Protein AF-A0A397IZW2-F1 (afdb_monomer_lite)

Organism: NCBI:txid1348612

pLDDT: mean 73.93, std 20.34, range [23.64, 98.44]

Radius of gyration: 37.67 Å; chains: 1; bounding box: 98×91×88 Å

Secondary structure (DSSP, 8-state):
--SSSHHHHHHHHHHHHTTPPEEPGGGEEEEEEEEE-SSEEEEEEEETTTTEEEEEEEEPPPTTSHHHHHHHHHHHHHHHHHTT-TTBPPEEEEEE-TTT--EEEEEE--TT-BHHHHHHHHGGG--HHHHHHHHHHHHHHHHHHHHTTEE-S--SGGGEEEETTEEEE--TTS-EETT----------GGGS-HHHHHHHHHT------HHHHHHHHHHHHHHHHHSS-TTTTS-HHHHHHHHHHT--PPPPTT-BHHHHHHHHHHT-SSTTTSPPHHHHHHHHHT---S-B---TTGGGTTTSTTS--THHHHHHHHHHHHGGG---SS----SSPPPEEEGGGEEEEEEEEEETTEEEEEEEETTSS-EEEEEEE--SS-HHHHHHHHHHHHHHTTSTTBPPEEEEEEEETTTTEEEEEEE--SS-BHHHHHHHHGGG--HHHHHHHHHHHHHHHHHHHHTT---SS--TTSEEEETTEEEE--GGGTTT-S---GGGS-HHHHH-SS----HHHHHHHHHHHHHHHHH-SPTTTTT-SSHHHHHHHHHTT--PPPPTT--HHHHHHHHHHT-SSGGGSPPHHHHHHHHHHS-S--------S-------S-SS--HHHHHHHHHHHTT-SSPPPTTS--S-EEEEEEHHHH-S-HHHHHHHHBT--SEEEEEEETTS--EEEEEE-SPB-TTS-SEEEP-SS-EEEEE-BTTB-S-EEEEBS-GGGSEEE--TTGGGTEEEEETTTTEEEE-TTS-TTTSS-BB---SSBSS-S-S----B-EEEEEEEEE--TT---S-------TT-EEEEEETTEEEEEEEEEEETTEEEEEEEEEEETTEEPPPBSSHHHHHHHHHHHHHSS--SS-HHHHTTTT-HHHHHHHHTT--EEEEEEEETTEEEEEEEEPPPSSGGGTT-----------------GGGTT-HHHHHHHIIIIITTTS-TTS-HHHHHHHHHHTT--HHHHHHHHHTTS-TT----HHHHHHHHHTS--

Sequence (1014 aa):
MSLSYSKKDSFKSALKDKYIRNFDYNAFENITRIASGAFGTVHRANSTNLEKHVALKSLHENENGKLFYEKFVRELTNILSVNNHKNIINFYGITIDPKTGTHYLVLQYAKDGDLRTYLQNNFKILDWKIKINMAKDITSGLRCIHKENIVHKDLHSKNILVDEGRLLITDLGLSQPLDSNSNSMAGGMIAYTDPKYLRNQMKYESYKRNKASDIYSLGVLFWELSSGRPPFYKIQDLGILNLVISGEREKPINETPVDYINIYSSAWEDDPNERPTIENIFDSLENIKLENIYYDSNDNQYIQSEAYINQASINDFGRDFISNASSFTTSGEFTGNQIIKYNYNDFKNLKNIGNGALGMIYSATLMNGERKVALKPIVTMATTELFVNELKQYSHASSHENIIRFFGISQKNSKRNEYILVLEYANGGTLREHLKSNFKKLEWSDKLNIARQIVKAIEHLHSNDIVHGDLHSKNILLHDNTIKISDFGIAKLNTKNTIEYSEPILLEILDKFSTKTSDIFSIGILLWEISSGKVPYESKFQDELDLKIYVSQGTREDPIIGTPQDYIKIYQECWNQDPNQRPNIGKVMQDLEYVLPARIISNPELSSRVNEPFSTIINKEHVAEILTWINRKSATYSLENIPNEIRLILRGSKSGFHPKTFWNMCNGYAGTIVVAKIAGTDEIVGGYNPLAWDNSIGDSQMETNDSFIFSLKNGNIQNSILSRVKNQKGALLYCNSDDQNAYGPWFGDGEFVMESDIYDFAQDKHCWCYYANYEKPIRTTHENFSIIDYEESRQDNICDNETSGLYLICINIKTLVFLQNTEFIITTVQGCNDFLQQPGYICKVKNTISNIFDNPSAAITTLYQQLFGSKTRFSGSFIMGHDKTEINKQLLTSVTFCLFHCLNGNLWLFVFGIGISDKEQFYYAGVVQAIFQKLQEPKCKPEEWYITEKMQILWNYHLQKFTLASIQWNQFFISWYNEQKSIIELITSLKKLYPPNYIFKEREMRACISHWIY

InterPro domains:
  IPR000719 Protein kinase domain [PS50011] (28-295)
  IPR000719 Protein kinase domain [PS50011] (347-595)
  IPR001245 Serine-threonine/tyrosine-protein kinase, catalytic domain [PF07714] (31-284)
  IPR001245 Serine-threonine/tyrosine-protein kinase, catalytic domain [PF07714] (349-592)
  IPR001245 Serine-threonine/tyrosine-protein kinase, catalytic domain [PR00109] (107-120)
  IPR001245 Serine-threonine/tyrosine-protein kinase, catalytic domain [PR00109] (144-162)
  IPR001245 Serine-threonine/tyrosine-protein kinase, catalytic domain [PR00109] (213-235)
  IPR001245 Serine-threonine/tyrosine-protein kinase, catalytic domain [PR00109] (256-278)
  IPR006571 TLDc domain [PF07534] (615-791)
  IPR006571 TLDc domain [PS51886] (616-796)
  IPR011009 Protein kinase-like domain superfamily [SSF56112] (24-292)
  IPR011009 Protein kinase-like domain superfamily [SSF56112] (339-601)
  IPR051681 Serine/Threonine Kinases and Pseudokinases [PTHR44329] (341-595)

Foldseek 3Di:
DDDPPDVVVVLVVVQVVLPFDEDEPVQWAPWAWDDDDPFWTWTWTQGPVVRDIWIWTFGDADPVNPVRSVLVVQQVVLCVQLAPDPQAWHWRGWYADPVPRTITTTIHDAPCAFQLVNLLVCVVVQDPVLLLQQLLSVLSSLVSSVVSQKFQQAQARNQWGHHPSGTHGHDSSVIDHPPDQDLDPDDYQLLLFQLVNLVCVVVVDSDDRGQLRNLLSSLLRLQCSQVSHHWVNQDDSVLSNVCLNVQHGDDGDFLAAPLSVVLSVQSNGNDSVSRDGSVVSNVSSVPDDSPHTDDDPPCVVPPPPPPPDDPPVVVVVVVVVVVVVPPADDDDDDDDDDAHEDEPVQWPDWDFDDADPQGTKTWTAGNVRDAIWIKAKHQPPDDPVLVVQLVVLQVQQQVDPQAWHWRHKYAPDPVRRTIITTIHDAPAAWQLVCLLPCVVVDAPVLLLQQLLSLLVSLVSCVVVVQDQQQDARNQWGHHPSHIHGHRSSNQFDPLDRPLLQFALCSLNTGPPGQDLLRVLLSSLSRLQCSQVSDDWPPPVDPDPVVSSVCNNVVHGDDHDPPDQPLSNVLSPLSNGNDSVSHDGSVVSSVSSVVRDRDPPDDDDDDDDPDPDPQDPLDDLQVQQVVVCLLVVPPDTDDSVGRPPFKHWQDKCVVQNQFLLSQLVRQAQDAFKKKWFAFPPDRKIKIKTGRDGQHQADAFAQAFDQSIWIKICDDDPRNHIDIWTFQDRRRQFTRHHNVQSRFWHGGGGPQQWTQGDPVRGLQPDQATFGDDDGIDDRRDPDGGGTGTPMMTMIHGDDPPPPPPDDDFDDWAQDWQWDQDPNFIKIKGWHQDAPPGRQAIWIWIDTDPDIAHTDSAQQCRCQVVCCVVPVDGDPDGRCVSVVSVPPVVRVVVVPPWDWDWDWDDDPPDIDTDTDTDDDPDPVPPDTDHHDDDDDDDDDQADAPVCLLVQVSVVSLCVRQQVVQDDPPDPVSVLSVVCVVVVHDLVCSVVSVCVVDPVPDDHDPSSVCSVRVRHDD

Structure (mmCIF, N/CA/C/O backbone):
data_AF-A0A397IZW2-F1
#
_entry.id   AF-A0A397IZW2-F1
#
loop_
_atom_site.group_PDB
_atom_site.id
_atom_site.type_symbol
_atom_site.label_atom_id
_atom_site.label_alt_id
_atom_site.label_comp_id
_atom_site.label_asym_id
_atom_site.label_entity_id
_atom_site.label_seq_id
_atom_site.pdbx_PDB_ins_code
_atom_site.Cartn_x
_atom_site.Cartn_y
_atom_site.Cartn_z
_atom_site.occupancy
_atom_site.B_iso_or_equiv
_atom_site.auth_seq_id
_atom_site.auth_comp_id
_atom_site.auth_asym_id
_atom_site.auth_atom_id
_atom_site.pdbx_PDB_model_num
ATOM 1 N N . MET A 1 1 ? 5.759 15.889 48.277 1.00 34.62 1 MET A N 1
ATOM 2 C CA . MET A 1 1 ? 4.973 17.069 47.837 1.00 34.62 1 MET A CA 1
ATOM 3 C C . MET A 1 1 ? 5.753 17.710 46.702 1.00 34.62 1 MET A C 1
ATOM 5 O O . MET A 1 1 ? 6.954 17.820 46.858 1.00 34.62 1 MET A O 1
ATOM 9 N N . SER A 1 2 ? 5.241 18.099 45.542 1.00 37.03 2 SER A N 1
ATOM 10 C CA . SER A 1 2 ? 3.899 18.163 44.954 1.00 37.03 2 SER A CA 1
ATOM 11 C C . SER A 1 2 ? 4.129 18.577 43.495 1.00 37.03 2 SER A C 1
ATOM 13 O O . SER A 1 2 ? 4.752 19.614 43.310 1.00 37.03 2 SER A O 1
ATOM 15 N N . LEU A 1 3 ? 3.669 17.827 42.485 1.00 27.83 3 LEU A N 1
ATOM 16 C CA . LEU A 1 3 ? 3.585 18.330 41.092 1.00 27.83 3 LEU A CA 1
ATOM 17 C C . LEU A 1 3 ? 2.611 17.547 40.178 1.00 27.83 3 LEU A C 1
ATOM 19 O O . LEU A 1 3 ? 2.482 17.886 39.008 1.00 27.83 3 LEU A O 1
ATOM 23 N N . SER A 1 4 ? 1.842 16.571 40.687 1.00 33.53 4 SER A N 1
ATOM 24 C CA . SER A 1 4 ? 0.754 15.926 39.919 1.00 33.53 4 SER A CA 1
ATOM 25 C C . SER A 1 4 ? -0.586 16.684 39.971 1.00 33.53 4 SER A C 1
ATOM 27 O O . SER A 1 4 ? -1.540 16.295 39.300 1.00 33.53 4 SER A O 1
ATOM 29 N N . TYR A 1 5 ? -0.671 17.773 40.745 1.00 35.66 5 TYR A N 1
ATOM 30 C CA . TYR A 1 5 ? -1.933 18.441 41.090 1.00 35.66 5 TYR A CA 1
ATOM 31 C C . TYR A 1 5 ? -2.375 19.592 40.155 1.00 35.66 5 TYR A C 1
ATOM 33 O O . TYR A 1 5 ? -3.490 20.066 40.301 1.00 35.66 5 TYR A O 1
ATOM 41 N N . SER A 1 6 ? -1.604 20.047 39.155 1.00 49.50 6 SER A N 1
ATOM 42 C CA . SER A 1 6 ? -1.950 21.323 38.477 1.00 49.50 6 SER A CA 1
ATOM 43 C C . SER A 1 6 ? -2.937 21.251 37.294 1.00 49.50 6 SER A C 1
ATOM 45 O O . SER A 1 6 ? -3.584 22.251 36.991 1.00 49.50 6 SER A O 1
ATOM 47 N N . LYS A 1 7 ? -3.114 20.104 36.612 1.00 45.59 7 LYS A N 1
ATOM 48 C CA . LYS A 1 7 ? -3.955 20.030 35.386 1.00 45.59 7 LYS A CA 1
ATOM 49 C C . LYS A 1 7 ? -5.373 19.499 35.590 1.00 45.59 7 LYS A C 1
ATOM 51 O O . LYS A 1 7 ? -6.292 19.968 34.925 1.00 45.59 7 LYS A O 1
ATOM 56 N N . LYS A 1 8 ? -5.575 18.573 36.532 1.00 49.12 8 LYS A N 1
ATOM 57 C CA . LYS A 1 8 ? -6.915 18.080 36.902 1.00 49.12 8 LYS A CA 1
ATOM 58 C C . LYS A 1 8 ? -7.771 19.203 37.497 1.00 49.12 8 LYS A C 1
ATOM 60 O O . LYS A 1 8 ? -8.967 19.270 37.227 1.00 49.12 8 LYS A O 1
ATOM 65 N N . ASP A 1 9 ? -7.139 20.115 38.233 1.00 51.56 9 ASP A N 1
ATOM 66 C CA . ASP A 1 9 ? -7.793 21.294 38.801 1.00 51.56 9 ASP A CA 1
ATOM 67 C C . ASP A 1 9 ? -8.074 22.366 37.738 1.00 51.56 9 ASP A C 1
ATOM 69 O O . ASP A 1 9 ? -9.149 22.958 37.754 1.00 51.56 9 ASP A O 1
ATOM 73 N N . SER A 1 10 ? -7.202 22.526 36.734 1.00 50.62 10 SER A N 1
ATOM 74 C CA . SER A 1 10 ? -7.468 23.374 35.558 1.00 50.62 10 SER A CA 1
ATOM 75 C C . SER A 1 10 ? -8.640 22.851 34.709 1.00 50.62 10 SER A C 1
ATOM 77 O O . SER A 1 10 ? -9.506 23.633 34.323 1.00 50.62 10 SER A O 1
ATOM 79 N N . PHE A 1 11 ? -8.741 21.532 34.497 1.00 55.59 11 PHE A N 1
ATOM 80 C CA . PHE A 1 11 ? -9.892 20.898 33.840 1.00 55.59 11 PHE A CA 1
ATOM 81 C C . PHE A 1 11 ? -11.190 21.093 34.639 1.00 55.59 11 PHE A C 1
ATOM 83 O O . PHE A 1 11 ? -12.202 21.524 34.090 1.00 55.59 11 PHE A O 1
ATOM 90 N N . LYS A 1 12 ? -11.159 20.851 35.957 1.00 59.50 12 LYS A N 1
ATOM 91 C CA . LYS A 1 12 ? -12.310 21.094 36.841 1.00 59.50 12 LYS A CA 1
ATOM 92 C C . LYS A 1 12 ? -12.712 22.573 36.903 1.00 59.50 12 LYS A C 1
ATOM 94 O O . LYS A 1 12 ? -13.901 22.849 37.033 1.00 59.50 12 LYS A O 1
ATOM 99 N N . SER A 1 13 ? -11.761 23.503 36.806 1.00 55.56 13 SER A N 1
ATOM 100 C CA . SER A 1 13 ? -12.031 24.946 36.737 1.00 55.56 13 SER A CA 1
ATOM 101 C C . SER A 1 13 ? -12.693 25.325 35.410 1.00 55.56 13 SER A C 1
ATOM 103 O O . SER A 1 13 ? -13.757 25.930 35.420 1.00 55.56 13 SER A O 1
ATOM 105 N N . ALA A 1 14 ? -12.155 24.863 34.274 1.00 52.66 14 ALA A N 1
ATOM 106 C CA . ALA A 1 14 ? -12.716 25.137 32.947 1.00 52.66 14 ALA A CA 1
ATOM 107 C C . ALA A 1 14 ? -14.147 24.590 32.769 1.00 52.66 14 ALA A C 1
ATOM 109 O O . ALA A 1 14 ? -14.964 25.189 32.070 1.00 52.66 14 ALA A O 1
ATOM 110 N N . LEU A 1 15 ? -14.465 23.463 33.416 1.00 57.34 15 LEU A N 1
ATOM 111 C CA . LEU A 1 15 ? -15.822 22.912 33.459 1.00 57.34 15 LEU A CA 1
ATOM 112 C C . LEU A 1 15 ? -16.782 23.741 34.330 1.00 57.34 15 LEU A C 1
ATOM 114 O O . LEU A 1 15 ? -17.968 23.819 34.010 1.00 57.34 15 LEU A O 1
ATOM 118 N N . LYS A 1 16 ? -16.286 24.356 35.414 1.00 59.59 16 LYS A N 1
ATOM 119 C CA . LYS A 1 16 ? -17.081 25.232 36.291 1.00 59.59 16 LYS A CA 1
ATOM 120 C C . LYS A 1 16 ? -17.430 26.559 35.615 1.00 59.59 16 LYS A C 1
ATOM 122 O O . LYS A 1 16 ? -18.552 27.024 35.781 1.00 59.59 16 LYS A O 1
ATOM 127 N N . ASP A 1 17 ? -16.522 27.111 34.815 1.00 57.16 17 ASP A N 1
ATOM 128 C CA . ASP A 1 17 ? -16.703 28.423 34.177 1.00 57.16 17 ASP A CA 1
ATOM 129 C C . ASP A 1 17 ? -17.710 28.412 33.004 1.00 57.16 17 ASP A C 1
ATOM 131 O O . ASP A 1 17 ? -18.215 29.461 32.614 1.00 57.16 17 ASP A O 1
ATOM 135 N N . LYS A 1 18 ? -18.038 27.235 32.442 1.00 61.81 18 LYS A N 1
ATOM 136 C CA . LYS A 1 18 ? -18.912 27.080 31.257 1.00 61.81 18 LYS A CA 1
ATOM 137 C C . LYS A 1 18 ? -20.332 26.546 31.544 1.00 61.81 18 LYS A C 1
ATOM 139 O O . LYS A 1 18 ? -21.019 26.163 30.602 1.00 61.81 18 LYS A O 1
ATOM 144 N N . TYR A 1 19 ? -20.782 26.492 32.806 1.00 67.38 19 TYR A N 1
ATOM 145 C CA . TYR A 1 19 ? -22.104 25.955 33.213 1.00 67.38 19 TYR A CA 1
ATOM 146 C C . TYR A 1 19 ? -22.463 24.597 32.568 1.00 67.38 19 TYR A C 1
ATOM 148 O O . TYR A 1 19 ? -23.578 24.374 32.096 1.00 67.38 19 TYR A O 1
ATOM 156 N N . ILE A 1 20 ? -21.513 23.660 32.535 1.00 80.94 20 ILE A N 1
ATOM 157 C CA . ILE A 1 20 ? -21.715 22.354 31.896 1.00 80.94 20 ILE A CA 1
ATOM 158 C C . ILE A 1 20 ? -22.445 21.421 32.862 1.00 80.94 20 ILE A C 1
ATOM 160 O O . ILE A 1 20 ? -21.983 21.179 33.980 1.00 80.94 20 ILE A O 1
ATOM 164 N N . ARG A 1 21 ? -23.577 20.855 32.426 1.00 85.81 21 ARG A N 1
ATOM 165 C CA . ARG A 1 21 ? -24.332 19.882 33.226 1.00 85.81 21 ARG A CA 1
ATOM 166 C C . ARG A 1 21 ? -23.490 18.624 33.449 1.00 85.81 21 ARG A C 1
ATOM 168 O O . ARG A 1 21 ? -23.040 17.991 32.494 1.00 85.81 21 ARG A O 1
ATOM 175 N N . ASN A 1 22 ? -23.295 18.263 34.713 1.00 86.50 22 ASN A N 1
ATOM 176 C CA . ASN A 1 22 ? -22.627 17.030 35.112 1.00 86.50 22 ASN A CA 1
ATOM 177 C C . ASN A 1 22 ? -23.682 16.013 35.562 1.00 86.50 22 ASN A C 1
ATOM 179 O O . ASN A 1 22 ? -24.477 16.302 36.457 1.00 86.50 22 ASN A O 1
ATOM 183 N N . PHE A 1 23 ? -23.722 14.856 34.910 1.00 90.00 23 PHE A N 1
ATOM 184 C CA . PHE A 1 23 ? -24.640 13.771 35.235 1.00 90.00 23 PHE A CA 1
ATOM 185 C C . PHE A 1 23 ? -23.961 12.766 36.161 1.00 90.00 23 PHE A C 1
ATOM 187 O O . PHE A 1 23 ? -22.813 12.381 35.928 1.00 90.00 23 PHE A O 1
ATOM 194 N N . ASP A 1 24 ? -24.693 12.289 37.169 1.00 89.81 24 ASP A N 1
ATOM 195 C CA . ASP A 1 24 ? -24.273 11.109 37.924 1.00 89.81 24 ASP A CA 1
ATOM 196 C C . ASP A 1 24 ? -24.198 9.910 36.972 1.00 89.81 24 ASP A C 1
ATOM 198 O O . ASP A 1 24 ? -25.169 9.595 36.283 1.00 89.81 24 ASP A O 1
ATOM 202 N N . TYR A 1 25 ? -23.040 9.253 36.923 1.00 91.62 25 TYR A N 1
ATOM 203 C CA . TYR A 1 25 ? -22.827 8.099 36.057 1.00 91.62 25 TYR A CA 1
ATOM 204 C C . TYR A 1 25 ? -23.769 6.940 36.398 1.00 91.62 25 TYR A C 1
ATOM 206 O O . TYR A 1 25 ? -24.198 6.205 35.513 1.00 91.62 25 TYR A O 1
ATOM 214 N N . ASN A 1 26 ? -24.154 6.806 37.670 1.00 90.06 26 ASN A N 1
ATOM 215 C CA . ASN A 1 26 ? -25.070 5.751 38.105 1.00 90.06 26 ASN A CA 1
ATOM 216 C C . ASN A 1 26 ? -26.516 5.973 37.632 1.00 90.06 26 ASN A C 1
ATOM 218 O O . ASN A 1 26 ? -27.330 5.062 37.740 1.00 90.06 26 ASN A O 1
ATOM 222 N N . ALA A 1 27 ? -26.839 7.151 37.086 1.00 91.38 27 ALA A N 1
ATOM 223 C CA . ALA A 1 27 ? -28.130 7.428 36.456 1.00 91.38 27 ALA A CA 1
ATOM 224 C C . ALA A 1 27 ? -28.226 6.895 35.009 1.00 91.38 27 ALA A C 1
ATOM 226 O O . ALA A 1 27 ? -29.235 7.117 34.330 1.00 91.38 27 ALA A O 1
ATOM 227 N N . PHE A 1 28 ? -27.176 6.232 34.508 1.00 94.25 28 PHE A N 1
ATOM 228 C CA . PHE A 1 28 ? -27.164 5.581 33.202 1.00 94.25 28 PHE A CA 1
ATOM 229 C C . PHE A 1 28 ? -27.272 4.060 33.343 1.00 94.25 28 PHE A C 1
ATOM 231 O O . PHE A 1 28 ? -26.434 3.408 33.962 1.00 94.25 28 PHE A O 1
ATOM 238 N N . GLU A 1 29 ? -28.289 3.483 32.711 1.00 93.38 29 GLU A N 1
ATOM 239 C CA . GLU A 1 29 ? -28.584 2.049 32.745 1.00 93.38 29 GLU A CA 1
ATOM 240 C C . GLU A 1 29 ? -28.395 1.404 31.366 1.00 93.38 29 GLU A C 1
ATOM 242 O O . GLU A 1 29 ? -28.387 2.084 30.337 1.00 93.38 29 GLU A O 1
ATOM 247 N N . ASN A 1 30 ? -28.279 0.072 31.322 1.00 91.50 30 ASN A 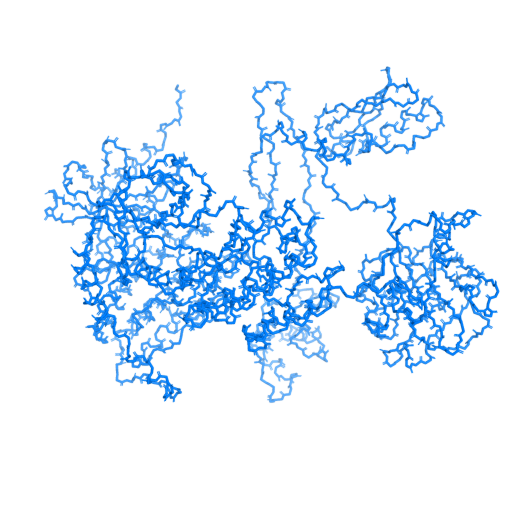N 1
ATOM 248 C CA . ASN A 1 30 ? -28.163 -0.707 30.078 1.00 91.50 30 ASN A CA 1
ATOM 249 C C . ASN A 1 30 ? -27.053 -0.206 29.134 1.00 91.50 30 ASN A C 1
ATOM 251 O O . ASN A 1 30 ? -27.237 -0.132 27.915 1.00 91.50 30 ASN A O 1
ATOM 255 N N . ILE A 1 31 ? -25.903 0.147 29.713 1.00 92.25 31 ILE A N 1
ATOM 256 C CA . ILE A 1 31 ? -24.746 0.658 28.980 1.00 92.25 31 ILE A CA 1
ATOM 257 C C . ILE A 1 31 ? -24.211 -0.447 28.061 1.00 92.25 31 ILE A C 1
ATOM 259 O O . ILE A 1 31 ? -23.723 -1.479 28.517 1.00 92.25 31 ILE A O 1
ATOM 263 N N . THR A 1 32 ? -24.305 -0.231 26.752 1.00 92.38 32 THR A N 1
ATOM 264 C CA . THR A 1 32 ? -23.903 -1.193 25.718 1.00 92.38 32 THR A CA 1
ATOM 265 C C . THR A 1 32 ? -22.979 -0.518 24.720 1.00 92.38 32 THR A C 1
ATOM 267 O O . THR A 1 32 ? -23.280 0.560 24.217 1.00 92.38 32 THR A O 1
ATOM 270 N N . ARG A 1 33 ? -21.823 -1.120 24.429 1.00 90.81 33 ARG A N 1
ATOM 271 C CA . ARG A 1 33 ? -20.885 -0.556 23.449 1.00 90.81 33 ARG A CA 1
ATOM 272 C C . ARG A 1 33 ? -21.474 -0.682 22.045 1.00 90.81 33 ARG A C 1
ATOM 274 O O . ARG A 1 33 ? -21.791 -1.791 21.628 1.00 90.81 33 ARG A O 1
ATOM 281 N N . ILE A 1 34 ? -21.575 0.435 21.328 1.00 86.19 34 ILE A N 1
ATOM 282 C CA . ILE A 1 34 ? -22.151 0.490 19.974 1.00 86.19 34 ILE A CA 1
ATOM 283 C C . ILE A 1 34 ? -21.121 0.837 18.898 1.00 86.19 34 ILE A C 1
ATOM 285 O O . ILE A 1 34 ? -21.282 0.420 17.758 1.00 86.19 34 ILE A O 1
ATOM 289 N N . ALA A 1 35 ? -20.043 1.545 19.248 1.00 79.75 35 ALA A N 1
ATOM 290 C CA . ALA A 1 35 ? -18.967 1.860 18.311 1.00 79.75 35 ALA A CA 1
ATOM 291 C C . ALA A 1 35 ? -17.612 1.992 19.021 1.00 79.75 35 ALA A C 1
ATOM 293 O O . ALA A 1 35 ? -17.531 2.308 20.210 1.00 79.75 35 ALA A O 1
ATOM 294 N N . SER A 1 36 ? -16.534 1.754 18.276 1.00 75.62 36 SER A N 1
ATOM 295 C CA . SER A 1 36 ? -15.152 1.976 18.707 1.00 75.62 36 SER A CA 1
ATOM 296 C C . SER A 1 36 ? -14.340 2.441 17.505 1.00 75.62 36 SER A C 1
ATOM 298 O O . SER A 1 36 ? -14.349 1.774 16.474 1.00 75.62 36 SER A O 1
ATOM 300 N N . GLY A 1 37 ? -13.646 3.568 17.636 1.00 62.59 37 GLY A N 1
ATOM 301 C CA . GLY A 1 37 ? -12.815 4.155 16.584 1.00 62.59 37 GLY A CA 1
ATOM 302 C C . GLY A 1 37 ? -11.417 4.519 17.083 1.00 62.59 37 GLY A C 1
ATOM 303 O O . GLY A 1 37 ? -11.067 4.256 18.235 1.00 62.59 37 GLY A O 1
ATOM 304 N N . ALA A 1 38 ? -10.630 5.159 16.214 1.00 56.69 38 ALA A N 1
ATOM 305 C CA . ALA A 1 38 ? -9.254 5.575 16.506 1.00 56.69 38 ALA A CA 1
ATOM 306 C C . ALA A 1 38 ? -9.149 6.584 17.667 1.00 56.69 38 ALA A C 1
ATOM 308 O O . ALA A 1 38 ? -8.114 6.667 18.324 1.00 56.69 38 ALA A O 1
ATOM 309 N N . PHE A 1 39 ? -10.218 7.341 17.936 1.00 59.56 39 PHE A N 1
ATOM 310 C CA . PHE A 1 39 ? -10.218 8.421 18.925 1.00 59.56 39 PHE A CA 1
ATOM 311 C C . PHE A 1 39 ? -10.999 8.107 20.199 1.00 59.56 39 PHE A C 1
ATOM 313 O O . PHE A 1 39 ? -10.808 8.801 21.193 1.00 59.56 39 PHE A O 1
ATOM 320 N N . GLY A 1 40 ? -11.825 7.058 20.213 1.00 73.62 40 GLY A N 1
ATOM 321 C CA . GLY A 1 40 ? -12.651 6.762 21.376 1.00 73.62 40 GLY A CA 1
ATOM 322 C C . GLY A 1 40 ? -13.638 5.612 21.211 1.00 73.62 40 GLY A C 1
ATOM 323 O O . GLY A 1 40 ? -13.707 4.961 20.166 1.00 73.62 40 GLY A O 1
ATOM 324 N N . THR A 1 41 ? -14.426 5.386 22.261 1.00 84.50 41 THR A N 1
ATOM 325 C CA . THR A 1 41 ? -15.509 4.392 22.299 1.00 84.50 41 THR A CA 1
ATOM 326 C C . THR A 1 41 ? -16.845 5.054 22.589 1.00 84.50 41 THR A C 1
ATOM 328 O O . THR A 1 41 ? -16.921 5.973 23.404 1.00 84.50 41 THR A O 1
ATOM 331 N N . VAL A 1 42 ? -17.907 4.572 21.944 1.00 90.19 42 VAL A N 1
ATOM 332 C CA . VAL A 1 42 ? -19.273 5.072 22.130 1.00 90.19 42 VAL A CA 1
ATOM 333 C C . VAL A 1 42 ? -20.154 3.958 22.675 1.00 90.19 42 VAL A C 1
ATOM 335 O O . VAL A 1 42 ? -20.179 2.843 22.142 1.00 90.19 42 VAL A O 1
ATOM 338 N N . HIS A 1 43 ? -20.906 4.276 23.723 1.00 93.19 43 HIS A N 1
ATOM 339 C CA . HIS A 1 43 ? -21.873 3.384 24.348 1.00 93.19 43 HIS A CA 1
ATOM 340 C C . HIS A 1 43 ? -23.280 3.966 24.239 1.00 93.19 43 HIS A C 1
ATOM 342 O O . HIS A 1 43 ? -23.463 5.163 24.425 1.00 93.19 43 HIS A O 1
ATOM 348 N N . ARG A 1 44 ? -24.287 3.132 23.984 1.00 95.44 44 ARG A N 1
ATOM 349 C CA . ARG A 1 44 ? -25.690 3.492 24.199 1.00 95.44 44 ARG A CA 1
ATOM 350 C C . ARG A 1 44 ? -26.021 3.282 25.669 1.00 95.44 44 ARG A C 1
ATOM 352 O O . ARG A 1 44 ? -25.681 2.234 26.213 1.00 95.44 44 ARG A O 1
ATOM 359 N N . ALA A 1 45 ? -26.725 4.224 26.281 1.00 96.06 45 ALA A N 1
ATOM 360 C CA . ALA A 1 45 ? -27.250 4.084 27.633 1.00 96.06 45 ALA A CA 1
ATOM 361 C C . ALA A 1 45 ? -28.674 4.641 27.742 1.00 96.06 45 ALA A C 1
ATOM 363 O O . ALA A 1 45 ? -29.080 5.504 26.963 1.00 96.06 45 ALA A O 1
ATOM 364 N N . ASN A 1 46 ? -29.428 4.159 28.723 1.00 95.00 46 ASN A N 1
ATOM 365 C CA . ASN A 1 46 ? -30.699 4.744 29.132 1.00 95.00 46 ASN A CA 1
ATOM 366 C C . ASN A 1 46 ? -30.404 5.774 30.220 1.00 95.00 46 ASN A C 1
ATOM 368 O O . ASN A 1 46 ? -29.838 5.412 31.245 1.00 95.00 46 ASN A O 1
ATOM 372 N N . SER A 1 47 ? -30.755 7.042 30.012 1.00 94.00 47 SER A N 1
ATOM 373 C CA . SER A 1 47 ? -30.604 8.065 31.047 1.00 94.00 47 SER A CA 1
ATOM 374 C C . SER A 1 47 ? -31.913 8.226 31.807 1.00 94.00 47 SER A C 1
ATOM 376 O O . SER A 1 47 ? -32.901 8.662 31.219 1.00 94.00 47 SER A O 1
ATOM 378 N N . THR A 1 48 ? -31.918 7.930 33.107 1.00 88.38 48 THR A N 1
ATOM 379 C CA . THR A 1 48 ? -33.092 8.168 33.966 1.00 88.38 48 THR A CA 1
ATOM 380 C C . THR A 1 48 ? -33.348 9.666 34.151 1.00 88.38 48 THR A C 1
ATOM 382 O O . THR A 1 48 ? -34.489 10.104 34.142 1.00 88.38 48 THR A O 1
ATOM 385 N N . ASN A 1 49 ? -32.288 10.481 34.192 1.00 88.12 49 ASN A N 1
ATOM 386 C CA . ASN A 1 49 ? -32.383 11.939 34.339 1.00 88.12 49 ASN A CA 1
ATOM 387 C C . ASN A 1 49 ? -32.945 12.673 33.111 1.00 88.12 49 ASN A C 1
ATOM 389 O O . ASN A 1 49 ? -33.407 13.807 33.242 1.00 88.12 49 ASN A O 1
ATOM 393 N N . LEU A 1 50 ? -32.795 12.102 31.913 1.00 89.50 50 LEU A N 1
ATOM 394 C CA . LEU A 1 50 ? -33.268 12.692 30.654 1.00 89.50 50 LEU A CA 1
ATOM 395 C C . LEU A 1 50 ? -34.454 11.930 30.049 1.00 89.50 50 LEU A C 1
ATOM 397 O O . LEU A 1 50 ? -34.946 12.348 29.003 1.00 89.50 50 LEU A O 1
ATOM 401 N N . GLU A 1 51 ? -34.850 10.814 30.667 1.00 91.75 51 GLU A N 1
ATOM 402 C CA . GLU A 1 51 ? -35.926 9.916 30.230 1.00 91.75 51 GLU A CA 1
ATOM 403 C C . GLU A 1 51 ? -35.808 9.484 28.756 1.00 91.75 51 GLU A C 1
ATOM 405 O O . GLU A 1 51 ? -36.795 9.348 28.036 1.00 91.75 51 GLU A O 1
ATOM 410 N N . LYS A 1 52 ? -34.574 9.272 28.276 1.00 92.69 52 LYS A N 1
ATOM 411 C CA . LYS A 1 52 ? -34.296 8.881 26.884 1.00 92.69 52 LYS A CA 1
ATOM 412 C C . LYS A 1 52 ? -32.996 8.102 26.722 1.00 92.69 52 LYS A C 1
ATOM 414 O O . LYS A 1 52 ? -32.140 8.080 27.611 1.00 92.69 52 LYS A O 1
ATOM 419 N N . HIS A 1 53 ? -32.832 7.491 25.549 1.00 94.75 53 HIS A N 1
ATOM 420 C CA . HIS A 1 53 ? -31.555 6.920 25.130 1.00 94.75 53 HIS A CA 1
ATOM 421 C C . HIS A 1 53 ? -30.534 8.024 24.831 1.00 94.75 53 HIS A C 1
ATOM 423 O O . HIS A 1 53 ? -30.846 9.034 24.196 1.00 94.75 53 HIS A O 1
ATOM 429 N N . VAL A 1 54 ? -29.300 7.814 25.280 1.00 96.00 54 VAL A N 1
ATOM 430 C CA . VAL A 1 54 ? -28.161 8.711 25.060 1.00 96.00 54 VAL A CA 1
ATOM 431 C C . VAL A 1 54 ? -26.949 7.929 24.567 1.00 96.00 54 VAL A C 1
ATOM 433 O O . VAL A 1 54 ? -26.835 6.722 24.799 1.00 96.00 54 VAL A O 1
ATOM 436 N N . ALA A 1 55 ? -26.037 8.627 23.900 1.00 95.62 55 ALA A N 1
ATOM 437 C CA . ALA A 1 55 ? -24.727 8.113 23.539 1.00 95.62 55 ALA A CA 1
ATOM 438 C C . ALA A 1 55 ? -23.672 8.656 24.518 1.00 95.62 55 ALA A C 1
ATOM 440 O O . ALA A 1 55 ? -23.551 9.864 24.705 1.00 95.62 55 ALA A O 1
ATOM 441 N N . LEU A 1 56 ? -22.907 7.765 25.144 1.00 93.69 56 LEU A N 1
ATOM 442 C CA . LEU A 1 56 ? -21.776 8.081 26.011 1.00 93.69 56 LEU A CA 1
ATOM 443 C C . LEU A 1 56 ? -20.482 7.872 25.223 1.00 93.69 56 LEU A C 1
ATOM 445 O O . LEU A 1 56 ? -20.086 6.729 24.975 1.00 93.69 56 LEU A O 1
ATOM 449 N N . LYS A 1 57 ? -19.826 8.964 24.822 1.00 90.25 57 LYS A N 1
ATOM 450 C CA . LYS A 1 57 ? -18.552 8.929 24.087 1.00 90.25 57 LYS A CA 1
ATOM 451 C C . LYS A 1 57 ? -17.389 9.195 25.038 1.00 90.25 57 LYS A C 1
ATOM 453 O O . LYS A 1 57 ? -17.329 10.264 25.639 1.00 90.25 57 LYS A O 1
ATOM 458 N N . SER A 1 58 ? -16.467 8.246 25.154 1.00 86.19 58 SER A N 1
ATOM 459 C CA . SER A 1 58 ? -15.170 8.432 25.815 1.00 86.19 58 SER A CA 1
ATOM 460 C C . SER A 1 58 ? -14.057 8.512 24.779 1.00 86.19 58 SER A C 1
ATOM 462 O O . SER A 1 58 ? -14.143 7.874 23.731 1.00 86.19 58 SER A O 1
ATOM 464 N N . LEU A 1 59 ? -13.001 9.269 25.076 1.00 72.06 59 LEU A N 1
ATOM 465 C CA . LEU A 1 59 ? -11.774 9.285 24.277 1.00 72.06 59 LEU A CA 1
ATOM 466 C C . LEU A 1 59 ? -10.760 8.279 24.846 1.00 72.06 59 LEU A C 1
ATOM 468 O O . LEU A 1 59 ? -10.767 8.014 26.047 1.00 72.06 59 LEU A O 1
ATOM 472 N N . HIS A 1 60 ? -9.894 7.709 24.004 1.00 68.00 60 HIS A N 1
ATOM 473 C CA . HIS A 1 60 ? -8.836 6.803 24.479 1.00 68.00 60 HIS A CA 1
ATOM 474 C C . HIS A 1 60 ? -7.773 7.578 25.273 1.00 68.00 60 HIS A C 1
ATOM 476 O O . HIS A 1 60 ? -7.288 8.618 24.819 1.00 68.00 60 HIS A O 1
ATOM 482 N N . GLU A 1 61 ? -7.399 7.080 26.453 1.00 60.88 61 GLU A N 1
ATOM 483 C CA . GLU A 1 61 ? -6.293 7.633 27.241 1.00 60.88 61 GLU A CA 1
ATOM 484 C C . GLU A 1 61 ? -4.950 7.117 26.701 1.00 60.88 61 GLU A C 1
ATOM 486 O O . GLU A 1 61 ? -4.716 5.914 26.624 1.00 60.88 61 GLU A O 1
ATOM 491 N N . ASN A 1 62 ? -4.048 8.029 26.330 1.00 55.44 62 ASN A N 1
ATOM 492 C CA . ASN A 1 62 ? -2.663 7.680 25.995 1.00 55.44 62 ASN A CA 1
ATOM 493 C C . ASN A 1 62 ? -1.830 7.562 27.285 1.00 55.44 62 ASN A C 1
ATOM 495 O O . ASN A 1 62 ? -2.104 8.288 28.240 1.00 55.44 62 ASN A O 1
ATOM 499 N N . GLU A 1 63 ? -0.744 6.775 27.270 1.00 46.94 63 GLU A N 1
ATOM 500 C CA . GLU A 1 63 ? 0.140 6.490 28.427 1.00 46.94 63 GLU A CA 1
ATOM 501 C C . GLU A 1 63 ? 0.639 7.736 29.200 1.00 46.94 63 GLU A C 1
ATOM 503 O O . GLU A 1 63 ? 0.956 7.644 30.381 1.00 46.94 63 GLU A O 1
ATOM 508 N N . ASN A 1 64 ? 0.633 8.925 28.577 1.00 50.25 64 ASN A N 1
ATOM 509 C CA . ASN A 1 64 ? 1.066 10.189 29.188 1.00 50.25 64 ASN A CA 1
ATOM 510 C C . ASN A 1 64 ? -0.064 11.147 29.630 1.00 50.25 64 ASN A C 1
ATOM 512 O O . ASN A 1 64 ? 0.243 12.234 30.122 1.00 50.25 64 ASN A O 1
ATOM 516 N N . GLY A 1 65 ? -1.351 10.828 29.418 1.00 55.28 65 GLY A N 1
ATOM 517 C CA . GLY A 1 65 ? -2.538 11.592 29.870 1.00 55.28 65 GLY A CA 1
ATOM 518 C C . GLY A 1 65 ? -2.714 13.039 29.349 1.00 55.28 65 GLY A C 1
ATOM 519 O O . GLY A 1 65 ? -3.828 13.551 29.293 1.00 55.28 65 GLY A O 1
ATOM 520 N N . LYS A 1 66 ? -1.648 13.724 28.916 1.00 57.06 66 LYS A N 1
ATOM 521 C CA . LYS A 1 66 ? -1.632 15.140 28.505 1.00 57.06 66 LYS A CA 1
ATOM 522 C C . LYS A 1 66 ? -2.424 15.393 27.219 1.00 57.06 66 LYS A C 1
ATOM 524 O O . LYS A 1 66 ? -3.215 16.328 27.163 1.00 57.06 66 LYS A O 1
ATOM 529 N N . LEU A 1 67 ? -2.232 14.539 26.214 1.00 60.00 67 LEU A N 1
ATOM 530 C CA . LEU A 1 67 ? -2.880 14.668 24.904 1.00 60.00 67 LEU A CA 1
ATOM 531 C C . LEU A 1 67 ? -4.392 14.374 24.969 1.00 60.00 67 LEU A C 1
ATOM 533 O O . LEU A 1 67 ? -5.151 14.860 24.135 1.00 60.00 67 LEU A O 1
ATOM 537 N N . PHE A 1 68 ? -4.825 13.602 25.972 1.00 67.12 68 PHE A N 1
ATOM 538 C CA . PHE A 1 68 ? -6.231 13.278 26.213 1.00 67.12 68 PHE A CA 1
ATOM 539 C C . PHE A 1 68 ? -7.028 14.520 26.632 1.00 67.12 68 PHE A C 1
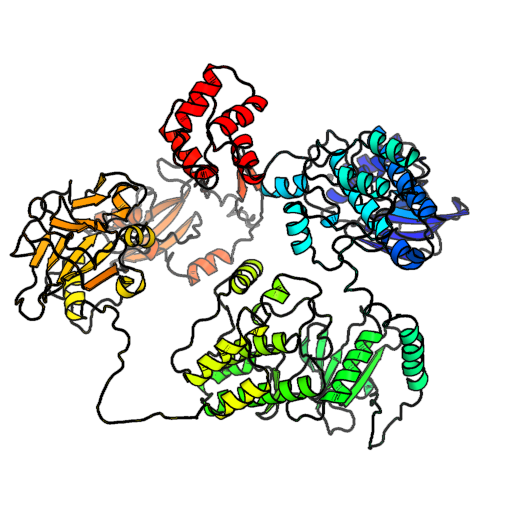ATOM 541 O O . PHE A 1 68 ? -8.008 14.862 25.974 1.00 67.12 68 PHE A O 1
ATOM 548 N N . TYR A 1 69 ? -6.578 15.249 27.663 1.00 68.00 69 TYR A N 1
ATOM 549 C CA . TYR A 1 69 ? -7.297 16.433 28.155 1.00 68.00 69 TYR A CA 1
ATOM 550 C C . TYR A 1 69 ? -7.378 17.546 27.105 1.00 68.00 69 TYR A C 1
ATOM 552 O O . TYR A 1 69 ? -8.420 18.179 26.974 1.00 68.00 69 TYR A O 1
ATOM 560 N N . GLU A 1 70 ? -6.318 17.764 26.321 1.00 70.06 70 GLU A N 1
ATOM 561 C CA . GLU A 1 70 ? -6.318 18.765 25.244 1.00 70.06 70 GLU A CA 1
ATOM 562 C C . GLU A 1 70 ? -7.350 18.429 24.152 1.00 70.06 70 GLU A C 1
ATOM 564 O O . GLU A 1 70 ? -8.105 19.307 23.731 1.00 70.06 70 GLU A O 1
ATOM 569 N N . LYS A 1 71 ? -7.442 17.158 23.731 1.00 72.25 71 LYS A N 1
ATOM 570 C CA . LYS A 1 71 ? -8.443 16.702 22.749 1.00 72.25 71 LYS A CA 1
ATOM 571 C C . LYS A 1 71 ? -9.867 16.752 23.305 1.00 72.25 71 LYS A C 1
ATOM 573 O O . LYS A 1 71 ? -10.755 17.251 22.622 1.00 72.25 71 LYS A O 1
ATOM 578 N N . PHE A 1 72 ? -10.069 16.301 24.543 1.00 75.88 72 PHE A N 1
ATOM 579 C CA . PHE A 1 72 ? -11.379 16.298 25.195 1.00 75.88 72 PHE A CA 1
ATOM 580 C C . PHE A 1 72 ? -11.916 17.719 25.404 1.00 75.88 72 PHE A C 1
ATOM 582 O O . PHE A 1 72 ? -13.057 18.012 25.062 1.00 75.88 72 PHE A O 1
ATOM 589 N N . VAL A 1 73 ? -11.085 18.635 25.918 1.00 75.69 73 VAL A N 1
ATOM 590 C CA . VAL A 1 73 ? -11.463 20.046 26.116 1.00 75.69 73 VAL A CA 1
ATOM 591 C C . VAL A 1 73 ? -11.739 20.737 24.782 1.00 75.69 73 VAL A C 1
ATOM 593 O O . VAL A 1 73 ? -12.636 21.581 24.708 1.00 75.69 73 VAL A O 1
ATOM 596 N N . ARG A 1 74 ? -11.000 20.381 23.726 1.00 77.69 74 ARG A N 1
ATOM 597 C CA . ARG A 1 74 ? -11.242 20.896 22.377 1.00 77.69 74 ARG A CA 1
ATOM 598 C C . ARG A 1 74 ? -12.578 20.423 21.818 1.00 77.69 74 ARG A C 1
ATOM 600 O O . ARG A 1 74 ? -13.365 21.265 21.404 1.00 77.69 74 ARG A O 1
ATOM 607 N N . GLU A 1 75 ? -12.854 19.121 21.858 1.00 84.62 75 GLU A N 1
ATOM 608 C CA . GLU A 1 75 ? -14.140 18.570 21.414 1.00 84.62 75 GLU A CA 1
ATOM 609 C C . GLU A 1 75 ? -15.303 19.204 22.183 1.00 84.62 75 GLU A C 1
ATOM 611 O O . GLU A 1 75 ? -16.259 19.683 21.578 1.00 84.62 75 GLU A O 1
ATOM 616 N N . LEU A 1 76 ? -15.168 19.304 23.508 1.00 83.56 76 LEU A N 1
ATOM 617 C CA . LEU A 1 76 ? -16.144 19.942 24.384 1.00 83.56 76 LEU A CA 1
ATOM 618 C C . LEU A 1 76 ? -16.348 21.428 24.057 1.00 83.56 76 LEU A C 1
ATOM 620 O O . LEU A 1 76 ? -17.467 21.924 24.086 1.00 83.56 76 LEU A O 1
ATOM 624 N N . THR A 1 77 ? -15.279 22.161 23.751 1.00 83.38 77 THR A N 1
ATOM 625 C CA . THR A 1 77 ? -15.386 23.580 23.392 1.00 83.38 77 THR A CA 1
ATOM 626 C C . THR A 1 77 ? -16.074 23.756 22.045 1.00 83.38 77 THR A C 1
ATOM 628 O O . THR A 1 77 ? -16.997 24.558 21.956 1.00 83.38 77 THR A O 1
ATOM 631 N N . ASN A 1 78 ? -15.680 22.976 21.037 1.00 86.31 78 ASN A N 1
ATOM 632 C CA . ASN A 1 78 ? -16.270 23.046 19.705 1.00 86.31 78 ASN A CA 1
ATOM 633 C C . ASN A 1 78 ? -17.754 22.670 19.733 1.00 86.31 78 ASN A C 1
ATOM 635 O O . ASN A 1 78 ? -18.567 23.405 19.184 1.00 86.31 78 ASN A O 1
ATOM 639 N N . ILE A 1 79 ? -18.120 21.565 20.400 1.00 87.81 79 ILE A N 1
ATOM 640 C CA . ILE A 1 79 ? -19.519 21.127 20.464 1.00 87.81 79 ILE A CA 1
ATOM 641 C C . ILE A 1 79 ? -20.389 22.142 21.202 1.00 87.81 79 ILE A C 1
ATOM 643 O O . ILE A 1 79 ? -21.512 22.365 20.779 1.00 87.81 79 ILE A O 1
ATOM 647 N N . LEU A 1 80 ? -19.877 22.813 22.243 1.00 86.62 80 LEU A N 1
ATOM 648 C CA . LEU A 1 80 ? -20.608 23.875 22.943 1.00 86.62 80 LEU A CA 1
ATOM 649 C C . LEU A 1 80 ? -20.867 25.100 22.057 1.00 86.62 80 LEU A C 1
ATOM 651 O O . LEU A 1 80 ? -21.938 25.688 22.175 1.00 86.62 80 LEU A O 1
ATOM 655 N N . SER A 1 81 ? -19.929 25.466 21.176 1.00 86.56 81 SER A N 1
ATOM 656 C CA . SER A 1 81 ? -20.088 26.600 20.250 1.00 86.56 81 SER A CA 1
ATOM 657 C C . SER A 1 81 ? -21.197 26.385 19.222 1.00 86.56 81 SER A C 1
ATOM 659 O O . SER A 1 81 ? -21.829 27.344 18.799 1.00 86.56 81 SER A O 1
ATOM 661 N N . VAL A 1 82 ? -21.447 25.134 18.827 1.00 89.62 82 VAL A N 1
ATOM 662 C CA . VAL A 1 82 ? -22.425 24.797 17.777 1.00 89.62 82 VAL A CA 1
ATOM 663 C C . VAL A 1 82 ? -23.626 23.999 18.296 1.00 89.62 82 VAL A C 1
ATOM 665 O O . VAL A 1 82 ? -24.479 23.572 17.513 1.00 89.62 82 VAL A O 1
ATOM 668 N N . ASN A 1 83 ? -23.700 23.775 19.613 1.00 83.69 83 ASN A N 1
ATOM 669 C CA . ASN A 1 83 ? -24.806 23.066 20.250 1.00 83.69 83 ASN A CA 1
ATOM 670 C C . ASN A 1 83 ? -26.114 23.816 19.952 1.00 83.69 83 ASN A C 1
ATOM 672 O O . ASN A 1 83 ? -26.127 25.046 19.966 1.00 83.69 83 ASN A O 1
ATOM 676 N N . ASN A 1 84 ? -27.219 23.091 19.752 1.00 81.56 84 ASN A N 1
ATOM 677 C CA . ASN A 1 84 ? -28.557 23.608 19.392 1.00 81.56 84 ASN A CA 1
ATOM 678 C C . ASN A 1 84 ? -28.842 23.830 17.894 1.00 81.56 84 ASN A C 1
ATOM 680 O O . ASN A 1 84 ? -29.857 24.440 17.550 1.00 81.56 84 ASN A O 1
ATOM 684 N N . HIS A 1 85 ? -28.021 23.302 16.985 1.00 94.38 85 HIS A N 1
ATOM 685 C CA . HIS A 1 85 ? -28.384 23.233 15.567 1.00 94.38 85 HIS A CA 1
ATOM 686 C C . HIS A 1 85 ? -29.033 21.883 15.218 1.00 94.38 85 HIS A C 1
ATOM 688 O O . HIS A 1 85 ? -28.501 20.826 15.542 1.00 94.38 85 HIS A O 1
ATOM 694 N N . LYS A 1 86 ? -30.155 21.895 14.483 1.00 95.00 86 LYS A N 1
ATOM 695 C CA . LYS A 1 86 ? -30.955 20.689 14.163 1.00 95.00 86 LYS A CA 1
ATOM 696 C C . LYS A 1 86 ? -30.219 19.595 13.367 1.00 95.00 86 LYS A C 1
ATOM 698 O O . LYS A 1 86 ? -30.710 18.472 13.331 1.00 95.00 86 LYS A O 1
ATOM 703 N N . ASN A 1 87 ? -29.105 19.944 12.713 1.00 97.38 87 ASN A N 1
ATOM 704 C CA . ASN A 1 87 ? -28.246 19.054 11.913 1.00 97.38 87 ASN A CA 1
ATOM 705 C C . ASN A 1 87 ? -26.853 18.835 12.534 1.00 97.38 87 ASN A C 1
ATOM 707 O O . ASN A 1 87 ? -25.905 18.480 11.837 1.00 97.38 87 ASN A O 1
ATOM 711 N N . ILE A 1 88 ? -26.700 19.096 13.831 1.00 96.12 88 ILE A N 1
ATOM 712 C CA . ILE A 1 88 ? -25.496 18.786 14.610 1.00 96.12 88 ILE A CA 1
ATOM 713 C C . ILE A 1 88 ? -25.936 17.924 15.791 1.00 96.12 88 ILE A C 1
ATOM 715 O O . ILE A 1 88 ? -27.031 18.109 16.321 1.00 96.12 88 ILE A O 1
ATOM 719 N N . ILE A 1 89 ? -25.116 16.951 16.185 1.00 94.88 89 ILE A N 1
ATOM 720 C CA . ILE A 1 89 ? -25.442 16.076 17.310 1.00 94.88 89 ILE A CA 1
ATOM 721 C C . ILE A 1 89 ? -25.635 16.892 18.598 1.00 94.88 89 ILE A C 1
ATOM 723 O O . ILE A 1 89 ? -24.781 17.697 18.971 1.00 94.88 89 ILE A O 1
ATOM 727 N N . ASN A 1 90 ? -26.756 16.696 19.296 1.00 92.88 90 ASN A N 1
ATOM 728 C CA . ASN A 1 90 ? -27.008 17.455 20.520 1.00 92.88 90 ASN A CA 1
ATOM 729 C C . ASN A 1 90 ? -26.099 16.989 21.662 1.00 92.88 90 ASN A C 1
ATOM 731 O O . ASN A 1 90 ? -25.979 15.790 21.933 1.00 92.88 90 ASN A O 1
ATOM 735 N N . PHE A 1 91 ? -25.522 17.951 22.378 1.00 93.06 91 PHE A N 1
ATOM 736 C CA . PHE A 1 91 ? -24.735 17.730 23.584 1.00 93.06 91 PHE A CA 1
ATOM 737 C C . PHE A 1 91 ? -25.552 18.070 24.833 1.00 93.06 91 PHE A C 1
ATOM 739 O O . PHE A 1 91 ? -26.077 19.178 24.966 1.00 93.06 91 PHE A O 1
ATOM 746 N N . TYR A 1 92 ? -25.643 17.120 25.766 1.00 91.69 92 TYR A N 1
ATOM 747 C CA . TYR A 1 92 ? -26.424 17.270 26.997 1.00 91.69 92 TYR A CA 1
ATOM 748 C C . TYR A 1 92 ? -25.571 17.593 28.224 1.00 91.69 92 TYR A C 1
ATOM 750 O O . TYR A 1 92 ? -26.077 18.199 29.169 1.00 91.69 92 TYR A O 1
ATOM 758 N N . GLY A 1 93 ? -24.304 17.174 28.243 1.00 90.38 93 GLY A N 1
ATOM 759 C CA . GLY A 1 93 ? -23.402 17.372 29.375 1.00 90.38 93 GLY A CA 1
ATOM 760 C C . GLY A 1 93 ? -22.294 16.327 29.437 1.00 90.38 93 GLY A C 1
ATOM 761 O O . GLY A 1 93 ? -22.001 15.650 28.454 1.00 90.38 93 GLY A O 1
ATOM 762 N N . ILE A 1 94 ? -21.678 16.184 30.606 1.00 90.75 94 ILE A N 1
ATOM 763 C CA . ILE A 1 94 ? -20.594 15.223 30.850 1.00 90.75 94 ILE A CA 1
ATOM 764 C C . ILE A 1 94 ? -20.936 14.274 31.996 1.00 90.75 94 ILE A C 1
ATOM 766 O O . ILE A 1 94 ? -21.786 14.581 32.830 1.00 90.75 94 ILE A O 1
ATOM 770 N N . THR A 1 95 ? -20.254 13.137 32.058 1.00 89.44 95 THR A N 1
ATOM 771 C CA . THR A 1 95 ? -20.282 12.240 33.220 1.00 89.44 95 THR A CA 1
ATOM 772 C C . THR A 1 95 ? -18.925 11.562 33.410 1.00 89.44 95 THR A C 1
ATOM 774 O O . THR A 1 95 ? -18.102 11.542 32.490 1.00 89.44 95 THR A O 1
ATOM 777 N N . ILE A 1 96 ? -18.662 11.047 34.610 1.00 87.81 96 ILE A N 1
ATOM 778 C CA . ILE A 1 96 ? -17.405 10.382 34.966 1.00 87.81 96 ILE A CA 1
ATOM 779 C C . ILE A 1 96 ? -17.744 9.054 35.631 1.00 87.81 96 ILE A C 1
ATOM 781 O O . ILE A 1 96 ? -18.417 9.051 36.660 1.00 87.81 96 ILE A O 1
ATOM 785 N N . ASP A 1 97 ? -17.249 7.947 35.078 1.00 87.56 97 ASP A N 1
ATOM 786 C CA . ASP A 1 97 ? -17.382 6.638 35.720 1.00 87.56 97 ASP A CA 1
ATOM 787 C C . ASP A 1 97 ? -16.539 6.627 37.010 1.00 87.56 97 ASP A C 1
ATOM 789 O O . ASP A 1 97 ? -15.313 6.763 36.942 1.00 87.56 97 ASP A O 1
ATOM 793 N N . PRO A 1 98 ? -17.151 6.483 38.199 1.00 83.56 98 PRO A N 1
ATOM 794 C CA . PRO A 1 98 ? -16.428 6.541 39.464 1.00 83.56 98 PRO A CA 1
ATOM 795 C C . PRO A 1 98 ? -15.516 5.327 39.689 1.00 83.56 98 PRO A C 1
ATOM 797 O O . PRO A 1 98 ? -14.608 5.410 40.514 1.00 83.56 98 PRO A O 1
ATOM 800 N N . LYS A 1 99 ? -15.741 4.206 38.987 1.00 84.06 99 LYS A N 1
ATOM 801 C CA . LYS A 1 99 ? -14.928 2.987 39.105 1.00 84.06 99 LYS A CA 1
ATOM 802 C C . LYS A 1 99 ? -13.670 3.070 38.254 1.00 84.06 99 LYS A C 1
ATOM 804 O O . LYS A 1 99 ? -12.602 2.684 38.719 1.00 84.06 99 LYS A O 1
ATOM 809 N N . THR A 1 100 ? -13.795 3.545 37.016 1.00 83.12 100 THR A N 1
ATOM 810 C CA . THR A 1 100 ? -12.675 3.585 36.061 1.00 83.12 100 THR A CA 1
ATOM 811 C C . THR A 1 100 ? -12.010 4.957 35.968 1.00 83.12 100 THR A C 1
ATOM 813 O O . THR A 1 100 ? -10.889 5.057 35.483 1.00 83.12 100 THR A O 1
ATOM 816 N N . GLY A 1 101 ? -12.681 6.023 36.412 1.00 80.12 101 GLY A N 1
ATOM 817 C CA . GLY A 1 101 ? -12.241 7.407 36.224 1.00 80.12 101 GLY A CA 1
ATOM 818 C C . GLY A 1 101 ? -12.449 7.943 34.801 1.00 80.12 101 GLY A C 1
ATOM 819 O O . GLY A 1 101 ? -12.016 9.058 34.505 1.00 80.12 101 GLY A O 1
ATOM 820 N N . THR A 1 102 ? -13.103 7.179 33.922 1.00 84.19 102 THR A N 1
ATOM 821 C CA . THR A 1 102 ? -13.291 7.534 32.509 1.00 84.19 102 THR A CA 1
ATOM 822 C C . THR A 1 102 ? -14.279 8.689 32.357 1.00 84.19 102 THR A C 1
ATOM 824 O O . THR A 1 102 ? -15.379 8.651 32.907 1.00 84.19 102 THR A O 1
ATOM 827 N N . HIS A 1 103 ? -13.901 9.699 31.571 1.00 84.44 103 HIS A N 1
ATOM 828 C CA . HIS A 1 103 ? -14.753 10.846 31.252 1.00 84.44 103 HIS A CA 1
ATOM 829 C C . HIS A 1 103 ? -15.558 10.576 29.978 1.00 84.44 103 HIS A C 1
ATOM 831 O O . HIS A 1 103 ? -15.002 10.130 28.971 1.00 84.44 103 HIS A O 1
ATOM 837 N N . TYR A 1 104 ? -16.850 10.898 30.011 1.00 88.88 104 TYR A N 1
ATOM 838 C CA . TYR A 1 104 ? -17.763 10.739 28.884 1.00 88.88 104 TYR A CA 1
ATOM 839 C C . TYR A 1 104 ? -18.436 12.062 28.514 1.00 88.88 104 TYR A C 1
ATOM 841 O O . TYR A 1 104 ? -18.878 12.814 29.387 1.00 88.88 104 TYR A O 1
ATOM 849 N N . LEU A 1 105 ? -18.574 12.303 27.210 1.00 90.69 105 LEU A N 1
ATOM 850 C CA . LEU A 1 105 ? -19.545 13.243 26.654 1.00 90.69 105 LEU A CA 1
ATOM 851 C C . LEU A 1 105 ? -20.908 12.542 26.571 1.00 90.69 105 LEU A C 1
ATOM 853 O O . LEU A 1 105 ? -20.995 11.428 26.050 1.00 90.69 105 LEU A O 1
ATOM 857 N N . VAL A 1 106 ? -21.958 13.194 27.071 1.00 93.56 106 VAL A N 1
ATOM 858 C CA . VAL A 1 106 ? -23.347 12.723 27.003 1.00 93.56 106 VAL A CA 1
ATOM 859 C C . VAL A 1 106 ? -24.017 13.388 25.802 1.00 93.56 106 VAL A C 1
ATOM 861 O O . VAL A 1 106 ? -24.301 14.587 25.820 1.00 93.56 106 VAL A O 1
ATOM 864 N N . LEU A 1 107 ? -24.250 12.607 24.751 1.00 94.56 107 LEU A N 1
ATOM 865 C CA . LEU A 1 107 ? -24.719 13.057 23.441 1.00 94.56 107 LEU A CA 1
ATOM 866 C C . LEU A 1 107 ? -26.096 12.466 23.103 1.00 94.56 107 LEU A C 1
ATOM 868 O O . LEU A 1 107 ? -26.531 11.466 23.684 1.00 94.56 107 LEU A O 1
ATOM 872 N N . GLN A 1 108 ? -26.784 13.064 22.132 1.00 94.88 108 GLN A N 1
ATOM 873 C CA . GLN A 1 108 ? -27.940 12.449 21.479 1.00 94.88 108 GLN A CA 1
ATOM 874 C C . GLN A 1 108 ? -27.569 11.083 20.903 1.00 94.88 108 GLN A C 1
ATOM 876 O O . GLN A 1 108 ? -26.514 10.905 20.299 1.00 94.88 108 GLN A O 1
ATOM 881 N N . TYR A 1 109 ? -28.450 10.109 21.113 1.00 95.44 109 TYR A N 1
ATOM 882 C CA . TYR A 1 109 ? -28.362 8.819 20.451 1.00 95.44 109 TYR A CA 1
ATOM 883 C C . TYR A 1 109 ? -29.115 8.898 19.124 1.00 95.44 109 TYR A C 1
ATOM 885 O O . TYR A 1 109 ? -30.327 9.082 19.135 1.00 95.44 109 TYR A O 1
ATOM 893 N N . ALA A 1 110 ? -28.391 8.784 18.012 1.00 95.06 110 ALA A N 1
ATOM 894 C CA . ALA A 1 110 ? -28.968 8.695 16.676 1.00 95.06 110 ALA A CA 1
ATOM 895 C C . ALA A 1 110 ? -29.303 7.230 16.374 1.00 95.06 110 ALA A C 1
ATOM 897 O O . ALA A 1 110 ? -28.404 6.382 16.328 1.00 95.06 110 ALA A O 1
ATOM 898 N N . LYS A 1 111 ? -30.593 6.910 16.249 1.00 92.62 111 LYS A N 1
ATOM 899 C CA . LYS A 1 111 ? -31.051 5.510 16.269 1.00 92.62 111 LYS A CA 1
ATOM 900 C C . LYS A 1 111 ? -30.747 4.737 14.983 1.00 92.62 111 LYS A C 1
ATOM 902 O O . LYS A 1 111 ? -30.628 3.515 15.040 1.00 92.62 111 LYS A O 1
ATOM 907 N N . ASP A 1 112 ? -30.594 5.437 13.858 1.00 94.31 112 ASP A N 1
ATOM 908 C CA . ASP A 1 112 ? -30.400 4.829 12.536 1.00 94.31 112 ASP A CA 1
ATOM 909 C C . ASP A 1 112 ? -28.909 4.688 12.157 1.00 94.31 112 ASP A C 1
ATOM 911 O O . ASP A 1 112 ? -28.580 4.237 11.060 1.00 94.31 112 ASP A O 1
ATOM 915 N N . GLY A 1 113 ? -27.999 5.004 13.087 1.00 93.31 113 GLY A N 1
ATOM 916 C CA . GLY A 1 113 ? -26.560 4.776 12.941 1.00 93.31 113 GLY A CA 1
ATOM 917 C C . GLY A 1 113 ? -25.849 5.826 12.087 1.00 93.31 113 GLY A C 1
ATOM 918 O O . GLY A 1 113 ? -26.264 6.982 12.027 1.00 93.31 113 GLY A O 1
ATOM 919 N N . ASP A 1 114 ? -24.727 5.443 11.476 1.00 94.44 114 ASP A N 1
ATOM 920 C CA . ASP A 1 114 ? -23.952 6.313 10.587 1.00 94.44 114 ASP A CA 1
ATOM 921 C C . ASP A 1 114 ? -24.463 6.277 9.137 1.00 94.44 114 ASP A C 1
ATOM 923 O O . ASP A 1 114 ? -25.024 5.278 8.680 1.00 94.44 114 ASP A O 1
ATOM 927 N N . LEU A 1 115 ? -24.240 7.364 8.394 1.00 96.50 115 LEU A N 1
ATOM 928 C CA . LEU A 1 115 ? -24.737 7.545 7.030 1.00 96.50 115 LEU A CA 1
ATOM 929 C C . LEU A 1 115 ? -24.235 6.454 6.081 1.00 96.50 115 LEU A C 1
ATOM 931 O O . LEU A 1 115 ? -24.992 6.020 5.217 1.00 96.50 115 LEU A O 1
ATOM 935 N N . ARG A 1 116 ? -22.993 5.980 6.232 1.00 94.00 116 ARG A N 1
ATOM 936 C CA . ARG A 1 116 ? -22.457 4.938 5.346 1.00 94.00 116 ARG A CA 1
ATOM 937 C C . ARG A 1 116 ? -23.232 3.635 5.503 1.00 94.00 116 ARG A C 1
ATOM 939 O O . ARG A 1 116 ? -23.687 3.076 4.507 1.00 94.00 116 ARG A O 1
ATOM 946 N N . THR A 1 117 ? -23.421 3.184 6.739 1.00 92.88 117 THR A N 1
ATOM 947 C CA . THR A 1 117 ? -24.235 1.996 7.035 1.00 92.88 117 THR A CA 1
ATOM 948 C C . THR A 1 117 ? -25.698 2.210 6.623 1.00 92.88 117 THR A C 1
ATOM 950 O O . THR A 1 117 ? -26.337 1.308 6.079 1.00 92.88 117 THR A O 1
ATOM 953 N N . TYR A 1 118 ? -26.236 3.416 6.828 1.00 95.25 118 TYR A N 1
ATOM 954 C CA . TYR A 1 118 ? -27.607 3.750 6.449 1.00 95.25 118 TYR A CA 1
ATOM 955 C C . TYR A 1 118 ? -27.839 3.665 4.935 1.00 95.25 118 TYR A C 1
ATOM 957 O O . TYR A 1 118 ? -28.830 3.067 4.513 1.00 95.25 118 TYR A O 1
ATOM 965 N N . LEU A 1 119 ? -26.928 4.211 4.120 1.00 94.44 119 LEU A N 1
ATOM 966 C CA . LEU A 1 119 ? -26.998 4.123 2.661 1.00 94.44 119 LEU A CA 1
ATOM 967 C C . LEU A 1 119 ? -26.946 2.664 2.207 1.00 94.44 119 LEU A C 1
ATOM 969 O O . LEU A 1 119 ? -27.828 2.240 1.472 1.00 94.44 119 LEU A O 1
ATOM 973 N N . GLN A 1 120 ? -26.005 1.867 2.718 1.00 91.00 120 GLN A N 1
ATOM 974 C CA . GLN A 1 120 ? -25.894 0.444 2.366 1.00 91.00 120 GLN A CA 1
ATOM 975 C C . GLN A 1 120 ? -27.208 -0.328 2.558 1.00 91.00 120 GLN A C 1
ATOM 977 O O . GLN A 1 120 ? -27.566 -1.159 1.725 1.00 91.00 120 GLN A O 1
ATOM 982 N N . ASN A 1 121 ? -27.945 -0.030 3.629 1.00 90.31 121 ASN A N 1
ATOM 983 C CA . ASN A 1 121 ? -29.170 -0.751 3.970 1.00 90.31 121 ASN A CA 1
ATOM 984 C C . ASN A 1 121 ? -30.427 -0.182 3.298 1.00 90.31 121 ASN A C 1
ATOM 986 O O . ASN A 1 121 ? -31.368 -0.930 3.038 1.00 90.31 121 ASN A O 1
ATOM 990 N N . ASN A 1 122 ? -30.464 1.126 3.021 1.00 92.44 122 ASN A N 1
ATOM 991 C CA . ASN A 1 122 ? -31.694 1.824 2.636 1.00 92.44 122 ASN A CA 1
ATOM 992 C C . ASN A 1 122 ? -31.637 2.474 1.247 1.00 92.44 122 ASN A C 1
ATOM 994 O O . ASN A 1 122 ? -32.634 3.042 0.821 1.00 92.44 122 ASN A O 1
ATOM 998 N N . PHE A 1 123 ? -30.530 2.391 0.501 1.00 93.12 123 PHE A N 1
ATOM 999 C CA . PHE A 1 123 ? -30.358 3.163 -0.740 1.00 93.12 123 PHE A CA 1
ATOM 1000 C C . PHE A 1 123 ? -31.506 3.018 -1.750 1.00 93.12 123 PHE A C 1
ATOM 1002 O O . PHE A 1 123 ? -31.928 4.005 -2.347 1.00 93.12 123 PHE A O 1
ATOM 1009 N N . LYS A 1 124 ? -32.056 1.804 -1.900 1.00 89.69 124 LYS A N 1
ATOM 1010 C CA . LYS A 1 124 ? -33.143 1.499 -2.851 1.00 89.69 124 LYS A CA 1
ATOM 1011 C C . LYS A 1 124 ? -34.439 2.273 -2.590 1.00 89.69 124 LYS A C 1
ATOM 1013 O O . LYS A 1 124 ? -35.233 2.421 -3.511 1.00 89.69 124 LYS A O 1
ATOM 1018 N N . ILE A 1 125 ? -34.671 2.727 -1.357 1.00 91.06 125 ILE A N 1
ATOM 1019 C CA . ILE A 1 125 ? -35.875 3.483 -0.980 1.00 91.06 125 ILE A CA 1
ATOM 1020 C C . ILE A 1 125 ? -35.641 5.002 -0.958 1.00 91.06 125 ILE A C 1
ATOM 1022 O O . ILE A 1 125 ? -36.567 5.754 -0.665 1.00 91.06 125 ILE A O 1
ATOM 1026 N N . LEU A 1 126 ? -34.418 5.466 -1.251 1.00 93.50 126 LEU A N 1
ATOM 1027 C CA . LEU A 1 126 ? -34.068 6.886 -1.261 1.00 93.50 126 LEU A CA 1
ATOM 1028 C C . LEU A 1 126 ? -34.266 7.465 -2.663 1.00 93.50 126 LEU A C 1
ATOM 1030 O O . LEU A 1 126 ? -33.410 7.319 -3.539 1.00 93.50 126 LEU A O 1
ATOM 1034 N N . ASP A 1 127 ? -35.384 8.156 -2.865 1.00 94.25 127 ASP A N 1
ATOM 1035 C CA . ASP A 1 127 ? -35.589 8.953 -4.071 1.00 94.25 127 ASP A CA 1
ATOM 1036 C C . ASP A 1 127 ? -34.720 10.228 -4.070 1.00 94.25 127 ASP A C 1
ATOM 1038 O O . ASP A 1 127 ? -34.093 10.605 -3.071 1.00 94.25 127 ASP A O 1
ATOM 1042 N N . TRP A 1 128 ? -34.675 10.918 -5.210 1.00 95.19 128 TRP A N 1
ATOM 1043 C CA . TRP A 1 128 ? -33.883 12.141 -5.345 1.00 95.19 128 TRP A CA 1
ATOM 1044 C C . TRP A 1 128 ? -34.335 13.260 -4.408 1.00 95.19 128 TRP A C 1
ATOM 1046 O O . TRP A 1 128 ? -33.495 14.001 -3.905 1.00 95.19 128 TRP A O 1
ATOM 1056 N N . LYS A 1 129 ? -35.626 13.363 -4.088 1.00 94.75 129 LYS A N 1
ATOM 1057 C CA . LYS A 1 129 ? -36.124 14.384 -3.159 1.00 94.75 129 LYS A CA 1
ATOM 1058 C C . LYS A 1 129 ? -35.586 14.148 -1.745 1.00 94.75 129 LYS A C 1
ATOM 1060 O O . LYS A 1 129 ? -35.179 15.100 -1.079 1.00 94.75 129 LYS A O 1
ATOM 1065 N N . ILE A 1 130 ? -35.536 12.892 -1.304 1.00 96.06 130 ILE A N 1
ATOM 1066 C CA . ILE A 1 130 ? -34.940 12.492 -0.027 1.00 96.06 130 ILE A CA 1
ATOM 1067 C C . ILE A 1 130 ? -33.431 12.759 -0.042 1.00 96.06 130 ILE A C 1
ATOM 1069 O O . ILE A 1 130 ? -32.931 13.413 0.873 1.00 96.06 130 ILE A O 1
ATOM 1073 N N . LYS A 1 131 ? -32.713 12.348 -1.097 1.00 96.75 131 LYS A N 1
ATOM 1074 C CA . LYS A 1 131 ? -31.260 12.580 -1.231 1.00 96.75 131 LYS A CA 1
ATOM 1075 C C . LYS A 1 131 ? -30.891 14.067 -1.197 1.00 96.75 131 LYS A C 1
ATOM 1077 O O . LYS A 1 131 ? -29.921 14.439 -0.539 1.00 96.75 131 LYS A O 1
ATOM 1082 N N . ILE A 1 132 ? -31.681 14.935 -1.834 1.00 96.75 132 ILE A N 1
ATOM 1083 C CA . ILE A 1 132 ? -31.479 16.391 -1.764 1.00 96.75 132 ILE A CA 1
ATOM 1084 C C . ILE A 1 132 ? -31.726 16.926 -0.354 1.00 96.75 132 ILE A C 1
ATOM 1086 O O . ILE A 1 132 ? -30.939 17.738 0.126 1.00 96.75 132 ILE A O 1
ATOM 1090 N N . ASN A 1 133 ? -32.760 16.460 0.349 1.00 97.12 133 ASN A N 1
ATOM 1091 C CA . ASN A 1 133 ? -32.980 16.863 1.742 1.00 97.12 133 ASN A CA 1
ATOM 1092 C C . ASN A 1 133 ? -31.830 16.414 2.657 1.00 97.12 133 ASN A C 1
ATOM 1094 O O . ASN A 1 133 ? -31.381 17.189 3.496 1.00 97.12 133 ASN A O 1
ATOM 1098 N N . MET A 1 134 ? -31.298 15.208 2.444 1.00 98.19 134 MET A N 1
ATOM 1099 C CA . MET A 1 134 ? -30.101 14.718 3.133 1.00 98.19 134 MET A CA 1
ATOM 1100 C C . MET A 1 134 ? -28.883 15.612 2.845 1.00 98.19 134 MET A C 1
ATOM 1102 O O . MET A 1 134 ? -28.175 16.007 3.770 1.00 98.19 134 MET A O 1
ATOM 1106 N N . ALA A 1 135 ? -28.664 16.002 1.586 1.00 98.25 135 ALA A N 1
ATOM 1107 C CA . ALA A 1 135 ? -27.601 16.938 1.219 1.00 98.25 135 ALA A CA 1
ATOM 1108 C C . ALA A 1 135 ? -27.774 18.303 1.914 1.00 98.25 135 ALA A C 1
ATOM 1110 O O . ALA A 1 135 ? -26.828 18.811 2.517 1.00 98.25 135 ALA A O 1
ATOM 1111 N N . LYS A 1 136 ? -28.998 18.853 1.914 1.00 98.19 136 LYS A N 1
ATOM 1112 C CA . LYS A 1 136 ? -29.351 20.107 2.604 1.00 98.19 136 LYS A CA 1
ATOM 1113 C C . LYS A 1 136 ? -29.105 20.037 4.111 1.00 98.19 136 LYS A C 1
ATOM 1115 O O . LYS A 1 136 ? -28.623 21.012 4.688 1.00 98.19 136 LYS A O 1
ATOM 1120 N N . ASP A 1 137 ? -29.396 18.905 4.748 1.00 98.38 137 ASP A N 1
ATOM 1121 C CA . ASP A 1 137 ? -29.138 18.693 6.173 1.00 98.38 137 ASP A CA 1
ATOM 1122 C C . ASP A 1 137 ? -27.638 18.789 6.497 1.00 98.38 137 ASP A C 1
ATOM 1124 O O . ASP A 1 137 ? -27.250 19.549 7.392 1.00 98.38 137 ASP A O 1
ATOM 1128 N N . ILE A 1 138 ? -26.784 18.087 5.736 1.00 98.25 138 ILE A N 1
ATOM 1129 C CA . ILE A 1 138 ? -25.322 18.142 5.917 1.00 98.25 138 ILE A CA 1
ATOM 1130 C C . ILE A 1 138 ? -24.817 19.570 5.669 1.00 98.25 138 ILE A C 1
ATOM 1132 O O . ILE A 1 138 ? -24.075 20.111 6.491 1.00 98.25 138 ILE A O 1
ATOM 1136 N N . THR A 1 139 ? -25.261 20.222 4.588 1.00 98.44 139 THR A N 1
ATOM 1137 C CA . THR A 1 139 ? -24.893 21.613 4.275 1.00 98.44 139 THR A CA 1
ATOM 1138 C C . THR A 1 139 ? -25.304 22.576 5.380 1.00 98.44 139 THR A C 1
ATOM 1140 O O . THR A 1 139 ? -24.506 23.424 5.774 1.00 98.44 139 THR A O 1
ATOM 1143 N N . SER A 1 140 ? -26.516 22.450 5.927 1.00 97.94 140 SER A N 1
ATOM 1144 C CA . SER A 1 140 ? -26.988 23.323 7.005 1.00 97.94 140 SER A CA 1
ATOM 1145 C C . SER A 1 140 ? -26.170 23.131 8.282 1.00 97.94 140 SER A C 1
ATOM 1147 O O . SER A 1 140 ? -25.836 24.116 8.943 1.00 97.94 140 SER A O 1
ATOM 1149 N N . GLY A 1 141 ? -25.823 21.885 8.626 1.00 97.56 141 GLY A N 1
ATOM 1150 C CA . GLY A 1 141 ? -24.937 21.581 9.751 1.00 97.56 141 GLY A CA 1
ATOM 1151 C C . GLY A 1 141 ? -23.547 22.189 9.564 1.00 97.56 141 GLY A C 1
ATOM 1152 O O . GLY A 1 141 ? -23.066 22.911 10.438 1.00 97.56 141 GLY A O 1
ATOM 1153 N N . LEU A 1 142 ? -22.931 21.974 8.399 1.00 97.94 142 LEU A N 1
ATOM 1154 C CA . LEU A 1 142 ? -21.593 22.487 8.107 1.00 97.94 142 LEU A CA 1
ATOM 1155 C C . LEU A 1 142 ? -21.571 24.020 8.053 1.00 97.94 142 LEU A C 1
ATOM 1157 O O . LEU A 1 142 ? -20.641 24.642 8.565 1.00 97.94 142 LEU A O 1
ATOM 1161 N N . ARG A 1 143 ? -22.634 24.645 7.532 1.00 97.31 143 ARG A N 1
ATOM 1162 C CA . ARG A 1 143 ? -22.817 26.101 7.553 1.00 97.31 143 ARG A CA 1
ATOM 1163 C C . ARG A 1 143 ? -22.809 26.658 8.974 1.00 97.31 143 ARG A C 1
ATOM 1165 O O . ARG A 1 143 ? -22.179 27.683 9.216 1.00 97.31 143 ARG A O 1
ATOM 1172 N N . CYS A 1 144 ? -23.482 25.997 9.917 1.00 95.88 144 CYS A N 1
ATOM 1173 C CA . CYS A 1 144 ? -23.462 26.396 11.326 1.00 95.88 144 CYS A CA 1
ATOM 1174 C C . CYS A 1 144 ? -22.044 26.317 11.916 1.00 95.88 144 CYS A C 1
ATOM 1176 O O . CYS A 1 144 ? -21.605 27.254 12.574 1.00 95.88 144 CYS A O 1
ATOM 1178 N N . ILE A 1 145 ? -21.302 25.246 11.620 1.00 95.25 145 ILE A N 1
ATOM 1179 C CA . ILE A 1 145 ? -19.910 25.068 12.068 1.00 95.25 145 ILE A CA 1
ATOM 1180 C C . ILE A 1 145 ? -19.001 26.166 11.491 1.00 95.25 145 ILE A C 1
ATOM 1182 O O . ILE A 1 145 ? -18.212 26.778 12.210 1.00 95.25 145 ILE A O 1
ATOM 1186 N N . HIS A 1 146 ? -19.141 26.467 10.198 1.00 95.31 146 HIS A N 1
ATOM 1187 C CA . HIS A 1 146 ? -18.340 27.490 9.526 1.00 95.31 146 HIS A CA 1
ATOM 1188 C C . HIS A 1 146 ? -18.653 28.912 10.010 1.00 95.31 146 HIS A C 1
ATOM 1190 O O . HIS A 1 146 ? -17.736 29.737 10.040 1.00 95.31 146 HIS A O 1
ATOM 1196 N N . LYS A 1 147 ? -19.898 29.213 10.407 1.00 94.69 147 LYS A N 1
ATOM 1197 C CA . LYS A 1 147 ? -20.278 30.515 10.994 1.00 94.69 147 LYS A CA 1
ATOM 1198 C C . LYS A 1 147 ? -19.550 30.798 12.308 1.00 94.69 147 LYS A C 1
ATOM 1200 O O . LYS A 1 147 ? -19.107 31.922 12.510 1.00 94.69 147 LYS A O 1
ATOM 1205 N N . GLU A 1 148 ? -19.299 29.764 13.107 1.00 91.88 148 GLU A N 1
ATOM 1206 C CA . GLU A 1 148 ? -18.488 29.842 14.332 1.00 91.88 148 GLU A CA 1
ATOM 1207 C C . GLU A 1 148 ? -16.968 29.826 14.065 1.00 91.88 148 GLU A C 1
ATOM 1209 O O . GLU A 1 148 ? -16.165 29.676 14.983 1.00 91.88 148 GLU A O 1
ATOM 1214 N N . ASN A 1 149 ? -16.537 29.971 12.802 1.00 88.94 149 ASN A N 1
ATOM 1215 C CA . ASN A 1 149 ? -15.130 29.917 12.380 1.00 88.94 149 ASN A CA 1
ATOM 1216 C C . ASN A 1 149 ? -14.400 28.618 12.765 1.00 88.94 149 ASN A C 1
ATOM 1218 O O . ASN A 1 149 ? -13.173 28.594 12.910 1.00 88.94 149 ASN A O 1
ATOM 1222 N N . ILE A 1 150 ? -15.152 27.521 12.865 1.00 89.38 150 ILE A N 1
ATOM 1223 C CA . ILE A 1 150 ? -14.630 26.174 13.082 1.00 89.38 150 ILE A CA 1
ATOM 1224 C C . ILE A 1 150 ? -14.480 25.483 11.721 1.00 89.38 150 ILE A C 1
ATOM 1226 O O . ILE A 1 150 ? -15.339 25.601 10.848 1.00 89.38 150 ILE A O 1
ATOM 1230 N N . VAL A 1 151 ? -13.377 24.754 11.542 1.00 89.94 151 VAL A N 1
ATOM 1231 C CA . VAL A 1 151 ? -13.166 23.836 10.411 1.00 89.94 151 VAL A CA 1
ATOM 1232 C C . VAL A 1 151 ? -13.309 22.412 10.934 1.00 89.94 151 VAL A C 1
ATOM 1234 O O . VAL A 1 151 ? -12.627 22.059 11.902 1.00 89.94 151 VAL A O 1
ATOM 1237 N N . HIS A 1 152 ? -14.177 21.604 10.319 1.00 90.94 152 HIS A N 1
ATOM 1238 C CA . HIS A 1 152 ? -14.479 20.245 10.770 1.00 90.94 152 HIS A CA 1
ATOM 1239 C C . HIS A 1 152 ? -13.248 19.338 10.661 1.00 90.94 152 HIS A C 1
ATOM 1241 O O . HIS A 1 152 ? -12.907 18.647 11.624 1.00 90.94 152 HIS A O 1
ATOM 1247 N N . LYS A 1 153 ? -12.548 19.402 9.519 1.00 86.62 153 LYS A N 1
ATOM 1248 C CA . LYS A 1 153 ? -11.321 18.670 9.148 1.00 86.62 153 LYS A CA 1
ATOM 1249 C C . LYS A 1 153 ? -11.485 17.163 8.932 1.00 86.62 153 LYS A C 1
ATOM 1251 O O . LYS A 1 153 ? -10.686 16.610 8.184 1.00 86.62 153 LYS A O 1
ATOM 1256 N N . ASP A 1 154 ? -12.481 16.517 9.534 1.00 86.88 154 ASP A N 1
ATOM 1257 C CA . ASP A 1 154 ? -12.718 15.067 9.408 1.00 86.88 154 ASP A CA 1
ATOM 1258 C C . ASP A 1 154 ? -14.152 14.726 8.962 1.00 86.88 154 ASP A C 1
ATOM 1260 O O . ASP A 1 154 ? -14.865 13.936 9.579 1.00 86.88 154 ASP A O 1
ATOM 1264 N N . LEU A 1 155 ? -14.649 15.446 7.954 1.00 93.00 155 LEU A N 1
ATOM 1265 C CA . LEU A 1 155 ? -16.022 15.290 7.481 1.00 93.00 155 LEU A CA 1
ATOM 1266 C C . LEU A 1 155 ? -16.103 14.096 6.513 1.00 93.00 155 LEU A C 1
ATOM 1268 O O . LEU A 1 155 ? -15.529 14.124 5.433 1.00 93.00 155 LEU A O 1
ATOM 1272 N N . HIS A 1 156 ? -16.809 13.034 6.895 1.00 93.94 156 HIS A N 1
ATOM 1273 C CA . HIS A 1 156 ? -17.012 11.841 6.066 1.00 93.94 156 HIS A CA 1
ATOM 1274 C C . HIS A 1 156 ? -18.260 11.079 6.524 1.00 93.94 156 HIS A C 1
ATOM 1276 O O . HIS A 1 156 ? -18.751 11.306 7.628 1.00 93.94 156 HIS A O 1
ATOM 1282 N N . SER A 1 157 ? -18.755 10.110 5.754 1.00 94.12 157 SER A N 1
ATOM 1283 C CA . SER A 1 157 ? -20.054 9.465 6.032 1.00 94.12 157 SER A CA 1
ATOM 1284 C C . SER A 1 157 ? -20.131 8.679 7.344 1.00 94.12 157 SER A C 1
ATOM 1286 O O . SER A 1 157 ? -21.216 8.560 7.898 1.00 94.12 157 SER A O 1
ATOM 1288 N N . LYS A 1 158 ? -19.008 8.232 7.927 1.00 91.44 158 LYS A N 1
ATOM 1289 C CA . LYS A 1 158 ? -19.004 7.672 9.300 1.00 91.44 158 LYS A CA 1
ATOM 1290 C C . LYS A 1 158 ? -19.131 8.712 10.431 1.00 91.44 158 LYS A C 1
ATOM 1292 O O . LYS A 1 158 ? -19.403 8.330 11.561 1.00 91.44 158 LYS A O 1
ATOM 1297 N N . ASN A 1 159 ? -18.952 10.001 10.125 1.00 93.50 159 ASN A N 1
ATOM 1298 C CA . ASN A 1 159 ? -19.111 11.137 11.048 1.00 93.50 159 ASN A CA 1
ATOM 1299 C C . ASN A 1 159 ? -20.404 11.926 10.754 1.00 93.50 159 ASN A C 1
ATOM 1301 O O . ASN A 1 159 ? -20.628 13.000 11.312 1.00 93.50 159 ASN A O 1
ATOM 1305 N N . ILE A 1 160 ? -21.273 11.381 9.897 1.00 97.38 160 ILE A N 1
ATOM 1306 C CA . ILE A 1 160 ? -22.648 11.836 9.706 1.00 97.38 160 ILE A CA 1
ATOM 1307 C C . ILE A 1 160 ? -23.557 10.757 10.283 1.00 97.38 160 ILE A C 1
ATOM 1309 O O . ILE A 1 160 ? -23.470 9.601 9.879 1.00 97.38 160 ILE A O 1
ATOM 1313 N N . LEU A 1 161 ? -24.407 11.115 11.236 1.00 96.81 161 LEU A N 1
ATOM 1314 C CA . LEU A 1 161 ? -25.371 10.210 11.852 1.00 96.81 161 LEU A CA 1
ATOM 1315 C C . LEU A 1 161 ? -26.764 10.433 11.271 1.00 96.81 161 LEU A C 1
ATOM 1317 O O . LEU A 1 161 ? -27.097 11.546 10.863 1.00 96.81 161 LEU A O 1
ATOM 1321 N N . VAL A 1 162 ? -27.573 9.379 11.267 1.00 97.31 162 VAL A N 1
ATOM 1322 C CA . VAL A 1 162 ? -28.965 9.409 10.821 1.00 97.31 162 VAL A CA 1
ATOM 1323 C C . VAL A 1 162 ? -29.877 9.206 12.025 1.00 97.31 162 VAL A C 1
ATOM 1325 O O . VAL A 1 162 ? -29.713 8.259 12.797 1.00 97.31 162 VAL A O 1
ATOM 1328 N N . ASP A 1 163 ? -30.830 10.116 12.199 1.00 95.19 163 ASP A N 1
ATOM 1329 C CA . ASP A 1 163 ? -31.839 10.028 13.251 1.00 95.19 163 ASP A CA 1
ATOM 1330 C C . ASP A 1 163 ? -33.211 10.386 12.682 1.00 95.19 163 ASP A C 1
ATOM 1332 O O . ASP A 1 163 ? -33.502 11.544 12.379 1.00 95.19 163 ASP A O 1
ATOM 1336 N N . GLU A 1 164 ? -34.040 9.363 12.480 1.00 90.44 164 GLU A N 1
ATOM 1337 C CA . GLU A 1 164 ? -35.384 9.473 11.907 1.00 90.44 164 GLU A CA 1
ATOM 1338 C C . GLU A 1 164 ? -35.383 10.119 10.511 1.00 90.44 164 GLU A C 1
ATOM 1340 O O . GLU A 1 164 ? -36.225 10.952 10.178 1.00 90.44 164 GLU A O 1
ATOM 1345 N N . GLY A 1 165 ? -34.392 9.752 9.692 1.00 86.94 165 GLY A N 1
ATOM 1346 C CA . GLY A 1 165 ? -34.202 10.283 8.338 1.00 86.94 165 GLY A CA 1
ATOM 1347 C C . GLY A 1 165 ? -33.543 11.666 8.266 1.00 86.94 165 GLY A C 1
ATOM 1348 O O . GLY A 1 165 ? -33.290 12.146 7.164 1.00 86.94 165 GLY A O 1
ATOM 1349 N N . ARG A 1 166 ? -33.228 12.298 9.405 1.00 95.12 166 ARG A N 1
ATOM 1350 C CA . ARG A 1 166 ? -32.471 13.559 9.461 1.00 95.12 166 ARG A CA 1
ATOM 1351 C C . ARG A 1 166 ? -30.979 13.292 9.613 1.00 95.12 166 ARG A C 1
ATOM 1353 O O . ARG A 1 166 ? -30.594 12.436 10.410 1.00 95.12 166 ARG A O 1
ATOM 1360 N N . LEU A 1 167 ? -30.143 14.061 8.913 1.00 97.69 167 LEU A N 1
ATOM 1361 C CA . LEU A 1 167 ? -28.686 13.949 9.040 1.00 97.69 167 LEU A CA 1
ATOM 1362 C C . LEU A 1 167 ? -28.103 14.919 10.073 1.00 97.69 167 LEU A C 1
ATOM 1364 O O . LEU A 1 167 ? -28.444 16.107 10.105 1.00 97.69 167 LEU A O 1
ATOM 1368 N N . LEU A 1 168 ? -27.209 14.391 10.915 1.00 97.56 168 LEU A N 1
ATOM 1369 C CA . LEU A 1 168 ? -26.555 15.078 12.028 1.00 97.56 168 LEU A CA 1
ATOM 1370 C C . LEU A 1 168 ? -25.027 14.956 11.908 1.00 97.56 168 LEU A C 1
ATOM 1372 O O . LEU A 1 168 ? -24.499 13.848 11.859 1.00 97.56 168 LEU A O 1
ATOM 1376 N N . ILE A 1 169 ? -24.297 16.073 11.920 1.00 97.12 169 ILE A N 1
ATOM 1377 C CA . ILE A 1 169 ? -22.824 16.067 11.978 1.00 97.12 169 ILE A CA 1
ATOM 1378 C C . ILE A 1 169 ? -22.355 15.762 13.411 1.00 97.12 169 ILE A C 1
ATOM 1380 O O . ILE A 1 169 ? -22.905 16.304 14.375 1.00 97.12 169 ILE A O 1
ATOM 1384 N N . THR A 1 170 ? -21.333 14.912 13.556 1.00 92.06 170 THR A N 1
ATOM 1385 C CA . THR A 1 170 ? -20.699 14.553 14.838 1.00 92.06 170 THR A CA 1
ATOM 1386 C C . THR A 1 170 ? -19.164 14.546 14.739 1.00 92.06 170 THR A C 1
ATOM 1388 O O . THR A 1 170 ? -18.606 14.736 13.669 1.00 92.06 170 THR A O 1
ATOM 1391 N N . ASP A 1 171 ? -18.493 14.285 15.863 1.00 83.75 171 ASP A N 1
ATOM 1392 C CA . ASP A 1 171 ? -17.034 14.135 16.007 1.00 83.75 171 ASP A CA 1
ATOM 1393 C C . ASP A 1 171 ? -16.190 15.393 15.723 1.00 83.75 171 ASP A C 1
ATOM 1395 O O . ASP A 1 171 ? -15.298 15.429 14.878 1.00 83.75 171 ASP A O 1
ATOM 1399 N N . LEU A 1 172 ? -16.410 16.434 16.532 1.00 79.25 172 LEU A N 1
ATOM 1400 C CA . LEU A 1 172 ? -15.656 17.693 16.464 1.00 79.25 172 LEU A CA 1
ATOM 1401 C C . LEU A 1 172 ? -14.286 17.642 17.176 1.00 79.25 172 LEU A C 1
ATOM 1403 O O . LEU A 1 172 ? -13.694 18.686 17.480 1.00 79.25 172 LEU A O 1
ATOM 1407 N N . GLY A 1 173 ? -13.771 16.445 17.484 1.00 66.62 173 GLY A N 1
ATOM 1408 C CA . GLY A 1 173 ? -12.534 16.254 18.254 1.00 66.62 173 GLY A CA 1
ATOM 1409 C C . GLY A 1 173 ? -11.255 16.618 17.492 1.00 66.62 173 GLY A C 1
ATOM 1410 O O . GLY A 1 173 ? -10.247 17.023 18.095 1.00 66.62 173 GLY A O 1
ATOM 1411 N N . LEU A 1 174 ? -11.296 16.538 16.160 1.00 61.56 174 LEU A N 1
ATOM 1412 C CA . LEU A 1 174 ? -10.237 17.003 15.255 1.00 61.56 174 LEU A CA 1
ATOM 1413 C C . LEU A 1 174 ? -10.471 18.430 14.737 1.00 61.56 174 LEU A C 1
ATOM 1415 O O . LEU A 1 174 ? -9.553 19.022 14.163 1.00 61.56 174 LEU A O 1
ATOM 1419 N N . SER A 1 175 ? -11.652 19.001 14.984 1.00 70.19 175 SER A N 1
ATOM 1420 C CA . SER A 1 175 ? -12.012 20.343 14.533 1.00 70.19 175 SER A CA 1
ATOM 1421 C C . SER A 1 175 ? -11.245 21.420 15.290 1.00 70.19 175 SER A C 1
ATOM 1423 O O . SER A 1 175 ? -10.890 21.262 16.465 1.00 70.19 175 SER A O 1
ATOM 1425 N N . GLN A 1 176 ? -10.947 22.527 14.611 1.00 64.06 176 GLN A N 1
ATOM 1426 C CA . GLN A 1 176 ? -10.167 23.619 15.195 1.00 64.06 176 GLN A CA 1
ATOM 1427 C C . GLN A 1 176 ? -10.639 24.987 14.692 1.00 64.06 176 GLN A C 1
ATOM 1429 O O . GLN A 1 176 ? -11.121 25.068 13.558 1.00 64.06 176 GLN A O 1
ATOM 1434 N N . PRO A 1 177 ? -10.444 26.060 15.486 1.00 57.31 177 PRO A N 1
ATOM 1435 C CA . PRO A 1 177 ? -10.600 27.428 15.005 1.00 57.31 177 PRO A CA 1
ATOM 1436 C C . PRO A 1 177 ? -9.679 27.698 13.812 1.00 57.31 177 PRO A C 1
ATOM 1438 O O . PRO A 1 177 ? -8.563 27.164 13.759 1.00 57.31 177 PRO A O 1
ATOM 1441 N N . LEU A 1 178 ? -10.119 28.550 12.886 1.00 49.78 178 LEU A N 1
ATOM 1442 C CA . LEU A 1 178 ? -9.342 28.943 11.702 1.00 49.78 178 LEU A CA 1
ATOM 1443 C C . LEU A 1 178 ? -7.913 29.428 12.031 1.00 49.78 178 LEU A C 1
ATOM 1445 O O . LEU A 1 178 ? -6.983 29.094 11.300 1.00 49.78 178 LEU A O 1
ATOM 1449 N N . ASP A 1 179 ? -7.716 30.100 13.169 1.00 41.81 179 ASP A N 1
ATOM 1450 C CA . ASP A 1 179 ? -6.428 30.701 13.569 1.00 41.81 179 ASP A CA 1
ATOM 1451 C C . ASP A 1 179 ? -5.456 29.720 14.262 1.00 41.81 179 ASP A C 1
ATOM 1453 O O . ASP A 1 179 ? -4.376 30.091 14.725 1.00 41.81 179 ASP A O 1
ATOM 1457 N N . SER A 1 180 ? -5.818 28.439 14.365 1.00 46.50 180 SER A N 1
ATOM 1458 C CA . SER A 1 180 ? -5.005 27.426 15.048 1.00 46.50 180 SER A CA 1
ATOM 1459 C C . SER A 1 180 ? -3.797 26.950 14.213 1.00 46.50 180 SER A C 1
ATOM 1461 O O . SER A 1 180 ? -3.886 26.651 13.022 1.00 46.50 180 SER A O 1
ATOM 1463 N N . ASN A 1 181 ? -2.623 26.840 14.851 1.00 42.59 181 ASN A N 1
ATOM 1464 C CA . ASN A 1 181 ? -1.335 26.547 14.194 1.00 42.59 181 ASN A CA 1
ATOM 1465 C C . ASN A 1 181 ? -0.934 25.055 14.143 1.00 42.59 181 ASN A C 1
ATOM 1467 O O . ASN A 1 181 ? 0.238 24.754 13.930 1.00 42.59 181 ASN A O 1
ATOM 1471 N N . SER A 1 182 ? -1.852 24.101 14.334 1.00 44.56 182 SER A N 1
ATOM 1472 C CA . SER A 1 182 ? -1.468 22.679 14.398 1.00 44.56 182 SER A CA 1
ATOM 1473 C C . SER A 1 182 ? -1.585 21.949 13.049 1.00 44.56 182 SER A C 1
ATOM 1475 O O . SER A 1 182 ? -2.654 21.929 12.439 1.00 44.56 182 SER A O 1
ATOM 1477 N N . ASN A 1 183 ? -0.490 21.306 12.625 1.00 47.62 183 ASN A N 1
ATOM 1478 C CA . ASN A 1 183 ? -0.356 20.564 11.361 1.00 47.62 183 ASN A CA 1
ATOM 1479 C C . ASN A 1 183 ? -0.389 19.031 11.554 1.00 47.62 183 ASN A C 1
ATOM 1481 O O . ASN A 1 183 ? 0.288 18.303 10.838 1.00 47.62 183 ASN A O 1
ATOM 1485 N N . SER A 1 184 ? -1.125 18.499 12.537 1.00 43.19 184 SER A N 1
ATOM 1486 C CA . SER A 1 184 ? -1.080 17.052 12.801 1.00 43.19 184 SER A CA 1
ATOM 1487 C C . SER A 1 184 ? -1.715 16.232 11.668 1.00 43.19 184 SER A C 1
ATOM 1489 O O . SER A 1 184 ? -2.891 16.423 11.357 1.00 43.19 184 SER A O 1
ATOM 1491 N N . MET A 1 185 ? -0.959 15.259 11.153 1.00 41.66 185 MET A N 1
ATOM 1492 C CA . MET A 1 185 ? -1.341 14.279 10.120 1.00 41.66 185 MET A CA 1
ATOM 1493 C C . MET A 1 185 ? -2.313 13.185 10.617 1.00 41.66 185 MET A C 1
ATOM 1495 O O . MET A 1 185 ? -2.615 12.235 9.904 1.00 41.66 185 MET A O 1
ATOM 1499 N N . ALA A 1 186 ? -2.768 13.269 11.869 1.00 38.59 186 ALA A N 1
ATOM 1500 C CA . ALA A 1 186 ? -3.543 12.214 12.509 1.00 38.59 186 ALA A CA 1
ATOM 1501 C C . ALA A 1 186 ? -5.050 12.385 12.258 1.00 38.59 186 ALA A C 1
ATOM 1503 O O . ALA A 1 186 ? -5.644 13.349 12.743 1.00 38.59 186 ALA A O 1
ATOM 1504 N N . GLY A 1 187 ? -5.656 11.400 11.589 1.00 49.69 187 GLY A N 1
ATOM 1505 C CA . GLY A 1 187 ? -7.108 11.217 11.521 1.00 49.69 187 GLY A CA 1
ATOM 1506 C C . GLY A 1 187 ? -7.776 11.788 10.277 1.00 49.69 187 GLY A C 1
ATOM 1507 O O . GLY A 1 187 ? -7.852 13.008 10.110 1.00 49.69 187 GLY A O 1
ATOM 1508 N N . GLY A 1 188 ? -8.273 10.874 9.446 1.00 58.72 188 GLY A N 1
ATOM 1509 C CA . GLY A 1 188 ? -9.297 11.115 8.437 1.00 58.72 188 GLY A CA 1
ATOM 1510 C C . GLY A 1 188 ? -9.312 10.063 7.334 1.00 58.72 188 GLY A C 1
ATOM 1511 O O . GLY A 1 188 ? -8.331 9.348 7.134 1.00 58.72 188 GLY A O 1
ATOM 1512 N N . MET A 1 189 ? -10.443 9.933 6.638 1.00 77.94 189 MET A N 1
ATOM 1513 C CA . MET A 1 189 ? -10.542 9.064 5.460 1.00 77.94 189 MET A CA 1
ATOM 1514 C C . MET A 1 189 ? -9.914 9.757 4.249 1.00 77.94 189 MET A C 1
ATOM 1516 O O . MET A 1 189 ? -10.341 10.846 3.865 1.00 77.94 189 MET A O 1
ATOM 1520 N N . ILE A 1 190 ? -8.931 9.109 3.621 1.00 81.75 190 ILE A N 1
ATOM 1521 C CA . ILE A 1 190 ? -8.121 9.690 2.536 1.00 81.75 190 ILE A CA 1
ATOM 1522 C C . ILE A 1 190 ? -8.994 10.208 1.386 1.00 81.75 190 ILE A C 1
ATOM 1524 O O . ILE A 1 190 ? -8.788 11.327 0.930 1.00 81.75 190 ILE A O 1
ATOM 1528 N N . ALA A 1 191 ? -10.031 9.457 1.001 1.00 86.81 191 ALA A N 1
ATOM 1529 C CA . ALA A 1 191 ? -10.971 9.836 -0.058 1.00 86.81 191 ALA A CA 1
ATOM 1530 C C . ALA A 1 191 ? -11.715 11.159 0.196 1.00 86.81 191 ALA A C 1
ATOM 1532 O O . ALA A 1 191 ? -12.153 11.804 -0.746 1.00 86.81 191 ALA A O 1
ATOM 1533 N N . TYR A 1 192 ? -11.875 11.553 1.461 1.00 91.81 192 TYR A N 1
ATOM 1534 C CA . TYR A 1 192 ? -12.568 12.777 1.874 1.00 91.81 192 TYR A CA 1
ATOM 1535 C C . TYR A 1 192 ? -11.602 13.921 2.154 1.00 91.81 192 TYR A C 1
ATOM 1537 O O . TYR A 1 192 ? -12.031 15.027 2.478 1.00 91.81 192 TYR A O 1
ATOM 1545 N N . THR A 1 193 ? -10.298 13.655 2.099 1.00 88.25 193 THR A N 1
ATOM 1546 C CA . THR A 1 193 ? -9.283 14.606 2.530 1.00 88.25 193 THR A CA 1
ATOM 1547 C C . THR A 1 193 ? -8.856 15.477 1.358 1.00 88.25 193 THR A C 1
ATOM 1549 O O . THR A 1 193 ? -8.537 14.976 0.286 1.00 88.25 193 THR A O 1
ATOM 1552 N N . ASP A 1 194 ? -8.820 16.789 1.591 1.00 90.38 194 ASP A N 1
ATOM 1553 C CA . ASP A 1 194 ? -8.447 17.787 0.591 1.00 90.38 194 ASP A CA 1
ATOM 1554 C C . ASP A 1 194 ? -7.122 17.435 -0.124 1.00 90.38 194 ASP A C 1
ATOM 1556 O O . ASP A 1 194 ? -6.079 17.337 0.538 1.00 90.38 194 ASP A O 1
ATOM 1560 N N . PRO A 1 195 ? -7.120 17.291 -1.462 1.00 88.19 195 PRO A N 1
ATOM 1561 C CA . PRO A 1 195 ? -5.942 16.898 -2.228 1.00 88.19 195 PRO A CA 1
ATOM 1562 C C . PRO A 1 195 ? -4.795 17.901 -2.099 1.00 88.19 195 PRO A C 1
ATOM 1564 O O . PRO A 1 195 ? -3.635 17.490 -2.058 1.00 88.19 195 PRO A O 1
ATOM 1567 N N . LYS A 1 196 ? -5.080 19.208 -1.965 1.00 87.31 196 LYS A N 1
ATOM 1568 C CA . LYS A 1 196 ? -4.035 20.222 -1.745 1.00 87.31 196 LYS A CA 1
ATOM 1569 C C . LYS A 1 196 ? -3.383 20.046 -0.384 1.00 87.31 196 LYS A C 1
ATOM 1571 O O . LYS A 1 196 ? -2.168 20.159 -0.278 1.00 87.31 196 LYS A O 1
ATOM 1576 N N . TYR A 1 197 ? -4.159 19.699 0.643 1.00 84.31 197 TYR A N 1
ATOM 1577 C CA . TYR A 1 197 ? -3.599 19.349 1.946 1.00 84.31 197 TYR A CA 1
ATOM 1578 C C . TYR A 1 197 ? -2.718 18.103 1.856 1.00 84.31 197 TYR A C 1
ATOM 1580 O O . TYR A 1 197 ? -1.580 18.153 2.313 1.00 84.31 197 TYR A O 1
ATOM 1588 N N . LEU A 1 198 ? -3.189 17.029 1.216 1.00 79.12 198 LEU A N 1
ATOM 1589 C CA . LEU A 1 198 ? -2.410 15.796 1.056 1.00 79.12 198 LEU A CA 1
ATOM 1590 C C . LEU A 1 198 ? -1.095 16.032 0.293 1.00 79.12 198 LEU A C 1
ATOM 1592 O O . LEU A 1 198 ? -0.039 15.608 0.759 1.00 79.12 198 LEU A O 1
ATOM 1596 N N . ARG A 1 199 ? -1.130 16.781 -0.818 1.00 77.44 199 ARG A N 1
ATOM 1597 C CA . ARG A 1 199 ? 0.071 17.190 -1.572 1.00 77.44 199 ARG A CA 1
ATOM 1598 C C . ARG A 1 199 ? 1.014 18.054 -0.744 1.00 77.44 199 ARG A C 1
ATOM 1600 O O . ARG A 1 199 ? 2.223 17.854 -0.784 1.00 77.44 199 ARG A O 1
ATOM 1607 N N . ASN A 1 200 ? 0.477 19.005 0.016 1.00 69.50 200 ASN A N 1
ATOM 1608 C CA . ASN A 1 200 ? 1.292 19.977 0.740 1.00 69.50 200 ASN A CA 1
ATOM 1609 C C . ASN A 1 200 ? 1.910 19.402 2.012 1.00 69.50 200 ASN A C 1
ATOM 1611 O O . ASN A 1 200 ? 3.003 19.823 2.386 1.00 69.50 200 ASN A O 1
ATOM 1615 N N . GLN A 1 201 ? 1.293 18.380 2.615 1.00 59.69 201 GLN A N 1
ATOM 1616 C CA . GLN A 1 201 ? 1.957 17.564 3.632 1.00 59.69 201 GLN A CA 1
ATOM 1617 C C . GLN A 1 201 ? 3.206 16.853 3.079 1.00 59.69 201 GLN A C 1
ATOM 1619 O O . GLN A 1 201 ? 4.153 16.646 3.830 1.00 59.69 201 GLN A O 1
ATOM 1624 N N . MET A 1 202 ? 3.243 16.533 1.778 1.00 52.78 202 MET A N 1
ATOM 1625 C CA . MET A 1 202 ? 4.417 15.941 1.116 1.00 52.78 202 MET A CA 1
ATOM 1626 C C . MET A 1 202 ? 5.437 16.984 0.624 1.00 52.78 202 MET A C 1
ATOM 1628 O O . MET A 1 202 ? 6.593 16.635 0.409 1.00 52.78 202 MET A O 1
ATOM 1632 N N . LYS A 1 203 ? 5.031 18.253 0.449 1.00 44.34 203 LYS A N 1
ATOM 1633 C CA . LYS A 1 203 ? 5.853 19.343 -0.124 1.00 44.34 203 LYS A CA 1
ATOM 1634 C C . LYS A 1 203 ? 6.297 20.429 0.875 1.00 44.34 203 LYS A C 1
ATOM 1636 O O . LYS A 1 203 ? 6.907 21.410 0.468 1.00 44.34 203 LYS A O 1
ATOM 1641 N N . TYR A 1 204 ? 6.004 20.275 2.171 1.00 47.78 204 TYR A N 1
ATOM 1642 C CA . TYR A 1 204 ? 6.309 21.251 3.239 1.00 47.78 204 TYR A CA 1
ATOM 1643 C C . TYR A 1 204 ? 5.794 22.684 2.981 1.00 47.78 204 TYR A C 1
ATOM 1645 O O . TYR A 1 204 ? 6.385 23.664 3.437 1.00 47.78 204 TYR A O 1
ATOM 1653 N N . GLU A 1 205 ? 4.656 22.824 2.299 1.00 47.91 205 GLU A N 1
ATOM 1654 C CA . GLU A 1 205 ? 3.954 24.106 2.176 1.00 47.91 205 GLU A CA 1
ATOM 1655 C C . GLU A 1 205 ? 3.013 24.345 3.366 1.00 47.91 205 GLU A C 1
ATOM 1657 O O . GLU A 1 205 ? 2.426 23.421 3.931 1.00 47.91 205 GLU A O 1
ATOM 1662 N N . SER A 1 206 ? 2.802 25.614 3.724 1.00 62.28 206 SER A N 1
ATOM 1663 C CA . SER A 1 206 ? 2.000 26.048 4.879 1.00 62.28 206 SER A CA 1
ATOM 1664 C C . SER A 1 206 ? 0.479 25.899 4.703 1.00 62.28 206 SER A C 1
ATOM 1666 O O . SER A 1 206 ? -0.287 26.496 5.467 1.00 62.28 206 SER A O 1
ATOM 1668 N N . TYR A 1 207 ? 0.013 25.105 3.731 1.00 73.31 207 TYR A N 1
ATOM 1669 C CA . TYR A 1 207 ? -1.418 24.925 3.500 1.00 73.31 207 TYR A CA 1
ATOM 1670 C C . TYR A 1 207 ? -2.053 24.123 4.634 1.00 73.31 207 TYR A C 1
ATOM 1672 O O . TYR A 1 207 ? -1.834 22.921 4.809 1.00 73.31 207 TYR A O 1
ATOM 1680 N N . LYS A 1 208 ? -2.875 24.821 5.409 1.00 79.00 208 LYS A N 1
ATOM 1681 C CA . LYS A 1 208 ? -3.683 24.248 6.476 1.00 79.00 208 LYS A CA 1
ATOM 1682 C C . LYS A 1 208 ? -5.070 23.946 5.942 1.00 79.00 208 LYS A C 1
ATOM 1684 O O . LYS A 1 208 ? -5.642 24.767 5.226 1.00 79.00 208 LYS A O 1
ATOM 1689 N N . ARG A 1 209 ? -5.634 22.813 6.376 1.00 83.62 209 ARG A N 1
ATOM 1690 C CA . ARG A 1 209 ? -7.056 22.520 6.159 1.00 83.62 209 ARG A CA 1
ATOM 1691 C C . ARG A 1 209 ? -7.895 23.704 6.634 1.00 83.62 209 ARG A C 1
ATOM 1693 O O . ARG A 1 209 ? -7.785 24.104 7.797 1.00 83.62 209 ARG A O 1
ATOM 1700 N N . ASN A 1 210 ? -8.705 24.240 5.733 1.00 88.75 210 ASN A N 1
ATOM 1701 C CA . ASN A 1 210 ? -9.538 25.420 5.943 1.00 88.75 210 ASN A CA 1
ATOM 1702 C C . ASN A 1 210 ? -11.001 25.106 5.573 1.00 88.75 210 ASN A C 1
ATOM 1704 O O . ASN A 1 210 ? -11.338 23.955 5.301 1.00 88.75 210 ASN A O 1
ATOM 1708 N N . LYS A 1 211 ? -11.883 26.112 5.557 1.00 94.56 211 LYS A N 1
ATOM 1709 C CA . LYS A 1 211 ? -13.299 25.917 5.193 1.00 94.56 211 LYS A CA 1
ATOM 1710 C C . LYS A 1 211 ? -13.466 25.248 3.821 1.00 94.56 211 LYS A C 1
ATOM 1712 O O . LYS A 1 211 ? -14.302 24.362 3.697 1.00 94.56 211 LYS A O 1
ATOM 1717 N N . ALA A 1 212 ? -12.637 25.591 2.831 1.00 95.56 212 ALA A N 1
ATOM 1718 C CA . ALA A 1 212 ? -12.669 24.972 1.504 1.00 95.56 212 ALA A CA 1
ATOM 1719 C C . ALA A 1 212 ? -12.231 23.494 1.514 1.00 95.56 212 ALA A C 1
ATOM 1721 O O . ALA A 1 212 ? -12.640 22.728 0.643 1.00 95.56 212 ALA A O 1
ATOM 1722 N N . SER A 1 213 ? -11.447 23.059 2.506 1.00 94.00 213 SER A N 1
ATOM 1723 C CA . SER A 1 213 ? -11.157 21.635 2.717 1.00 94.00 213 SER A CA 1
ATOM 1724 C C . SER A 1 213 ? -12.393 20.858 3.174 1.00 94.00 213 SER A C 1
ATOM 1726 O O . SER A 1 213 ? -12.604 19.747 2.703 1.00 94.00 213 SER A O 1
ATOM 1728 N N . ASP A 1 214 ? -13.243 21.442 4.027 1.00 96.38 214 ASP A N 1
ATOM 1729 C CA . ASP A 1 214 ? -14.523 20.810 4.379 1.00 96.38 214 ASP A CA 1
ATOM 1730 C C . ASP A 1 214 ? -15.498 20.797 3.185 1.00 96.38 214 ASP A C 1
ATOM 1732 O O . ASP A 1 214 ? -16.284 19.861 3.055 1.00 96.38 214 ASP A O 1
ATOM 1736 N N . ILE A 1 215 ? -15.441 21.801 2.293 1.00 98.31 215 ILE A N 1
ATOM 1737 C CA . ILE A 1 215 ? -16.237 21.818 1.049 1.00 98.31 215 ILE A CA 1
ATOM 1738 C C . ILE A 1 215 ? -15.847 20.658 0.127 1.00 98.31 215 ILE A C 1
ATOM 1740 O O . ILE A 1 215 ? -16.730 20.000 -0.417 1.00 98.31 215 ILE A O 1
ATOM 1744 N N . TYR A 1 216 ? -14.553 20.339 0.021 1.00 97.69 216 TYR A N 1
ATOM 1745 C CA . TYR A 1 216 ? -14.105 19.148 -0.706 1.00 97.69 216 TYR A CA 1
ATOM 1746 C C . TYR A 1 216 ? -14.733 17.875 -0.134 1.00 97.69 216 TYR A C 1
ATOM 1748 O O . TYR A 1 216 ? -15.346 17.094 -0.862 1.00 97.69 216 TYR A O 1
ATOM 1756 N N . SER A 1 217 ? -14.644 17.694 1.187 1.00 97.25 217 SER A N 1
ATOM 1757 C CA . SER A 1 217 ? -15.255 16.552 1.867 1.00 97.25 217 SER A CA 1
ATOM 1758 C C . SER A 1 217 ? -16.774 16.480 1.649 1.00 97.25 217 SER A C 1
ATOM 1760 O O . SER A 1 217 ? -17.325 15.389 1.497 1.00 97.25 217 SER A O 1
ATOM 1762 N N . LEU A 1 218 ? -17.451 17.634 1.600 1.00 98.31 218 LEU A N 1
ATOM 1763 C CA . LEU A 1 218 ? -18.880 17.739 1.302 1.00 98.31 218 LEU A CA 1
ATOM 1764 C C . LEU A 1 218 ? -19.200 17.293 -0.134 1.00 98.31 218 LEU A C 1
ATOM 1766 O O . LEU A 1 218 ? -20.165 16.558 -0.332 1.00 98.31 218 LEU A O 1
ATOM 1770 N N . GLY A 1 219 ? -18.376 17.665 -1.118 1.00 98.12 219 GLY A N 1
ATOM 1771 C CA . GLY A 1 219 ? -18.513 17.192 -2.500 1.00 98.12 219 GLY A CA 1
ATOM 1772 C C . GLY A 1 219 ? -18.419 15.667 -2.603 1.00 98.12 219 GLY A C 1
ATOM 1773 O O . GLY A 1 219 ? -19.274 15.023 -3.207 1.00 98.12 219 GLY A O 1
ATOM 1774 N N . VAL A 1 220 ? -17.449 15.062 -1.912 1.00 97.88 220 VAL A N 1
ATOM 1775 C CA . VAL A 1 220 ? -17.305 13.595 -1.853 1.00 97.88 220 VAL A CA 1
ATOM 1776 C C . VAL A 1 220 ? -18.511 12.931 -1.166 1.00 97.88 220 VAL A C 1
ATOM 1778 O O . VAL A 1 220 ? -18.981 11.886 -1.619 1.00 97.88 220 VAL A O 1
ATOM 1781 N N . LEU A 1 221 ? -19.058 13.540 -0.106 1.00 98.25 221 LEU A N 1
ATOM 1782 C CA . LEU A 1 221 ? -20.295 13.078 0.541 1.00 98.25 221 LEU A CA 1
ATOM 1783 C C . LEU A 1 221 ? -21.501 13.117 -0.405 1.00 98.25 221 LEU A C 1
ATOM 1785 O O . LEU A 1 221 ? -22.305 12.188 -0.402 1.00 98.25 221 LEU A O 1
ATOM 1789 N N . PHE A 1 222 ? -21.638 14.167 -1.214 1.00 98.38 222 PHE A N 1
ATOM 1790 C CA . PHE A 1 222 ? -22.729 14.282 -2.185 1.00 98.38 222 PHE A CA 1
ATOM 1791 C C . PHE A 1 222 ? -22.616 13.249 -3.296 1.00 98.38 222 PHE A C 1
ATOM 1793 O O . PHE A 1 222 ? -23.612 12.619 -3.655 1.00 98.38 222 PHE A O 1
ATOM 1800 N N . TRP A 1 223 ? -21.403 12.994 -3.785 1.00 98.00 223 TRP A N 1
ATOM 1801 C CA . TRP A 1 223 ? -21.200 11.892 -4.712 1.00 98.00 223 TRP A CA 1
ATOM 1802 C C . TRP A 1 223 ? -21.592 10.545 -4.080 1.00 98.00 223 TRP A C 1
ATOM 1804 O O . TRP A 1 223 ? -22.303 9.762 -4.707 1.00 98.00 223 TRP A O 1
ATOM 1814 N N . GLU A 1 224 ? -21.239 10.284 -2.818 1.00 97.38 224 GLU A N 1
ATOM 1815 C CA . GLU A 1 224 ? -21.680 9.066 -2.122 1.00 97.38 224 GLU A CA 1
ATOM 1816 C C . GLU A 1 224 ? -23.211 8.994 -1.948 1.00 97.38 224 GLU A C 1
ATOM 1818 O O . GLU A 1 224 ? -23.791 7.921 -2.108 1.00 97.38 224 GLU A O 1
ATOM 1823 N N . LEU A 1 225 ? -23.896 10.113 -1.679 1.00 97.19 225 LEU A N 1
ATOM 1824 C CA . LEU A 1 225 ? -25.366 10.163 -1.668 1.00 97.19 225 LEU A CA 1
ATOM 1825 C C . LEU A 1 225 ? -25.966 9.819 -3.041 1.00 97.19 225 LEU A C 1
ATOM 1827 O O . LEU A 1 225 ? -27.038 9.212 -3.107 1.00 97.19 225 LEU A O 1
ATOM 1831 N N . SER A 1 226 ? -25.289 10.190 -4.134 1.00 96.00 226 SER A N 1
ATOM 1832 C CA . SER A 1 226 ? -25.721 9.854 -5.495 1.00 96.00 226 SER A CA 1
ATOM 1833 C C . SER A 1 226 ? -25.524 8.374 -5.825 1.00 96.00 226 SER A C 1
ATOM 1835 O O . SER A 1 226 ? -26.386 7.783 -6.470 1.00 96.00 226 SER A O 1
ATOM 1837 N N . SER A 1 227 ? -24.433 7.770 -5.343 1.00 93.62 227 SER A N 1
ATOM 1838 C CA . SER A 1 227 ? -23.985 6.430 -5.732 1.00 93.62 227 SER A CA 1
ATOM 1839 C C . SER A 1 227 ? -24.411 5.322 -4.769 1.00 93.62 227 SER A C 1
ATOM 1841 O O . SER A 1 227 ? -24.454 4.155 -5.154 1.00 93.62 227 SER A O 1
ATOM 1843 N N . GLY A 1 228 ? -24.699 5.667 -3.511 1.00 91.06 228 GLY A N 1
ATOM 1844 C CA . GLY A 1 228 ? -25.041 4.721 -2.447 1.00 91.06 228 GLY A CA 1
ATOM 1845 C C . GLY A 1 228 ? -23.870 3.876 -1.959 1.00 91.06 228 GLY A C 1
ATOM 1846 O O . GLY A 1 228 ? -24.066 2.973 -1.144 1.00 91.06 228 GLY A O 1
ATOM 1847 N N . ARG A 1 229 ? -22.658 4.149 -2.452 1.00 89.38 229 ARG A N 1
ATOM 1848 C CA . ARG A 1 229 ? -21.452 3.366 -2.178 1.00 89.38 229 ARG A CA 1
ATOM 1849 C C . ARG A 1 229 ? -20.290 4.268 -1.752 1.00 89.38 229 ARG A C 1
ATOM 1851 O O . ARG A 1 229 ? -20.243 5.432 -2.147 1.00 89.38 229 ARG A O 1
ATOM 1858 N N . PRO A 1 230 ? -19.319 3.735 -0.990 1.00 88.94 230 PRO A N 1
ATOM 1859 C CA . PRO A 1 230 ? -18.126 4.490 -0.627 1.00 88.94 230 PRO A CA 1
ATOM 1860 C C . PRO A 1 230 ? -17.356 5.025 -1.854 1.00 88.94 230 PRO A C 1
ATOM 1862 O O . PRO A 1 230 ? -17.309 4.343 -2.881 1.00 88.94 230 PRO A O 1
ATOM 1865 N N . PRO A 1 231 ? -16.720 6.209 -1.770 1.00 87.00 231 PRO A N 1
ATOM 1866 C CA . PRO A 1 231 ? -15.839 6.705 -2.816 1.00 87.00 231 PRO A CA 1
ATOM 1867 C C . PRO A 1 231 ? -14.626 5.796 -2.914 1.00 87.00 231 PRO A C 1
ATOM 1869 O O . PRO A 1 231 ? -14.063 5.379 -1.898 1.00 87.00 231 PRO A O 1
ATOM 1872 N N . PHE A 1 232 ? -14.252 5.481 -4.146 1.00 82.88 232 PHE A N 1
ATOM 1873 C CA . PHE A 1 232 ? -13.174 4.571 -4.481 1.00 82.88 232 PHE A CA 1
ATOM 1874 C C . PHE A 1 232 ? -13.315 3.212 -3.779 1.00 82.88 232 PHE A C 1
ATOM 1876 O O . PHE A 1 232 ? -12.311 2.610 -3.415 1.00 82.88 232 PHE A O 1
ATOM 1883 N N . TYR A 1 233 ? -14.546 2.712 -3.569 1.00 67.62 233 TYR A N 1
ATOM 1884 C CA . TYR A 1 233 ? -14.804 1.494 -2.774 1.00 67.62 233 TYR A CA 1
ATOM 1885 C C . TYR A 1 233 ? -14.045 0.240 -3.239 1.00 67.62 233 TYR A C 1
ATOM 1887 O O . TYR A 1 233 ? -13.939 -0.709 -2.468 1.00 67.62 233 TYR A O 1
ATOM 1895 N N . LYS A 1 234 ? -13.524 0.247 -4.473 1.00 61.53 234 LYS A N 1
ATOM 1896 C CA . LYS A 1 234 ? -12.710 -0.820 -5.069 1.00 61.53 234 LYS A CA 1
ATOM 1897 C C . LYS A 1 234 ? -11.199 -0.647 -4.858 1.00 61.53 234 LYS A C 1
ATOM 1899 O O . LYS A 1 234 ? -10.426 -1.394 -5.434 1.00 61.53 234 LYS A O 1
ATOM 1904 N N . ILE A 1 235 ? -10.748 0.374 -4.125 1.00 57.78 235 ILE A N 1
ATOM 1905 C CA . ILE A 1 235 ? -9.347 0.830 -4.079 1.00 57.78 235 ILE A CA 1
ATOM 1906 C C . ILE A 1 235 ? -8.867 0.908 -2.619 1.00 57.78 235 ILE A C 1
ATOM 1908 O O . ILE A 1 235 ? -9.610 1.322 -1.740 1.00 57.78 235 ILE A O 1
ATOM 1912 N N . GLN A 1 236 ? -7.629 0.492 -2.328 1.00 49.47 236 GLN A N 1
ATOM 1913 C CA . GLN A 1 236 ? -7.023 0.546 -0.980 1.00 49.47 236 GLN A CA 1
ATOM 1914 C C . GLN A 1 236 ? -6.593 1.976 -0.698 1.00 49.47 236 GLN A C 1
ATOM 1916 O O . GLN A 1 236 ? -6.247 2.720 -1.611 1.00 49.47 236 GLN A O 1
ATOM 1921 N N . ASP A 1 237 ? -6.486 2.301 0.584 1.00 49.56 237 ASP A N 1
ATOM 1922 C CA . ASP A 1 237 ? -6.094 3.609 1.108 1.00 49.56 237 ASP A CA 1
ATOM 1923 C C . ASP A 1 237 ? -4.884 4.253 0.393 1.00 49.56 237 ASP A C 1
ATOM 1925 O O . ASP A 1 237 ? -4.934 5.438 0.066 1.00 49.56 237 ASP A O 1
ATOM 1929 N N . LEU A 1 238 ? -3.830 3.493 0.059 1.00 51.38 238 LEU A N 1
ATOM 1930 C CA . LEU A 1 238 ? -2.673 4.013 -0.696 1.00 51.38 238 LEU A CA 1
ATOM 1931 C C . LEU A 1 238 ? -2.985 4.314 -2.175 1.00 51.38 238 LEU A C 1
ATOM 1933 O O . LEU A 1 238 ? -2.487 5.295 -2.723 1.00 51.38 238 LEU A O 1
ATOM 1937 N N . GLY A 1 239 ? -3.830 3.512 -2.823 1.00 55.84 239 GLY A N 1
ATOM 1938 C CA . GLY A 1 239 ? -4.302 3.786 -4.185 1.00 55.84 239 GLY A CA 1
ATOM 1939 C C . GLY A 1 239 ? -5.258 4.980 -4.226 1.00 55.84 239 GLY A C 1
ATOM 1940 O O . GLY A 1 239 ? -5.150 5.829 -5.108 1.00 55.84 239 GLY A O 1
ATOM 1941 N N . ILE A 1 240 ? -6.130 5.103 -3.220 1.00 66.00 240 ILE A N 1
ATOM 1942 C CA . ILE A 1 240 ? -7.004 6.267 -3.034 1.00 66.00 240 ILE A CA 1
ATOM 1943 C C . ILE A 1 240 ? -6.156 7.532 -2.876 1.00 66.00 240 ILE A C 1
ATOM 1945 O O . ILE A 1 240 ? -6.448 8.540 -3.514 1.00 66.00 240 ILE A O 1
ATOM 1949 N N . LEU A 1 241 ? -5.082 7.477 -2.079 1.00 65.75 241 LEU A N 1
ATOM 1950 C CA . LEU A 1 241 ? -4.154 8.595 -1.901 1.00 65.75 241 LEU A CA 1
ATOM 1951 C C . LEU A 1 241 ? -3.585 9.067 -3.241 1.00 65.75 241 LEU A C 1
ATOM 1953 O O . LEU A 1 241 ? -3.639 10.260 -3.533 1.00 65.75 241 LEU A O 1
ATOM 1957 N N . ASN A 1 242 ? -3.099 8.137 -4.067 1.00 66.25 242 ASN A N 1
ATOM 1958 C CA . ASN A 1 242 ? -2.534 8.454 -5.378 1.00 66.25 242 ASN A CA 1
ATOM 1959 C C . ASN A 1 242 ? -3.570 9.057 -6.332 1.00 66.25 242 ASN A C 1
ATOM 1961 O O . ASN A 1 242 ? -3.257 10.029 -7.019 1.00 66.25 242 ASN A O 1
ATOM 1965 N N . LEU A 1 243 ? -4.798 8.535 -6.355 1.00 72.88 243 LEU A N 1
ATOM 1966 C CA . LEU A 1 243 ? -5.870 9.067 -7.200 1.00 72.88 243 LEU A CA 1
ATOM 1967 C C . LEU A 1 243 ? -6.283 10.473 -6.767 1.00 72.88 243 LEU A C 1
ATOM 1969 O O . LEU A 1 243 ? -6.260 11.403 -7.573 1.00 72.88 243 LEU A O 1
ATOM 1973 N N . VAL A 1 244 ? -6.560 10.654 -5.474 1.00 78.25 244 VAL A N 1
ATOM 1974 C CA . VAL A 1 244 ? -6.946 11.951 -4.907 1.00 78.25 244 VAL A CA 1
ATOM 1975 C C . VAL A 1 244 ? -5.853 12.993 -5.169 1.00 78.25 244 VAL A C 1
ATOM 1977 O O . VAL A 1 244 ? -6.148 14.080 -5.671 1.00 78.25 244 VAL A O 1
ATOM 1980 N N . ILE A 1 245 ? -4.581 12.650 -4.924 1.00 78.31 245 ILE A N 1
ATOM 1981 C CA . ILE A 1 245 ? -3.424 13.521 -5.189 1.00 78.31 245 ILE A CA 1
ATOM 1982 C C . ILE A 1 245 ? -3.183 13.750 -6.679 1.00 78.31 245 ILE A C 1
ATOM 1984 O O . ILE A 1 245 ? -2.658 14.799 -7.046 1.00 78.31 245 ILE A O 1
ATOM 1988 N N . SER A 1 246 ? -3.571 12.839 -7.562 1.00 75.81 246 SER A N 1
ATOM 1989 C CA . SER A 1 246 ? -3.443 13.062 -9.008 1.00 75.81 246 SER A CA 1
ATOM 1990 C C . SER A 1 246 ? -4.553 13.954 -9.563 1.00 75.81 246 SER A C 1
ATOM 1992 O O . SER A 1 246 ? -4.470 14.374 -10.709 1.00 75.81 246 SER A O 1
ATOM 1994 N N . GLY A 1 247 ? -5.550 14.308 -8.743 1.00 80.81 247 GLY A N 1
ATOM 1995 C CA . GLY A 1 247 ? -6.715 15.071 -9.194 1.00 80.81 247 GLY A CA 1
ATOM 1996 C C . GLY A 1 247 ? -7.833 14.189 -9.757 1.00 80.81 247 GLY A C 1
ATOM 1997 O O . GLY A 1 247 ? -8.875 14.712 -10.133 1.00 80.81 247 GLY A O 1
ATOM 1998 N N . GLU A 1 248 ? -7.661 12.864 -9.749 1.00 85.44 248 GLU A N 1
ATOM 1999 C CA . GLU A 1 248 ? -8.674 11.913 -10.207 1.00 85.44 248 GLU A CA 1
ATOM 2000 C C . GLU A 1 248 ? -9.892 11.924 -9.272 1.00 85.44 248 GLU A C 1
ATOM 2002 O O . GLU A 1 248 ? -9.776 12.101 -8.050 1.00 85.44 248 GLU A O 1
ATOM 2007 N N . ARG A 1 249 ? -11.083 11.757 -9.853 1.00 89.88 249 ARG A N 1
ATOM 2008 C CA . ARG A 1 249 ? -12.377 11.767 -9.154 1.00 89.88 249 ARG A CA 1
ATOM 2009 C C . ARG A 1 249 ? -13.257 10.632 -9.660 1.00 89.88 249 ARG A C 1
ATOM 2011 O O . ARG A 1 249 ? -13.019 10.054 -10.717 1.00 89.88 249 ARG A O 1
ATOM 2018 N N . GLU A 1 250 ? -14.289 10.319 -8.891 1.00 89.94 250 GLU A N 1
ATOM 2019 C CA . GLU A 1 250 ? -15.292 9.344 -9.300 1.00 89.94 250 GLU A CA 1
ATOM 2020 C C . GLU A 1 250 ? -16.127 9.848 -10.484 1.00 89.94 250 GLU A C 1
ATOM 2022 O O . GLU A 1 250 ? -16.434 11.038 -10.600 1.00 89.94 250 GLU A O 1
ATOM 2027 N N . LYS A 1 251 ? -16.541 8.918 -11.349 1.00 90.62 251 LYS A N 1
ATOM 2028 C CA . LYS A 1 251 ? -17.425 9.235 -12.474 1.00 90.62 251 LYS A CA 1
ATOM 2029 C C . LYS A 1 251 ? -18.852 9.521 -11.981 1.00 90.62 251 LYS A C 1
ATOM 2031 O O . LYS A 1 251 ? -19.275 8.939 -10.974 1.00 90.62 251 LYS A O 1
ATOM 2036 N N . PRO A 1 252 ? -19.616 10.385 -12.673 1.00 91.81 252 PRO A N 1
ATOM 2037 C CA . PRO A 1 252 ? -21.038 10.544 -12.397 1.00 91.81 252 PRO A CA 1
ATOM 2038 C C . PRO A 1 252 ? -21.805 9.228 -12.553 1.00 91.81 252 PRO A C 1
ATOM 2040 O O . PRO A 1 252 ? -21.457 8.388 -13.380 1.00 91.81 252 PRO A O 1
ATOM 2043 N N . ILE A 1 253 ? -22.849 9.055 -11.746 1.00 91.50 253 ILE A N 1
ATOM 2044 C CA . ILE A 1 253 ? -23.714 7.873 -11.784 1.00 91.50 253 ILE A CA 1
ATOM 2045 C C . ILE A 1 253 ? -24.910 8.159 -12.692 1.00 91.50 253 ILE A C 1
ATOM 2047 O O . ILE A 1 253 ? -25.490 9.246 -12.620 1.00 91.50 253 ILE A O 1
ATOM 2051 N N . ASN A 1 254 ? -25.293 7.189 -13.526 1.00 87.38 254 ASN A N 1
ATOM 2052 C CA . ASN A 1 254 ? -26.498 7.286 -14.354 1.00 87.38 254 ASN A CA 1
ATOM 2053 C C . ASN A 1 254 ? -27.725 7.644 -13.500 1.00 87.38 254 ASN A C 1
ATOM 2055 O O . ASN A 1 254 ? -27.808 7.282 -12.328 1.00 87.38 254 ASN A O 1
ATOM 2059 N N . GLU A 1 255 ? -28.668 8.372 -14.093 1.00 88.56 255 GLU A N 1
ATOM 2060 C CA . GLU A 1 255 ? -29.890 8.870 -13.442 1.00 88.56 255 GLU A CA 1
ATOM 2061 C C . GLU A 1 255 ? -29.654 9.934 -12.355 1.00 88.56 255 GLU A C 1
ATOM 2063 O O . GLU A 1 255 ? -30.581 10.318 -11.636 1.00 88.56 255 GLU A O 1
ATOM 2068 N N . THR A 1 256 ? -28.431 10.459 -12.238 1.00 94.50 256 THR A N 1
ATOM 2069 C CA . THR A 1 256 ? -28.132 11.593 -11.355 1.00 94.50 256 THR A CA 1
ATOM 2070 C C . THR A 1 256 ? -28.531 12.917 -12.019 1.00 94.50 256 THR A C 1
ATOM 2072 O O . THR A 1 256 ? -28.128 13.153 -13.161 1.00 94.50 256 THR A O 1
ATOM 2075 N N . PRO A 1 257 ? -29.286 13.810 -11.343 1.00 95.75 257 PRO A N 1
ATOM 2076 C CA . PRO A 1 257 ? -29.587 15.143 -11.841 1.00 95.75 257 PRO A CA 1
ATOM 2077 C C . PRO A 1 257 ? -28.316 15.929 -12.151 1.00 95.75 257 PRO A C 1
ATOM 2079 O O . PRO A 1 257 ? -27.425 16.040 -11.308 1.00 95.75 257 PRO A O 1
ATOM 2082 N N . VAL A 1 258 ? -28.250 16.514 -13.342 1.00 94.12 258 VAL A N 1
ATOM 2083 C CA . VAL A 1 258 ? -27.082 17.255 -13.836 1.00 94.12 258 VAL A CA 1
ATOM 2084 C C . VAL A 1 258 ? -26.743 18.433 -12.924 1.00 94.12 258 VAL A C 1
ATOM 2086 O O . VAL A 1 258 ? -25.574 18.646 -12.612 1.00 94.12 258 VAL A O 1
ATOM 2089 N N . ASP A 1 259 ? -27.747 19.144 -12.410 1.00 95.12 259 ASP A N 1
ATOM 2090 C CA . ASP A 1 259 ? -27.526 20.230 -11.451 1.00 95.12 259 ASP A CA 1
ATOM 2091 C C . ASP A 1 259 ? -26.853 19.718 -10.166 1.00 95.12 259 ASP A C 1
ATOM 2093 O O . ASP A 1 259 ? -25.964 20.376 -9.632 1.00 95.12 259 ASP A O 1
ATOM 2097 N N . TYR A 1 260 ? -27.209 18.516 -9.695 1.00 97.56 260 TYR A N 1
ATOM 2098 C CA . TYR A 1 260 ? -26.572 17.903 -8.525 1.00 97.56 260 TYR A CA 1
ATOM 2099 C C . TYR A 1 260 ? -25.119 17.510 -8.807 1.00 97.56 260 TYR A C 1
ATOM 2101 O O . TYR A 1 260 ? -24.257 17.720 -7.952 1.00 97.56 260 TYR A O 1
ATOM 2109 N N . ILE A 1 261 ? -24.843 17.001 -10.018 1.00 96.69 261 ILE A N 1
ATOM 2110 C CA . ILE A 1 261 ? -23.481 16.718 -10.493 1.00 96.69 261 ILE A CA 1
ATOM 2111 C C . ILE A 1 261 ? -22.636 17.981 -10.436 1.00 96.69 261 ILE A C 1
ATOM 2113 O O . ILE A 1 261 ? -21.578 17.964 -9.817 1.00 96.69 261 ILE A O 1
ATOM 2117 N N . ASN A 1 262 ? -23.137 19.081 -10.996 1.00 96.31 262 ASN A N 1
ATOM 2118 C CA . ASN A 1 262 ? -22.433 20.362 -11.017 1.00 96.31 262 ASN A CA 1
ATOM 2119 C C . ASN A 1 262 ? -22.132 20.887 -9.601 1.00 96.31 262 ASN A C 1
ATOM 2121 O O . ASN A 1 262 ? -21.068 21.461 -9.354 1.00 96.31 262 ASN A O 1
ATOM 2125 N N . ILE A 1 263 ? -23.048 20.673 -8.648 1.00 97.62 263 ILE A N 1
ATOM 2126 C CA . ILE A 1 263 ? -22.855 21.069 -7.246 1.00 97.62 263 ILE A CA 1
ATOM 2127 C C . ILE A 1 263 ? -21.714 20.272 -6.609 1.00 97.62 263 ILE A C 1
ATOM 2129 O O . ILE A 1 263 ? -20.798 20.872 -6.047 1.00 97.62 263 ILE A O 1
ATOM 2133 N N . TYR A 1 264 ? -21.738 18.936 -6.673 1.00 97.69 264 TYR A N 1
ATOM 2134 C CA . TYR A 1 264 ? -20.672 18.160 -6.034 1.00 97.69 264 TYR A CA 1
ATOM 2135 C C . TYR A 1 264 ? -19.349 18.256 -6.798 1.00 97.69 264 TYR A C 1
ATOM 2137 O O . TYR A 1 264 ? -18.289 18.190 -6.173 1.00 97.69 264 TYR A O 1
ATOM 2145 N N . SER A 1 265 ? -19.395 18.456 -8.121 1.00 96.81 265 SER A N 1
ATOM 2146 C CA . SER A 1 265 ? -18.194 18.564 -8.939 1.00 96.81 265 SER A CA 1
ATOM 2147 C C . SER A 1 265 ? -17.455 19.876 -8.712 1.00 96.81 265 SER A C 1
ATOM 2149 O O . SER A 1 265 ? -16.241 19.862 -8.555 1.00 96.81 265 SER A O 1
ATOM 2151 N N . SER A 1 266 ? -18.180 20.989 -8.582 1.00 97.06 266 SER A N 1
ATOM 2152 C CA . SER A 1 266 ? -17.580 22.267 -8.174 1.00 97.06 266 SER A CA 1
ATOM 2153 C C . SER A 1 266 ? -17.046 22.224 -6.734 1.00 97.06 266 SER A C 1
ATOM 2155 O O . SER A 1 266 ? -16.022 22.829 -6.421 1.00 97.06 266 SER A O 1
ATOM 2157 N N . ALA A 1 267 ? -17.694 21.470 -5.839 1.00 97.19 267 ALA A N 1
ATOM 2158 C CA . ALA A 1 267 ? -17.264 21.339 -4.448 1.00 97.19 267 ALA A CA 1
ATOM 2159 C C . ALA A 1 267 ? -15.934 20.579 -4.279 1.00 97.19 267 ALA A C 1
ATOM 2161 O O . ALA A 1 267 ? -15.155 20.914 -3.386 1.00 97.19 267 ALA A O 1
ATOM 2162 N N . TRP A 1 268 ? -15.648 19.574 -5.116 1.00 95.94 268 TRP A N 1
ATOM 2163 C CA . TRP A 1 268 ? -14.431 18.753 -5.015 1.00 95.94 268 TRP A CA 1
ATOM 2164 C C . TRP A 1 268 ? -13.315 19.139 -6.004 1.00 95.94 268 TRP A C 1
ATOM 2166 O O . TRP A 1 268 ? -12.423 18.324 -6.292 1.00 95.94 268 TRP A O 1
ATOM 2176 N N . GLU A 1 269 ? -13.373 20.370 -6.524 1.00 95.81 269 GLU A N 1
ATOM 2177 C CA . GLU A 1 269 ? -12.349 20.939 -7.401 1.00 95.81 269 GLU A CA 1
ATOM 2178 C C . GLU A 1 269 ? -10.955 20.857 -6.778 1.00 95.81 269 GLU A C 1
ATOM 2180 O O . GLU A 1 269 ? -10.766 20.873 -5.551 1.00 95.81 269 GLU A O 1
ATOM 2185 N N . ASP A 1 270 ? -9.955 20.709 -7.639 1.00 88.88 270 ASP A N 1
ATOM 2186 C CA . ASP A 1 270 ? -8.600 20.405 -7.199 1.00 88.88 270 ASP A CA 1
ATOM 2187 C C . ASP A 1 270 ? -7.940 21.584 -6.465 1.00 88.88 270 ASP A C 1
ATOM 2189 O O . ASP A 1 270 ? -7.325 21.379 -5.413 1.00 88.88 270 ASP A O 1
ATOM 2193 N N . ASP A 1 271 ? -8.130 22.816 -6.953 1.00 90.00 271 ASP A N 1
ATOM 2194 C CA . ASP A 1 271 ? -7.716 24.031 -6.244 1.00 90.00 271 ASP A CA 1
ATOM 2195 C C . ASP A 1 271 ? -8.805 24.483 -5.250 1.00 90.00 271 ASP A C 1
ATOM 2197 O O . ASP A 1 271 ? -9.924 24.789 -5.660 1.00 90.00 271 ASP A O 1
ATOM 2201 N N . PRO A 1 272 ? -8.511 24.595 -3.939 1.00 92.81 272 PRO A N 1
ATOM 2202 C CA . PRO A 1 272 ? -9.469 25.062 -2.941 1.00 92.81 272 PRO A CA 1
ATOM 2203 C C . PRO A 1 272 ? -10.040 26.459 -3.181 1.00 92.81 272 PRO A C 1
ATOM 2205 O O . PRO A 1 272 ? -11.070 26.773 -2.593 1.00 92.81 272 PRO A O 1
ATOM 2208 N N . ASN A 1 273 ? -9.380 27.295 -3.986 1.00 91.56 273 ASN A N 1
ATOM 2209 C CA . ASN A 1 273 ? -9.866 28.638 -4.312 1.00 91.56 273 ASN A CA 1
ATOM 2210 C C . ASN A 1 273 ? -10.997 28.632 -5.352 1.00 91.56 273 ASN A C 1
ATOM 2212 O O . ASN A 1 273 ? -11.798 29.559 -5.364 1.00 91.56 273 ASN A O 1
ATOM 2216 N N . GLU A 1 274 ? -11.075 27.589 -6.182 1.00 94.94 274 GLU A N 1
ATOM 2217 C CA . GLU A 1 274 ? -12.133 27.411 -7.188 1.00 94.94 274 GLU A CA 1
ATOM 2218 C C . GLU A 1 274 ? -13.397 26.781 -6.585 1.00 94.94 274 GLU A C 1
ATOM 2220 O O . GLU A 1 274 ? -14.462 26.759 -7.201 1.00 94.94 274 GLU A O 1
ATOM 2225 N N . ARG A 1 275 ? -13.300 26.269 -5.351 1.00 97.44 275 ARG A N 1
ATOM 2226 C CA . ARG A 1 275 ? -14.431 25.651 -4.664 1.00 97.44 275 ARG A CA 1
ATOM 2227 C C . ARG A 1 275 ? -15.428 26.725 -4.210 1.00 97.44 275 ARG A C 1
ATOM 2229 O O . ARG A 1 275 ? -15.023 27.737 -3.631 1.00 97.44 275 ARG A O 1
ATOM 2236 N N . PRO A 1 276 ? -16.739 26.493 -4.376 1.00 97.38 276 PRO A N 1
ATOM 2237 C CA . PRO A 1 276 ? -17.771 27.396 -3.887 1.00 97.38 276 PRO A CA 1
ATOM 2238 C C . PRO A 1 276 ? -17.743 27.505 -2.358 1.00 97.38 276 PRO A C 1
ATOM 2240 O O . PRO A 1 276 ? -17.337 26.588 -1.641 1.00 97.38 276 PRO A O 1
ATOM 2243 N N . THR A 1 277 ? -18.237 28.623 -1.827 1.00 97.06 277 THR A N 1
ATOM 2244 C CA . THR A 1 277 ? -18.438 28.742 -0.378 1.00 97.06 277 THR A CA 1
ATOM 2245 C C . THR A 1 277 ? -19.622 27.889 0.084 1.00 97.06 277 THR A C 1
ATOM 2247 O O . THR A 1 277 ? -20.489 27.512 -0.708 1.00 97.06 277 THR A O 1
ATOM 2250 N N . ILE A 1 278 ? -19.713 27.627 1.392 1.00 97.75 278 ILE A N 1
ATOM 2251 C CA . ILE A 1 278 ? -20.849 26.883 1.955 1.00 97.75 278 ILE A CA 1
ATOM 2252 C C . ILE A 1 278 ? -22.201 27.565 1.683 1.00 97.75 278 ILE A C 1
ATOM 2254 O O . ILE A 1 278 ? -23.202 26.874 1.507 1.00 97.75 278 ILE A O 1
ATOM 2258 N N . GLU A 1 279 ? -22.234 28.901 1.601 1.00 97.38 279 GLU A N 1
ATOM 2259 C CA . GLU A 1 279 ? -23.450 29.651 1.260 1.00 97.38 279 GLU A CA 1
ATOM 2260 C C . GLU A 1 279 ? -23.819 29.452 -0.219 1.00 97.38 279 GLU A C 1
ATOM 2262 O O . GLU A 1 279 ? -24.978 29.197 -0.525 1.00 97.38 279 GLU A O 1
ATOM 2267 N N . ASN A 1 280 ? -22.838 29.427 -1.132 1.00 97.25 280 ASN A N 1
ATOM 2268 C CA . ASN A 1 280 ? -23.107 29.136 -2.546 1.00 97.25 280 ASN A CA 1
ATOM 2269 C C . ASN A 1 280 ? -23.648 27.712 -2.755 1.00 97.25 280 ASN A C 1
ATOM 2271 O O . ASN A 1 280 ? -24.561 27.516 -3.558 1.00 97.25 280 ASN A O 1
ATOM 2275 N N . ILE A 1 281 ? -23.118 26.720 -2.028 1.00 98.06 281 ILE A N 1
ATOM 2276 C CA . ILE A 1 281 ? -23.643 25.344 -2.055 1.00 98.06 281 ILE A CA 1
ATOM 2277 C C . ILE A 1 281 ? -25.076 25.299 -1.511 1.00 98.06 281 ILE A C 1
ATOM 2279 O O . ILE A 1 281 ? -25.931 24.641 -2.102 1.00 98.06 281 ILE A O 1
ATOM 2283 N N . PHE A 1 282 ? -25.351 26.004 -0.409 1.00 96.94 282 PHE A N 1
ATOM 2284 C CA . PHE A 1 282 ? -26.694 26.100 0.166 1.00 96.94 282 PHE A CA 1
ATOM 2285 C C . PHE A 1 282 ? -27.695 26.685 -0.839 1.00 96.94 282 PHE A C 1
ATOM 2287 O O . PHE A 1 282 ? -28.723 26.064 -1.103 1.00 96.94 282 PHE A O 1
ATOM 2294 N N . ASP A 1 283 ? -27.361 27.816 -1.463 1.00 96.19 283 ASP A N 1
ATOM 2295 C CA . ASP A 1 283 ? -28.215 28.467 -2.462 1.00 96.19 283 ASP A CA 1
ATOM 2296 C C . ASP A 1 283 ? -28.424 27.589 -3.705 1.00 96.19 283 ASP A C 1
ATOM 2298 O O . ASP A 1 283 ? -29.527 27.533 -4.255 1.00 96.19 283 ASP A O 1
ATOM 2302 N N . SER A 1 284 ? -27.391 26.856 -4.130 1.00 97.00 284 SER A N 1
ATOM 2303 C CA . SER A 1 284 ? -27.484 25.935 -5.270 1.00 97.00 284 SER A CA 1
ATOM 2304 C C . SER A 1 284 ? -28.416 24.756 -4.978 1.00 97.00 284 SER A C 1
ATOM 2306 O O . SER A 1 284 ? -29.212 24.377 -5.833 1.00 97.00 284 SER A O 1
ATOM 2308 N N . LEU A 1 285 ? -28.377 24.203 -3.759 1.00 96.69 285 LEU A N 1
ATOM 2309 C CA . LEU A 1 285 ? -29.294 23.139 -3.334 1.00 96.69 285 LEU A CA 1
ATOM 2310 C C . LEU A 1 285 ? -30.735 23.632 -3.150 1.00 96.69 285 LEU A C 1
ATOM 2312 O O . LEU A 1 285 ? -31.670 22.856 -3.348 1.00 96.69 285 LEU A O 1
ATOM 2316 N N . GLU A 1 286 ? -30.944 24.891 -2.754 1.00 94.38 286 GLU A N 1
ATOM 2317 C CA . GLU A 1 286 ? -32.290 25.475 -2.664 1.00 94.38 286 GLU A CA 1
ATOM 2318 C C . GLU A 1 286 ? -32.939 25.668 -4.038 1.00 94.38 286 GLU A C 1
ATOM 2320 O O . GLU A 1 286 ? -34.146 25.474 -4.171 1.00 94.38 286 GLU A O 1
ATOM 2325 N N . ASN A 1 287 ? -32.140 25.962 -5.065 1.00 93.25 287 ASN A N 1
ATOM 2326 C CA . ASN A 1 287 ? -32.617 26.245 -6.421 1.00 93.25 287 ASN A CA 1
ATOM 2327 C C . ASN A 1 287 ? -32.428 25.079 -7.411 1.00 93.25 287 ASN A C 1
ATOM 2329 O O . ASN A 1 287 ? -32.528 25.279 -8.623 1.00 93.25 287 ASN A O 1
ATOM 2333 N N . ILE A 1 288 ? -32.141 23.873 -6.914 1.00 93.88 288 ILE A N 1
ATOM 2334 C CA . ILE A 1 288 ? -31.785 22.723 -7.749 1.00 93.88 288 ILE A CA 1
ATOM 2335 C C . ILE A 1 288 ? -32.952 22.242 -8.624 1.00 93.88 288 ILE A C 1
ATOM 2337 O O . ILE A 1 288 ? -34.078 22.084 -8.142 1.00 93.88 288 ILE A O 1
ATOM 2341 N N . LYS A 1 289 ? -32.684 21.938 -9.901 1.00 90.50 289 LYS A N 1
ATOM 2342 C CA . LYS A 1 289 ? -33.655 21.301 -10.800 1.00 90.50 289 LYS A CA 1
ATOM 2343 C C . LYS A 1 289 ? -33.349 19.814 -10.956 1.00 90.50 289 LYS A C 1
ATOM 2345 O O . LYS A 1 289 ? -32.210 19.415 -11.173 1.00 90.50 289 LYS A O 1
ATOM 2350 N N . LEU A 1 290 ? -34.388 18.984 -10.865 1.00 88.56 290 LEU A N 1
ATOM 2351 C CA . LEU A 1 290 ? -34.270 17.517 -10.931 1.00 88.56 290 LEU A CA 1
ATOM 2352 C C . LEU A 1 290 ? -34.633 16.930 -12.305 1.00 88.56 290 LEU A C 1
ATOM 2354 O O . LEU A 1 290 ? -34.559 15.723 -12.492 1.00 88.56 290 LEU A O 1
ATOM 2358 N N . GLU A 1 291 ? -35.050 17.772 -13.249 1.00 85.12 291 GLU A N 1
ATOM 2359 C CA . GLU A 1 291 ? -35.632 17.357 -14.533 1.00 85.12 291 GLU A CA 1
ATOM 2360 C C . GLU A 1 291 ? -34.583 16.811 -15.514 1.00 85.12 291 GLU A C 1
ATOM 2362 O O . GLU A 1 291 ? -34.865 15.888 -16.275 1.00 85.12 291 GLU A O 1
ATOM 2367 N N . ASN A 1 292 ? -33.362 17.355 -15.478 1.00 86.94 292 ASN A N 1
ATOM 2368 C CA . ASN A 1 292 ? -32.274 16.958 -16.368 1.00 86.94 292 ASN A CA 1
ATOM 2369 C C . ASN A 1 292 ? -31.410 15.893 -15.695 1.00 86.94 292 ASN A C 1
ATOM 2371 O O . ASN A 1 292 ? -30.641 16.211 -14.789 1.00 86.94 292 ASN A O 1
ATOM 2375 N N . ILE A 1 293 ? -31.514 14.648 -16.154 1.00 89.50 293 ILE A N 1
ATOM 2376 C CA . ILE A 1 293 ? -30.766 13.505 -15.619 1.00 89.50 293 ILE A CA 1
ATOM 2377 C C . ILE A 1 293 ? -29.641 13.071 -16.562 1.00 89.50 293 ILE A C 1
ATOM 2379 O O . ILE A 1 293 ? -29.765 13.136 -17.784 1.00 89.50 293 ILE A O 1
ATOM 2383 N N . TYR A 1 294 ? -28.525 12.652 -15.974 1.00 88.50 294 TYR A N 1
ATOM 2384 C CA . TYR A 1 294 ? -27.341 12.189 -16.687 1.00 88.50 294 TYR A CA 1
ATOM 2385 C C . TYR A 1 294 ? -27.473 10.722 -17.119 1.00 88.50 294 TYR A C 1
ATOM 2387 O O . TYR A 1 294 ? -27.877 9.874 -16.324 1.00 88.50 294 TYR A O 1
ATOM 2395 N N . TYR A 1 295 ? -27.062 10.424 -18.352 1.00 84.44 295 TYR A N 1
ATOM 2396 C CA . TYR A 1 295 ? -26.879 9.067 -18.868 1.00 84.44 295 TYR A CA 1
ATOM 2397 C C . TYR A 1 295 ? -25.586 9.003 -19.685 1.00 84.44 295 TYR A C 1
ATOM 2399 O O . TYR A 1 295 ? -25.404 9.805 -20.605 1.00 84.44 295 TYR A O 1
ATOM 2407 N N . ASP A 1 296 ? -24.702 8.052 -19.380 1.00 76.44 296 ASP A N 1
ATOM 2408 C CA . ASP A 1 296 ? -23.521 7.794 -20.205 1.00 76.44 296 ASP A CA 1
ATOM 2409 C C . ASP A 1 296 ? -23.905 6.982 -21.457 1.00 76.44 296 ASP A C 1
ATOM 2411 O O . ASP A 1 296 ? -24.352 5.837 -21.386 1.00 76.44 296 ASP A O 1
ATOM 2415 N N . SER A 1 297 ? -23.715 7.574 -22.638 1.00 54.38 297 SER A N 1
ATOM 2416 C CA . SER A 1 297 ? -24.010 6.950 -23.936 1.00 54.38 297 SER A CA 1
ATOM 2417 C C . SER A 1 297 ? -23.172 5.698 -24.253 1.00 54.38 297 SER A C 1
ATOM 2419 O O . SER A 1 297 ? -23.551 4.935 -25.142 1.00 54.38 297 SER A O 1
ATOM 2421 N N . ASN A 1 298 ? -22.060 5.463 -23.544 1.00 51.06 298 ASN A N 1
ATOM 2422 C CA . ASN A 1 298 ? -21.173 4.309 -23.755 1.00 51.06 298 ASN A CA 1
ATOM 2423 C C . ASN A 1 298 ? -21.502 3.090 -22.873 1.00 51.06 298 ASN A C 1
ATOM 2425 O O . ASN A 1 298 ? -20.867 2.046 -23.015 1.00 51.06 298 ASN A O 1
ATOM 2429 N N . ASP A 1 299 ? -22.503 3.185 -21.995 1.00 45.84 299 ASP A N 1
ATOM 2430 C CA . ASP A 1 299 ? -22.815 2.142 -21.003 1.00 45.84 299 ASP A CA 1
ATOM 2431 C C . ASP A 1 299 ? -23.691 0.992 -21.557 1.00 45.84 299 ASP A C 1
ATOM 2433 O O . ASP A 1 299 ? -23.967 -0.003 -20.884 1.00 45.84 299 ASP A O 1
ATOM 2437 N N . ASN A 1 300 ? -24.084 1.063 -22.836 1.00 35.16 300 ASN A N 1
ATOM 2438 C CA . ASN A 1 300 ? -24.929 0.060 -23.505 1.00 35.16 300 ASN A CA 1
ATOM 2439 C C . ASN A 1 300 ? -24.244 -1.301 -23.778 1.00 35.16 300 ASN A C 1
ATOM 2441 O O . ASN A 1 300 ? -24.843 -2.163 -24.422 1.00 35.16 300 ASN A O 1
ATOM 2445 N N . GLN A 1 301 ? -23.026 -1.539 -23.278 1.00 36.53 301 GLN A N 1
ATOM 2446 C CA . GLN A 1 301 ? -22.366 -2.855 -23.315 1.00 36.53 301 GLN A CA 1
ATOM 2447 C C . GLN A 1 301 ? -22.168 -3.517 -21.940 1.00 36.53 301 GLN A C 1
ATOM 2449 O O . GLN A 1 301 ? -21.701 -4.652 -21.898 1.00 36.53 301 GLN A O 1
ATOM 2454 N N . TYR A 1 302 ? -22.581 -2.889 -20.830 1.00 34.97 302 TYR A N 1
ATOM 2455 C CA . TYR A 1 302 ? -22.398 -3.451 -19.478 1.00 34.97 302 TYR A CA 1
ATOM 2456 C C . TYR A 1 302 ? -23.695 -3.865 -18.756 1.00 34.97 302 TYR A C 1
ATOM 2458 O O . TYR A 1 302 ? -23.645 -4.479 -17.692 1.00 34.97 302 TYR A O 1
ATOM 2466 N N . ILE A 1 303 ? -24.869 -3.636 -19.357 1.00 33.56 303 ILE A N 1
ATOM 2467 C CA . ILE A 1 303 ? -26.173 -3.840 -18.691 1.00 33.56 303 ILE A CA 1
ATOM 2468 C C . ILE A 1 303 ? -26.696 -5.300 -18.746 1.00 33.56 303 ILE A C 1
ATOM 2470 O O . ILE A 1 303 ? -27.706 -5.616 -18.124 1.00 33.56 303 ILE A O 1
ATOM 2474 N N . GLN A 1 304 ? -26.009 -6.255 -19.388 1.00 27.80 304 GLN A N 1
ATOM 2475 C CA . GLN A 1 304 ? -26.475 -7.660 -19.422 1.00 27.80 304 GLN A CA 1
ATOM 2476 C C . GLN A 1 304 ? -25.838 -8.621 -18.399 1.00 27.80 304 GLN A C 1
ATOM 2478 O O . GLN A 1 304 ? -26.315 -9.748 -18.282 1.00 27.80 304 GLN A O 1
ATOM 2483 N N . SER A 1 305 ? -24.839 -8.211 -17.605 1.00 29.09 305 SER A N 1
ATOM 2484 C CA . SER A 1 305 ? -24.178 -9.115 -16.637 1.00 29.09 305 SER A CA 1
ATOM 2485 C C . SER A 1 305 ? -24.471 -8.852 -15.154 1.00 29.09 305 SER A C 1
ATOM 2487 O O . SER A 1 305 ? -24.224 -9.736 -14.338 1.00 29.09 305 SER A O 1
ATOM 2489 N N . GLU A 1 306 ? -25.029 -7.699 -14.768 1.00 31.97 306 GLU A N 1
ATOM 2490 C CA . GLU A 1 306 ? -25.245 -7.366 -13.341 1.00 31.97 306 GLU A CA 1
ATOM 2491 C C . GLU A 1 306 ? -26.637 -7.732 -12.787 1.00 31.97 306 GLU A C 1
ATOM 2493 O O . GLU A 1 306 ? -26.917 -7.519 -11.609 1.00 31.97 306 GLU A O 1
ATOM 2498 N N . ALA A 1 307 ? -27.498 -8.382 -13.577 1.00 29.75 307 ALA A N 1
ATOM 2499 C CA . ALA A 1 307 ? -28.841 -8.779 -13.136 1.00 29.75 307 ALA A CA 1
ATOM 2500 C C . ALA A 1 307 ? -28.952 -10.186 -12.497 1.00 29.75 307 ALA A C 1
ATOM 2502 O O . ALA A 1 307 ? -30.051 -10.572 -12.102 1.00 29.75 307 ALA A O 1
ATOM 2503 N N . TYR A 1 308 ? -27.866 -10.963 -12.352 1.00 30.88 308 TYR A N 1
ATOM 2504 C CA . TYR A 1 308 ? -27.955 -12.378 -11.924 1.00 30.88 308 TYR A CA 1
ATOM 2505 C C . TYR A 1 308 ? -27.307 -12.772 -10.590 1.00 30.88 308 TYR A C 1
ATOM 2507 O O . TYR A 1 308 ? -27.320 -13.952 -10.247 1.00 30.88 308 TYR A O 1
ATOM 2515 N N . ILE A 1 309 ? -26.837 -11.833 -9.764 1.00 32.69 309 ILE A N 1
ATOM 2516 C CA . ILE A 1 309 ? -26.447 -12.162 -8.379 1.00 32.69 309 ILE A CA 1
ATOM 2517 C C . ILE A 1 309 ? -27.163 -11.229 -7.403 1.00 32.69 309 ILE A C 1
ATOM 2519 O O . ILE A 1 309 ? -26.579 -10.376 -6.741 1.00 32.69 309 ILE A O 1
ATOM 2523 N N . ASN A 1 310 ? -28.480 -11.411 -7.297 1.00 30.94 310 ASN A N 1
ATOM 2524 C CA . ASN A 1 310 ? -29.220 -10.947 -6.131 1.00 30.94 310 ASN A CA 1
ATOM 2525 C C . ASN A 1 310 ? -28.753 -11.745 -4.899 1.00 30.94 310 ASN A C 1
ATOM 2527 O O . ASN A 1 310 ? -29.045 -12.933 -4.766 1.00 30.94 310 ASN A O 1
ATOM 2531 N N . GLN A 1 311 ? -28.106 -11.060 -3.950 1.00 36.66 311 GLN A N 1
ATOM 2532 C CA . GLN A 1 311 ? -27.780 -11.542 -2.595 1.00 36.66 311 GLN A CA 1
ATOM 2533 C C . GLN A 1 311 ? -29.012 -11.959 -1.757 1.00 36.66 311 GLN A C 1
ATOM 2535 O O . GLN A 1 311 ? -28.869 -12.435 -0.634 1.00 36.66 311 GLN A O 1
ATOM 2540 N N . ALA A 1 312 ? -30.230 -11.827 -2.289 1.00 29.08 312 ALA A N 1
ATOM 2541 C CA . ALA A 1 312 ? -31.446 -12.308 -1.641 1.00 29.08 312 ALA A CA 1
ATOM 2542 C C . ALA A 1 312 ? -31.614 -13.838 -1.747 1.00 29.08 312 ALA A C 1
ATOM 2544 O O . ALA A 1 312 ? -32.080 -14.453 -0.795 1.00 29.08 312 ALA A O 1
ATOM 2545 N N . SER A 1 313 ? -31.165 -14.476 -2.835 1.00 31.12 313 SER A N 1
ATOM 2546 C CA . SER A 1 313 ? -31.397 -15.916 -3.072 1.00 31.12 313 SER A CA 1
ATOM 2547 C C . SER A 1 313 ? -30.369 -16.837 -2.396 1.00 31.12 313 SER A C 1
ATOM 2549 O O . SER A 1 313 ? -30.590 -18.038 -2.271 1.00 31.12 313 SER A O 1
ATOM 2551 N N . ILE A 1 314 ? -29.233 -16.287 -1.951 1.00 32.72 314 ILE A N 1
ATOM 2552 C CA . ILE A 1 314 ? -28.154 -17.038 -1.280 1.00 32.72 314 ILE A CA 1
ATOM 2553 C C . ILE A 1 314 ? -28.385 -17.099 0.239 1.00 32.72 314 ILE A C 1
ATOM 2555 O O . ILE A 1 314 ? -27.985 -18.066 0.888 1.00 32.72 314 ILE A O 1
ATOM 2559 N N . ASN A 1 315 ? -29.099 -16.120 0.803 1.00 33.41 315 ASN A N 1
ATOM 2560 C CA . ASN A 1 315 ? -29.433 -16.095 2.228 1.00 33.41 315 ASN A CA 1
ATOM 2561 C C . ASN A 1 315 ? -30.452 -17.174 2.632 1.00 33.41 315 ASN A C 1
ATOM 2563 O O . ASN A 1 315 ? -30.373 -17.668 3.759 1.00 33.41 315 ASN A O 1
ATOM 2567 N N . ASP A 1 316 ? -31.336 -17.592 1.720 1.00 32.03 316 ASP A N 1
ATOM 2568 C CA . ASP A 1 316 ? -32.241 -18.725 1.959 1.00 32.03 316 ASP A CA 1
ATOM 2569 C C . ASP A 1 316 ? -31.503 -20.070 1.838 1.00 32.03 316 ASP A C 1
ATOM 2571 O O . ASP A 1 316 ? -31.607 -20.911 2.727 1.00 32.03 316 ASP A O 1
ATOM 2575 N N . PHE A 1 317 ? -30.612 -20.232 0.852 1.00 32.84 317 PHE A N 1
ATOM 2576 C CA . PHE A 1 317 ? -29.816 -21.461 0.700 1.00 32.84 317 PHE A CA 1
ATOM 2577 C C . PHE A 1 317 ? -28.758 -21.655 1.803 1.00 32.84 317 PHE A C 1
ATOM 2579 O O . PHE A 1 317 ? -28.471 -22.783 2.202 1.00 32.84 317 PHE A O 1
ATOM 2586 N N . GLY A 1 318 ? -28.162 -20.570 2.311 1.00 34.34 318 GLY A N 1
ATOM 2587 C CA . GLY A 1 318 ? -27.196 -20.605 3.414 1.00 34.34 318 GLY A CA 1
ATOM 2588 C C . GLY A 1 318 ? -27.838 -20.943 4.762 1.00 34.34 318 GLY A C 1
ATOM 2589 O O . GLY A 1 318 ? -27.235 -21.661 5.564 1.00 34.34 318 GLY A O 1
ATOM 2590 N N . ARG A 1 319 ? -29.083 -20.499 4.996 1.00 34.09 319 ARG A N 1
ATOM 2591 C CA . ARG A 1 319 ? -29.883 -20.962 6.140 1.00 34.09 319 ARG A CA 1
ATOM 2592 C C . ARG A 1 319 ? -30.290 -22.416 5.983 1.00 34.09 319 ARG A C 1
ATOM 2594 O O . ARG A 1 319 ? -30.200 -23.135 6.971 1.00 34.09 319 ARG A O 1
ATOM 2601 N N . ASP A 1 320 ? -30.635 -22.853 4.775 1.00 33.84 320 ASP A N 1
ATOM 2602 C CA . ASP A 1 320 ? -30.983 -24.249 4.504 1.00 33.84 320 ASP A CA 1
ATOM 2603 C C . ASP A 1 320 ? -29.783 -25.199 4.612 1.00 33.84 320 ASP A C 1
ATOM 2605 O O . ASP A 1 320 ? -29.930 -26.329 5.063 1.00 33.84 320 ASP A O 1
ATOM 2609 N N . PHE A 1 321 ? -28.559 -24.761 4.298 1.00 36.25 321 PHE A N 1
ATOM 2610 C CA . PHE A 1 321 ? -27.353 -25.582 4.488 1.00 36.25 321 PHE A CA 1
ATOM 2611 C C . PHE A 1 321 ? -26.956 -25.712 5.969 1.00 36.25 321 PHE A C 1
ATOM 2613 O O . PHE A 1 321 ? -26.452 -26.752 6.386 1.00 36.25 321 PHE A O 1
ATOM 2620 N N . ILE A 1 322 ? -27.202 -24.672 6.776 1.00 38.41 322 ILE A N 1
ATOM 2621 C CA . ILE A 1 322 ? -26.953 -24.672 8.228 1.00 38.41 322 ILE A CA 1
ATOM 2622 C C . ILE A 1 322 ? -28.100 -25.364 8.991 1.00 38.41 322 ILE A C 1
ATOM 2624 O O . ILE A 1 322 ? -27.852 -25.988 10.019 1.00 38.41 322 ILE A O 1
ATOM 2628 N N . SER A 1 323 ? -29.340 -25.316 8.494 1.00 35.59 323 SER A N 1
ATOM 2629 C CA . SER A 1 323 ? -30.484 -26.035 9.075 1.00 35.59 323 SER A CA 1
ATOM 2630 C C . SER A 1 323 ? -30.482 -27.525 8.699 1.00 35.59 323 SER A C 1
ATOM 2632 O O . SER A 1 323 ? -30.768 -28.367 9.555 1.00 35.59 323 SER A O 1
ATOM 2634 N N . ASN A 1 324 ? -30.032 -27.876 7.486 1.00 33.50 324 ASN A N 1
ATOM 2635 C CA . ASN A 1 324 ? -29.739 -29.259 7.079 1.00 33.50 324 ASN A CA 1
ATOM 2636 C C . ASN A 1 324 ? -28.442 -29.807 7.701 1.00 33.50 324 ASN A C 1
ATOM 2638 O O . ASN A 1 324 ? -28.208 -31.012 7.679 1.00 33.50 324 ASN A O 1
ATOM 2642 N N . ALA A 1 325 ? -27.645 -28.967 8.372 1.00 36.16 325 ALA A N 1
ATOM 2643 C CA . ALA A 1 325 ? -26.542 -29.384 9.245 1.00 36.16 325 ALA A CA 1
ATOM 2644 C C . ALA A 1 325 ? -27.028 -30.044 10.561 1.00 36.16 325 ALA A C 1
ATOM 2646 O O . ALA A 1 325 ? -26.300 -30.132 11.547 1.00 36.16 325 ALA A O 1
ATOM 2647 N N . SER A 1 326 ? -28.280 -30.497 10.603 1.00 32.03 326 SER A N 1
ATOM 2648 C CA . SER A 1 326 ? -28.852 -31.319 11.668 1.00 32.03 326 SER A CA 1
ATOM 2649 C C . SER A 1 326 ? -28.635 -32.824 11.441 1.00 32.03 326 SER A C 1
ATOM 2651 O O . SER A 1 326 ? -28.872 -33.608 12.356 1.00 32.03 326 SER A O 1
ATOM 2653 N N . SER A 1 327 ? -28.101 -33.244 10.285 1.00 34.41 327 SER A N 1
ATOM 2654 C CA . SER A 1 327 ? -27.736 -34.641 10.005 1.00 34.41 327 SER A CA 1
ATOM 2655 C C . SER A 1 327 ? -26.222 -34.901 10.124 1.00 34.41 327 SER A C 1
ATOM 2657 O O . SER A 1 327 ? -25.594 -35.370 9.177 1.00 34.41 327 SER A O 1
ATOM 2659 N N . PHE A 1 328 ? -25.607 -34.583 11.269 1.00 37.94 328 PHE A N 1
ATOM 2660 C CA . PHE A 1 328 ? -24.235 -35.020 11.577 1.00 37.94 328 PHE A CA 1
ATOM 2661 C C . PHE A 1 328 ? -24.275 -36.340 12.353 1.00 37.94 328 PHE A C 1
ATOM 2663 O O . PHE A 1 328 ? -24.768 -36.380 13.480 1.00 37.94 328 PHE A O 1
ATOM 2670 N N . THR A 1 329 ? -23.747 -37.419 11.777 1.00 35.38 329 THR A N 1
ATOM 2671 C CA . THR A 1 329 ? -23.603 -38.704 12.470 1.00 35.38 329 THR A CA 1
ATOM 2672 C C . THR A 1 329 ? -22.332 -38.731 13.316 1.00 35.38 329 THR A C 1
ATOM 2674 O O . THR A 1 329 ? -21.237 -38.372 12.881 1.00 35.38 329 THR A O 1
ATOM 2677 N N . THR A 1 330 ? -22.477 -39.172 14.563 1.00 37.31 330 THR A N 1
ATOM 2678 C CA . THR A 1 330 ? -21.362 -39.561 15.427 1.00 37.31 330 THR A CA 1
ATOM 2679 C C . THR A 1 330 ? -20.944 -40.984 15.073 1.00 37.31 330 THR A C 1
ATOM 2681 O O . THR A 1 330 ? -21.744 -41.903 15.228 1.00 37.31 330 THR A O 1
ATOM 2684 N N . SER A 1 331 ? -19.690 -41.139 14.640 1.00 41.62 331 SER A N 1
ATOM 2685 C CA . SER A 1 331 ? -18.954 -42.399 14.429 1.00 41.62 331 SER A CA 1
ATOM 2686 C C . SER A 1 331 ? -19.536 -43.398 13.414 1.00 41.62 331 SER A C 1
ATOM 2688 O O . SER A 1 331 ? -20.519 -44.079 13.683 1.00 41.62 331 SER A O 1
ATOM 2690 N N . GLY A 1 332 ? -18.836 -43.562 12.288 1.00 33.12 332 GLY A N 1
ATOM 2691 C CA . GLY A 1 332 ? -19.025 -44.653 11.326 1.00 33.12 332 GLY A CA 1
ATOM 2692 C C . GLY A 1 332 ? -18.461 -44.292 9.950 1.00 33.12 332 GLY A C 1
ATOM 2693 O O . GLY A 1 332 ? -18.657 -43.174 9.487 1.00 33.12 332 GLY A O 1
ATOM 2694 N N . GLU A 1 333 ? -17.714 -45.203 9.323 1.00 38.62 333 GLU A N 1
ATOM 2695 C CA . GLU A 1 333 ? -17.183 -45.041 7.962 1.00 38.62 333 GLU A CA 1
ATOM 2696 C C . GLU A 1 333 ? -18.293 -44.961 6.886 1.00 38.62 333 GLU A C 1
ATOM 2698 O O . GLU A 1 333 ? -19.354 -45.554 7.062 1.00 38.62 333 GLU A O 1
ATOM 2703 N N . PHE A 1 334 ? -17.946 -44.328 5.747 1.00 36.56 334 PHE A N 1
ATOM 2704 C CA . PHE A 1 334 ? -18.483 -44.428 4.365 1.00 36.56 334 PHE A CA 1
ATOM 2705 C C . PHE A 1 334 ? -19.173 -43.207 3.693 1.00 36.56 334 PHE A C 1
ATOM 2707 O O . PHE A 1 334 ? -20.060 -42.558 4.229 1.00 36.56 334 PHE A O 1
ATOM 2714 N N . THR A 1 335 ? -18.716 -42.987 2.444 1.00 36.41 335 THR A N 1
ATOM 2715 C CA . THR A 1 335 ? -19.325 -42.443 1.198 1.00 36.41 335 THR A CA 1
ATOM 2716 C C . THR A 1 335 ? -20.220 -41.193 1.196 1.00 36.41 335 THR A C 1
ATOM 2718 O O . THR A 1 335 ? -21.389 -41.254 1.550 1.00 36.41 335 THR A O 1
ATOM 2721 N N . GLY A 1 336 ? -19.715 -40.133 0.543 1.00 36.06 336 GLY A N 1
ATOM 2722 C CA . GLY A 1 336 ? -20.512 -39.132 -0.186 1.00 36.06 336 GLY A CA 1
ATOM 2723 C C . GLY A 1 336 ? -20.899 -37.870 0.596 1.00 36.06 336 GLY A C 1
ATOM 2724 O O . GLY A 1 336 ? -21.850 -37.879 1.364 1.00 36.06 336 GLY A O 1
ATOM 2725 N N . ASN A 1 337 ? -20.195 -36.760 0.339 1.00 46.62 337 ASN A N 1
ATOM 2726 C CA . ASN A 1 337 ? -20.535 -35.362 0.679 1.00 46.62 337 ASN A CA 1
ATOM 2727 C C . ASN A 1 337 ? -20.909 -34.982 2.132 1.00 46.62 337 ASN A C 1
ATOM 2729 O O . ASN A 1 337 ? -21.260 -33.826 2.367 1.00 46.62 337 ASN A O 1
ATOM 2733 N N . GLN A 1 338 ? -20.780 -35.863 3.126 1.00 57.09 338 GLN A N 1
ATOM 2734 C CA . GLN A 1 338 ? -20.994 -35.506 4.536 1.00 57.09 338 GLN A CA 1
ATOM 2735 C C . GLN A 1 338 ? -19.678 -35.115 5.232 1.00 57.09 338 GLN A C 1
ATOM 2737 O O . GLN A 1 338 ? -18.717 -35.883 5.268 1.00 57.09 338 GLN A O 1
ATOM 2742 N N . ILE A 1 339 ? -19.625 -33.898 5.789 1.00 69.50 339 ILE A N 1
ATOM 2743 C CA . ILE A 1 339 ? -18.472 -33.380 6.544 1.00 69.50 339 ILE A CA 1
ATOM 2744 C C . ILE A 1 339 ? -18.481 -33.975 7.957 1.00 69.50 339 ILE A C 1
ATOM 2746 O O . ILE A 1 339 ? -19.445 -33.802 8.702 1.00 69.50 339 ILE A O 1
ATOM 2750 N N . ILE A 1 340 ? -17.384 -34.621 8.357 1.00 79.19 340 ILE A N 1
ATOM 2751 C CA . ILE A 1 340 ? -17.235 -35.194 9.702 1.00 79.19 340 ILE A CA 1
ATOM 2752 C C . ILE A 1 340 ? -17.055 -34.068 10.729 1.00 79.19 340 ILE A C 1
ATOM 2754 O O . ILE A 1 340 ? -16.182 -33.212 10.570 1.00 79.19 340 ILE A O 1
ATOM 2758 N N . LYS A 1 341 ? -17.845 -34.087 11.809 1.00 82.50 341 LYS A N 1
ATOM 2759 C CA . LYS A 1 341 ? -17.672 -33.199 12.968 1.00 82.50 341 LYS A CA 1
ATOM 2760 C C . LYS A 1 341 ? -17.027 -33.963 14.126 1.00 82.50 341 LYS A C 1
ATOM 2762 O O . LYS A 1 341 ? -17.664 -34.809 14.744 1.00 82.50 341 LYS A O 1
ATOM 2767 N N . TYR A 1 342 ? -15.782 -33.631 14.447 1.00 84.06 342 TYR A N 1
ATOM 2768 C CA . TYR A 1 342 ? -15.051 -34.177 15.591 1.00 84.06 342 TYR A CA 1
ATOM 2769 C C . TYR A 1 342 ? -15.354 -33.388 16.865 1.00 84.06 342 TYR A C 1
ATOM 2771 O O . TYR A 1 342 ? -15.435 -32.151 16.836 1.00 84.06 342 TYR A O 1
ATOM 2779 N N . ASN A 1 343 ? -15.453 -34.070 18.008 1.00 84.25 343 ASN A N 1
ATOM 2780 C CA . ASN A 1 343 ? -15.503 -33.373 19.287 1.00 84.25 343 ASN A CA 1
ATOM 2781 C C . ASN A 1 343 ? -14.116 -32.788 19.578 1.00 84.25 343 ASN A C 1
ATOM 2783 O O . ASN A 1 343 ? -13.103 -33.463 19.420 1.00 84.25 343 ASN A O 1
ATOM 2787 N N . TYR A 1 344 ? -14.048 -31.523 20.001 1.00 85.00 344 TYR A N 1
ATOM 2788 C CA . TYR A 1 344 ? -12.770 -30.887 20.337 1.00 85.00 344 TYR A CA 1
ATOM 2789 C C . TYR A 1 344 ? -12.008 -31.649 21.431 1.00 85.00 344 TYR A C 1
ATOM 2791 O O . TYR A 1 344 ? -10.779 -31.675 21.441 1.00 85.00 344 TYR A O 1
ATOM 2799 N N . ASN A 1 345 ? -12.734 -32.312 22.331 1.00 85.19 345 ASN A N 1
ATOM 2800 C CA . ASN A 1 345 ? -12.122 -33.103 23.387 1.00 85.19 345 ASN A CA 1
ATOM 2801 C C . ASN A 1 345 ? -11.476 -34.394 22.870 1.00 85.19 345 ASN A C 1
ATOM 2803 O O . ASN A 1 345 ? -10.646 -34.941 23.582 1.00 85.19 345 ASN A O 1
ATOM 2807 N N . ASP A 1 346 ? -11.767 -34.846 21.646 1.00 84.50 346 ASP A N 1
ATOM 2808 C CA . ASP A 1 346 ? -11.181 -36.065 21.068 1.00 84.50 346 ASP A CA 1
ATOM 2809 C C . ASP A 1 346 ? -9.722 -35.872 20.618 1.00 84.50 346 ASP A C 1
ATOM 2811 O O . ASP A 1 346 ? -9.075 -36.817 20.163 1.00 84.50 346 ASP A O 1
ATOM 2815 N N . PHE A 1 347 ? -9.179 -34.660 20.740 1.00 89.19 347 PHE A N 1
ATOM 2816 C CA . PHE A 1 347 ? -7.807 -34.333 20.371 1.00 89.19 347 PHE A CA 1
ATOM 2817 C C . PHE A 1 347 ? -6.896 -34.312 21.601 1.00 89.19 347 PHE A C 1
ATOM 2819 O O . PHE A 1 347 ? -7.090 -33.538 22.537 1.00 89.19 347 PHE A O 1
ATOM 2826 N N . LYS A 1 348 ? -5.853 -35.146 21.585 1.00 87.38 348 LYS A N 1
ATOM 2827 C CA . LYS A 1 348 ? -4.807 -35.211 22.619 1.00 87.38 348 LYS A CA 1
ATOM 2828 C C . LYS A 1 348 ? -3.471 -34.694 22.086 1.00 87.38 348 LYS A C 1
ATOM 2830 O O . LYS A 1 348 ? -3.274 -34.582 20.878 1.00 87.38 348 LYS A O 1
ATOM 2835 N N . ASN A 1 349 ? -2.535 -34.419 22.997 1.00 85.88 349 ASN A N 1
ATOM 2836 C CA . ASN A 1 349 ? -1.153 -34.030 22.682 1.00 85.88 349 ASN A CA 1
ATOM 2837 C C . ASN A 1 349 ? -1.043 -32.781 21.790 1.00 85.88 349 ASN A C 1
ATOM 2839 O O . ASN A 1 349 ? -0.238 -32.754 20.859 1.00 85.88 349 ASN A O 1
ATOM 2843 N N . LEU A 1 350 ? -1.855 -31.752 22.065 1.00 88.06 350 LEU A N 1
ATOM 2844 C CA . LEU A 1 350 ? -1.825 -30.516 21.289 1.00 88.06 350 LEU A CA 1
ATOM 2845 C C . LEU A 1 350 ? -0.443 -29.859 21.381 1.00 88.06 350 LEU A C 1
ATOM 2847 O O . LEU A 1 350 ? 0.000 -29.463 22.459 1.00 88.06 350 LEU A O 1
ATOM 2851 N N . LYS A 1 351 ? 0.213 -29.696 20.234 1.00 88.00 351 LYS A N 1
ATOM 2852 C CA . LYS A 1 351 ? 1.487 -28.980 20.109 1.00 88.00 351 LYS A CA 1
ATOM 2853 C C . LYS A 1 351 ? 1.359 -27.932 19.018 1.00 88.00 351 LYS A C 1
ATOM 2855 O O . LYS A 1 351 ? 0.964 -28.279 17.910 1.00 88.00 351 LYS A O 1
ATOM 2860 N N . ASN A 1 352 ? 1.694 -26.678 19.314 1.00 84.81 352 ASN A N 1
ATOM 2861 C CA . ASN A 1 352 ? 1.766 -25.641 18.286 1.00 84.81 352 ASN A CA 1
ATOM 2862 C C . ASN A 1 352 ? 2.844 -26.022 17.254 1.00 84.81 352 ASN A C 1
ATOM 2864 O O . ASN A 1 352 ? 3.959 -26.390 17.632 1.00 84.81 352 ASN A O 1
ATOM 2868 N N . ILE A 1 353 ? 2.480 -25.969 15.973 1.00 80.00 353 ILE A N 1
ATOM 2869 C CA . ILE A 1 353 ? 3.354 -26.288 14.838 1.00 80.00 353 ILE A CA 1
ATOM 2870 C C . ILE A 1 353 ? 3.547 -25.114 13.871 1.00 80.00 353 ILE A C 1
ATOM 2872 O O . ILE A 1 353 ? 4.258 -25.266 12.886 1.00 80.00 353 ILE A O 1
ATOM 2876 N N . GLY A 1 354 ? 2.935 -23.959 14.132 1.00 69.00 354 GLY A N 1
ATOM 2877 C CA . GLY A 1 354 ? 3.067 -22.777 13.289 1.00 69.00 354 GLY A CA 1
ATOM 2878 C C . GLY A 1 354 ? 2.044 -21.689 13.603 1.00 69.00 354 GLY A C 1
ATOM 2879 O O . GLY A 1 354 ? 1.054 -21.911 14.304 1.00 69.00 354 GLY A O 1
ATOM 2880 N N . ASN A 1 355 ? 2.282 -20.507 13.040 1.00 65.00 355 ASN A N 1
ATOM 2881 C CA . ASN A 1 355 ? 1.345 -19.388 13.038 1.00 65.00 355 ASN A CA 1
ATOM 2882 C C . ASN A 1 355 ? 0.846 -19.201 11.602 1.00 65.00 355 ASN A C 1
ATOM 2884 O O . ASN A 1 355 ? 1.610 -18.767 10.745 1.00 65.00 355 ASN A O 1
ATOM 2888 N N . GLY A 1 356 ? -0.407 -19.564 11.332 1.00 57.88 356 GLY A N 1
ATOM 2889 C CA . GLY A 1 356 ? -1.060 -19.257 10.060 1.00 57.88 356 GLY A CA 1
ATOM 2890 C C . GLY A 1 356 ? -1.605 -17.827 10.045 1.00 57.88 356 GLY A C 1
ATOM 2891 O O . GLY A 1 356 ? -1.719 -17.188 11.093 1.00 57.88 356 GLY A O 1
ATOM 2892 N N . ALA A 1 357 ? -2.018 -17.346 8.869 1.00 50.97 357 ALA A N 1
ATOM 2893 C CA . ALA A 1 357 ? -2.587 -16.003 8.686 1.00 50.97 357 ALA A CA 1
ATOM 2894 C C . ALA A 1 357 ? -3.805 -15.707 9.592 1.00 50.97 357 ALA A C 1
ATOM 2896 O O . ALA A 1 357 ? -4.081 -14.552 9.907 1.00 50.97 357 ALA A O 1
ATOM 2897 N N . LEU A 1 358 ? -4.511 -16.754 10.037 1.00 52.47 358 LEU A N 1
ATOM 2898 C CA . LEU A 1 358 ? -5.732 -16.675 10.846 1.00 52.47 358 LEU A CA 1
ATOM 2899 C C . LEU A 1 358 ? -5.574 -17.227 12.271 1.00 52.47 358 LEU A C 1
ATOM 2901 O O . LEU A 1 358 ? -6.567 -17.354 12.980 1.00 52.47 358 LEU A O 1
ATOM 2905 N N . GLY A 1 359 ? -4.356 -17.561 12.712 1.00 62.62 359 GLY A N 1
ATOM 2906 C CA . GLY A 1 359 ? -4.100 -18.019 14.082 1.00 62.62 359 GLY A CA 1
ATOM 2907 C C . GLY A 1 359 ? -3.093 -19.164 14.203 1.00 62.62 359 GLY A C 1
ATOM 2908 O O . GLY A 1 359 ? -2.534 -19.654 13.225 1.00 62.62 359 GLY A O 1
ATOM 2909 N N . MET A 1 360 ? -2.854 -19.592 15.445 1.00 72.56 360 MET A N 1
ATOM 2910 C CA . MET A 1 360 ? -1.925 -20.678 15.784 1.00 72.56 360 MET A CA 1
ATOM 2911 C C . MET A 1 360 ? -2.454 -22.036 15.296 1.00 72.56 360 MET A C 1
ATOM 2913 O O . MET A 1 360 ? -3.584 -22.406 15.609 1.00 72.56 360 MET A O 1
ATOM 2917 N N . ILE A 1 361 ? -1.624 -22.795 14.580 1.00 83.25 361 ILE A N 1
ATOM 2918 C CA . ILE A 1 361 ? -1.925 -24.146 14.090 1.00 83.25 361 ILE A CA 1
ATOM 2919 C C . ILE A 1 361 ? -1.369 -25.167 15.087 1.00 83.25 361 ILE A C 1
ATOM 2921 O O . ILE A 1 361 ? -0.236 -25.039 15.561 1.00 83.25 361 ILE A O 1
ATOM 2925 N N . TYR A 1 362 ? -2.147 -26.204 15.399 1.00 87.19 362 TYR A N 1
ATOM 2926 C CA . TYR A 1 362 ? -1.764 -27.239 16.363 1.00 87.19 362 TYR A CA 1
ATOM 2927 C C . TYR A 1 362 ? -1.709 -28.618 15.710 1.00 87.19 362 TYR A C 1
ATOM 2929 O O . TYR A 1 362 ? -2.630 -29.002 15.008 1.00 87.19 362 TYR A O 1
ATOM 2937 N N . SER A 1 363 ? -0.680 -29.415 15.987 1.00 89.94 363 SER A N 1
ATOM 2938 C CA . SER A 1 363 ? -0.758 -30.867 15.781 1.00 89.94 363 SER A CA 1
ATOM 2939 C C . SER A 1 363 ? -1.475 -31.528 16.954 1.00 89.94 363 SER A C 1
ATOM 2941 O O . SER A 1 363 ? -1.286 -31.095 18.091 1.00 89.94 363 SER A O 1
ATOM 2943 N N . ALA A 1 364 ? -2.254 -32.573 16.689 1.00 91.31 364 ALA A N 1
ATOM 2944 C CA . ALA A 1 364 ? -2.924 -33.377 17.705 1.00 91.31 364 ALA A CA 1
ATOM 2945 C C . ALA A 1 364 ? -3.021 -34.853 17.288 1.00 91.31 364 ALA A C 1
ATOM 2947 O O . ALA A 1 364 ? -2.867 -35.195 16.116 1.00 91.31 364 ALA A O 1
ATOM 2948 N N . THR A 1 365 ? -3.300 -35.728 18.249 1.00 89.62 365 THR A N 1
ATOM 2949 C CA . THR A 1 365 ? -3.606 -37.147 18.028 1.00 89.62 365 THR A CA 1
ATOM 2950 C C . THR A 1 365 ? -5.079 -37.392 18.340 1.00 89.62 365 THR A C 1
ATOM 2952 O O . THR A 1 365 ? -5.539 -37.014 19.419 1.00 89.62 365 THR A O 1
ATOM 2955 N N . LEU A 1 366 ? -5.816 -38.016 17.416 1.00 84.19 366 LEU A N 1
ATOM 2956 C CA . LEU A 1 366 ? -7.205 -38.430 17.646 1.00 84.19 366 LEU A CA 1
ATOM 2957 C C . LEU A 1 366 ? -7.280 -39.513 18.740 1.00 84.19 366 LEU A C 1
ATOM 2959 O O . LEU A 1 366 ? -6.420 -40.390 18.817 1.00 84.19 366 LEU A O 1
ATOM 2963 N N . MET A 1 367 ? -8.301 -39.452 19.603 1.00 64.12 367 MET A N 1
ATOM 2964 C CA . MET A 1 367 ? -8.441 -40.300 20.798 1.00 64.12 367 MET A CA 1
ATOM 2965 C C . MET A 1 367 ? -8.497 -41.810 20.527 1.00 64.12 367 MET A C 1
ATOM 2967 O O . MET A 1 367 ? -8.179 -42.575 21.436 1.00 64.12 367 MET A O 1
ATOM 2971 N N . ASN A 1 368 ? -8.841 -42.238 19.309 1.00 63.47 368 ASN A N 1
ATOM 2972 C CA . ASN A 1 368 ? -8.784 -43.642 18.888 1.00 63.47 368 ASN A CA 1
ATOM 2973 C C . ASN A 1 368 ? -7.349 -44.158 18.643 1.00 63.47 368 ASN A C 1
ATOM 2975 O O . ASN A 1 368 ? -7.171 -45.339 18.381 1.00 63.47 368 ASN A O 1
ATOM 2979 N N . GLY A 1 369 ? -6.326 -43.302 18.764 1.00 59.31 369 GLY A N 1
ATOM 2980 C CA . GLY A 1 369 ? -4.911 -43.686 18.786 1.00 59.31 369 GLY A CA 1
ATOM 2981 C C . GLY A 1 369 ? -4.228 -43.797 17.421 1.00 59.31 369 GLY A C 1
ATOM 2982 O O . GLY A 1 369 ? -3.008 -43.917 17.380 1.00 59.31 369 GLY A O 1
ATOM 2983 N N . GLU A 1 370 ? -4.959 -43.707 16.310 1.00 66.06 370 GLU A N 1
ATOM 2984 C CA . GLU A 1 370 ? -4.428 -44.133 15.004 1.00 66.06 370 GLU A CA 1
ATOM 2985 C C . GLU A 1 370 ? -3.963 -42.998 14.083 1.00 66.06 370 GLU A C 1
ATOM 2987 O O . GLU A 1 370 ? -3.260 -43.256 13.107 1.00 66.06 370 GLU A O 1
ATOM 2992 N N . ARG A 1 371 ? -4.321 -41.730 14.346 1.00 80.38 371 ARG A N 1
ATOM 2993 C CA . ARG A 1 371 ? -4.054 -40.649 13.380 1.00 80.38 371 ARG A CA 1
ATOM 2994 C C . ARG A 1 371 ? -3.613 -39.336 14.015 1.00 80.38 371 ARG A C 1
ATOM 2996 O O . ARG A 1 371 ? -4.291 -38.770 14.876 1.00 80.38 371 ARG A O 1
ATOM 3003 N N . LYS A 1 372 ? -2.474 -38.830 13.533 1.00 89.81 372 LYS A N 1
ATOM 3004 C CA . LYS A 1 372 ? -1.980 -37.477 13.802 1.00 89.81 372 LYS A CA 1
ATOM 3005 C C . LYS A 1 372 ? -2.602 -36.505 12.797 1.00 89.81 372 LYS A C 1
ATOM 3007 O O . LYS A 1 372 ? -2.629 -36.789 11.603 1.00 89.81 372 LYS A O 1
ATOM 3012 N N . VAL A 1 373 ? -3.113 -35.381 13.285 1.00 92.00 373 VAL A N 1
ATOM 3013 C CA . VAL A 1 373 ? -3.838 -34.373 12.497 1.00 92.00 373 VAL A CA 1
ATOM 3014 C C . VAL A 1 373 ? -3.308 -32.973 12.786 1.00 92.00 373 VAL A C 1
ATOM 3016 O O . VAL A 1 373 ? -2.723 -32.731 13.845 1.00 92.00 373 VAL A O 1
ATOM 3019 N N . ALA A 1 374 ? -3.519 -32.054 11.849 1.00 91.50 374 ALA A N 1
ATOM 3020 C CA . ALA A 1 374 ? -3.325 -30.625 12.045 1.00 91.50 374 ALA A CA 1
ATOM 3021 C C . ALA A 1 374 ? -4.683 -29.948 12.292 1.00 91.50 374 ALA A C 1
ATOM 3023 O O . ALA A 1 374 ? -5.658 -30.190 11.587 1.00 91.50 374 ALA A O 1
ATOM 3024 N N . LEU A 1 375 ? -4.747 -29.107 13.316 1.00 89.06 375 LEU A N 1
ATOM 3025 C CA . LEU A 1 375 ? -5.906 -28.333 13.730 1.00 89.06 375 LEU A CA 1
ATOM 3026 C C . LEU A 1 375 ? -5.641 -26.871 13.387 1.00 89.06 375 LEU A C 1
ATOM 3028 O O . LEU A 1 375 ? -4.782 -26.233 14.006 1.00 89.06 375 LEU A O 1
ATOM 3032 N N . LYS A 1 376 ? -6.378 -26.349 12.407 1.00 84.94 376 LYS A N 1
ATOM 3033 C CA . LYS A 1 376 ? -6.282 -24.957 11.956 1.00 84.94 376 LYS A CA 1
ATOM 3034 C C . LYS A 1 376 ? -7.523 -24.185 12.421 1.00 84.94 376 LYS A C 1
ATOM 3036 O O . LYS A 1 376 ? -8.615 -24.452 11.914 1.00 84.94 376 LYS A O 1
ATOM 3041 N N . PRO A 1 377 ? -7.401 -23.262 13.392 1.00 77.75 377 PRO A N 1
ATOM 3042 C CA . PRO A 1 377 ? -8.503 -22.394 13.784 1.00 77.75 377 PRO A CA 1
ATOM 3043 C C . PRO A 1 377 ? -8.909 -21.467 12.641 1.00 77.75 377 PRO A C 1
ATOM 3045 O O . PRO A 1 377 ? -8.056 -20.959 11.914 1.00 77.75 377 PRO A O 1
ATOM 3048 N N . ILE A 1 378 ? -10.206 -21.200 12.534 1.00 69.25 378 ILE A N 1
ATOM 3049 C CA . ILE A 1 378 ? -10.744 -20.160 11.663 1.00 69.25 378 ILE A CA 1
ATOM 3050 C C . ILE A 1 378 ? -11.275 -19.052 12.566 1.00 69.25 378 ILE A C 1
ATOM 3052 O O . ILE A 1 378 ? -12.239 -19.242 13.308 1.00 69.25 378 ILE A O 1
ATOM 3056 N N . VAL A 1 379 ? -10.619 -17.890 12.541 1.00 52.72 379 VAL A N 1
ATOM 3057 C CA . VAL A 1 379 ? -11.086 -16.714 13.282 1.00 52.72 379 VAL A CA 1
ATOM 3058 C C . VAL A 1 379 ? -12.263 -16.105 12.527 1.00 52.72 379 VAL A C 1
ATOM 3060 O O . VAL A 1 379 ? -12.103 -15.457 11.494 1.00 52.72 379 VAL A O 1
ATOM 3063 N N . THR A 1 380 ? -13.467 -16.294 13.061 1.00 48.84 380 THR A N 1
ATOM 3064 C CA . THR A 1 380 ? -14.697 -15.675 12.560 1.00 48.84 380 THR A CA 1
ATOM 3065 C C . THR A 1 380 ? -14.748 -14.192 12.943 1.00 48.84 380 THR A C 1
ATOM 3067 O O . THR A 1 380 ? -15.478 -13.797 13.849 1.00 48.84 380 THR A O 1
ATOM 3070 N N . MET A 1 381 ? -13.952 -13.358 12.269 1.00 41.28 381 MET A N 1
ATOM 3071 C CA . MET A 1 381 ? -14.272 -11.930 12.094 1.00 41.28 381 MET A CA 1
ATOM 3072 C C . MET A 1 381 ? -15.001 -11.665 10.770 1.00 41.28 381 MET A C 1
ATOM 3074 O O . MET A 1 381 ? -15.508 -10.569 10.556 1.00 41.28 381 MET A O 1
ATOM 3078 N N . ALA A 1 382 ? -15.086 -12.679 9.910 1.00 42.00 382 ALA A N 1
ATOM 3079 C CA . ALA A 1 382 ? -15.754 -12.631 8.625 1.00 42.00 382 ALA A CA 1
ATOM 3080 C C . ALA A 1 382 ? -16.864 -13.697 8.556 1.00 42.00 382 ALA A C 1
ATOM 3082 O O . ALA A 1 382 ? -16.858 -14.675 9.306 1.00 42.00 382 ALA A O 1
ATOM 3083 N N . THR A 1 383 ? -17.866 -13.431 7.724 1.00 49.38 383 THR A N 1
ATOM 3084 C CA . THR A 1 383 ? -19.178 -14.093 7.668 1.00 49.38 383 THR A CA 1
ATOM 3085 C C . THR A 1 383 ? -19.103 -15.627 7.589 1.00 49.38 383 THR A C 1
ATOM 3087 O O . THR A 1 383 ? -18.179 -16.201 7.016 1.00 49.38 383 THR A O 1
ATOM 3090 N N . THR A 1 384 ? -20.121 -16.318 8.121 1.00 54.91 384 THR A N 1
ATOM 3091 C CA . THR A 1 384 ? -20.305 -17.787 8.034 1.00 54.91 384 THR A CA 1
ATOM 3092 C C . THR A 1 384 ? -20.197 -18.324 6.595 1.00 54.91 384 THR A C 1
ATOM 3094 O O . THR A 1 384 ? -19.828 -19.475 6.383 1.00 54.91 384 THR A O 1
ATOM 3097 N N . GLU A 1 385 ? -20.459 -17.472 5.606 1.00 56.88 385 GLU A N 1
ATOM 3098 C CA . GLU A 1 385 ? -20.319 -17.724 4.172 1.00 56.88 385 GLU A CA 1
ATOM 3099 C C . GLU A 1 385 ? -18.885 -18.074 3.740 1.00 56.88 385 GLU A C 1
ATOM 3101 O O . GLU A 1 385 ? -18.693 -18.972 2.921 1.00 56.88 385 GLU A O 1
ATOM 3106 N N . LEU A 1 386 ? -17.864 -17.432 4.318 1.00 55.28 386 LEU A N 1
ATOM 3107 C CA . LEU A 1 386 ? -16.465 -17.684 3.946 1.00 55.28 386 LEU A CA 1
ATOM 3108 C C . LEU A 1 386 ? -15.982 -19.047 4.410 1.00 55.28 386 LEU A C 1
ATOM 3110 O O . LEU A 1 386 ? -15.317 -19.761 3.666 1.00 55.28 386 LEU A O 1
ATOM 3114 N N . PHE A 1 387 ? -16.384 -19.422 5.621 1.00 64.81 387 PHE A N 1
ATOM 3115 C CA . PHE A 1 387 ? -16.133 -20.745 6.168 1.00 64.81 387 PHE A CA 1
ATOM 3116 C C . PHE A 1 387 ? -16.772 -21.831 5.294 1.00 64.81 387 PHE A C 1
ATOM 3118 O O . PHE A 1 387 ? -16.129 -22.820 4.957 1.00 64.81 387 PHE A O 1
ATOM 3125 N N . VAL A 1 388 ? -18.019 -21.624 4.860 1.00 66.00 388 VAL A N 1
ATOM 3126 C CA . VAL A 1 388 ? -18.713 -22.556 3.960 1.00 66.00 388 VAL A CA 1
ATOM 3127 C C . VAL A 1 388 ? -18.029 -22.626 2.589 1.00 66.00 388 VAL A C 1
ATOM 3129 O O . VAL A 1 388 ? -17.894 -23.717 2.036 1.00 66.00 388 VAL A O 1
ATOM 3132 N N . ASN A 1 389 ? -17.561 -21.501 2.043 1.00 64.94 389 ASN A N 1
ATOM 3133 C CA . ASN A 1 389 ? -16.832 -21.481 0.772 1.00 64.94 389 ASN A CA 1
ATOM 3134 C C . ASN A 1 389 ? -15.467 -22.179 0.857 1.00 64.94 389 ASN A C 1
ATOM 3136 O O . ASN A 1 389 ? -15.093 -22.880 -0.084 1.00 64.94 389 ASN A O 1
ATOM 3140 N N . GLU A 1 390 ? -14.738 -22.038 1.964 1.00 71.31 390 GLU A N 1
ATOM 3141 C CA . GLU A 1 390 ? -13.489 -22.771 2.207 1.00 71.31 390 GLU A CA 1
ATOM 3142 C C . GLU A 1 390 ? -13.750 -24.284 2.305 1.00 71.31 390 GLU A C 1
ATOM 3144 O O . GLU A 1 390 ? -13.077 -25.075 1.642 1.00 71.31 390 GLU A O 1
ATOM 3149 N N . LEU A 1 391 ? -14.790 -24.701 3.038 1.00 73.69 391 LEU A N 1
ATOM 3150 C CA . LEU A 1 391 ? -15.185 -26.112 3.136 1.00 73.69 391 LEU A CA 1
ATOM 3151 C C . LEU A 1 391 ? -15.564 -26.721 1.781 1.00 73.69 391 LEU A C 1
ATOM 3153 O O . LEU A 1 391 ? -15.158 -27.846 1.485 1.00 73.69 391 LEU A O 1
ATOM 3157 N N . LYS A 1 392 ? -16.304 -25.978 0.946 1.00 72.75 392 LYS A N 1
ATOM 3158 C CA . LYS A 1 392 ? -16.642 -26.406 -0.419 1.00 72.75 392 LYS A CA 1
ATOM 3159 C C . LYS A 1 392 ? -15.384 -26.641 -1.252 1.00 72.75 392 LYS A C 1
ATOM 3161 O O . LYS A 1 392 ? -15.305 -27.635 -1.957 1.00 72.75 392 LYS A O 1
ATOM 3166 N N . GLN A 1 393 ? -14.379 -25.776 -1.174 1.00 77.50 393 GLN A N 1
ATOM 3167 C CA . GLN A 1 393 ? -13.157 -25.959 -1.966 1.00 77.50 393 GLN A CA 1
ATOM 3168 C C . GLN A 1 393 ? -12.388 -27.215 -1.538 1.00 77.50 393 GLN A C 1
ATOM 3170 O O . GLN A 1 393 ? -12.015 -28.027 -2.385 1.00 77.50 393 GLN A O 1
ATOM 3175 N N . TYR A 1 394 ? -12.238 -27.445 -0.229 1.00 80.31 394 TYR A N 1
ATOM 3176 C CA . TYR A 1 394 ? -11.628 -28.678 0.275 1.00 80.31 394 TYR A CA 1
ATOM 3177 C C . TYR A 1 394 ? -12.420 -29.933 -0.114 1.00 80.31 394 TYR A C 1
ATOM 3179 O O . TYR A 1 394 ? -11.807 -30.953 -0.431 1.00 80.31 394 TYR A O 1
ATOM 3187 N N . SER A 1 395 ? -13.757 -29.888 -0.141 1.00 71.50 395 SER A N 1
ATOM 3188 C CA . SER A 1 395 ? -14.558 -31.056 -0.534 1.00 71.50 395 SER A CA 1
ATOM 3189 C C . SER A 1 395 ? -14.365 -31.449 -2.001 1.00 71.50 395 SER A C 1
ATOM 3191 O O . SER A 1 395 ? -14.448 -32.633 -2.312 1.00 71.50 395 SER A O 1
ATOM 3193 N N . HIS A 1 396 ? -14.088 -30.487 -2.888 1.00 73.50 396 HIS A N 1
ATOM 3194 C CA . HIS A 1 396 ? -13.880 -30.749 -4.317 1.00 73.50 396 HIS A CA 1
ATOM 3195 C C . HIS A 1 396 ? -12.421 -31.120 -4.645 1.00 73.50 396 HIS A C 1
ATOM 3197 O O . HIS A 1 396 ? -12.193 -31.949 -5.517 1.00 73.50 396 HIS A O 1
ATOM 3203 N N . ALA A 1 397 ? -11.435 -30.572 -3.919 1.00 80.69 397 ALA A N 1
ATOM 3204 C CA . ALA A 1 397 ? -10.012 -30.731 -4.250 1.00 80.69 397 ALA A CA 1
ATOM 3205 C C . ALA A 1 397 ? -9.237 -31.777 -3.419 1.00 80.69 397 ALA A C 1
ATOM 3207 O O . ALA A 1 397 ? -8.198 -32.268 -3.854 1.00 80.69 397 ALA A O 1
ATOM 3208 N N . SER A 1 398 ? -9.697 -32.137 -2.214 1.00 73.81 398 SER A N 1
ATOM 3209 C CA . SER A 1 398 ? -8.897 -32.931 -1.249 1.00 73.81 398 SER A CA 1
ATOM 3210 C C . SER A 1 398 ? -8.635 -34.397 -1.633 1.00 73.81 398 SER A C 1
ATOM 3212 O O . SER A 1 398 ? -8.015 -35.131 -0.861 1.00 73.81 398 SER A O 1
ATOM 3214 N N . SER A 1 399 ? -9.100 -34.838 -2.805 1.00 78.69 399 SER A N 1
ATOM 3215 C CA . SER A 1 399 ? -8.847 -36.185 -3.329 1.00 78.69 399 SER A CA 1
ATOM 3216 C C . SER A 1 399 ? -7.473 -36.334 -3.996 1.00 78.69 399 SER A C 1
ATOM 3218 O O . SER A 1 399 ? -7.003 -37.459 -4.162 1.00 78.69 399 SER A O 1
ATOM 3220 N N . HIS A 1 400 ? -6.813 -35.226 -4.352 1.00 89.50 400 HIS A N 1
ATOM 3221 C CA . HIS A 1 400 ? -5.523 -35.246 -5.038 1.00 89.50 400 HIS A CA 1
ATOM 3222 C C . HIS A 1 400 ? -4.350 -35.527 -4.084 1.00 89.50 400 HIS A C 1
ATOM 3224 O O . HIS A 1 400 ? -4.270 -34.958 -2.996 1.00 89.50 400 HIS A O 1
ATOM 3230 N N . GLU A 1 401 ? -3.389 -36.354 -4.513 1.00 91.19 401 GLU A N 1
ATOM 3231 C CA . GLU A 1 401 ? -2.257 -36.799 -3.681 1.00 91.19 401 GLU A CA 1
ATOM 3232 C C . GLU A 1 401 ? -1.396 -35.640 -3.153 1.00 91.19 401 GLU A C 1
ATOM 3234 O O . GLU A 1 401 ? -0.934 -35.681 -2.011 1.00 91.19 401 GLU A O 1
ATOM 3239 N N . ASN A 1 402 ? -1.246 -34.584 -3.960 1.00 94.94 402 ASN A N 1
ATOM 3240 C CA . ASN A 1 402 ? -0.438 -33.403 -3.658 1.00 94.94 402 ASN A CA 1
ATOM 3241 C C . ASN A 1 402 ? -1.212 -32.236 -3.023 1.00 94.94 402 ASN A C 1
ATOM 3243 O O . ASN A 1 402 ? -0.692 -31.126 -2.937 1.00 94.94 402 ASN A O 1
ATOM 3247 N N . ILE A 1 403 ? -2.452 -32.457 -2.588 1.00 92.56 403 ILE A N 1
ATOM 3248 C CA . ILE A 1 403 ? -3.261 -31.466 -1.869 1.00 92.56 403 ILE A CA 1
ATOM 3249 C C . ILE A 1 403 ? -3.431 -31.943 -0.428 1.00 92.56 403 ILE A C 1
ATOM 3251 O O . ILE A 1 403 ? -3.595 -33.137 -0.179 1.00 92.56 403 ILE A O 1
ATOM 3255 N N . ILE A 1 404 ? -3.354 -31.024 0.539 1.00 90.81 404 ILE A N 1
ATOM 3256 C CA . ILE A 1 404 ? -3.512 -31.372 1.952 1.00 90.81 404 ILE A CA 1
ATOM 3257 C C . ILE A 1 404 ? -4.906 -31.968 2.187 1.00 90.81 404 ILE A C 1
ATOM 3259 O O . ILE A 1 404 ? -5.932 -31.367 1.846 1.00 90.81 404 ILE A O 1
ATOM 3263 N N . ARG A 1 405 ? -4.965 -33.176 2.753 1.00 88.12 405 ARG A N 1
ATOM 3264 C CA . ARG A 1 405 ? -6.250 -33.857 2.918 1.00 88.12 405 ARG A CA 1
ATOM 3265 C C . ARG A 1 405 ? -7.078 -33.210 4.026 1.00 88.12 405 ARG A C 1
ATOM 3267 O O . ARG A 1 405 ? -6.600 -32.975 5.135 1.00 88.12 405 ARG A O 1
ATOM 3274 N N . PHE A 1 406 ? -8.350 -32.969 3.732 1.00 87.88 406 PHE A N 1
ATOM 3275 C CA . PHE A 1 406 ? -9.336 -32.482 4.690 1.00 87.88 406 PHE A CA 1
ATOM 3276 C C . PHE A 1 406 ? -10.069 -33.663 5.333 1.00 87.88 406 PHE A C 1
ATOM 3278 O O . PHE A 1 406 ? -10.625 -34.512 4.636 1.00 87.88 406 PHE A O 1
ATOM 3285 N N . PHE A 1 407 ? -10.057 -33.740 6.665 1.00 85.44 407 PHE A N 1
ATOM 3286 C CA . PHE A 1 407 ? -10.704 -34.823 7.413 1.00 85.44 407 PHE A CA 1
ATOM 3287 C C . PHE A 1 407 ? -12.048 -34.433 8.022 1.00 85.44 407 PHE A C 1
ATOM 3289 O O . PHE A 1 407 ? -12.831 -35.327 8.342 1.00 85.44 407 PHE A O 1
ATOM 3296 N N . GLY A 1 408 ? -12.311 -33.142 8.224 1.00 85.06 408 GLY A N 1
ATOM 3297 C CA . GLY A 1 408 ? -13.551 -32.654 8.821 1.00 85.06 408 GLY A CA 1
ATOM 3298 C C . GLY A 1 408 ? -13.359 -31.378 9.634 1.00 85.06 408 GLY A C 1
ATOM 3299 O O . GLY A 1 408 ? -12.347 -30.689 9.521 1.00 85.06 408 GLY A O 1
ATOM 3300 N N . ILE A 1 409 ? -14.335 -31.067 10.480 1.00 86.75 409 ILE A N 1
ATOM 3301 C CA . ILE A 1 409 ? -14.345 -29.869 11.325 1.00 86.75 409 ILE A CA 1
ATOM 3302 C C . ILE A 1 409 ? -14.429 -30.228 12.805 1.00 86.75 409 ILE A C 1
ATOM 3304 O O . ILE A 1 409 ? -14.915 -31.288 13.185 1.00 86.75 409 ILE A O 1
ATOM 3308 N N . SER A 1 410 ? -14.000 -29.312 13.658 1.00 85.94 410 SER A N 1
ATOM 3309 C CA . SER A 1 410 ? -14.231 -29.340 15.098 1.00 85.94 410 SER A CA 1
ATOM 3310 C C . SER A 1 410 ? -14.691 -27.960 15.565 1.00 85.94 410 SER A C 1
ATOM 3312 O O . SER A 1 410 ? -14.567 -26.968 14.844 1.00 85.94 410 SER A O 1
ATOM 3314 N N . GLN A 1 411 ? -15.260 -27.885 16.763 1.00 81.31 411 GLN A N 1
ATOM 3315 C CA . GLN A 1 411 ? -15.735 -26.637 17.345 1.00 81.31 411 GLN A CA 1
ATOM 3316 C C . GLN A 1 411 ? -15.308 -26.570 18.806 1.00 81.31 411 GLN A C 1
ATOM 3318 O O . GLN A 1 411 ? -15.721 -27.403 19.613 1.00 81.31 411 GLN A O 1
ATOM 3323 N N . LYS A 1 412 ? -14.487 -25.571 19.144 1.00 74.31 412 LYS A N 1
ATOM 3324 C CA . LYS A 1 412 ? -13.962 -25.395 20.506 1.00 74.31 412 LYS A CA 1
ATOM 3325 C C . LYS A 1 412 ? -14.977 -24.728 21.431 1.00 74.31 412 LYS A C 1
ATOM 3327 O O . LYS A 1 412 ? -15.095 -25.104 22.594 1.00 74.31 412 LYS A O 1
ATOM 3332 N N . ASN A 1 413 ? -15.725 -23.749 20.919 1.00 67.12 413 ASN A N 1
ATOM 3333 C CA . ASN A 1 413 ? -16.755 -23.040 21.676 1.00 67.12 413 ASN A CA 1
ATOM 3334 C C . ASN A 1 413 ? -17.958 -22.696 20.789 1.00 67.12 413 ASN A C 1
ATOM 3336 O O . ASN A 1 413 ? -17.862 -21.868 19.881 1.00 67.12 413 ASN A O 1
ATOM 3340 N N . SER A 1 414 ? -19.111 -23.297 21.092 1.00 60.31 414 SER A N 1
ATOM 3341 C CA . SER A 1 414 ? -20.366 -23.076 20.367 1.00 60.31 414 SER A CA 1
ATOM 3342 C C . SER A 1 414 ? -20.946 -21.670 20.540 1.00 60.31 414 SER A C 1
ATOM 3344 O O . SER A 1 414 ? -21.629 -21.191 19.645 1.00 60.31 414 SER A O 1
ATOM 3346 N N . LYS A 1 415 ? -20.641 -20.968 21.641 1.00 54.56 415 LYS A N 1
ATOM 3347 C CA . LYS A 1 415 ? -21.123 -19.596 21.896 1.00 54.56 415 LYS A CA 1
ATOM 3348 C C . LYS A 1 415 ? -20.285 -18.515 21.208 1.00 54.56 415 LYS A C 1
ATOM 3350 O O . LYS A 1 415 ? -20.732 -17.378 21.118 1.00 54.56 415 LYS A O 1
ATOM 3355 N N . ARG A 1 416 ? -19.064 -18.848 20.773 1.00 56.00 416 ARG A N 1
ATOM 3356 C CA . ARG A 1 416 ? -18.113 -17.911 20.145 1.00 56.00 416 ARG A CA 1
ATOM 3357 C C . ARG A 1 416 ? -17.838 -18.205 18.667 1.00 56.00 416 ARG A C 1
ATOM 3359 O O . ARG A 1 416 ? -17.006 -17.527 18.083 1.00 56.00 416 ARG A O 1
ATOM 3366 N N . ASN A 1 417 ? -18.527 -19.185 18.071 1.00 60.84 417 ASN A N 1
ATOM 3367 C CA . ASN A 1 417 ? -18.321 -19.620 16.681 1.00 60.84 417 ASN A CA 1
ATOM 3368 C C . ASN A 1 417 ? -16.858 -19.982 16.348 1.00 60.84 417 ASN A C 1
ATOM 3370 O O . ASN A 1 417 ? -16.401 -19.797 15.227 1.00 60.84 417 ASN A O 1
ATOM 3374 N N . GLU A 1 418 ? -16.126 -20.545 17.314 1.00 71.81 418 GLU A N 1
ATOM 3375 C CA . GLU A 1 418 ? -14.725 -20.949 17.135 1.00 71.81 418 GLU A CA 1
ATOM 3376 C C . GLU A 1 418 ? -14.641 -22.302 16.401 1.00 71.81 418 GLU A C 1
ATOM 3378 O O . GLU A 1 418 ? -14.555 -23.363 17.034 1.00 71.81 418 GLU A O 1
ATOM 3383 N N . TYR A 1 419 ? -14.716 -22.262 15.067 1.00 78.06 419 TYR A N 1
ATOM 3384 C CA . TYR A 1 419 ? -14.573 -23.426 14.186 1.00 78.06 419 TYR A CA 1
ATOM 3385 C C . TYR A 1 419 ? -13.102 -23.741 13.887 1.00 78.06 419 TYR A C 1
ATOM 3387 O O . TYR A 1 419 ? -12.246 -22.858 13.822 1.00 78.06 419 TYR A O 1
ATOM 3395 N N . ILE A 1 420 ? -12.806 -25.028 13.714 1.00 83.06 420 ILE A N 1
ATOM 3396 C CA . ILE A 1 420 ? -11.462 -25.561 13.483 1.00 83.06 420 ILE A CA 1
ATOM 3397 C C . ILE A 1 420 ? -11.527 -26.546 12.315 1.00 83.06 420 ILE A C 1
ATOM 3399 O O . ILE A 1 420 ? -12.358 -27.454 12.333 1.00 83.06 420 ILE A O 1
ATOM 3403 N N . LEU A 1 421 ? -10.640 -26.404 11.328 1.00 86.00 421 LEU A N 1
ATOM 3404 C CA . LEU A 1 421 ? -10.429 -27.421 10.295 1.00 86.00 421 LEU A CA 1
ATOM 3405 C C . LEU A 1 421 ? -9.511 -28.521 10.828 1.00 86.00 421 LEU A C 1
ATOM 3407 O O . LEU A 1 421 ? -8.478 -28.235 11.439 1.00 86.00 421 LEU A O 1
ATOM 3411 N N . VAL A 1 422 ? -9.884 -29.770 10.564 1.00 89.25 422 VAL A N 1
ATOM 3412 C CA . VAL A 1 422 ? -9.090 -30.964 10.860 1.00 89.25 422 VAL A CA 1
ATOM 3413 C C . VAL A 1 422 ? -8.462 -31.436 9.552 1.00 89.25 422 VAL A C 1
ATOM 3415 O O . VAL A 1 422 ? -9.155 -31.918 8.655 1.00 89.25 422 VAL A O 1
ATOM 3418 N N . LEU A 1 423 ? -7.149 -31.264 9.439 1.00 89.88 423 LEU A N 1
ATOM 3419 C CA . LEU A 1 423 ? -6.360 -31.490 8.230 1.00 89.88 423 LEU A CA 1
ATOM 3420 C C . LEU A 1 423 ? -5.332 -32.609 8.438 1.00 89.88 423 LEU A C 1
ATOM 3422 O O . LEU A 1 423 ? -4.987 -32.976 9.567 1.00 89.88 423 LEU A O 1
ATOM 3426 N N . GLU A 1 424 ? -4.822 -33.139 7.332 1.00 90.56 424 GLU A N 1
ATOM 3427 C CA . GLU A 1 424 ? -3.637 -33.993 7.291 1.00 90.56 424 GLU A CA 1
ATOM 3428 C C . GLU A 1 424 ? -2.445 -33.315 7.973 1.00 90.56 424 GLU A C 1
ATOM 3430 O O . GLU A 1 424 ? -2.202 -32.119 7.814 1.00 90.56 424 GLU A O 1
ATOM 3435 N N . TYR A 1 425 ? -1.707 -34.079 8.778 1.00 91.25 425 TYR A N 1
ATOM 3436 C CA . TYR A 1 425 ? -0.483 -33.593 9.399 1.00 91.25 425 TYR A CA 1
ATOM 3437 C C . TYR A 1 425 ? 0.715 -33.891 8.493 1.00 91.25 425 TYR A C 1
ATOM 3439 O O . TYR A 1 425 ? 1.189 -35.024 8.446 1.00 91.25 425 TYR A O 1
ATOM 3447 N N . ALA A 1 426 ? 1.233 -32.861 7.825 1.00 90.94 426 ALA A N 1
ATOM 3448 C CA . ALA A 1 426 ? 2.477 -32.939 7.069 1.00 90.94 426 ALA A CA 1
ATOM 3449 C C . ALA A 1 426 ? 3.691 -32.890 8.021 1.00 90.94 426 ALA A C 1
ATOM 3451 O O . ALA A 1 426 ? 3.857 -31.952 8.803 1.00 90.94 426 ALA A O 1
ATOM 3452 N N . ASN A 1 427 ? 4.534 -33.922 7.991 1.00 88.44 427 ASN A N 1
ATOM 3453 C CA . ASN A 1 427 ? 5.643 -34.128 8.935 1.00 88.44 427 ASN A CA 1
ATOM 3454 C C . ASN A 1 427 ? 6.984 -33.503 8.503 1.00 88.44 427 ASN A C 1
ATOM 3456 O O . ASN A 1 427 ? 7.911 -33.475 9.311 1.00 88.44 427 ASN A O 1
ATOM 3460 N N . GLY A 1 428 ? 7.097 -33.008 7.269 1.00 86.62 428 GLY A N 1
ATOM 3461 C CA . GLY A 1 428 ? 8.333 -32.491 6.672 1.00 86.62 428 GLY A CA 1
ATOM 3462 C C . GLY A 1 428 ? 8.519 -30.970 6.734 1.00 86.62 428 GLY A C 1
ATOM 3463 O O . GLY A 1 428 ? 9.519 -30.476 6.220 1.00 86.62 428 GLY A O 1
ATOM 3464 N N . GLY A 1 429 ? 7.592 -30.232 7.355 1.00 89.44 429 GLY A N 1
ATOM 3465 C CA . GLY A 1 429 ? 7.625 -28.764 7.403 1.00 89.44 429 GLY A CA 1
ATOM 3466 C C . GLY A 1 429 ? 7.240 -28.112 6.071 1.00 89.44 429 GLY A C 1
ATOM 3467 O O . GLY A 1 429 ? 6.592 -28.741 5.231 1.00 89.44 429 GLY A O 1
ATOM 3468 N N . THR A 1 430 ? 7.609 -26.843 5.890 1.00 92.75 430 THR A N 1
ATOM 3469 C CA . THR A 1 430 ? 7.328 -26.090 4.653 1.00 92.75 430 THR A CA 1
ATOM 3470 C C . THR A 1 430 ? 8.413 -26.296 3.591 1.00 92.75 430 THR A C 1
ATOM 3472 O O . THR A 1 430 ? 9.578 -26.551 3.910 1.00 92.75 430 THR A O 1
ATOM 3475 N N . LEU A 1 431 ? 8.071 -26.112 2.312 1.00 94.88 431 LEU A N 1
ATOM 3476 C CA . LEU A 1 431 ? 9.037 -26.126 1.211 1.00 94.88 431 LEU A CA 1
ATOM 3477 C C . LEU A 1 431 ? 10.120 -25.056 1.414 1.00 94.88 431 LEU A C 1
ATOM 3479 O O . LEU A 1 431 ? 11.295 -25.329 1.176 1.00 94.88 431 LEU A O 1
ATOM 3483 N N . ARG A 1 432 ? 9.751 -23.871 1.921 1.00 93.38 432 ARG A N 1
ATOM 3484 C CA . ARG A 1 432 ? 10.696 -22.789 2.251 1.00 93.38 432 ARG A CA 1
ATOM 3485 C C . ARG A 1 432 ? 11.805 -23.260 3.196 1.00 93.38 432 ARG A C 1
ATOM 3487 O O . ARG A 1 432 ? 12.984 -23.006 2.954 1.00 93.38 432 ARG A O 1
ATOM 3494 N N . GLU A 1 433 ? 11.436 -23.935 4.281 1.00 91.62 433 GLU A N 1
ATOM 3495 C CA . GLU A 1 433 ? 12.393 -24.468 5.256 1.00 91.62 433 GLU A CA 1
ATOM 3496 C C . GLU A 1 433 ? 13.211 -25.615 4.663 1.00 91.62 433 GLU A C 1
ATOM 3498 O O . GLU A 1 433 ? 14.422 -25.690 4.872 1.00 91.62 433 GLU A O 1
ATOM 3503 N N . HIS A 1 434 ? 12.571 -26.480 3.875 1.00 93.38 434 HIS A N 1
ATOM 3504 C CA . HIS A 1 434 ? 13.244 -27.603 3.242 1.00 93.38 434 HIS A CA 1
ATOM 3505 C C . HIS A 1 434 ? 14.322 -27.161 2.253 1.00 93.38 434 HIS A C 1
ATOM 3507 O O . HIS A 1 434 ? 15.438 -27.678 2.323 1.00 93.38 434 HIS A O 1
ATOM 3513 N N . LEU A 1 435 ? 14.029 -26.179 1.394 1.00 93.44 435 LEU A N 1
ATOM 3514 C CA . LEU A 1 435 ? 15.022 -25.573 0.510 1.00 93.44 435 LEU A CA 1
ATOM 3515 C C . LEU A 1 435 ? 16.145 -24.959 1.353 1.00 93.44 435 LEU A C 1
ATOM 3517 O O . LEU A 1 435 ? 17.298 -25.350 1.211 1.00 93.44 435 LEU A O 1
ATOM 3521 N N . LYS A 1 436 ? 15.827 -24.115 2.340 1.00 91.62 436 LYS A N 1
ATOM 3522 C CA . LYS A 1 436 ? 16.846 -23.483 3.194 1.00 91.62 436 LYS A CA 1
ATOM 3523 C C . LYS A 1 436 ? 17.802 -24.487 3.860 1.00 91.62 436 LYS A C 1
ATOM 3525 O O . LYS A 1 436 ? 19.003 -24.232 3.936 1.00 91.62 436 LYS A O 1
ATOM 3530 N N . SER A 1 437 ? 17.292 -25.614 4.354 1.00 90.75 437 SER A N 1
ATOM 3531 C CA . SER A 1 437 ? 18.088 -26.589 5.111 1.00 90.75 437 SER A CA 1
ATOM 3532 C C . SER A 1 437 ? 18.728 -27.689 4.260 1.00 90.75 437 SER A C 1
ATOM 3534 O O . SER A 1 437 ? 19.775 -28.210 4.645 1.00 90.75 437 SER A O 1
ATOM 3536 N N . ASN A 1 438 ? 18.128 -28.062 3.127 1.00 90.62 438 ASN A N 1
ATOM 3537 C CA . ASN A 1 438 ? 18.533 -29.239 2.352 1.00 90.62 438 ASN A CA 1
ATOM 3538 C C . ASN A 1 438 ? 18.950 -28.932 0.912 1.00 90.62 438 ASN A C 1
ATOM 3540 O O . ASN A 1 438 ? 19.366 -29.858 0.228 1.00 90.62 438 ASN A O 1
ATOM 3544 N N . PHE A 1 439 ? 18.928 -27.674 0.455 1.00 92.12 439 PHE A N 1
ATOM 3545 C CA . PHE A 1 439 ? 19.206 -27.332 -0.948 1.00 92.12 439 PHE A CA 1
ATOM 3546 C C . PHE A 1 439 ? 20.506 -27.929 -1.504 1.00 92.12 439 PHE A C 1
ATOM 3548 O O . PHE A 1 439 ? 20.522 -28.420 -2.626 1.00 92.12 439 PHE A O 1
ATOM 3555 N N . LYS A 1 440 ? 21.584 -27.961 -0.706 1.00 89.69 440 LYS A N 1
ATOM 3556 C CA . LYS A 1 440 ? 22.879 -28.548 -1.110 1.00 89.69 440 LYS A CA 1
ATOM 3557 C C . LYS A 1 440 ? 22.836 -30.061 -1.370 1.00 89.69 440 LYS A C 1
ATOM 3559 O O . LYS A 1 440 ? 23.785 -30.586 -1.935 1.00 89.69 440 LYS A O 1
ATOM 3564 N N . LYS A 1 441 ? 21.796 -30.752 -0.899 1.00 90.31 441 LYS A N 1
ATOM 3565 C CA . LYS A 1 441 ? 21.579 -32.195 -1.070 1.00 90.31 441 LYS A CA 1
ATOM 3566 C C . LYS A 1 441 ? 20.572 -32.513 -2.179 1.00 90.31 441 LYS A C 1
ATOM 3568 O O . LYS A 1 441 ? 20.372 -33.686 -2.455 1.00 90.31 441 LYS A O 1
ATOM 3573 N N . LEU A 1 442 ? 19.897 -31.500 -2.733 1.00 90.50 442 LEU A N 1
ATOM 3574 C CA . LEU A 1 442 ? 18.874 -31.691 -3.756 1.00 90.50 442 LEU A CA 1
ATOM 3575 C C . LEU A 1 442 ? 19.521 -31.753 -5.134 1.00 90.50 442 LEU A C 1
ATOM 3577 O O . LEU A 1 442 ? 20.080 -30.759 -5.612 1.00 90.50 442 LEU A O 1
ATOM 3581 N N . GLU A 1 443 ? 19.369 -32.897 -5.788 1.00 91.19 443 GLU A N 1
ATOM 3582 C CA . GLU A 1 443 ? 19.744 -33.066 -7.184 1.00 91.19 443 GLU A CA 1
ATOM 3583 C C . GLU A 1 443 ? 18.683 -32.447 -8.104 1.00 91.19 443 GLU A C 1
ATOM 3585 O O . GLU A 1 443 ? 17.547 -32.157 -7.711 1.00 91.19 443 GLU A O 1
ATOM 3590 N N . TRP A 1 444 ? 19.029 -32.245 -9.377 1.00 90.00 444 TRP A N 1
ATOM 3591 C CA . TRP A 1 444 ? 18.082 -31.692 -10.353 1.00 90.00 444 TRP A CA 1
ATOM 3592 C C . TRP A 1 444 ? 16.841 -32.564 -10.552 1.00 90.00 444 TRP A C 1
ATOM 3594 O O . TRP A 1 444 ? 15.758 -32.030 -10.786 1.00 90.00 444 TRP A O 1
ATOM 3604 N N . SER A 1 445 ? 16.965 -33.884 -10.404 1.00 89.06 445 SER A N 1
ATOM 3605 C CA . SER A 1 445 ? 15.818 -34.795 -10.398 1.00 89.06 445 SER A CA 1
ATOM 3606 C C . SER A 1 445 ? 14.845 -34.490 -9.261 1.00 89.06 445 SER A C 1
ATOM 3608 O O . SER A 1 445 ? 13.637 -34.500 -9.484 1.00 89.06 445 SER A O 1
ATOM 3610 N N . ASP A 1 446 ? 15.354 -34.164 -8.070 1.00 92.12 446 ASP A N 1
ATOM 3611 C CA . ASP A 1 446 ? 14.529 -33.853 -6.901 1.00 92.12 446 ASP A CA 1
ATOM 3612 C C . ASP A 1 446 ? 13.819 -32.512 -7.092 1.00 92.12 446 ASP A C 1
ATOM 3614 O O . ASP A 1 446 ? 12.611 -32.405 -6.886 1.00 92.12 446 ASP A O 1
ATOM 3618 N N . LYS A 1 447 ? 14.554 -31.502 -7.576 1.00 93.81 447 LYS A N 1
ATOM 3619 C CA . LYS A 1 447 ? 14.014 -30.173 -7.904 1.00 93.81 447 LYS A CA 1
ATOM 3620 C C . LYS A 1 447 ? 12.904 -30.257 -8.952 1.00 93.81 447 LYS A C 1
ATOM 3622 O O . LYS A 1 447 ? 11.833 -29.682 -8.762 1.00 93.81 447 LYS A O 1
ATOM 3627 N N . LEU A 1 448 ? 13.130 -31.019 -10.025 1.00 92.69 448 LEU A N 1
ATOM 3628 C CA . LEU A 1 448 ? 12.129 -31.258 -11.067 1.00 92.69 448 LEU A CA 1
ATOM 3629 C C . LEU A 1 448 ? 10.921 -32.027 -10.533 1.00 92.69 448 LEU A C 1
ATOM 3631 O O . LEU A 1 448 ? 9.793 -31.719 -10.905 1.00 92.69 448 LEU A O 1
ATOM 3635 N N . ASN A 1 449 ? 11.132 -33.003 -9.650 1.00 92.56 449 ASN A N 1
ATOM 3636 C CA . ASN A 1 449 ? 10.041 -33.749 -9.036 1.00 92.56 449 ASN A CA 1
ATOM 3637 C C . ASN A 1 449 ? 9.157 -32.848 -8.155 1.00 92.56 449 ASN A C 1
ATOM 3639 O O . ASN A 1 449 ? 7.933 -32.923 -8.239 1.00 92.56 449 ASN A O 1
ATOM 3643 N N . ILE A 1 450 ? 9.761 -31.955 -7.363 1.00 95.38 450 ILE A N 1
ATOM 3644 C CA . ILE A 1 450 ? 9.033 -30.950 -6.574 1.00 95.38 450 ILE A CA 1
ATOM 3645 C C . ILE A 1 450 ? 8.231 -30.028 -7.504 1.00 95.38 450 ILE A C 1
ATOM 3647 O O . ILE A 1 450 ? 7.027 -29.863 -7.310 1.00 95.38 450 ILE A O 1
ATOM 3651 N N . ALA A 1 451 ? 8.869 -29.476 -8.542 1.00 96.50 451 ALA A N 1
ATOM 3652 C CA . ALA A 1 451 ? 8.223 -28.594 -9.514 1.00 96.50 451 ALA A CA 1
ATOM 3653 C C . ALA A 1 451 ? 7.019 -29.262 -10.204 1.00 96.50 451 ALA A C 1
ATOM 3655 O O . ALA A 1 451 ? 5.935 -28.680 -10.260 1.00 96.50 451 ALA A O 1
ATOM 3656 N N . ARG A 1 452 ? 7.178 -30.509 -10.667 1.00 94.44 452 ARG A N 1
ATOM 3657 C CA . ARG A 1 452 ? 6.109 -31.282 -11.322 1.00 94.44 452 ARG A CA 1
ATOM 3658 C C . ARG A 1 452 ? 4.932 -31.542 -10.392 1.00 94.44 452 ARG A C 1
ATOM 3660 O O . ARG A 1 452 ? 3.792 -31.376 -10.807 1.00 94.44 452 ARG A O 1
ATOM 3667 N N . GLN A 1 453 ? 5.186 -31.910 -9.137 1.00 96.12 453 GLN A N 1
ATOM 3668 C CA . GLN A 1 453 ? 4.108 -32.134 -8.172 1.00 96.12 453 GLN A CA 1
ATOM 3669 C C . GLN A 1 453 ? 3.322 -30.847 -7.872 1.00 96.12 453 GLN A C 1
ATOM 3671 O O . GLN A 1 453 ? 2.098 -30.901 -7.756 1.00 96.12 453 GLN A O 1
ATOM 3676 N N . ILE A 1 454 ? 3.994 -29.690 -7.790 1.00 97.06 454 ILE A N 1
ATOM 3677 C CA . ILE A 1 454 ? 3.327 -28.387 -7.619 1.00 97.06 454 ILE A CA 1
ATOM 3678 C C . ILE A 1 454 ? 2.428 -28.096 -8.822 1.00 97.06 454 ILE A C 1
ATOM 3680 O O . ILE A 1 454 ? 1.243 -27.825 -8.646 1.00 97.06 454 ILE A O 1
ATOM 3684 N N . VAL A 1 455 ? 2.963 -28.196 -10.041 1.00 96.62 455 VAL A N 1
ATOM 3685 C CA . VAL A 1 455 ? 2.206 -27.909 -11.269 1.00 96.62 455 VAL A CA 1
ATOM 3686 C C . VAL A 1 455 ? 1.017 -28.859 -11.429 1.00 96.62 455 VAL A C 1
ATOM 3688 O O . VAL A 1 455 ? -0.086 -28.393 -11.698 1.00 96.62 455 VAL A O 1
ATOM 3691 N N . LYS A 1 456 ? 1.196 -30.156 -11.149 1.00 95.12 456 LYS A N 1
ATOM 3692 C CA . LYS A 1 456 ? 0.121 -31.163 -11.161 1.00 95.12 456 LYS A CA 1
ATOM 3693 C C . LYS A 1 456 ? -0.991 -30.846 -10.152 1.00 95.12 456 LYS A C 1
ATOM 3695 O O . LYS A 1 456 ? -2.174 -30.967 -10.460 1.00 95.12 456 LYS A O 1
ATOM 3700 N N . ALA A 1 457 ? -0.630 -30.405 -8.946 1.00 95.31 457 ALA A N 1
ATOM 3701 C CA . ALA A 1 457 ? -1.607 -30.004 -7.936 1.00 95.31 457 ALA A CA 1
ATOM 3702 C C . ALA A 1 457 ? -2.393 -28.748 -8.352 1.00 95.31 457 ALA A C 1
ATOM 3704 O O . ALA A 1 457 ? -3.610 -28.704 -8.174 1.00 95.31 457 ALA A O 1
ATOM 3705 N N . ILE A 1 458 ? -1.725 -27.745 -8.935 1.00 95.50 458 ILE A N 1
ATOM 3706 C CA . ILE A 1 458 ? -2.389 -26.529 -9.425 1.00 95.50 458 ILE A CA 1
ATOM 3707 C C . ILE A 1 458 ? -3.262 -26.818 -10.651 1.00 95.50 458 ILE A C 1
ATOM 3709 O O . ILE A 1 458 ? -4.366 -26.289 -10.738 1.00 95.50 458 ILE A O 1
ATOM 3713 N N . GLU A 1 459 ? -2.845 -27.710 -11.549 1.00 95.06 459 GLU A N 1
ATOM 3714 C CA . GLU A 1 459 ? -3.680 -28.185 -12.659 1.00 95.06 459 GLU A CA 1
ATOM 3715 C C . GLU A 1 459 ? -4.969 -28.847 -12.144 1.00 95.06 459 GLU A C 1
ATOM 3717 O O . GLU A 1 459 ? -6.069 -28.554 -12.627 1.00 95.06 459 GLU A O 1
ATOM 3722 N N . HIS A 1 460 ? -4.866 -29.674 -11.098 1.00 93.38 460 HIS A N 1
ATOM 3723 C CA . HIS A 1 460 ? -6.037 -30.260 -10.450 1.00 93.38 460 HIS A CA 1
ATOM 3724 C C . HIS A 1 460 ? -6.962 -29.196 -9.836 1.00 93.38 460 HIS A C 1
ATOM 3726 O O . HIS A 1 460 ? -8.179 -29.273 -10.009 1.00 93.38 460 HIS A O 1
ATOM 3732 N N . LEU A 1 461 ? -6.421 -28.172 -9.167 1.00 91.38 461 LEU A N 1
ATOM 3733 C CA . LEU A 1 461 ? -7.231 -27.058 -8.659 1.00 91.38 461 LEU A CA 1
ATOM 3734 C C . LEU A 1 461 ? -7.925 -26.303 -9.803 1.00 91.38 461 LEU A C 1
ATOM 3736 O O . LEU A 1 461 ? -9.140 -26.108 -9.771 1.00 91.38 461 LEU A O 1
ATOM 3740 N N . HIS A 1 462 ? -7.182 -25.950 -10.853 1.00 91.88 462 HIS A N 1
ATOM 3741 C CA . HIS A 1 462 ? -7.693 -25.189 -11.996 1.00 91.88 462 HIS A CA 1
ATOM 3742 C C . HIS A 1 462 ? -8.751 -25.951 -12.797 1.00 91.88 462 HIS A C 1
ATOM 3744 O O . HIS A 1 462 ? -9.667 -25.313 -13.316 1.00 91.88 462 HIS A O 1
ATOM 3750 N N . SER A 1 463 ? -8.655 -27.280 -12.897 1.00 90.62 463 SER A N 1
ATOM 3751 C CA . SER A 1 463 ? -9.674 -28.128 -13.543 1.00 90.62 463 SER A CA 1
ATOM 3752 C C . SER A 1 463 ? -10.971 -28.246 -12.733 1.00 90.62 463 SER A C 1
ATOM 3754 O O . SER A 1 463 ? -12.021 -28.506 -13.312 1.00 90.62 463 SER A O 1
ATOM 3756 N N . ASN A 1 464 ? -10.920 -27.977 -11.424 1.00 85.81 464 ASN A N 1
ATOM 3757 C CA . ASN A 1 464 ? -12.088 -27.839 -10.549 1.00 85.81 464 ASN A CA 1
ATOM 3758 C C . ASN A 1 464 ? -12.539 -26.371 -10.383 1.00 85.81 464 ASN A C 1
ATOM 3760 O O . ASN A 1 464 ? -13.296 -26.062 -9.465 1.00 85.81 464 ASN A O 1
ATOM 3764 N N . ASP A 1 465 ? -12.050 -25.456 -11.233 1.00 84.75 465 ASP A N 1
ATOM 3765 C CA . ASP A 1 465 ? -12.298 -24.006 -11.165 1.00 84.75 465 ASP A CA 1
ATOM 3766 C C . ASP A 1 465 ? -11.934 -23.352 -9.819 1.00 84.75 465 ASP A C 1
ATOM 3768 O O . ASP A 1 465 ? -12.487 -22.322 -9.422 1.00 84.75 465 ASP A O 1
ATOM 3772 N N . ILE A 1 466 ? -10.939 -23.919 -9.137 1.00 84.94 466 ILE A N 1
ATOM 3773 C CA . ILE A 1 466 ? -10.348 -23.369 -7.919 1.00 84.94 466 ILE A CA 1
ATOM 3774 C C . ILE A 1 466 ? -9.060 -22.632 -8.298 1.00 84.94 466 ILE A C 1
ATOM 3776 O O . ILE A 1 466 ? -8.170 -23.198 -8.927 1.00 84.94 466 ILE A O 1
ATOM 3780 N N . VAL A 1 467 ? -8.961 -21.363 -7.904 1.00 86.69 467 VAL A N 1
ATOM 3781 C CA . VAL A 1 467 ? -7.728 -20.562 -7.979 1.00 86.69 467 VAL A CA 1
ATOM 3782 C C . VAL A 1 467 ? -7.103 -20.551 -6.592 1.00 86.69 467 VAL A C 1
ATOM 3784 O O . VAL A 1 467 ? -7.814 -20.297 -5.622 1.00 86.69 467 VAL A O 1
ATOM 3787 N N . HIS A 1 468 ? -5.801 -20.814 -6.484 1.00 87.50 468 HIS A N 1
ATOM 3788 C CA . HIS A 1 468 ? -5.118 -20.833 -5.190 1.00 87.50 468 HIS A CA 1
ATOM 3789 C C . HIS A 1 468 ? -4.983 -19.422 -4.605 1.00 87.50 468 HIS A C 1
ATOM 3791 O O . HIS A 1 468 ? -5.256 -19.197 -3.428 1.00 87.50 468 HIS A O 1
ATOM 3797 N N . GLY A 1 469 ? -4.537 -18.464 -5.415 1.00 79.88 469 GLY A N 1
ATOM 3798 C CA . GLY A 1 469 ? -4.544 -17.030 -5.127 1.00 79.88 469 GLY A CA 1
ATOM 3799 C C . GLY A 1 469 ? -3.511 -16.504 -4.128 1.00 79.88 469 GLY A C 1
ATOM 3800 O O . GLY A 1 469 ? -3.228 -15.313 -4.181 1.00 79.88 469 GLY A O 1
ATOM 3801 N N . ASP A 1 470 ? -2.932 -17.366 -3.289 1.00 81.88 470 ASP A N 1
ATOM 3802 C CA . ASP A 1 470 ? -1.816 -17.059 -2.371 1.00 81.88 470 ASP A CA 1
ATOM 3803 C C . ASP A 1 470 ? -0.740 -18.167 -2.402 1.00 81.88 470 ASP A C 1
ATOM 3805 O O . ASP A 1 470 ? -0.397 -18.797 -1.398 1.00 81.88 470 ASP A O 1
ATOM 3809 N N . LEU A 1 471 ? -0.297 -18.533 -3.608 1.00 89.50 471 LEU A N 1
ATOM 3810 C CA . LEU A 1 471 ? 0.623 -19.653 -3.811 1.00 89.50 471 LEU A CA 1
ATOM 3811 C C . LEU A 1 471 ? 2.073 -19.222 -3.535 1.00 89.50 471 LEU A C 1
ATOM 3813 O O . LEU A 1 471 ? 2.647 -18.428 -4.271 1.00 89.50 471 LEU A O 1
ATOM 3817 N N . HIS A 1 472 ? 2.693 -19.774 -2.492 1.00 91.69 472 HIS A N 1
ATOM 3818 C CA . HIS A 1 472 ? 4.095 -19.508 -2.150 1.00 91.69 472 HIS A CA 1
ATOM 3819 C C . HIS A 1 472 ? 4.708 -20.649 -1.326 1.00 91.69 472 HIS A C 1
ATOM 3821 O O . HIS A 1 472 ? 3.998 -21.480 -0.759 1.00 91.69 472 HIS A O 1
ATOM 3827 N N . SER A 1 473 ? 6.034 -20.676 -1.163 1.00 93.19 473 SER A N 1
ATOM 3828 C CA . SER A 1 473 ? 6.747 -21.825 -0.575 1.00 93.19 473 SER A CA 1
ATOM 3829 C C . SER A 1 473 ? 6.462 -22.093 0.909 1.00 93.19 473 SER A C 1
ATOM 3831 O O . SER A 1 473 ? 6.746 -23.188 1.392 1.00 93.19 473 SER A O 1
ATOM 3833 N N . LYS A 1 474 ? 5.863 -21.143 1.643 1.00 90.06 474 LYS A N 1
ATOM 3834 C CA . LYS A 1 474 ? 5.336 -21.392 3.004 1.00 90.06 474 LYS A CA 1
ATOM 3835 C C . LYS A 1 474 ? 3.974 -22.119 3.032 1.00 90.06 474 LYS A C 1
ATOM 3837 O O . LYS A 1 474 ? 3.670 -22.729 4.048 1.00 90.06 474 LYS A O 1
ATOM 3842 N N . ASN A 1 475 ? 3.202 -22.099 1.936 1.00 90.56 475 ASN A N 1
ATOM 3843 C CA . ASN A 1 475 ? 1.894 -22.771 1.799 1.00 90.56 475 ASN A CA 1
ATOM 3844 C C . ASN A 1 475 ? 2.015 -24.144 1.102 1.00 90.56 475 ASN A C 1
ATOM 3846 O O . ASN A 1 475 ? 1.020 -24.811 0.826 1.00 90.56 475 ASN A O 1
ATOM 3850 N N . ILE A 1 476 ? 3.245 -24.575 0.809 1.00 94.38 476 ILE A N 1
ATOM 3851 C CA . ILE A 1 476 ? 3.557 -25.894 0.259 1.00 94.38 476 ILE A CA 1
ATOM 3852 C C . ILE A 1 476 ? 4.259 -26.678 1.362 1.00 94.38 476 ILE A C 1
ATOM 3854 O O . ILE A 1 476 ? 5.346 -26.304 1.801 1.00 94.38 476 ILE A O 1
ATOM 3858 N N . LEU A 1 477 ? 3.628 -27.748 1.830 1.00 94.00 477 LEU A N 1
ATOM 3859 C CA . LEU A 1 477 ? 4.122 -28.595 2.911 1.00 94.00 477 LEU A CA 1
ATOM 3860 C C . LEU A 1 477 ? 4.770 -29.859 2.348 1.00 94.00 477 LEU A C 1
ATOM 3862 O O . LEU A 1 477 ? 4.454 -30.282 1.240 1.00 94.00 477 LEU A O 1
ATOM 3866 N N . LEU A 1 478 ? 5.652 -30.487 3.119 1.00 92.94 478 LEU A N 1
ATOM 3867 C CA . LEU A 1 478 ? 6.244 -31.781 2.782 1.00 92.94 478 LEU A CA 1
ATOM 3868 C C . LEU A 1 478 ? 5.675 -32.880 3.674 1.00 92.94 478 LEU A C 1
ATOM 3870 O O . LEU A 1 478 ? 5.630 -32.745 4.898 1.00 92.94 478 LEU A O 1
ATOM 3874 N N . HIS A 1 479 ? 5.276 -33.989 3.064 1.00 90.88 479 HIS A N 1
ATOM 3875 C CA . HIS A 1 479 ? 4.839 -35.189 3.760 1.00 90.88 479 HIS A CA 1
ATOM 3876 C C . HIS A 1 479 ? 5.441 -36.422 3.089 1.00 90.88 479 HIS A C 1
ATOM 3878 O O . HIS A 1 479 ? 5.165 -36.678 1.920 1.00 90.88 479 HIS A O 1
ATOM 3884 N N . ASP A 1 480 ? 6.302 -37.148 3.808 1.00 85.38 480 ASP A N 1
ATOM 3885 C CA . ASP A 1 480 ? 6.939 -38.387 3.333 1.00 85.38 480 ASP A CA 1
ATOM 3886 C C . ASP A 1 480 ? 7.515 -38.275 1.899 1.00 85.38 480 ASP A C 1
ATOM 3888 O O . ASP A 1 480 ? 7.244 -39.093 1.025 1.00 85.38 480 ASP A O 1
ATOM 3892 N N . ASN A 1 481 ? 8.311 -37.222 1.656 1.00 77.44 481 ASN A N 1
ATOM 3893 C CA . ASN A 1 481 ? 8.940 -36.855 0.370 1.00 77.44 481 ASN A CA 1
ATOM 3894 C C . ASN A 1 481 ? 7.988 -36.428 -0.768 1.00 77.44 481 ASN A C 1
ATOM 3896 O O . ASN A 1 481 ? 8.432 -36.233 -1.900 1.00 77.44 481 ASN A O 1
ATOM 3900 N N . THR A 1 482 ? 6.706 -36.222 -0.478 1.00 91.00 482 THR A N 1
ATOM 3901 C CA . THR A 1 482 ? 5.737 -35.616 -1.404 1.00 91.00 482 THR A CA 1
ATOM 3902 C C . THR A 1 482 ? 5.374 -34.207 -0.959 1.00 91.00 482 THR A C 1
ATOM 3904 O O . THR A 1 482 ? 5.451 -33.887 0.230 1.00 91.00 482 THR A O 1
ATOM 3907 N N . ILE A 1 483 ? 4.985 -33.348 -1.900 1.00 95.12 483 ILE A N 1
ATOM 3908 C CA . ILE A 1 483 ? 4.457 -32.022 -1.556 1.00 95.12 483 ILE A CA 1
ATOM 3909 C C . ILE A 1 483 ? 2.951 -32.090 -1.302 1.00 95.12 483 ILE A C 1
ATOM 3911 O O . ILE A 1 483 ? 2.242 -32.885 -1.921 1.00 95.12 483 ILE A O 1
ATOM 3915 N N . LYS A 1 484 ? 2.467 -31.221 -0.415 1.00 94.50 484 LYS A N 1
ATOM 3916 C CA . LYS A 1 484 ? 1.061 -31.024 -0.060 1.00 94.50 484 LYS A CA 1
ATOM 3917 C C . LYS A 1 484 ? 0.745 -29.531 -0.099 1.00 94.50 484 LYS A C 1
ATOM 3919 O O . LYS A 1 484 ? 1.227 -28.780 0.746 1.00 94.50 484 LYS A O 1
ATOM 3924 N N . ILE A 1 485 ? -0.056 -29.096 -1.066 1.00 92.94 485 ILE A N 1
ATOM 3925 C CA . ILE A 1 485 ? -0.533 -27.711 -1.154 1.00 92.94 485 ILE A CA 1
ATOM 3926 C C . ILE A 1 485 ? -1.654 -27.491 -0.132 1.00 92.94 485 ILE A C 1
ATOM 3928 O O . ILE A 1 485 ? -2.595 -28.287 -0.055 1.00 92.94 485 ILE A O 1
ATOM 3932 N N . SER A 1 486 ? -1.554 -26.415 0.647 1.00 87.81 486 SER A N 1
ATOM 3933 C CA . SER A 1 486 ? -2.549 -25.993 1.637 1.00 87.81 486 SER A CA 1
ATOM 3934 C C . SER A 1 486 ? -3.000 -24.549 1.409 1.00 87.81 486 SER A C 1
ATOM 3936 O O . SER A 1 486 ? -2.415 -23.832 0.615 1.00 87.81 486 SER A O 1
ATOM 3938 N N . ASP A 1 487 ? -4.027 -24.110 2.141 1.00 80.00 487 ASP A N 1
ATOM 3939 C CA . ASP A 1 487 ? -4.443 -22.697 2.229 1.00 80.00 487 ASP A CA 1
ATOM 3940 C C . ASP A 1 487 ? -5.057 -22.066 0.961 1.00 80.00 487 ASP A C 1
ATOM 3942 O O . ASP A 1 487 ? -5.228 -20.854 0.887 1.00 80.00 487 ASP A O 1
ATOM 3946 N N . PHE A 1 488 ? -5.551 -22.884 0.028 1.00 76.50 488 PHE A N 1
ATOM 3947 C CA . PHE A 1 488 ? -6.286 -22.435 -1.168 1.00 76.50 488 PHE A CA 1
ATOM 3948 C C . PHE A 1 488 ? -7.743 -21.994 -0.906 1.00 76.50 488 PHE A C 1
ATOM 3950 O O . PHE A 1 488 ? -8.407 -21.497 -1.804 1.00 76.50 488 PHE A O 1
ATOM 3957 N N . GLY A 1 489 ? -8.266 -22.153 0.315 1.00 59.47 489 GLY A N 1
ATOM 3958 C CA . GLY A 1 489 ? -9.692 -21.980 0.629 1.00 59.47 489 GLY A CA 1
ATOM 3959 C C . GLY A 1 489 ? -10.213 -20.539 0.760 1.00 59.47 489 GLY A C 1
ATOM 3960 O O . GLY A 1 489 ? -11.427 -20.334 0.791 1.00 59.47 489 GLY A O 1
ATOM 3961 N N . ILE A 1 490 ? -9.327 -19.537 0.832 1.00 55.41 490 ILE A N 1
ATOM 3962 C CA . ILE A 1 490 ? -9.662 -18.118 1.112 1.00 55.41 490 ILE A CA 1
ATOM 3963 C C . ILE A 1 490 ? -9.182 -17.193 -0.027 1.00 55.41 490 ILE A C 1
ATOM 3965 O O . ILE A 1 490 ? -9.210 -15.968 0.087 1.00 55.41 490 ILE A O 1
ATOM 3969 N N . ALA A 1 491 ? -8.803 -17.772 -1.171 1.00 50.41 491 ALA A N 1
ATOM 3970 C CA . ALA A 1 491 ? -8.167 -17.108 -2.314 1.00 50.41 491 ALA A CA 1
ATOM 3971 C C . ALA A 1 491 ? -8.837 -15.803 -2.791 1.00 50.41 491 ALA A C 1
ATOM 3973 O O . ALA A 1 491 ? -8.180 -14.933 -3.352 1.00 50.41 491 ALA A O 1
ATOM 3974 N N . LYS A 1 492 ? -10.148 -15.643 -2.566 1.00 47.84 492 LYS A N 1
ATOM 3975 C CA . LYS A 1 492 ? -10.912 -14.462 -2.997 1.00 47.84 492 LYS A CA 1
ATOM 3976 C C . LYS A 1 492 ? -10.830 -13.255 -2.053 1.00 47.84 492 LYS A C 1
ATOM 3978 O O . LYS A 1 492 ? -11.323 -12.199 -2.425 1.00 47.84 492 LYS A O 1
ATOM 3983 N N . LEU A 1 493 ? -10.282 -13.384 -0.840 1.00 42.44 493 LEU A N 1
ATOM 3984 C CA . LEU A 1 493 ? -10.409 -12.348 0.204 1.00 42.44 493 LEU A CA 1
ATOM 3985 C C . LEU A 1 493 ? -9.113 -11.959 0.905 1.00 42.44 493 LEU A C 1
ATOM 39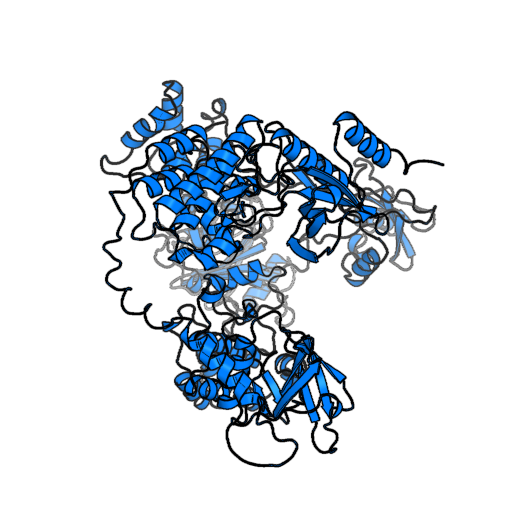87 O O . LEU A 1 493 ? -9.125 -11.031 1.716 1.00 42.44 493 LEU A O 1
ATOM 3991 N N . ASN A 1 494 ? -8.003 -12.643 0.627 1.00 40.16 494 ASN A N 1
ATOM 3992 C CA . ASN A 1 494 ? -6.746 -12.300 1.269 1.00 40.16 494 ASN A CA 1
ATOM 3993 C C . ASN A 1 494 ? -6.133 -11.073 0.573 1.00 40.16 494 ASN A C 1
ATOM 3995 O O . ASN A 1 494 ? -5.560 -11.163 -0.503 1.00 40.16 494 ASN A O 1
ATOM 3999 N N . THR A 1 495 ? -6.270 -9.899 1.191 1.00 40.94 495 THR A N 1
ATOM 4000 C CA . THR A 1 495 ? -5.655 -8.636 0.738 1.00 40.94 495 THR A CA 1
ATOM 4001 C C . THR A 1 495 ? -4.181 -8.510 1.140 1.00 40.94 495 THR A C 1
ATOM 4003 O O . THR A 1 495 ? -3.565 -7.464 0.932 1.00 40.94 495 THR A O 1
ATOM 4006 N N . LYS A 1 496 ? -3.604 -9.569 1.722 1.00 47.69 496 LYS A N 1
ATOM 4007 C CA . LYS A 1 496 ? -2.193 -9.677 2.107 1.00 47.69 496 LYS A CA 1
ATOM 4008 C C . LYS A 1 496 ? -1.548 -10.884 1.431 1.00 47.69 496 LYS A C 1
ATOM 4010 O O . LYS A 1 496 ? -1.139 -11.823 2.107 1.00 47.69 496 LYS A O 1
ATOM 4015 N N . ASN A 1 497 ? -1.474 -10.860 0.105 1.00 53.56 497 ASN A N 1
ATOM 4016 C CA . ASN A 1 497 ? -0.617 -11.802 -0.605 1.00 53.56 497 ASN A CA 1
ATOM 4017 C C . ASN A 1 497 ? 0.850 -11.511 -0.262 1.00 53.56 497 ASN A C 1
ATOM 4019 O 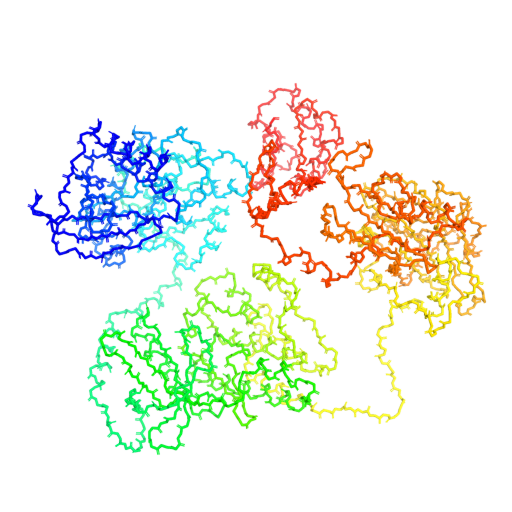O . ASN A 1 497 ? 1.233 -10.359 -0.034 1.00 53.56 497 ASN A O 1
ATOM 4023 N N . THR A 1 498 ? 1.672 -12.558 -0.231 1.00 70.31 498 THR A N 1
ATOM 4024 C CA . THR A 1 498 ? 3.127 -12.410 -0.090 1.00 70.31 498 THR A CA 1
ATOM 4025 C C . THR A 1 498 ? 3.658 -11.670 -1.330 1.00 70.31 498 THR A C 1
ATOM 4027 O O . THR A 1 498 ? 3.547 -12.185 -2.448 1.00 70.31 498 THR A O 1
ATOM 4030 N N . ILE A 1 499 ? 4.162 -10.440 -1.151 1.00 74.06 499 ILE A N 1
ATOM 4031 C CA . ILE A 1 499 ? 4.492 -9.481 -2.230 1.00 74.06 499 ILE A CA 1
ATOM 4032 C C . ILE A 1 499 ? 5.417 -10.121 -3.269 1.00 74.06 499 ILE A C 1
ATOM 4034 O O . ILE A 1 499 ? 5.214 -9.963 -4.468 1.00 74.06 499 ILE A O 1
ATOM 4038 N N . GLU A 1 500 ? 6.376 -10.913 -2.799 1.00 83.56 500 GLU A N 1
ATOM 4039 C CA . GLU A 1 500 ? 7.394 -11.607 -3.582 1.00 83.56 500 GLU A CA 1
ATOM 4040 C C . GLU A 1 500 ? 6.818 -12.550 -4.653 1.00 83.56 500 GLU A C 1
ATOM 4042 O O . GLU A 1 500 ? 7.450 -12.760 -5.684 1.00 83.56 500 GLU A O 1
ATOM 4047 N N . TYR A 1 501 ? 5.636 -13.127 -4.416 1.00 85.38 501 TYR A N 1
ATOM 4048 C CA . TYR A 1 501 ? 4.982 -14.102 -5.308 1.00 85.38 501 TYR A CA 1
ATOM 4049 C C . TYR A 1 501 ? 3.759 -13.521 -6.018 1.00 85.38 501 TYR A C 1
ATOM 4051 O O . TYR A 1 501 ? 3.089 -14.229 -6.773 1.00 85.38 501 TYR A O 1
ATOM 4059 N N . SER A 1 502 ? 3.444 -12.255 -5.743 1.00 80.19 502 SER A N 1
ATOM 4060 C CA . SER A 1 502 ? 2.250 -11.583 -6.239 1.00 80.19 502 SER A CA 1
ATOM 4061 C C . SER A 1 502 ? 2.516 -10.965 -7.601 1.00 80.19 502 SER A C 1
ATOM 4063 O O . SER A 1 502 ? 3.532 -10.300 -7.803 1.00 80.19 502 SER A O 1
ATOM 4065 N N . GLU A 1 503 ? 1.592 -11.151 -8.543 1.00 77.62 503 GLU A N 1
ATOM 4066 C CA . GLU A 1 503 ? 1.736 -10.513 -9.846 1.00 77.62 503 GLU A CA 1
ATOM 4067 C C . GLU A 1 503 ? 1.586 -8.978 -9.749 1.00 77.62 503 GLU A C 1
ATOM 4069 O O . GLU A 1 503 ? 0.779 -8.484 -8.957 1.00 77.62 503 GLU A O 1
ATOM 4074 N N . PRO A 1 504 ? 2.293 -8.211 -10.597 1.00 68.81 504 PRO A N 1
ATOM 4075 C CA . PRO A 1 504 ? 2.305 -6.746 -10.578 1.00 68.81 504 PRO A CA 1
ATOM 4076 C C . PRO A 1 504 ? 0.924 -6.086 -10.566 1.00 68.81 504 PRO A C 1
ATOM 4078 O O . PRO A 1 504 ? 0.677 -5.163 -9.799 1.00 68.81 504 PRO A O 1
ATOM 4081 N N . ILE A 1 505 ? -0.015 -6.592 -11.369 1.00 65.00 505 ILE A N 1
ATOM 4082 C CA . ILE A 1 505 ? -1.352 -5.997 -11.485 1.00 65.00 505 ILE A CA 1
ATOM 4083 C C . ILE A 1 505 ? -2.191 -6.156 -10.208 1.00 65.00 505 ILE A C 1
ATOM 4085 O O . ILE A 1 505 ? -3.039 -5.309 -9.940 1.00 65.00 505 ILE A O 1
ATOM 4089 N N . LEU A 1 506 ? -1.933 -7.195 -9.398 1.00 59.28 506 LEU A N 1
ATOM 4090 C CA . LEU A 1 506 ? -2.529 -7.352 -8.063 1.00 59.28 506 LEU A CA 1
ATOM 4091 C C . LEU A 1 506 ? -1.889 -6.406 -7.030 1.00 59.28 506 LEU A C 1
ATOM 4093 O O . LEU A 1 506 ? -2.473 -6.175 -5.974 1.00 59.28 506 LEU A O 1
ATOM 4097 N N . LEU A 1 507 ? -0.700 -5.861 -7.320 1.00 57.88 507 LEU A N 1
ATOM 4098 C CA . LEU A 1 507 ? -0.014 -4.864 -6.492 1.00 57.88 507 LEU A CA 1
ATOM 4099 C C . LEU A 1 507 ? -0.425 -3.419 -6.844 1.00 57.88 507 LEU A C 1
ATOM 4101 O O . LEU A 1 507 ? -0.249 -2.529 -6.013 1.00 57.88 507 LEU A O 1
ATOM 4105 N N . GLU A 1 508 ? -0.982 -3.189 -8.040 1.00 51.91 508 GLU A N 1
ATOM 4106 C CA . GLU A 1 508 ? -1.375 -1.867 -8.560 1.00 51.91 508 GLU A CA 1
ATOM 4107 C C . GLU A 1 508 ? -2.886 -1.574 -8.477 1.00 51.91 508 GLU A C 1
ATOM 4109 O O . GLU A 1 508 ? -3.276 -0.433 -8.225 1.00 51.91 508 GLU A O 1
ATOM 4114 N N . ILE A 1 509 ? -3.746 -2.578 -8.693 1.00 44.09 509 ILE A N 1
ATOM 4115 C CA . ILE A 1 509 ? -5.205 -2.423 -8.825 1.00 44.09 509 ILE A CA 1
ATOM 4116 C C . ILE A 1 509 ? -5.913 -3.254 -7.758 1.00 44.09 509 ILE A C 1
ATOM 4118 O O . ILE A 1 509 ? -5.596 -4.425 -7.561 1.00 44.09 509 ILE A O 1
ATOM 4122 N N . LEU A 1 510 ? -6.935 -2.686 -7.121 1.00 35.31 510 LEU A N 1
ATOM 4123 C CA . LEU A 1 510 ? -7.789 -3.423 -6.190 1.00 35.31 510 LEU A CA 1
ATOM 4124 C C . LEU A 1 510 ? -9.143 -3.790 -6.784 1.00 35.31 510 LEU A C 1
ATOM 4126 O O . LEU A 1 510 ? -9.599 -3.178 -7.745 1.00 35.31 510 LEU A O 1
ATOM 4130 N N . ASP A 1 511 ? -9.697 -4.880 -6.249 1.00 40.94 511 ASP A N 1
ATOM 4131 C CA . ASP A 1 511 ? -10.779 -5.723 -6.787 1.00 40.94 511 ASP A CA 1
ATOM 4132 C C . ASP A 1 511 ? -10.444 -6.606 -7.998 1.00 40.94 511 ASP A C 1
ATOM 4134 O O . ASP A 1 511 ? -11.330 -7.277 -8.537 1.00 40.94 511 ASP A O 1
ATOM 4138 N N . LYS A 1 512 ? -9.172 -6.724 -8.398 1.00 49.44 512 LYS A N 1
ATOM 4139 C CA . LYS A 1 512 ? -8.785 -7.843 -9.262 1.00 49.44 512 LYS A CA 1
ATOM 4140 C C . LYS A 1 512 ? -8.576 -9.079 -8.388 1.00 49.44 512 LYS A C 1
ATOM 4142 O O . LYS A 1 512 ? -7.637 -9.145 -7.605 1.00 49.44 512 LYS A O 1
ATOM 4147 N N . PHE A 1 513 ? -9.485 -10.045 -8.486 1.00 59.94 513 PHE A N 1
ATOM 4148 C CA . PHE A 1 513 ? -9.296 -11.343 -7.841 1.00 59.94 513 PHE A CA 1
ATOM 4149 C C . PHE A 1 513 ? -8.116 -12.062 -8.483 1.00 59.94 513 PHE A C 1
ATOM 4151 O O . PHE A 1 513 ? -7.927 -11.968 -9.701 1.00 59.94 513 PHE A O 1
ATOM 4158 N N . SER A 1 514 ? -7.369 -12.823 -7.682 1.00 68.94 514 SER A N 1
ATOM 4159 C CA . SER A 1 514 ? -6.428 -13.786 -8.236 1.00 68.94 514 SER A CA 1
ATOM 4160 C C . SER A 1 514 ? -7.158 -14.661 -9.256 1.00 68.94 514 SER A C 1
ATOM 4162 O O . SER A 1 514 ? -8.272 -15.144 -9.039 1.00 68.94 514 SER A O 1
ATOM 4164 N N . THR A 1 515 ? -6.525 -14.825 -10.403 1.00 84.06 515 THR A N 1
ATOM 4165 C CA . THR A 1 515 ? -6.994 -15.604 -11.544 1.00 84.06 515 THR A CA 1
ATOM 4166 C C . THR A 1 515 ? -6.099 -16.825 -11.718 1.00 84.06 515 THR A C 1
ATOM 4168 O O . THR A 1 515 ? -5.029 -16.913 -11.114 1.00 84.06 515 THR A O 1
ATOM 4171 N N . LYS A 1 516 ? -6.473 -17.743 -12.615 1.00 89.25 516 LYS A N 1
ATOM 4172 C CA . LYS A 1 516 ? -5.590 -18.857 -12.992 1.00 89.25 516 LYS A CA 1
ATOM 4173 C C . LYS A 1 516 ? -4.212 -18.345 -13.450 1.00 89.25 516 LYS A C 1
ATOM 4175 O O . LYS A 1 516 ? -3.204 -18.921 -13.066 1.00 89.25 516 LYS A O 1
ATOM 4180 N N . THR A 1 517 ? -4.143 -17.213 -14.164 1.00 89.69 517 THR A N 1
ATOM 4181 C CA . THR A 1 517 ? -2.876 -16.581 -14.591 1.00 89.69 517 THR A CA 1
ATOM 4182 C C . THR A 1 517 ? -2.068 -15.952 -13.452 1.00 89.69 517 THR A C 1
ATOM 4184 O O . THR A 1 517 ? -0.858 -15.773 -13.599 1.00 89.69 517 THR A O 1
ATOM 4187 N N . SER A 1 518 ? -2.704 -15.628 -12.324 1.00 88.75 518 SER A N 1
ATOM 4188 C CA . SER A 1 518 ? -2.018 -15.182 -11.104 1.00 88.75 518 SER A CA 1
ATOM 4189 C C . SER A 1 518 ? -1.258 -16.345 -10.467 1.00 88.75 518 SER A C 1
ATOM 4191 O O . SER A 1 518 ? -0.082 -16.200 -10.153 1.00 88.75 518 SER A O 1
ATOM 4193 N N . ASP A 1 519 ? -1.883 -17.527 -10.382 1.00 92.38 519 ASP A N 1
ATOM 4194 C CA . ASP A 1 519 ? -1.209 -18.740 -9.901 1.00 92.38 519 ASP A CA 1
ATOM 4195 C C . ASP A 1 519 ? -0.019 -19.114 -10.803 1.00 92.38 519 ASP A C 1
ATOM 4197 O O . ASP A 1 519 ? 1.025 -19.515 -10.294 1.00 92.38 519 ASP A O 1
ATOM 4201 N N . ILE A 1 520 ? -0.132 -18.930 -12.129 1.00 96.00 520 ILE A N 1
ATOM 4202 C CA . ILE A 1 520 ? 0.994 -19.142 -13.062 1.00 96.00 520 ILE A CA 1
ATOM 4203 C C . ILE A 1 520 ? 2.172 -18.213 -12.742 1.00 96.00 520 ILE A C 1
ATOM 4205 O O . ILE A 1 520 ? 3.319 -18.657 -12.736 1.00 96.00 520 ILE A O 1
ATOM 4209 N N . PHE A 1 521 ? 1.911 -16.942 -12.425 1.00 94.25 521 PHE A N 1
ATOM 4210 C CA . PHE A 1 521 ? 2.970 -16.015 -12.022 1.00 94.25 521 PHE A CA 1
ATOM 4211 C C . PHE A 1 521 ? 3.688 -16.501 -10.760 1.00 94.25 521 PHE A C 1
ATOM 4213 O O . PHE A 1 521 ? 4.919 -16.575 -10.729 1.00 94.25 521 PHE A O 1
ATOM 4220 N N . SER A 1 522 ? 2.920 -16.897 -9.742 1.00 94.12 522 SER A N 1
ATOM 4221 C CA . SER A 1 522 ? 3.466 -17.438 -8.498 1.00 94.12 522 SER A CA 1
ATOM 4222 C C . SER A 1 522 ? 4.256 -18.733 -8.722 1.00 94.12 522 SER A C 1
ATOM 4224 O O . SER A 1 522 ? 5.295 -18.927 -8.089 1.00 94.12 522 SER A O 1
ATOM 4226 N N . ILE A 1 523 ? 3.830 -19.588 -9.665 1.00 96.81 523 ILE A N 1
ATOM 4227 C CA . ILE A 1 523 ? 4.603 -20.757 -10.114 1.00 96.81 523 ILE A CA 1
ATOM 4228 C C . ILE A 1 523 ? 5.953 -20.319 -10.684 1.00 96.81 523 ILE A C 1
ATOM 4230 O O . ILE A 1 523 ? 6.961 -20.905 -10.311 1.00 96.81 523 ILE A O 1
ATOM 4234 N N . GLY A 1 524 ? 6.017 -19.279 -11.520 1.00 96.81 524 GLY A N 1
ATOM 4235 C CA . GLY A 1 524 ? 7.289 -18.769 -12.049 1.00 96.81 524 GLY A CA 1
ATOM 4236 C C . GLY A 1 524 ? 8.285 -18.407 -10.940 1.00 96.81 524 GLY A C 1
ATOM 4237 O O . GLY A 1 524 ? 9.425 -18.872 -10.936 1.00 96.81 524 GLY A O 1
ATOM 4238 N N . ILE A 1 525 ? 7.833 -17.661 -9.931 1.00 96.19 525 ILE A N 1
ATOM 4239 C CA . ILE A 1 525 ? 8.670 -17.297 -8.776 1.00 96.19 525 ILE A CA 1
ATOM 4240 C C . ILE A 1 525 ? 9.074 -18.539 -7.959 1.00 96.19 525 ILE A C 1
ATOM 4242 O O . ILE A 1 525 ? 10.232 -18.667 -7.560 1.00 96.19 525 ILE A O 1
ATOM 4246 N N . LEU A 1 526 ? 8.155 -19.488 -7.747 1.00 96.75 526 LEU A N 1
ATOM 4247 C CA . LEU A 1 526 ? 8.436 -20.756 -7.062 1.00 96.75 526 LEU A CA 1
ATOM 4248 C C . LEU A 1 526 ? 9.459 -21.617 -7.805 1.00 96.75 526 LEU A C 1
ATOM 4250 O O . LEU A 1 526 ? 10.342 -22.195 -7.176 1.00 96.75 526 LEU A O 1
ATOM 4254 N N . LEU A 1 527 ? 9.364 -21.711 -9.132 1.00 97.19 527 LEU A N 1
ATOM 4255 C CA . LEU A 1 527 ? 10.319 -22.456 -9.947 1.00 97.19 527 LEU A CA 1
ATOM 4256 C C . LEU A 1 527 ? 11.715 -21.837 -9.825 1.00 97.19 527 LEU A C 1
ATOM 4258 O O . LEU A 1 527 ? 12.683 -22.580 -9.636 1.00 97.19 527 LEU A O 1
ATOM 4262 N N . TRP A 1 528 ? 11.817 -20.502 -9.852 1.00 96.69 528 TRP A N 1
ATOM 4263 C CA . TRP A 1 528 ? 13.075 -19.802 -9.589 1.00 96.69 528 TRP A CA 1
ATOM 4264 C C . TRP A 1 528 ? 13.602 -20.099 -8.176 1.00 96.69 528 TRP A C 1
ATOM 4266 O O . TRP A 1 528 ? 14.766 -20.470 -8.030 1.00 96.69 528 TRP A O 1
ATOM 4276 N N . GLU A 1 529 ? 12.759 -20.041 -7.142 1.00 96.50 529 GLU A N 1
ATOM 4277 C CA . GLU A 1 529 ? 13.143 -20.361 -5.758 1.00 96.50 529 GLU A CA 1
ATOM 4278 C C . GLU A 1 529 ? 13.628 -21.814 -5.604 1.00 96.50 529 GLU A C 1
ATOM 4280 O O . GLU A 1 529 ? 14.634 -22.068 -4.943 1.00 96.50 529 GLU A O 1
ATOM 4285 N N . ILE A 1 530 ? 12.973 -22.779 -6.257 1.00 95.94 530 ILE A N 1
ATOM 4286 C CA . ILE A 1 530 ? 13.401 -24.189 -6.286 1.00 95.94 530 ILE A CA 1
ATOM 4287 C C . ILE A 1 530 ? 14.757 -24.337 -6.989 1.00 95.94 530 ILE A C 1
ATOM 4289 O O . ILE A 1 530 ? 15.574 -25.167 -6.586 1.00 95.94 530 ILE A O 1
ATOM 4293 N N . SER A 1 531 ? 15.019 -23.540 -8.031 1.00 94.62 531 SER A N 1
ATOM 4294 C CA . SER A 1 531 ? 16.302 -23.555 -8.743 1.00 94.62 531 SER A CA 1
ATOM 4295 C C . SER A 1 531 ? 17.440 -22.931 -7.936 1.00 94.62 531 SER A C 1
ATOM 4297 O O . SER A 1 531 ? 18.572 -23.404 -8.036 1.00 94.62 531 SER A O 1
ATOM 4299 N N . SER A 1 532 ? 17.137 -21.911 -7.123 1.00 92.62 532 SER A N 1
ATOM 4300 C CA . SER A 1 532 ? 18.111 -21.053 -6.442 1.00 92.62 532 SER A CA 1
ATOM 4301 C C . SER A 1 532 ? 18.373 -21.444 -4.988 1.00 92.62 532 SER A C 1
ATOM 4303 O O . SER A 1 532 ? 19.475 -21.226 -4.481 1.00 92.62 532 SER A O 1
ATOM 4305 N N . GLY A 1 533 ? 17.361 -21.990 -4.309 1.00 91.38 533 GLY A N 1
ATOM 4306 C CA . GLY A 1 533 ? 17.356 -22.212 -2.865 1.00 91.38 533 GLY A CA 1
ATOM 4307 C C . GLY A 1 533 ? 17.314 -20.921 -2.044 1.00 91.38 533 GLY A C 1
ATOM 4308 O O . GLY A 1 533 ? 17.477 -20.980 -0.824 1.00 91.38 533 GLY A O 1
ATOM 4309 N N . LYS A 1 534 ? 17.136 -19.765 -2.695 1.00 90.56 534 LYS A N 1
ATOM 4310 C CA . LYS A 1 534 ? 17.130 -18.431 -2.085 1.00 90.56 534 LYS A CA 1
ATOM 4311 C C . LYS A 1 534 ? 15.709 -17.918 -1.943 1.00 90.56 534 LYS A C 1
ATOM 4313 O O . LYS A 1 534 ? 14.863 -18.183 -2.793 1.00 90.56 534 LYS A O 1
ATOM 4318 N N . VAL A 1 535 ? 15.466 -17.122 -0.908 1.00 89.25 535 VAL A N 1
ATOM 4319 C CA . VAL A 1 535 ? 14.202 -16.397 -0.790 1.00 89.25 535 VAL A CA 1
ATOM 4320 C C . VAL A 1 535 ? 14.150 -15.323 -1.890 1.00 89.25 535 VAL A C 1
ATOM 4322 O O . VAL A 1 535 ? 15.130 -14.590 -2.041 1.00 89.25 535 VAL A O 1
ATOM 4325 N N . PRO A 1 536 ? 13.057 -15.217 -2.672 1.00 89.50 536 PRO A N 1
ATOM 4326 C CA . PRO A 1 536 ? 12.952 -14.189 -3.706 1.00 89.50 536 PRO A CA 1
ATOM 4327 C C . PRO A 1 536 ? 13.108 -12.786 -3.111 1.00 89.50 536 PRO A C 1
ATOM 4329 O O . PRO A 1 536 ? 12.514 -12.485 -2.078 1.00 89.50 536 PRO A O 1
ATOM 4332 N N . TYR A 1 537 ? 13.914 -11.943 -3.755 1.00 85.25 537 TYR A N 1
ATOM 4333 C CA . TYR A 1 537 ? 14.193 -10.551 -3.388 1.00 85.25 537 TYR A CA 1
ATOM 4334 C C . TYR A 1 537 ? 14.871 -10.335 -2.019 1.00 85.25 537 TYR A C 1
ATOM 4336 O O . TYR A 1 537 ? 14.992 -9.199 -1.553 1.00 85.25 537 TYR A O 1
ATOM 4344 N N . GLU A 1 538 ? 15.372 -11.397 -1.379 1.00 72.94 538 GLU A N 1
ATOM 4345 C CA . GLU A 1 538 ? 16.048 -11.327 -0.079 1.00 72.94 538 GLU A CA 1
ATOM 4346 C C . GLU A 1 538 ? 17.296 -10.435 -0.148 1.00 72.94 538 GLU A C 1
ATOM 4348 O O . GLU A 1 538 ? 18.093 -10.542 -1.078 1.00 72.94 538 GLU A O 1
ATOM 4353 N N . SER A 1 539 ? 17.479 -9.564 0.854 1.00 57.47 539 SER A N 1
ATOM 4354 C CA . SER A 1 539 ? 18.570 -8.576 1.009 1.00 57.47 539 SER A CA 1
ATOM 4355 C C . SER A 1 539 ? 18.559 -7.335 0.103 1.00 57.47 539 SER A C 1
ATOM 4357 O O . SER A 1 539 ? 19.365 -6.437 0.343 1.00 57.47 539 SER A O 1
ATOM 4359 N N . LYS A 1 540 ? 17.648 -7.228 -0.879 1.00 59.69 540 LYS A N 1
ATOM 4360 C CA . LYS A 1 540 ? 17.604 -6.067 -1.794 1.00 59.69 540 LYS A CA 1
ATOM 4361 C C . LYS A 1 540 ? 16.889 -4.843 -1.214 1.00 59.69 540 LYS A C 1
ATOM 4363 O O . LYS A 1 540 ? 17.272 -3.722 -1.532 1.00 59.69 540 LYS A O 1
ATOM 4368 N N . PHE A 1 541 ? 15.893 -5.045 -0.351 1.00 63.69 541 PHE A N 1
ATOM 4369 C CA . PHE A 1 541 ? 15.055 -3.967 0.181 1.00 63.69 541 PHE A CA 1
ATOM 4370 C C . PHE A 1 541 ? 14.779 -4.176 1.674 1.00 63.69 541 PHE A C 1
ATOM 4372 O O . PHE A 1 541 ? 14.550 -5.304 2.111 1.00 63.69 541 PHE A O 1
ATOM 4379 N N . GLN A 1 542 ? 14.823 -3.095 2.459 1.00 54.25 542 GLN A N 1
ATOM 4380 C CA . GLN A 1 542 ? 14.350 -3.087 3.854 1.00 54.25 542 GLN A CA 1
ATOM 4381 C C . GLN A 1 542 ? 12.886 -2.630 3.963 1.00 54.25 542 GLN A C 1
ATOM 4383 O O . GLN A 1 542 ? 12.247 -2.904 4.977 1.00 54.25 542 GLN A O 1
ATOM 4388 N N . ASP A 1 543 ? 12.363 -1.972 2.923 1.00 61.72 543 ASP A N 1
ATOM 4389 C CA . ASP A 1 543 ? 11.000 -1.449 2.841 1.00 61.72 543 ASP A CA 1
ATOM 4390 C C . ASP A 1 543 ? 10.155 -2.259 1.833 1.00 61.72 543 ASP A C 1
ATOM 4392 O O . ASP A 1 543 ? 10.580 -2.532 0.707 1.00 61.72 543 ASP A O 1
ATOM 4396 N N . GLU A 1 544 ? 8.947 -2.664 2.237 1.00 61.25 544 GLU A N 1
ATOM 4397 C CA . GLU A 1 544 ? 8.005 -3.421 1.396 1.00 61.25 544 GLU A CA 1
ATOM 4398 C C . GLU A 1 544 ? 7.491 -2.611 0.189 1.00 61.25 544 GLU A C 1
ATOM 4400 O O . GLU A 1 544 ? 7.104 -3.194 -0.826 1.00 61.25 544 GLU A O 1
ATOM 4405 N N . LEU A 1 545 ? 7.469 -1.277 0.275 1.00 59.69 545 LEU A N 1
ATOM 4406 C CA . LEU A 1 545 ? 7.047 -0.383 -0.802 1.00 59.69 545 LEU A CA 1
ATOM 4407 C C . LEU A 1 545 ? 8.072 -0.352 -1.939 1.00 59.69 545 LEU A C 1
ATOM 4409 O O . LEU A 1 545 ? 7.678 -0.400 -3.105 1.00 59.69 545 LEU A O 1
ATOM 4413 N N . ASP A 1 546 ? 9.365 -0.351 -1.612 1.00 63.56 546 ASP A N 1
ATOM 4414 C CA . ASP A 1 546 ? 10.441 -0.408 -2.608 1.00 63.56 546 ASP A CA 1
ATOM 4415 C C . ASP A 1 546 ? 10.374 -1.713 -3.402 1.00 63.56 546 ASP A C 1
ATOM 4417 O O . ASP A 1 546 ? 10.459 -1.707 -4.630 1.00 63.56 546 ASP A O 1
ATOM 4421 N N . LEU A 1 547 ? 10.123 -2.832 -2.714 1.00 68.81 547 LEU A N 1
ATOM 4422 C CA . LEU A 1 547 ? 9.915 -4.122 -3.363 1.00 68.81 547 LEU A CA 1
ATOM 4423 C C . LEU A 1 547 ? 8.694 -4.100 -4.299 1.00 68.81 547 LEU A C 1
ATOM 4425 O O . LEU A 1 547 ? 8.776 -4.601 -5.420 1.00 68.81 547 LEU A O 1
ATOM 4429 N N . LYS A 1 548 ? 7.574 -3.494 -3.881 1.00 65.38 548 LYS A N 1
ATOM 4430 C CA . LYS A 1 548 ? 6.380 -3.360 -4.737 1.00 65.38 548 LYS A CA 1
ATOM 4431 C C . LYS A 1 548 ? 6.664 -2.545 -5.997 1.00 65.38 548 LYS A C 1
ATOM 4433 O O . LYS A 1 548 ? 6.268 -2.975 -7.077 1.00 65.38 548 LYS A O 1
ATOM 4438 N N . ILE A 1 549 ? 7.363 -1.415 -5.871 1.00 62.28 549 ILE A N 1
ATOM 4439 C CA . ILE A 1 549 ? 7.771 -0.573 -7.008 1.00 62.28 549 ILE A CA 1
ATOM 4440 C C . ILE A 1 549 ? 8.712 -1.350 -7.937 1.00 62.28 549 ILE A C 1
ATOM 4442 O O . ILE A 1 549 ? 8.580 -1.310 -9.159 1.00 62.28 549 ILE A O 1
ATOM 4446 N N . TYR A 1 550 ? 9.650 -2.099 -7.365 1.00 71.00 550 TYR A N 1
ATOM 4447 C CA . TYR A 1 550 ? 10.617 -2.877 -8.127 1.00 71.00 550 TYR A CA 1
ATOM 4448 C C . TYR A 1 550 ? 9.955 -3.989 -8.955 1.00 71.00 550 TYR A C 1
ATOM 4450 O O . TYR A 1 550 ? 10.270 -4.166 -10.136 1.00 71.00 550 TYR A O 1
ATOM 4458 N N . VAL A 1 551 ? 9.002 -4.714 -8.355 1.00 71.69 551 VAL A N 1
ATOM 4459 C CA . VAL A 1 551 ? 8.218 -5.758 -9.033 1.00 71.69 551 VAL A CA 1
ATOM 4460 C C . VAL A 1 551 ? 7.272 -5.151 -10.075 1.00 71.69 551 VAL A C 1
ATOM 4462 O O . VAL A 1 551 ? 7.146 -5.716 -11.169 1.00 71.69 551 VAL A O 1
ATOM 4465 N N . SER A 1 552 ? 6.651 -3.999 -9.784 1.00 68.19 552 SER A N 1
ATOM 4466 C CA . SER A 1 552 ? 5.710 -3.331 -10.694 1.00 68.19 552 SER A CA 1
ATOM 4467 C C . SER A 1 552 ? 6.373 -2.812 -11.971 1.00 68.19 552 SER A C 1
ATOM 4469 O O . SER A 1 552 ? 5.807 -2.948 -13.053 1.00 68.19 552 SER A O 1
ATOM 4471 N N . GLN A 1 553 ? 7.627 -2.361 -11.883 1.00 69.38 553 GLN A N 1
ATOM 4472 C CA . GLN A 1 553 ? 8.453 -1.947 -13.027 1.00 69.38 553 GLN A CA 1
ATOM 4473 C C . GLN A 1 553 ? 8.881 -3.100 -13.955 1.00 69.38 553 GLN A C 1
ATOM 4475 O O . GLN A 1 553 ? 9.558 -2.868 -14.954 1.00 69.38 553 GLN A O 1
ATOM 4480 N N . GLY A 1 554 ? 8.499 -4.345 -13.651 1.00 70.19 554 GLY A N 1
ATOM 4481 C CA . GLY A 1 554 ? 8.847 -5.516 -14.457 1.00 70.19 554 GLY A CA 1
ATOM 4482 C C . GLY A 1 554 ? 10.191 -6.145 -14.108 1.00 70.19 554 GLY A C 1
ATOM 4483 O O . GLY A 1 554 ? 10.612 -7.088 -14.778 1.00 70.19 554 GLY A O 1
ATOM 4484 N N . THR A 1 555 ? 10.847 -5.690 -13.039 1.00 79.00 555 THR A N 1
ATOM 4485 C CA . THR A 1 555 ? 12.141 -6.240 -12.629 1.00 79.00 555 THR A CA 1
ATOM 4486 C C . THR A 1 555 ? 11.966 -7.584 -11.913 1.00 79.00 555 THR A C 1
ATOM 4488 O O . THR A 1 555 ? 11.018 -7.792 -11.145 1.00 79.00 555 THR A O 1
ATOM 4491 N N . ARG A 1 556 ? 12.855 -8.541 -12.194 1.00 86.88 556 ARG A N 1
ATOM 4492 C CA . ARG A 1 556 ? 12.814 -9.926 -11.685 1.00 86.88 556 ARG A CA 1
ATOM 4493 C C . ARG A 1 556 ? 14.187 -10.355 -11.174 1.00 86.88 556 ARG A C 1
ATOM 4495 O O . ARG A 1 556 ? 15.152 -9.603 -11.266 1.00 86.88 556 ARG A O 1
ATOM 4502 N N . GLU A 1 557 ? 14.252 -11.547 -10.594 1.00 87.19 557 GLU A N 1
ATOM 4503 C CA . GLU A 1 557 ? 15.514 -12.137 -10.161 1.00 87.19 557 GLU A CA 1
ATOM 4504 C C . GLU A 1 557 ? 16.356 -12.658 -11.328 1.00 87.19 557 GLU A C 1
ATOM 4506 O O . GLU A 1 557 ? 15.830 -13.155 -12.329 1.00 87.19 557 GLU A O 1
ATOM 4511 N N . ASP A 1 558 ? 17.677 -12.597 -11.163 1.00 85.06 558 ASP A N 1
ATOM 4512 C CA . ASP A 1 558 ? 18.619 -13.087 -12.164 1.00 85.06 558 ASP A CA 1
ATOM 4513 C C . ASP A 1 558 ? 18.622 -14.627 -12.226 1.00 85.06 558 ASP A C 1
ATOM 4515 O O . ASP A 1 558 ? 18.471 -15.302 -11.195 1.00 85.06 558 ASP A O 1
ATOM 4519 N N . PRO A 1 559 ? 18.818 -15.228 -13.416 1.00 84.38 559 PRO A N 1
ATOM 4520 C CA . PRO A 1 559 ? 19.005 -16.668 -13.539 1.00 84.38 559 PRO A CA 1
ATOM 4521 C C . PRO A 1 559 ? 20.212 -17.179 -12.744 1.00 84.38 559 PRO A C 1
ATOM 4523 O O . PRO A 1 559 ? 21.281 -16.569 -12.730 1.00 84.38 559 PRO A O 1
ATOM 4526 N N . ILE A 1 560 ? 20.059 -18.342 -12.108 1.00 82.12 560 ILE A N 1
ATOM 4527 C CA . ILE A 1 560 ? 21.117 -18.945 -11.290 1.00 82.12 560 ILE A CA 1
ATOM 4528 C C . ILE A 1 560 ? 21.972 -19.901 -12.122 1.00 82.12 560 ILE A C 1
ATOM 4530 O O . ILE A 1 560 ? 21.455 -20.807 -12.782 1.00 82.12 560 ILE A O 1
ATOM 4534 N N . ILE A 1 561 ? 23.295 -19.735 -12.028 1.00 76.38 561 ILE A N 1
ATOM 4535 C CA . ILE A 1 561 ? 24.292 -20.603 -12.667 1.00 76.38 561 ILE A CA 1
ATOM 4536 C C . ILE A 1 561 ? 24.046 -22.070 -12.279 1.00 76.38 561 ILE A C 1
ATOM 4538 O O . ILE A 1 561 ? 23.895 -22.395 -11.103 1.00 76.38 561 ILE A O 1
ATOM 4542 N N . GLY A 1 562 ? 24.030 -22.959 -13.277 1.00 76.62 562 GLY A N 1
ATOM 4543 C CA . GLY A 1 562 ? 23.769 -24.392 -13.094 1.00 76.62 562 GLY A CA 1
ATOM 4544 C C . GLY A 1 562 ? 22.295 -24.797 -13.214 1.00 76.62 562 GLY A C 1
ATOM 4545 O O . GLY A 1 562 ? 21.983 -25.976 -13.048 1.00 76.62 562 GLY A O 1
ATOM 4546 N N . THR A 1 563 ? 21.399 -23.852 -13.520 1.00 85.81 563 THR A N 1
ATOM 4547 C CA . THR A 1 563 ? 19.992 -24.126 -13.855 1.00 85.81 563 THR A CA 1
ATOM 4548 C C . THR A 1 563 ? 19.848 -24.561 -15.319 1.00 85.81 563 THR A C 1
ATOM 4550 O O . THR A 1 563 ? 20.385 -23.875 -16.189 1.00 85.81 563 THR A O 1
ATOM 4553 N N . PRO A 1 564 ? 19.144 -25.672 -15.633 1.00 86.81 564 PRO A N 1
ATOM 4554 C CA . PRO A 1 564 ? 18.875 -26.086 -17.006 1.00 86.81 564 PRO A CA 1
ATOM 4555 C C . PRO A 1 564 ? 18.195 -24.975 -17.807 1.00 86.81 564 PRO A C 1
ATOM 4557 O O . PRO A 1 564 ? 17.232 -24.373 -17.336 1.00 86.81 564 PRO A O 1
ATOM 4560 N N . GLN A 1 565 ? 18.663 -24.734 -19.032 1.00 84.06 565 GLN A N 1
ATOM 4561 C CA . GLN A 1 565 ? 18.185 -23.616 -19.850 1.00 84.06 565 GLN A CA 1
ATOM 4562 C C . GLN A 1 565 ? 16.679 -23.687 -20.131 1.00 84.06 565 GLN A C 1
ATOM 4564 O O . GLN A 1 565 ? 15.992 -22.669 -20.069 1.00 84.06 565 GLN A O 1
ATOM 4569 N N . ASP A 1 566 ? 16.156 -24.888 -20.381 1.00 87.31 566 ASP A N 1
ATOM 4570 C CA . ASP A 1 566 ? 14.724 -25.091 -20.610 1.00 87.31 566 ASP A CA 1
ATOM 4571 C C . ASP A 1 566 ? 13.909 -24.756 -19.353 1.00 87.31 566 ASP A C 1
ATOM 4573 O O . ASP A 1 566 ? 12.857 -24.133 -19.441 1.00 87.31 566 ASP A O 1
ATOM 4577 N N . TYR A 1 567 ? 14.440 -25.057 -18.164 1.00 93.12 567 TYR A N 1
ATOM 4578 C CA . TYR A 1 567 ? 13.809 -24.703 -16.893 1.00 93.12 567 TYR A CA 1
ATOM 4579 C C . TYR A 1 567 ? 13.808 -23.183 -16.649 1.00 93.12 567 TYR A C 1
ATOM 4581 O O . TYR A 1 567 ? 12.809 -22.645 -16.171 1.00 93.12 567 TYR A O 1
ATOM 4589 N N . ILE A 1 568 ? 14.893 -22.484 -17.025 1.00 91.06 568 ILE A N 1
ATOM 4590 C CA . ILE A 1 568 ? 14.966 -21.010 -16.991 1.00 91.06 568 ILE A CA 1
ATOM 4591 C C . ILE A 1 568 ? 13.865 -20.400 -17.850 1.00 91.06 568 ILE A C 1
ATOM 4593 O O . ILE A 1 568 ? 13.131 -19.520 -17.400 1.00 91.06 568 ILE A O 1
ATOM 4597 N N . LYS A 1 569 ? 13.734 -20.902 -19.078 1.00 92.69 569 LYS A N 1
ATOM 4598 C CA . LYS A 1 569 ? 12.737 -20.422 -20.029 1.00 92.69 569 LYS A CA 1
ATOM 4599 C C . LYS A 1 569 ? 11.317 -20.568 -19.476 1.00 92.69 569 LYS A C 1
ATOM 4601 O O . LYS A 1 569 ? 10.553 -19.610 -19.527 1.00 92.69 569 LYS A O 1
ATOM 4606 N N . ILE A 1 570 ? 11.001 -21.717 -18.870 1.00 95.12 570 ILE A N 1
ATOM 4607 C CA . ILE A 1 570 ? 9.676 -21.987 -18.293 1.00 95.12 570 ILE A CA 1
ATOM 4608 C C . ILE A 1 570 ? 9.316 -20.955 -17.222 1.00 95.12 570 ILE A C 1
ATOM 4610 O O . ILE A 1 570 ? 8.250 -20.341 -17.299 1.00 95.12 570 ILE A O 1
ATOM 4614 N N . TYR A 1 571 ? 10.182 -20.725 -16.226 1.00 95.50 571 TYR A N 1
ATOM 4615 C CA . TYR A 1 571 ? 9.835 -19.772 -15.169 1.00 95.50 571 TYR A CA 1
ATOM 4616 C C . TYR A 1 571 ? 9.803 -18.324 -15.672 1.00 95.50 571 TYR A C 1
ATOM 4618 O O . TYR A 1 571 ? 9.019 -17.525 -15.156 1.00 95.50 571 TYR A O 1
ATOM 4626 N N . GLN A 1 572 ? 10.590 -18.000 -16.708 1.00 94.56 572 GLN A N 1
ATOM 4627 C CA . GLN A 1 572 ? 10.582 -16.678 -17.329 1.00 94.56 572 GLN A CA 1
ATOM 4628 C C . GLN A 1 572 ? 9.299 -16.376 -18.105 1.00 94.56 572 GLN A C 1
ATOM 4630 O O . GLN A 1 572 ? 8.793 -15.254 -18.057 1.00 94.56 572 GLN A O 1
ATOM 4635 N N . GLU A 1 573 ? 8.744 -17.377 -18.780 1.00 95.25 573 GLU A N 1
ATOM 4636 C CA . GLU A 1 573 ? 7.438 -17.273 -19.429 1.00 95.25 573 GLU A CA 1
ATOM 4637 C C . GLU A 1 573 ? 6.308 -17.180 -18.389 1.00 95.25 573 GLU A C 1
ATOM 4639 O O . GLU A 1 573 ? 5.379 -16.387 -18.547 1.00 95.25 573 GLU A O 1
ATOM 4644 N N . CYS A 1 574 ? 6.413 -17.924 -17.282 1.00 95.06 574 CYS A N 1
ATOM 4645 C CA . CYS A 1 574 ? 5.417 -17.915 -16.209 1.00 95.06 574 CYS A CA 1
ATOM 4646 C C . CYS A 1 574 ? 5.295 -16.556 -15.496 1.00 95.06 574 CYS A C 1
ATOM 4648 O O . CYS A 1 574 ? 4.182 -16.125 -15.205 1.00 95.06 574 CYS A O 1
ATOM 4650 N N . TRP A 1 575 ? 6.402 -15.852 -15.228 1.00 93.56 575 TRP A N 1
ATOM 4651 C CA . TRP A 1 575 ? 6.393 -14.582 -14.478 1.00 93.56 575 TRP A CA 1
ATOM 4652 C C . TRP A 1 575 ? 6.320 -13.314 -15.354 1.00 93.56 575 TRP A C 1
ATOM 4654 O O . TRP A 1 575 ? 6.721 -12.221 -14.925 1.00 93.56 575 TRP A O 1
ATOM 4664 N N . ASN A 1 576 ? 5.852 -13.456 -16.601 1.00 91.50 576 ASN A N 1
ATOM 4665 C CA . ASN A 1 576 ? 5.713 -12.351 -17.552 1.00 91.50 576 ASN A CA 1
ATOM 4666 C C . ASN A 1 576 ? 4.841 -11.220 -16.968 1.00 91.50 576 ASN A C 1
ATOM 4668 O O . ASN A 1 576 ? 3.860 -11.476 -16.260 1.00 91.50 576 ASN A O 1
ATOM 4672 N N . GLN A 1 577 ? 5.206 -9.966 -17.252 1.00 84.12 577 GLN A N 1
ATOM 4673 C CA . GLN A 1 577 ? 4.469 -8.789 -16.793 1.00 84.12 577 GLN A CA 1
ATOM 4674 C C . GLN A 1 577 ? 3.013 -8.806 -17.282 1.00 84.12 577 GLN A C 1
ATOM 4676 O O . GLN A 1 577 ? 2.111 -8.576 -16.478 1.00 84.12 577 GLN A O 1
ATOM 4681 N N . ASP A 1 578 ? 2.779 -9.124 -18.559 1.00 83.50 578 ASP A N 1
ATOM 4682 C CA . ASP A 1 578 ? 1.437 -9.229 -19.139 1.00 83.50 578 ASP A CA 1
ATOM 4683 C C . ASP A 1 578 ? 0.827 -10.610 -18.820 1.00 83.50 578 ASP A C 1
ATOM 4685 O O . ASP A 1 578 ? 1.359 -11.630 -19.275 1.00 83.50 578 ASP A O 1
ATOM 4689 N N . PRO A 1 579 ? -0.296 -10.684 -18.073 1.00 86.12 579 PRO A N 1
ATOM 4690 C CA . PRO A 1 579 ? -0.966 -11.946 -17.763 1.00 86.12 579 PRO A CA 1
ATOM 4691 C C . PRO A 1 579 ? -1.359 -12.765 -18.997 1.00 86.12 579 PRO A C 1
ATOM 4693 O O . PRO A 1 579 ? -1.389 -13.991 -18.915 1.00 86.12 579 PRO A O 1
ATOM 4696 N N . ASN A 1 580 ? -1.628 -12.114 -20.134 1.00 85.88 580 ASN A N 1
ATOM 4697 C CA . ASN A 1 580 ? -2.045 -12.789 -21.366 1.00 85.88 580 ASN A CA 1
ATOM 4698 C C . ASN A 1 580 ? -0.886 -13.477 -22.100 1.00 85.88 580 ASN A C 1
ATOM 4700 O O . ASN A 1 580 ? -1.127 -14.333 -22.945 1.00 85.88 580 ASN A O 1
ATOM 4704 N N . GLN A 1 581 ? 0.361 -13.108 -21.790 1.00 89.44 581 GLN A N 1
ATOM 4705 C CA . GLN A 1 581 ? 1.560 -13.718 -22.376 1.00 89.44 581 GLN A CA 1
ATOM 4706 C C . GLN A 1 581 ? 2.059 -14.924 -21.573 1.00 89.44 581 GLN A C 1
ATOM 4708 O O . GLN A 1 581 ? 3.005 -15.593 -21.987 1.00 89.44 581 GLN A O 1
ATOM 4713 N N . ARG A 1 582 ? 1.457 -15.200 -20.411 1.00 94.50 582 ARG A N 1
ATOM 4714 C CA . ARG A 1 582 ? 1.841 -16.333 -19.568 1.00 94.50 582 ARG A CA 1
ATOM 4715 C C . ARG A 1 582 ? 1.265 -17.635 -20.140 1.00 94.50 582 ARG A C 1
ATOM 4717 O O . ARG A 1 582 ? 0.123 -17.644 -20.608 1.00 94.50 582 ARG A O 1
ATOM 4724 N N . PRO A 1 583 ? 2.006 -18.752 -20.080 1.00 95.38 583 PRO A N 1
ATOM 4725 C CA . PRO A 1 583 ? 1.494 -20.049 -20.503 1.00 95.38 583 PRO A CA 1
ATOM 4726 C C . PRO A 1 583 ? 0.331 -20.495 -19.606 1.00 95.38 583 PRO A C 1
ATOM 4728 O O . PRO A 1 583 ? 0.271 -20.169 -18.423 1.00 95.38 583 PRO A O 1
ATOM 4731 N N . ASN A 1 584 ? -0.594 -21.289 -20.147 1.00 93.00 584 ASN A N 1
ATOM 4732 C CA . ASN A 1 584 ? -1.560 -21.994 -19.302 1.00 93.00 584 ASN A CA 1
ATOM 4733 C C . ASN A 1 584 ? -0.879 -23.154 -18.550 1.00 93.00 584 ASN A C 1
ATOM 4735 O O . ASN A 1 584 ? 0.187 -23.623 -18.951 1.00 93.00 584 ASN A O 1
ATOM 4739 N N . ILE A 1 585 ? -1.514 -23.649 -17.483 1.00 95.00 585 ILE A N 1
ATOM 4740 C CA . ILE A 1 585 ? -0.916 -24.668 -16.606 1.00 95.00 585 ILE A CA 1
ATOM 4741 C C . ILE A 1 585 ? -0.534 -25.964 -17.343 1.00 95.00 585 ILE A C 1
ATOM 4743 O O . ILE A 1 585 ? 0.522 -26.529 -17.068 1.00 95.00 585 ILE A O 1
ATOM 4747 N N . GLY A 1 586 ? -1.327 -26.388 -18.333 1.00 92.19 586 GLY A N 1
ATOM 4748 C CA . GLY A 1 586 ? -1.042 -27.587 -19.126 1.00 92.19 586 GLY A CA 1
ATOM 4749 C C . GLY A 1 586 ? 0.215 -27.435 -19.987 1.00 92.19 586 GLY A C 1
ATOM 4750 O O . GLY A 1 586 ? 1.000 -28.373 -20.113 1.00 92.19 586 GLY A O 1
ATOM 4751 N N . LYS A 1 587 ? 0.465 -26.232 -20.521 1.00 93.81 587 LYS A N 1
ATOM 4752 C CA . LYS A 1 587 ? 1.706 -25.918 -21.242 1.00 93.81 587 LYS A CA 1
ATOM 4753 C C . LYS A 1 587 ? 2.923 -25.956 -20.311 1.00 93.81 587 LYS A C 1
ATOM 4755 O O . LYS A 1 587 ? 3.926 -26.565 -20.666 1.00 93.81 587 LYS A O 1
ATOM 4760 N N . VAL A 1 588 ? 2.810 -25.394 -19.104 1.00 96.25 588 VAL A N 1
ATOM 4761 C CA . VAL A 1 588 ? 3.878 -25.458 -18.085 1.00 96.25 588 VAL A CA 1
ATOM 4762 C C . VAL A 1 588 ? 4.195 -26.907 -17.707 1.00 96.25 588 VAL A C 1
ATOM 4764 O O . VAL A 1 588 ? 5.365 -27.279 -17.629 1.00 96.25 588 VAL A O 1
ATOM 4767 N N . MET A 1 589 ? 3.164 -27.738 -17.511 1.00 92.44 589 MET A N 1
ATOM 4768 C CA . MET A 1 589 ? 3.325 -29.165 -17.215 1.00 92.44 589 MET A CA 1
ATOM 4769 C C . MET A 1 589 ? 4.061 -29.886 -18.346 1.00 92.44 589 MET A C 1
ATOM 4771 O O . MET A 1 589 ? 5.065 -30.553 -18.099 1.00 92.44 589 MET A O 1
ATOM 4775 N N . GLN A 1 590 ? 3.609 -29.682 -19.586 1.00 90.88 590 GLN A N 1
ATOM 4776 C CA . GLN A 1 590 ? 4.231 -30.251 -20.775 1.00 90.88 590 GLN A CA 1
ATOM 4777 C C . GLN A 1 590 ? 5.708 -29.852 -20.878 1.00 90.88 590 GLN A C 1
ATOM 4779 O O . GLN A 1 590 ? 6.567 -30.708 -21.067 1.00 90.88 590 GLN A O 1
ATOM 4784 N N . ASP A 1 591 ? 6.032 -28.569 -20.719 1.00 92.81 591 ASP A N 1
ATOM 4785 C CA . ASP A 1 591 ? 7.412 -28.101 -20.853 1.00 92.81 591 ASP A CA 1
ATOM 4786 C C . ASP A 1 591 ? 8.321 -28.661 -19.750 1.00 92.81 591 ASP A C 1
ATOM 4788 O O . ASP A 1 591 ? 9.455 -29.047 -20.034 1.00 92.81 591 ASP A O 1
ATOM 4792 N N . LEU A 1 592 ? 7.816 -28.818 -18.518 1.00 91.31 592 LEU A N 1
ATOM 4793 C CA . LEU A 1 592 ? 8.547 -29.466 -17.421 1.00 91.31 592 LEU A CA 1
ATOM 4794 C C . LEU A 1 592 ? 8.808 -30.966 -17.649 1.00 91.31 592 LEU A C 1
ATOM 4796 O O . LEU A 1 592 ? 9.764 -31.513 -17.082 1.00 91.31 592 LEU A O 1
ATOM 4800 N N . GLU A 1 593 ? 7.993 -31.658 -18.447 1.00 85.81 593 GLU A N 1
ATOM 4801 C CA . GLU A 1 593 ? 8.254 -33.049 -18.852 1.00 85.81 593 GLU A CA 1
ATOM 4802 C C . GLU A 1 593 ? 9.442 -33.144 -19.814 1.00 85.81 593 GLU A C 1
ATOM 4804 O O . GLU A 1 593 ? 10.245 -34.073 -19.705 1.00 85.81 593 GLU A O 1
ATOM 4809 N N . TYR A 1 594 ? 9.604 -32.152 -20.694 1.00 83.88 594 TYR A N 1
ATOM 4810 C CA . TYR A 1 594 ? 10.708 -32.089 -21.655 1.00 83.88 594 TYR A CA 1
ATOM 4811 C C . TYR A 1 594 ? 12.018 -31.557 -21.066 1.00 83.88 594 TYR A C 1
ATOM 4813 O O . TYR A 1 594 ? 13.057 -31.654 -21.722 1.00 83.88 594 TYR A O 1
ATOM 4821 N N . VAL A 1 595 ? 12.017 -31.065 -19.821 1.00 82.75 595 VAL A N 1
ATOM 4822 C CA . VAL A 1 595 ? 13.263 -30.760 -19.107 1.00 82.75 595 VAL A CA 1
ATOM 4823 C C . VAL A 1 595 ? 13.978 -32.072 -18.768 1.00 82.75 595 VAL A C 1
ATOM 4825 O O . VAL A 1 595 ? 13.655 -32.758 -17.793 1.00 82.75 595 VAL A O 1
ATOM 4828 N N . LEU A 1 596 ? 14.959 -32.433 -19.596 1.00 63.03 596 LEU A N 1
ATOM 4829 C CA . LEU A 1 596 ? 15.741 -33.660 -19.455 1.00 63.03 596 LEU A CA 1
ATOM 4830 C C . LEU A 1 596 ? 16.666 -33.589 -18.222 1.00 63.03 596 LEU A C 1
ATOM 4832 O O . LEU A 1 596 ? 17.540 -32.717 -18.166 1.00 63.03 596 LEU A O 1
ATOM 4836 N N . PRO A 1 597 ? 16.557 -34.522 -17.252 1.00 52.19 597 PRO A N 1
ATOM 4837 C CA . PRO A 1 597 ? 17.546 -34.662 -16.193 1.00 52.19 597 PRO A CA 1
ATOM 4838 C C . PRO A 1 597 ? 18.833 -35.240 -16.803 1.00 52.19 597 PRO A C 1
ATOM 4840 O O . PRO A 1 597 ? 18.866 -36.389 -17.228 1.00 52.19 597 PRO A O 1
ATOM 4843 N N . ALA A 1 598 ? 19.885 -34.421 -16.847 1.00 36.81 598 ALA A N 1
ATOM 4844 C CA . ALA A 1 598 ? 21.248 -34.740 -17.281 1.00 36.81 598 ALA A CA 1
ATOM 4845 C C . ALA A 1 598 ? 21.460 -35.104 -18.772 1.00 36.81 598 ALA A C 1
ATOM 4847 O O . ALA A 1 598 ? 21.515 -36.262 -19.176 1.00 36.81 598 ALA A O 1
ATOM 4848 N N . ARG A 1 599 ? 21.837 -34.088 -19.560 1.00 33.25 599 ARG A N 1
ATOM 4849 C CA . ARG A 1 599 ? 23.046 -34.181 -20.397 1.00 33.25 599 ARG A CA 1
ATOM 4850 C C . ARG A 1 599 ? 24.186 -33.453 -19.680 1.00 33.25 599 ARG A C 1
ATOM 4852 O O . ARG A 1 599 ? 24.527 -32.331 -20.034 1.00 33.25 599 ARG A O 1
ATOM 4859 N N . ILE A 1 600 ? 24.778 -34.083 -18.664 1.00 44.38 600 ILE A N 1
ATOM 4860 C CA . ILE A 1 600 ? 26.177 -33.789 -18.326 1.00 44.38 600 ILE A CA 1
ATOM 4861 C C . ILE A 1 600 ? 26.989 -34.630 -19.311 1.00 44.38 600 ILE A C 1
ATOM 4863 O O . ILE A 1 600 ? 27.180 -35.823 -19.097 1.00 44.38 600 ILE A O 1
ATOM 4867 N N . ILE A 1 601 ? 27.369 -34.048 -20.450 1.00 30.83 601 ILE A N 1
ATOM 4868 C CA . ILE A 1 601 ? 28.300 -34.697 -21.377 1.00 30.83 601 ILE A CA 1
ATOM 4869 C C . ILE A 1 601 ? 29.714 -34.389 -20.888 1.00 30.83 601 ILE A C 1
ATOM 4871 O O . ILE A 1 601 ? 30.141 -33.236 -20.902 1.00 30.83 601 ILE A O 1
ATOM 4875 N N . SER A 1 602 ? 30.435 -35.429 -20.477 1.00 29.19 602 SER A N 1
ATOM 4876 C CA . SER A 1 602 ? 31.883 -35.428 -20.282 1.00 29.19 602 SER A CA 1
ATOM 4877 C C . SER A 1 602 ? 32.596 -36.039 -21.508 1.00 29.19 602 SER A C 1
ATOM 4879 O O . SER A 1 602 ? 32.573 -37.250 -21.695 1.00 29.19 602 SER A O 1
ATOM 4881 N N . ASN A 1 603 ? 33.273 -35.153 -22.266 1.00 31.33 603 ASN A N 1
ATOM 4882 C CA . ASN A 1 603 ? 34.386 -35.304 -23.246 1.00 31.33 603 ASN A CA 1
ATOM 4883 C C . ASN A 1 603 ? 34.171 -36.006 -24.617 1.00 31.33 603 ASN A C 1
ATOM 4885 O O . ASN A 1 603 ? 33.328 -36.896 -24.687 1.00 31.33 603 ASN A O 1
ATOM 4889 N N . PRO A 1 604 ? 34.975 -35.721 -25.693 1.00 40.00 604 PRO A N 1
ATOM 4890 C CA . PRO A 1 604 ? 36.067 -34.731 -25.896 1.00 40.00 604 PRO A CA 1
ATOM 4891 C C . PRO A 1 604 ? 35.934 -33.801 -27.155 1.00 40.00 604 PRO A C 1
ATOM 4893 O O . PRO A 1 604 ? 35.387 -34.190 -28.177 1.00 40.00 604 PRO A O 1
ATOM 4896 N N . GLU A 1 605 ? 36.461 -32.571 -27.037 1.00 39.28 605 GLU A N 1
ATOM 4897 C CA . GLU A 1 605 ? 36.735 -31.486 -28.026 1.00 39.28 605 GLU A CA 1
ATOM 4898 C C . GLU A 1 605 ? 35.910 -31.309 -29.331 1.00 39.28 605 GLU A C 1
ATOM 4900 O O . GLU A 1 605 ? 36.132 -31.994 -30.324 1.00 39.28 605 GLU A O 1
ATOM 4905 N N . LEU A 1 606 ? 35.051 -30.268 -29.335 1.00 29.95 606 LEU A N 1
ATOM 4906 C CA . LEU A 1 606 ? 34.976 -29.064 -30.219 1.00 29.95 606 LEU A CA 1
ATOM 4907 C C . LEU A 1 606 ? 33.512 -28.539 -30.216 1.00 29.95 606 LEU A C 1
ATOM 4909 O O . LEU A 1 606 ? 32.603 -29.302 -30.510 1.00 29.95 606 LEU A O 1
ATOM 4913 N N . SER A 1 607 ? 33.136 -27.289 -29.910 1.00 24.88 607 SER A N 1
ATOM 4914 C CA . SER A 1 607 ? 33.841 -26.027 -29.641 1.00 24.88 607 SER A CA 1
ATOM 4915 C C . SER A 1 607 ? 33.204 -25.289 -28.447 1.00 24.88 607 SER A C 1
ATOM 4917 O O . SER A 1 607 ? 31.979 -25.218 -28.330 1.00 24.88 607 SER A O 1
ATOM 4919 N N . SER A 1 608 ? 34.031 -24.691 -27.595 1.00 31.41 608 SER A N 1
ATOM 4920 C CA . SER A 1 608 ? 33.654 -23.866 -26.445 1.00 31.41 608 SER A CA 1
ATOM 4921 C C . SER A 1 608 ? 32.755 -22.673 -26.815 1.00 31.41 608 SER A C 1
ATOM 4923 O O . SER A 1 608 ? 33.148 -21.799 -27.581 1.00 31.41 608 SER A O 1
ATOM 4925 N N . ARG A 1 609 ? 31.580 -22.554 -26.180 1.00 32.50 609 ARG A N 1
ATOM 4926 C CA . ARG A 1 609 ? 30.938 -21.247 -25.928 1.00 32.50 609 ARG A CA 1
ATOM 4927 C C . ARG A 1 609 ? 31.273 -20.803 -24.504 1.00 32.50 609 ARG A C 1
ATOM 4929 O O . ARG A 1 609 ? 30.473 -20.908 -23.589 1.00 32.50 609 ARG A O 1
ATOM 4936 N N . VAL A 1 610 ? 32.554 -20.462 -24.364 1.00 30.75 610 VAL A N 1
ATOM 4937 C CA . VAL A 1 610 ? 33.105 -19.295 -23.667 1.00 30.75 610 VAL A CA 1
ATOM 4938 C C . VAL A 1 610 ? 32.279 -18.797 -22.468 1.00 30.75 610 VAL A C 1
ATOM 4940 O O . VAL A 1 610 ? 31.261 -18.134 -22.650 1.00 30.75 610 VAL A O 1
ATOM 4943 N N . ASN A 1 611 ? 32.784 -19.035 -21.244 1.00 35.88 611 ASN A N 1
ATOM 4944 C CA . ASN A 1 611 ? 32.639 -18.061 -20.152 1.00 35.88 611 ASN A CA 1
ATOM 4945 C C . ASN A 1 611 ? 32.880 -16.693 -20.780 1.00 35.88 611 ASN A C 1
ATOM 4947 O O . ASN A 1 611 ? 34.004 -16.497 -21.247 1.00 35.88 611 ASN A O 1
ATOM 4951 N N . GLU A 1 612 ? 31.874 -15.816 -20.870 1.00 40.47 612 GLU A N 1
ATOM 4952 C CA . GLU A 1 612 ? 32.103 -14.496 -21.458 1.00 40.47 612 GLU A CA 1
ATOM 4953 C C . GLU A 1 612 ? 33.355 -13.910 -20.798 1.00 40.47 612 GLU A C 1
ATOM 4955 O O . GLU A 1 612 ? 33.410 -13.814 -19.566 1.00 40.47 612 GLU A O 1
ATOM 4960 N N . PRO A 1 613 ? 34.410 -13.631 -21.577 1.00 51.09 613 PRO A N 1
ATOM 4961 C CA . PRO A 1 613 ? 35.635 -13.142 -20.998 1.00 51.09 613 PRO A CA 1
ATOM 4962 C C . PRO A 1 613 ? 35.322 -11.768 -20.396 1.00 51.09 613 PRO A C 1
ATOM 4964 O O . PRO A 1 613 ? 34.528 -10.996 -20.951 1.00 51.09 613 PRO A O 1
ATOM 4967 N N . PHE A 1 614 ? 35.913 -11.487 -19.228 1.00 62.84 614 PHE A N 1
ATOM 4968 C CA . PHE A 1 614 ? 35.721 -10.224 -18.495 1.00 62.84 614 PHE A CA 1
ATOM 4969 C C . PHE A 1 614 ? 35.968 -9.001 -19.395 1.00 62.84 614 PHE A C 1
ATOM 4971 O O . PHE A 1 614 ? 35.380 -7.947 -19.186 1.00 62.84 614 PHE A O 1
ATOM 4978 N N . SER A 1 615 ? 36.787 -9.193 -20.427 1.00 72.81 615 SER A N 1
ATOM 4979 C CA . SER A 1 615 ? 37.011 -8.295 -21.542 1.00 72.81 615 SER A CA 1
ATOM 4980 C C . SER A 1 615 ? 36.985 -9.088 -22.851 1.00 72.81 615 SER A C 1
ATOM 4982 O O . SER A 1 615 ? 37.511 -10.200 -22.914 1.00 72.81 615 SER A O 1
ATOM 4984 N N . THR A 1 616 ? 36.382 -8.539 -23.904 1.00 81.19 616 THR A N 1
ATOM 4985 C CA . THR A 1 616 ? 36.481 -9.086 -25.272 1.00 81.19 616 THR A CA 1
ATOM 4986 C C . THR A 1 616 ? 37.686 -8.537 -26.042 1.00 81.19 616 THR A C 1
ATOM 4988 O O . THR A 1 616 ? 37.986 -9.034 -27.130 1.00 81.19 616 THR A O 1
ATOM 4991 N N . ILE A 1 617 ? 38.386 -7.543 -25.481 1.00 82.81 617 ILE A N 1
ATOM 4992 C CA . ILE A 1 617 ? 39.508 -6.832 -26.109 1.00 82.81 617 ILE A CA 1
ATOM 4993 C C . ILE A 1 617 ? 40.856 -7.267 -25.518 1.00 82.81 617 ILE A C 1
ATOM 4995 O O . ILE A 1 617 ? 41.792 -7.527 -26.273 1.00 82.81 617 ILE A O 1
ATOM 4999 N N . ILE A 1 618 ? 40.957 -7.377 -24.191 1.00 83.50 618 ILE A N 1
ATOM 5000 C CA . ILE A 1 618 ? 42.196 -7.657 -23.453 1.00 83.50 618 ILE A CA 1
ATOM 5001 C C . ILE A 1 618 ? 42.151 -8.993 -22.712 1.00 83.50 618 ILE A C 1
ATOM 5003 O O . ILE A 1 618 ? 41.102 -9.480 -22.295 1.00 83.50 618 ILE A O 1
ATOM 5007 N N . ASN A 1 619 ? 43.323 -9.598 -22.523 1.00 85.00 619 ASN A N 1
ATOM 5008 C CA . ASN A 1 619 ? 43.476 -10.861 -21.802 1.00 85.00 619 ASN A CA 1
ATOM 5009 C C . ASN A 1 619 ? 44.066 -10.652 -20.388 1.00 85.00 619 ASN A C 1
ATOM 5011 O O . ASN A 1 619 ? 44.363 -9.535 -19.964 1.00 85.00 619 ASN A O 1
ATOM 5015 N N . LYS A 1 620 ? 44.246 -11.738 -19.625 1.00 79.38 620 LYS A N 1
ATOM 5016 C CA . LYS A 1 620 ? 44.786 -11.662 -18.253 1.00 79.38 620 LYS A CA 1
ATOM 5017 C C . LYS A 1 620 ? 46.230 -11.148 -18.178 1.00 79.38 620 LYS A C 1
ATOM 5019 O O . LYS A 1 620 ? 46.598 -10.566 -17.163 1.00 79.38 620 LYS A O 1
ATOM 5024 N N . GLU A 1 621 ? 47.039 -11.343 -19.218 1.00 84.44 621 GLU A N 1
ATOM 5025 C CA . GLU A 1 621 ? 48.406 -10.805 -19.266 1.00 84.44 621 GLU A CA 1
ATOM 5026 C C . GLU A 1 621 ? 48.389 -9.286 -19.433 1.00 84.44 621 GLU A C 1
ATOM 5028 O O . GLU A 1 621 ? 49.115 -8.586 -18.731 1.00 84.44 621 GLU A O 1
ATOM 5033 N N . HIS A 1 622 ? 47.509 -8.771 -20.298 1.00 87.50 622 HIS A N 1
ATOM 5034 C CA . HIS A 1 622 ? 47.284 -7.333 -20.453 1.00 87.50 622 HIS A CA 1
ATOM 5035 C C . HIS A 1 622 ? 46.793 -6.693 -19.156 1.00 87.50 622 HIS A C 1
ATOM 5037 O O . HIS A 1 622 ? 47.293 -5.645 -18.762 1.00 87.50 622 HIS A O 1
ATOM 5043 N N . VAL A 1 623 ? 45.867 -7.350 -18.449 1.00 84.06 623 VAL A N 1
ATOM 5044 C CA . VAL A 1 623 ? 45.402 -6.893 -17.130 1.00 84.06 623 VAL A CA 1
ATOM 5045 C C . VAL A 1 623 ? 46.544 -6.840 -16.121 1.00 84.06 623 VAL A C 1
ATOM 5047 O O . VAL A 1 623 ? 46.692 -5.841 -15.419 1.00 84.06 623 VAL A O 1
ATOM 5050 N N . ALA A 1 624 ? 47.368 -7.888 -16.049 1.00 81.94 624 ALA A N 1
ATOM 5051 C CA . ALA A 1 624 ? 48.521 -7.911 -15.155 1.00 81.94 624 ALA A CA 1
ATOM 5052 C C . ALA A 1 624 ? 49.496 -6.763 -15.462 1.00 81.94 624 ALA A C 1
ATOM 5054 O O . ALA A 1 624 ? 50.007 -6.131 -14.540 1.00 81.94 624 ALA A O 1
ATOM 5055 N N . GLU A 1 625 ? 49.719 -6.474 -16.745 1.00 86.56 625 GLU A N 1
ATOM 5056 C CA . GLU A 1 625 ? 50.588 -5.394 -17.208 1.00 86.56 625 GLU A CA 1
ATOM 5057 C C . GLU A 1 625 ? 50.030 -4.003 -16.850 1.00 86.56 625 GLU A C 1
ATOM 5059 O O . GLU A 1 625 ? 50.733 -3.208 -16.220 1.00 86.56 625 GLU A O 1
ATOM 5064 N N . ILE A 1 626 ? 48.747 -3.741 -17.129 1.00 86.81 626 ILE A N 1
ATOM 5065 C CA . ILE A 1 626 ? 48.076 -2.477 -16.779 1.00 86.81 626 ILE A CA 1
ATOM 5066 C C . ILE A 1 626 ? 48.070 -2.261 -15.261 1.00 86.81 626 ILE A C 1
ATOM 5068 O O . ILE A 1 626 ? 48.465 -1.196 -14.786 1.00 86.81 626 ILE A O 1
ATOM 5072 N N . LEU A 1 627 ? 47.702 -3.276 -14.474 1.00 82.50 627 LEU A N 1
ATOM 5073 C CA . LEU A 1 627 ? 47.699 -3.179 -13.010 1.00 82.50 627 LEU A CA 1
ATOM 5074 C C . LEU A 1 627 ? 49.102 -2.945 -12.444 1.00 82.50 627 LEU A C 1
ATOM 5076 O O . LEU A 1 627 ? 49.250 -2.279 -11.418 1.00 82.50 627 LEU A O 1
ATOM 5080 N N . THR A 1 628 ? 50.150 -3.460 -13.086 1.00 83.06 628 THR A N 1
ATOM 5081 C CA . THR A 1 628 ? 51.538 -3.148 -12.720 1.00 83.06 628 THR A CA 1
ATOM 5082 C C . THR A 1 628 ? 51.866 -1.678 -12.962 1.00 83.06 628 THR A C 1
ATOM 5084 O O . THR A 1 628 ? 52.537 -1.070 -12.122 1.00 83.06 628 THR A O 1
ATOM 5087 N N . TRP A 1 629 ? 51.366 -1.086 -14.050 1.00 88.62 629 TRP A N 1
ATOM 5088 C CA . TRP A 1 629 ? 51.554 0.334 -14.347 1.00 88.62 629 TRP A CA 1
ATOM 5089 C C . TRP A 1 629 ? 50.782 1.255 -13.402 1.00 88.62 629 TRP A C 1
ATOM 5091 O O . TRP A 1 629 ? 51.362 2.263 -12.982 1.00 88.62 629 TRP A O 1
ATOM 5101 N N . ILE A 1 630 ? 49.544 0.895 -13.032 1.00 85.12 630 ILE A N 1
ATOM 5102 C CA . ILE A 1 630 ? 48.725 1.643 -12.061 1.00 85.12 630 ILE A CA 1
ATOM 5103 C C . ILE A 1 630 ? 49.375 1.590 -10.676 1.00 85.12 630 ILE A C 1
ATOM 5105 O O . ILE A 1 630 ? 49.641 2.622 -10.067 1.00 85.12 630 ILE A O 1
ATOM 5109 N N . ASN A 1 631 ? 49.748 0.392 -10.214 1.00 80.69 631 ASN A N 1
ATOM 5110 C CA . ASN A 1 631 ? 50.344 0.192 -8.888 1.00 80.69 631 ASN A CA 1
ATOM 5111 C C . ASN A 1 631 ? 51.845 0.542 -8.814 1.00 80.69 631 ASN A C 1
ATOM 5113 O O . ASN A 1 631 ? 52.486 0.284 -7.793 1.00 80.69 631 ASN A O 1
ATOM 5117 N N . ARG A 1 632 ? 52.430 1.083 -9.895 1.00 82.00 632 ARG A N 1
ATOM 5118 C CA . ARG A 1 632 ? 53.854 1.461 -10.017 1.00 82.00 632 ARG A CA 1
ATOM 5119 C C . ARG A 1 632 ? 54.829 0.367 -9.544 1.00 82.00 632 ARG A C 1
ATOM 5121 O O . ARG A 1 632 ? 55.858 0.658 -8.931 1.00 82.00 632 ARG A O 1
ATOM 5128 N N . LYS A 1 633 ? 54.520 -0.904 -9.818 1.00 76.69 633 LYS A N 1
ATOM 5129 C CA . LYS A 1 633 ? 55.388 -2.030 -9.439 1.00 76.69 633 LYS A CA 1
ATOM 5130 C C . LYS A 1 633 ? 56.579 -2.156 -10.388 1.00 76.69 633 LYS A C 1
ATOM 5132 O O . LYS A 1 633 ? 56.448 -1.970 -11.592 1.00 76.69 633 LYS A O 1
ATOM 5137 N N . SER A 1 634 ? 57.735 -2.534 -9.840 1.00 71.75 634 SER A N 1
ATOM 5138 C CA . SER A 1 634 ? 58.961 -2.784 -10.613 1.00 71.75 634 SER A CA 1
ATOM 5139 C C . SER A 1 634 ? 58.955 -4.116 -11.372 1.00 71.75 634 SER A C 1
ATOM 5141 O O . SER A 1 634 ? 59.767 -4.299 -12.273 1.00 71.75 634 SER A O 1
ATOM 5143 N N . ALA A 1 635 ? 58.052 -5.036 -11.021 1.00 74.75 635 ALA A N 1
ATOM 5144 C CA . ALA A 1 635 ? 57.861 -6.319 -11.688 1.00 74.75 635 ALA A CA 1
ATOM 5145 C C . ALA A 1 635 ? 56.369 -6.583 -11.937 1.00 74.75 635 ALA A C 1
ATOM 5147 O O . ALA A 1 635 ? 55.523 -6.230 -11.105 1.00 74.75 635 ALA A O 1
ATOM 5148 N N . THR A 1 636 ? 56.064 -7.215 -13.073 1.00 73.81 6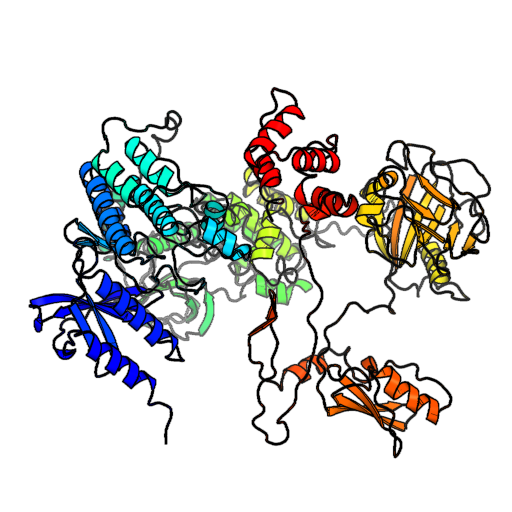36 THR A N 1
ATOM 5149 C CA . THR A 1 636 ? 54.693 -7.540 -13.479 1.00 73.81 636 THR A CA 1
ATOM 5150 C C . THR A 1 636 ? 54.044 -8.536 -12.520 1.00 73.81 636 THR A C 1
ATOM 5152 O O . THR A 1 636 ? 54.719 -9.426 -11.997 1.00 73.81 636 THR A O 1
ATOM 5155 N N . TYR A 1 637 ? 52.738 -8.403 -12.274 1.00 73.12 637 TYR A N 1
ATOM 5156 C CA . TYR A 1 637 ? 51.992 -9.405 -11.507 1.00 73.12 637 TYR A CA 1
ATOM 5157 C C . TYR A 1 637 ? 52.103 -10.789 -12.166 1.00 73.12 637 TYR A C 1
ATOM 5159 O O . TYR A 1 637 ? 51.962 -10.918 -13.382 1.00 73.12 637 TYR A O 1
ATOM 5167 N N . SER A 1 638 ? 52.333 -11.836 -11.367 1.00 71.75 638 SER A N 1
ATOM 5168 C CA . SER A 1 638 ? 52.201 -13.208 -11.862 1.00 71.75 638 SER A CA 1
ATOM 5169 C C . SER A 1 638 ? 50.726 -13.514 -12.125 1.00 71.75 638 SER A C 1
ATOM 5171 O O . SER A 1 638 ? 49.858 -13.044 -11.390 1.00 71.75 638 SER A O 1
ATOM 5173 N N . LEU A 1 639 ? 50.435 -14.332 -13.142 1.00 69.62 639 LEU A N 1
ATOM 5174 C CA . LEU A 1 639 ? 49.058 -14.686 -13.524 1.00 69.62 639 LEU A CA 1
ATOM 5175 C C . LEU A 1 639 ? 48.252 -15.350 -12.389 1.00 69.62 639 LEU A C 1
ATOM 5177 O O . LEU A 1 639 ? 47.025 -15.302 -12.398 1.00 69.62 639 LEU A O 1
ATOM 5181 N N . GLU A 1 640 ? 48.941 -15.937 -11.409 1.00 62.72 640 GLU A N 1
ATOM 5182 C CA . GLU A 1 640 ? 48.362 -16.563 -10.212 1.00 62.72 640 GLU A CA 1
ATOM 5183 C C . GLU A 1 640 ? 48.063 -15.567 -9.074 1.00 62.72 640 GLU A C 1
ATOM 5185 O O . GLU A 1 640 ? 47.300 -15.896 -8.172 1.00 62.72 640 GLU A O 1
ATOM 5190 N N . ASN A 1 641 ? 48.630 -14.352 -9.115 1.00 60.53 641 ASN A N 1
ATOM 5191 C CA . ASN A 1 641 ? 48.517 -13.327 -8.065 1.00 60.53 641 ASN A CA 1
ATOM 5192 C C . ASN A 1 641 ? 47.983 -11.983 -8.596 1.00 60.53 641 ASN A C 1
ATOM 5194 O O . ASN A 1 641 ? 48.314 -10.925 -8.052 1.00 60.53 641 ASN A O 1
ATOM 5198 N N . ILE A 1 642 ? 47.195 -11.999 -9.673 1.00 62.62 642 ILE A N 1
ATOM 5199 C CA . ILE A 1 642 ? 46.502 -10.798 -10.154 1.00 62.62 642 ILE A CA 1
ATOM 5200 C C . ILE A 1 642 ? 45.404 -10.445 -9.129 1.00 62.62 642 ILE A C 1
ATOM 5202 O O . ILE A 1 642 ? 44.573 -11.307 -8.839 1.00 62.62 642 ILE A O 1
ATOM 5206 N N . PRO A 1 643 ? 45.376 -9.222 -8.567 1.00 56.22 643 PRO A N 1
ATOM 5207 C CA . PRO A 1 643 ? 44.267 -8.769 -7.724 1.00 56.22 643 PRO A CA 1
ATOM 5208 C C . PRO A 1 643 ? 42.933 -8.897 -8.483 1.00 56.22 643 PRO A C 1
ATOM 5210 O O . PRO A 1 643 ? 42.850 -8.492 -9.642 1.00 56.22 643 PRO A O 1
ATOM 5213 N N . ASN A 1 644 ? 41.892 -9.475 -7.871 1.00 53.06 644 ASN A N 1
ATOM 5214 C CA . ASN A 1 644 ? 40.603 -9.782 -8.526 1.00 53.06 644 ASN A CA 1
ATOM 5215 C C . ASN A 1 644 ? 39.693 -8.541 -8.708 1.00 53.06 644 ASN A C 1
ATOM 5217 O O . ASN A 1 644 ? 38.496 -8.595 -8.444 1.00 53.06 644 ASN A O 1
ATOM 5221 N N . GLU A 1 645 ? 40.250 -7.415 -9.143 1.00 59.03 645 GLU A N 1
ATOM 5222 C CA . GLU A 1 645 ? 39.714 -6.079 -8.841 1.00 59.03 645 GLU A CA 1
ATOM 5223 C C . GLU A 1 645 ? 39.494 -5.204 -10.075 1.00 59.03 645 GLU A C 1
ATOM 5225 O O . GLU A 1 645 ? 39.750 -4.006 -10.039 1.00 59.03 645 GLU A O 1
ATOM 5230 N N . ILE A 1 646 ? 39.030 -5.777 -11.188 1.00 63.50 646 ILE A N 1
ATOM 5231 C CA . ILE A 1 646 ? 38.586 -4.977 -12.337 1.00 63.50 646 ILE A CA 1
ATOM 5232 C C . ILE A 1 646 ? 37.135 -5.308 -12.661 1.00 63.50 646 ILE A C 1
ATOM 5234 O O . ILE A 1 646 ? 36.805 -6.448 -12.994 1.00 63.50 646 ILE A O 1
ATOM 5238 N N . ARG A 1 647 ? 36.271 -4.294 -12.583 1.00 72.81 647 ARG A N 1
ATOM 5239 C CA . ARG A 1 647 ? 34.844 -4.399 -12.894 1.00 72.81 647 ARG A CA 1
ATOM 5240 C C . ARG A 1 647 ? 34.518 -3.619 -14.163 1.00 72.81 647 ARG A C 1
ATOM 5242 O O . ARG A 1 647 ? 34.758 -2.416 -14.225 1.00 72.81 647 ARG A O 1
ATOM 5249 N N . LEU A 1 648 ? 33.925 -4.297 -15.145 1.00 77.38 648 LEU A N 1
ATOM 5250 C CA . LEU A 1 648 ? 33.449 -3.687 -16.388 1.00 77.38 648 LEU A CA 1
ATOM 5251 C C . LEU A 1 648 ? 32.291 -2.715 -16.092 1.00 77.38 648 LEU A C 1
ATOM 5253 O O . LEU A 1 648 ? 31.293 -3.114 -15.487 1.00 77.38 648 LEU A O 1
ATOM 5257 N N . ILE A 1 649 ? 32.435 -1.454 -16.505 1.00 75.31 649 ILE A N 1
ATOM 5258 C CA . ILE A 1 649 ? 31.406 -0.405 -16.417 1.00 75.31 649 ILE A CA 1
ATOM 5259 C C . ILE A 1 649 ? 30.566 -0.403 -17.694 1.00 75.31 649 ILE A C 1
ATOM 5261 O O . ILE A 1 649 ? 29.337 -0.416 -17.625 1.00 75.31 649 ILE A O 1
ATOM 5265 N N . LEU A 1 650 ? 31.219 -0.416 -18.859 1.00 82.75 650 LEU A N 1
ATOM 5266 C CA . LEU A 1 650 ? 30.552 -0.416 -20.162 1.00 82.75 650 LEU A CA 1
ATOM 5267 C C . LEU A 1 650 ? 31.355 -1.196 -21.206 1.00 82.75 650 LEU A C 1
ATOM 5269 O O . LEU A 1 650 ? 32.577 -1.309 -21.112 1.00 82.75 650 LEU A O 1
ATOM 5273 N N . ARG A 1 651 ? 30.651 -1.690 -22.226 1.00 83.88 651 ARG A N 1
ATOM 5274 C CA . ARG A 1 651 ? 31.225 -2.307 -23.430 1.00 83.88 651 ARG A CA 1
ATOM 5275 C C . ARG A 1 651 ? 30.452 -1.809 -24.641 1.00 83.88 651 ARG A C 1
ATOM 5277 O O . ARG A 1 651 ? 29.242 -2.015 -24.675 1.00 83.88 651 ARG A O 1
ATOM 5284 N N . GLY A 1 652 ? 31.114 -1.216 -25.628 1.00 77.81 652 GLY A N 1
ATOM 5285 C CA . GLY A 1 652 ? 30.471 -0.624 -26.806 1.00 77.81 652 GLY A CA 1
ATOM 5286 C C . GLY A 1 652 ? 29.527 -1.588 -27.530 1.00 77.81 652 GLY A C 1
ATOM 5287 O O . GLY A 1 652 ? 28.366 -1.260 -27.761 1.00 77.81 652 GLY A O 1
ATOM 5288 N N . SER A 1 653 ? 29.950 -2.835 -27.751 1.00 79.62 653 SER A N 1
ATOM 5289 C CA . SER A 1 653 ? 29.114 -3.872 -28.383 1.00 79.62 653 SER A CA 1
ATOM 5290 C C . SER A 1 653 ? 27.846 -4.266 -27.604 1.00 79.62 653 SER A C 1
ATOM 5292 O O . SER A 1 653 ? 26.953 -4.893 -28.176 1.00 79.62 653 SER A O 1
ATOM 5294 N N . LYS A 1 654 ? 27.734 -3.905 -26.316 1.00 79.75 654 LYS A N 1
ATOM 5295 C CA . LYS A 1 654 ? 26.543 -4.146 -25.474 1.00 79.75 654 LYS A CA 1
ATOM 5296 C C . LYS A 1 654 ? 25.777 -2.869 -25.128 1.00 79.75 654 LYS A C 1
ATOM 5298 O O . LYS A 1 654 ? 24.551 -2.883 -25.090 1.00 79.75 654 LYS A O 1
ATOM 5303 N N . SER A 1 655 ? 26.499 -1.797 -24.835 1.00 75.50 655 SER A N 1
ATOM 5304 C CA . SER A 1 655 ? 25.987 -0.519 -24.337 1.00 75.50 655 SER A CA 1
ATOM 5305 C C . SER A 1 655 ? 25.723 0.493 -25.458 1.00 75.50 655 SER A C 1
ATOM 5307 O O . SER A 1 655 ? 25.059 1.498 -25.219 1.00 75.50 655 SER A O 1
ATOM 5309 N N . GLY A 1 656 ? 26.203 0.224 -26.675 1.00 76.44 656 GLY A N 1
ATOM 5310 C CA . GLY A 1 656 ? 26.167 1.135 -27.817 1.00 76.44 656 GLY A CA 1
ATOM 5311 C C . GLY A 1 656 ? 27.445 1.969 -27.944 1.00 76.44 656 GLY A C 1
ATOM 5312 O O . GLY A 1 656 ? 28.172 2.173 -26.974 1.00 76.44 656 GLY A O 1
ATOM 5313 N N . PHE A 1 657 ? 27.704 2.463 -29.155 1.00 85.69 657 PHE A N 1
ATOM 5314 C CA . PHE A 1 657 ? 28.923 3.198 -29.526 1.00 85.69 657 PHE A CA 1
ATOM 5315 C C . PHE A 1 657 ? 28.766 4.726 -29.525 1.00 85.69 657 PHE A C 1
ATOM 5317 O O . PHE A 1 657 ? 29.658 5.437 -29.981 1.00 85.69 657 PHE A O 1
ATOM 5324 N N . HIS A 1 658 ? 27.642 5.240 -29.022 1.00 89.62 658 HIS A N 1
ATOM 5325 C CA . HIS A 1 658 ? 27.378 6.676 -29.005 1.00 89.62 658 HIS A CA 1
ATOM 5326 C C . HIS A 1 658 ? 28.265 7.392 -27.966 1.00 89.62 658 HIS A C 1
ATOM 5328 O O . HIS A 1 658 ? 28.271 6.972 -26.805 1.00 89.62 658 HIS A O 1
ATOM 5334 N N . PRO A 1 659 ? 28.939 8.512 -28.301 1.00 88.19 659 PRO A N 1
ATOM 5335 C CA . PRO A 1 659 ? 29.846 9.212 -27.379 1.00 88.19 659 PRO A CA 1
ATOM 5336 C C . PRO A 1 659 ? 29.197 9.600 -26.041 1.00 88.19 659 PRO A C 1
ATOM 5338 O O . PRO A 1 659 ? 29.727 9.321 -24.965 1.00 88.19 659 PRO A O 1
ATOM 5341 N N . LYS A 1 660 ? 27.963 10.114 -26.087 1.00 87.56 660 LYS A N 1
ATOM 5342 C CA . LYS A 1 660 ? 27.159 10.431 -24.893 1.00 87.56 660 LYS A CA 1
ATOM 5343 C C . LYS A 1 660 ? 26.917 9.246 -23.946 1.00 87.56 660 LYS A C 1
ATOM 5345 O O . LYS A 1 660 ? 26.750 9.454 -22.743 1.00 87.56 660 LYS A O 1
ATOM 5350 N N . THR A 1 661 ? 26.913 8.008 -24.445 1.00 84.19 661 THR A N 1
ATOM 5351 C CA . THR A 1 661 ? 26.774 6.806 -23.606 1.00 84.19 661 THR A CA 1
ATOM 5352 C C . THR A 1 661 ? 27.934 6.689 -22.624 1.00 84.19 661 THR A C 1
ATOM 5354 O O . THR A 1 661 ? 27.700 6.400 -21.451 1.00 84.19 661 THR A O 1
ATOM 5357 N N . PHE A 1 662 ? 29.162 6.985 -23.061 1.00 88.19 662 PHE A N 1
ATOM 5358 C CA . PHE A 1 662 ? 30.332 7.013 -22.184 1.00 88.19 662 PHE A CA 1
ATOM 5359 C C . PHE A 1 662 ? 30.147 8.029 -21.047 1.00 88.19 662 PHE A C 1
ATOM 5361 O O . PHE A 1 662 ? 30.218 7.657 -19.879 1.00 88.19 662 PHE A O 1
ATOM 5368 N N . TRP A 1 663 ? 29.791 9.277 -21.361 1.00 88.31 663 TRP A N 1
ATOM 5369 C CA . TRP A 1 663 ? 29.607 10.327 -20.351 1.00 88.31 663 TRP A CA 1
ATOM 5370 C C . TRP A 1 663 ? 28.460 10.059 -19.376 1.00 88.31 663 TRP A C 1
ATOM 5372 O O . TRP A 1 663 ? 28.534 10.457 -18.218 1.00 88.31 663 TRP A O 1
ATOM 5382 N N . ASN A 1 664 ? 27.402 9.371 -19.806 1.00 85.00 664 ASN A N 1
ATOM 5383 C CA . ASN A 1 664 ? 26.296 9.003 -18.923 1.00 85.00 664 ASN A CA 1
ATOM 5384 C C . ASN A 1 664 ? 26.652 7.832 -17.999 1.00 85.00 664 ASN A C 1
ATOM 5386 O O . ASN A 1 664 ? 26.274 7.841 -16.829 1.00 85.00 664 ASN A O 1
ATOM 5390 N N . MET A 1 665 ? 27.356 6.822 -18.517 1.00 77.38 665 MET A N 1
ATOM 5391 C CA . MET A 1 665 ? 27.672 5.603 -17.767 1.00 77.38 665 MET A CA 1
ATOM 5392 C C . MET A 1 665 ? 28.900 5.751 -16.867 1.00 77.38 665 MET A C 1
ATOM 5394 O O . MET A 1 665 ? 28.960 5.108 -15.823 1.00 77.38 665 MET A O 1
ATOM 5398 N N . CYS A 1 666 ? 29.865 6.588 -17.249 1.00 79.19 666 CYS A N 1
ATOM 5399 C CA . CYS A 1 666 ? 31.114 6.772 -16.512 1.00 79.19 666 CYS A CA 1
ATOM 5400 C C . CYS A 1 666 ? 31.056 7.890 -15.462 1.00 79.19 666 CYS A C 1
ATOM 5402 O O . CYS A 1 666 ? 31.968 7.984 -14.641 1.00 79.19 666 CYS A O 1
ATOM 5404 N N . ASN A 1 667 ? 30.009 8.724 -15.465 1.00 86.00 667 ASN A N 1
ATOM 5405 C CA . ASN A 1 667 ? 29.898 9.876 -14.570 1.00 86.00 667 ASN A CA 1
ATOM 5406 C C . ASN A 1 667 ? 30.023 9.479 -13.089 1.00 86.00 667 ASN A C 1
ATOM 5408 O O . ASN A 1 667 ? 29.280 8.633 -12.592 1.00 86.00 667 ASN A O 1
ATOM 5412 N N . GLY A 1 668 ? 30.944 10.125 -12.376 1.00 76.00 668 GLY A N 1
ATOM 5413 C CA . GLY A 1 668 ? 31.232 9.885 -10.964 1.00 76.00 668 GLY A CA 1
ATOM 5414 C C . GLY A 1 668 ? 32.176 8.711 -10.680 1.00 76.00 668 GLY A C 1
ATOM 5415 O O . GLY A 1 668 ? 32.518 8.495 -9.516 1.00 76.00 668 GLY A O 1
ATOM 5416 N N . TYR A 1 669 ? 32.633 7.962 -11.691 1.00 72.62 669 TYR A N 1
ATOM 5417 C CA . TYR A 1 669 ? 33.608 6.883 -11.502 1.00 72.62 669 TYR A CA 1
ATOM 5418 C C . TYR A 1 669 ? 35.042 7.377 -11.686 1.00 72.62 669 TYR A C 1
ATOM 5420 O O . TYR A 1 669 ? 35.377 7.928 -12.730 1.00 72.62 669 TYR A O 1
ATOM 5428 N N . ALA A 1 670 ? 35.880 7.135 -10.671 1.00 80.81 670 ALA A N 1
ATOM 5429 C CA . ALA A 1 670 ? 37.324 7.368 -10.678 1.00 80.81 670 ALA A CA 1
ATOM 5430 C C . ALA A 1 670 ? 38.110 6.051 -10.773 1.00 80.81 670 ALA A C 1
ATOM 5432 O O . ALA A 1 670 ? 37.593 4.992 -10.402 1.00 80.81 670 ALA A O 1
ATOM 5433 N N . GLY A 1 671 ? 39.370 6.123 -11.214 1.00 82.25 671 GLY A N 1
ATOM 5434 C CA . GLY A 1 671 ? 40.246 4.953 -11.334 1.00 82.25 671 GLY A CA 1
ATOM 5435 C C . GLY A 1 671 ? 39.819 4.025 -12.469 1.00 82.25 671 GLY A C 1
ATOM 5436 O O . GLY A 1 671 ? 39.721 2.808 -12.282 1.00 82.25 671 GLY A O 1
ATOM 5437 N N . THR A 1 672 ? 39.501 4.604 -13.625 1.00 87.19 672 THR A N 1
ATOM 5438 C CA . THR A 1 672 ? 38.952 3.879 -14.767 1.00 87.19 672 THR A CA 1
ATOM 5439 C C . THR A 1 672 ? 39.993 3.629 -15.855 1.00 87.19 672 THR A C 1
ATOM 5441 O O . THR A 1 672 ? 40.960 4.373 -16.011 1.00 87.19 672 THR A O 1
ATOM 5444 N N . ILE A 1 673 ? 39.811 2.537 -16.591 1.00 90.56 673 ILE A N 1
ATOM 5445 C CA . ILE A 1 673 ? 40.680 2.057 -17.661 1.00 90.56 673 ILE A CA 1
ATOM 5446 C C . ILE A 1 673 ? 39.835 1.954 -18.929 1.00 90.56 673 ILE A C 1
ATOM 5448 O O . ILE A 1 673 ? 38.979 1.067 -19.013 1.00 90.56 673 ILE A O 1
ATOM 5452 N N . VAL A 1 674 ? 40.148 2.807 -19.904 1.00 92.31 674 VAL A N 1
ATOM 5453 C CA . VAL A 1 674 ? 39.580 2.785 -21.255 1.00 92.31 674 VAL A CA 1
ATOM 5454 C C . VAL A 1 674 ? 40.447 1.888 -22.117 1.00 92.31 674 VAL A C 1
ATOM 5456 O O . VAL A 1 674 ? 41.663 2.087 -22.186 1.00 92.31 674 VAL A O 1
ATOM 5459 N N . VAL A 1 675 ? 39.836 0.943 -22.829 1.00 92.00 675 VAL A N 1
ATOM 5460 C CA . VAL A 1 675 ? 40.519 0.152 -23.857 1.00 92.00 675 VAL A CA 1
ATOM 5461 C C . VAL A 1 675 ? 39.700 0.108 -25.138 1.00 92.00 675 VAL A C 1
ATOM 5463 O O . VAL A 1 675 ? 38.514 -0.197 -25.100 1.00 92.00 675 VAL A O 1
ATOM 5466 N N . ALA A 1 676 ? 40.336 0.358 -26.281 1.00 91.94 676 ALA A N 1
ATOM 5467 C CA . ALA A 1 676 ? 39.722 0.326 -27.602 1.00 91.94 676 ALA A CA 1
ATOM 5468 C C . ALA A 1 676 ? 40.526 -0.549 -28.574 1.00 91.94 676 ALA A C 1
ATOM 5470 O O . ALA A 1 676 ? 41.759 -0.495 -28.616 1.00 91.94 676 ALA A O 1
ATOM 5471 N N . LYS A 1 677 ? 39.818 -1.343 -29.386 1.00 91.88 677 LYS A N 1
ATOM 5472 C CA . LYS A 1 677 ? 40.409 -2.126 -30.480 1.00 91.88 677 LYS A CA 1
ATOM 5473 C C . LYS A 1 677 ? 40.197 -1.412 -31.810 1.00 91.88 677 LYS A C 1
ATOM 5475 O O . LYS A 1 677 ? 39.053 -1.173 -32.191 1.00 91.88 677 LYS A O 1
ATOM 5480 N N . ILE A 1 678 ? 41.276 -1.117 -32.529 1.00 89.25 678 ILE A N 1
ATOM 5481 C CA . ILE A 1 678 ? 41.227 -0.353 -33.783 1.00 89.25 678 ILE A CA 1
ATOM 5482 C C . ILE A 1 678 ? 40.716 -1.222 -34.944 1.00 89.25 678 ILE A C 1
ATOM 5484 O O . ILE A 1 678 ? 41.085 -2.388 -35.088 1.00 89.25 678 ILE A O 1
ATOM 5488 N N . ALA A 1 679 ? 39.848 -0.662 -35.788 1.00 87.44 679 ALA A N 1
ATOM 5489 C CA . ALA A 1 679 ? 39.280 -1.359 -36.935 1.00 87.44 679 ALA A CA 1
ATOM 5490 C C . ALA A 1 679 ? 40.288 -1.544 -38.073 1.00 87.44 679 ALA A C 1
ATOM 5492 O O . ALA A 1 679 ? 40.952 -0.610 -38.513 1.00 87.44 679 ALA A O 1
ATOM 5493 N N . GLY A 1 680 ? 40.371 -2.775 -38.585 1.00 83.00 680 GLY A N 1
ATOM 5494 C CA . GLY A 1 680 ? 41.286 -3.134 -39.671 1.00 83.00 680 GLY A CA 1
ATOM 5495 C C . GLY A 1 680 ? 42.742 -3.350 -39.240 1.00 83.00 680 GLY A C 1
ATOM 5496 O O . GLY A 1 680 ? 43.574 -3.611 -40.107 1.00 83.00 680 GLY A O 1
ATOM 5497 N N . THR A 1 681 ? 43.053 -3.284 -37.939 1.00 84.44 681 THR A N 1
ATOM 5498 C CA . THR A 1 681 ? 44.387 -3.567 -37.382 1.00 84.44 681 THR A CA 1
ATOM 5499 C C . THR A 1 681 ? 44.296 -4.486 -36.151 1.00 84.44 681 THR A C 1
ATOM 5501 O O . THR A 1 681 ? 43.208 -4.787 -35.658 1.00 84.44 681 THR A O 1
ATOM 5504 N N . ASP A 1 682 ? 45.446 -4.956 -35.653 1.00 81.88 682 ASP A N 1
ATOM 5505 C CA . ASP A 1 682 ? 45.549 -5.692 -34.378 1.00 81.88 682 ASP A CA 1
ATOM 5506 C C . ASP A 1 682 ? 45.877 -4.771 -33.184 1.00 81.88 682 ASP A C 1
ATOM 5508 O O . ASP A 1 682 ? 46.146 -5.256 -32.079 1.00 81.88 682 ASP A O 1
ATOM 5512 N N . GLU A 1 683 ? 45.876 -3.449 -33.403 1.00 87.31 683 GLU A N 1
ATOM 5513 C CA . GLU A 1 683 ? 46.233 -2.451 -32.394 1.00 87.31 683 GLU A CA 1
ATOM 5514 C C . GLU A 1 683 ? 45.163 -2.363 -31.296 1.00 87.31 683 GLU A C 1
ATOM 5516 O O . GLU A 1 683 ? 43.961 -2.253 -31.563 1.00 87.31 683 GLU A O 1
ATOM 5521 N N . ILE A 1 684 ? 45.627 -2.377 -30.044 1.00 92.00 684 ILE A N 1
ATOM 5522 C CA . ILE A 1 684 ? 44.811 -2.141 -28.853 1.00 92.00 684 ILE A CA 1
ATOM 5523 C C . ILE A 1 684 ? 45.408 -0.945 -28.121 1.00 92.00 684 ILE A C 1
ATOM 5525 O O . ILE A 1 684 ? 46.533 -1.023 -27.620 1.00 92.00 684 ILE A O 1
ATOM 5529 N N . VAL A 1 685 ? 44.647 0.143 -28.058 1.00 92.75 685 VAL A N 1
ATOM 5530 C CA . VAL A 1 685 ? 45.048 1.411 -27.436 1.00 92.75 685 VAL A CA 1
ATOM 5531 C C . VAL A 1 685 ? 44.126 1.744 -26.272 1.00 92.75 685 VAL A C 1
ATOM 5533 O O . VAL A 1 685 ? 43.002 1.249 -26.200 1.00 92.75 685 VAL A O 1
ATOM 5536 N N . GLY A 1 686 ? 44.594 2.562 -25.337 1.00 94.06 686 GLY A N 1
ATOM 5537 C CA . GLY A 1 686 ? 43.798 2.904 -24.168 1.00 94.06 686 GLY A CA 1
ATOM 5538 C C . GLY A 1 686 ? 44.434 3.947 -23.266 1.00 94.06 686 GLY A C 1
ATOM 5539 O O . GLY A 1 686 ? 45.532 4.447 -23.530 1.00 94.06 686 GLY A O 1
ATOM 5540 N N . GLY A 1 687 ? 43.737 4.249 -22.176 1.00 93.25 687 GLY A N 1
ATOM 5541 C CA . GLY A 1 687 ? 44.173 5.210 -21.172 1.00 93.25 687 GLY A CA 1
ATOM 5542 C C . GLY A 1 687 ? 43.606 4.908 -19.791 1.00 93.25 687 GLY A C 1
ATOM 5543 O O . GLY A 1 687 ? 42.573 4.258 -19.658 1.00 93.25 687 GLY A O 1
ATOM 5544 N N . TYR A 1 688 ? 44.307 5.361 -18.757 1.00 93.88 688 TYR A N 1
ATOM 5545 C CA . TYR A 1 688 ? 43.888 5.243 -17.364 1.00 93.88 688 TYR A CA 1
ATOM 5546 C C . TYR A 1 688 ? 43.584 6.620 -16.783 1.00 93.88 688 TYR A C 1
ATOM 5548 O O . TYR A 1 688 ? 44.475 7.467 -16.724 1.00 93.88 688 TYR A O 1
ATOM 5556 N N . ASN A 1 689 ? 42.348 6.829 -16.328 1.00 90.62 689 ASN A N 1
ATOM 5557 C CA . ASN A 1 689 ? 41.929 8.045 -15.644 1.00 90.62 689 ASN A CA 1
ATOM 5558 C C . ASN A 1 689 ? 41.831 7.807 -14.120 1.00 90.62 689 ASN A C 1
ATOM 5560 O O . ASN A 1 689 ? 40.915 7.121 -13.659 1.00 90.62 689 ASN A O 1
ATOM 5564 N N . PRO A 1 690 ? 42.729 8.385 -13.300 1.00 83.75 690 PRO A N 1
ATOM 5565 C CA . PRO A 1 690 ? 42.648 8.285 -11.842 1.00 83.75 690 PRO A CA 1
ATOM 5566 C C . PRO A 1 690 ? 41.560 9.180 -11.221 1.00 83.75 690 PRO A C 1
ATOM 5568 O O . PRO A 1 690 ? 41.225 8.994 -10.055 1.00 83.75 690 PRO A O 1
ATOM 5571 N N . LEU A 1 691 ? 41.032 10.161 -11.958 1.00 86.19 691 LEU A N 1
ATOM 5572 C CA . LEU A 1 691 ? 40.020 11.112 -11.496 1.00 86.19 691 LEU A CA 1
ATOM 5573 C C . LEU A 1 691 ? 38.611 10.631 -11.851 1.00 86.19 691 LEU A C 1
ATOM 5575 O O . LEU A 1 691 ? 38.436 9.815 -12.751 1.00 86.19 691 LEU A O 1
ATOM 5579 N N . ALA A 1 692 ? 37.599 11.158 -11.158 1.00 85.81 692 ALA A N 1
ATOM 5580 C CA . ALA A 1 692 ? 36.211 10.891 -11.517 1.00 85.81 692 ALA A CA 1
ATOM 5581 C C . ALA A 1 692 ? 35.851 11.590 -12.833 1.00 85.81 692 ALA A C 1
ATOM 5583 O O . ALA A 1 692 ? 36.143 12.780 -12.984 1.00 85.81 692 ALA A O 1
ATOM 5584 N N . TRP A 1 693 ? 35.208 10.887 -13.768 1.00 83.81 693 TRP A N 1
ATOM 5585 C CA . TRP A 1 693 ? 34.576 11.540 -14.919 1.00 83.81 693 TRP A CA 1
ATOM 5586 C C . TRP A 1 693 ? 33.422 12.416 -14.442 1.00 83.81 693 TRP A C 1
ATOM 5588 O O . TRP A 1 693 ? 32.610 11.972 -13.631 1.00 83.81 693 TRP A O 1
ATOM 5598 N N . ASP A 1 694 ? 33.332 13.639 -14.950 1.00 83.75 694 ASP A N 1
ATOM 5599 C CA . ASP A 1 694 ? 32.262 14.568 -14.600 1.00 83.75 694 ASP A CA 1
ATOM 5600 C C . ASP A 1 694 ? 31.663 15.145 -15.878 1.00 83.75 694 ASP A C 1
ATOM 5602 O O . ASP A 1 694 ? 32.314 15.892 -16.607 1.00 83.75 694 ASP A O 1
ATOM 5606 N N . ASN A 1 695 ? 30.419 14.768 -16.157 1.00 82.94 695 ASN A N 1
ATOM 5607 C CA . ASN A 1 695 ? 29.704 15.212 -17.347 1.00 82.94 695 ASN A CA 1
ATOM 5608 C C . ASN A 1 695 ? 29.077 16.611 -17.203 1.00 82.94 695 ASN A C 1
ATOM 5610 O O . ASN A 1 695 ? 28.482 17.103 -18.164 1.00 82.94 695 ASN A O 1
ATOM 5614 N N . SER A 1 696 ? 29.196 17.237 -16.027 1.00 79.44 696 SER A N 1
ATOM 5615 C CA . SER A 1 696 ? 28.671 18.571 -15.723 1.00 79.44 696 SER A CA 1
ATOM 5616 C C . SER A 1 696 ? 29.714 19.685 -15.848 1.00 79.44 696 SER A C 1
ATOM 5618 O O . SER A 1 696 ? 29.350 20.861 -15.914 1.00 79.44 696 SER A O 1
ATOM 5620 N N . ILE A 1 697 ? 31.000 19.327 -15.914 1.00 69.75 697 ILE A N 1
ATOM 5621 C CA . ILE A 1 697 ? 32.108 20.265 -16.095 1.00 69.75 697 ILE A CA 1
ATOM 5622 C C . ILE A 1 697 ? 32.266 20.569 -17.594 1.00 69.75 697 ILE A C 1
ATOM 5624 O O . ILE A 1 697 ? 32.376 19.659 -18.410 1.00 69.75 697 ILE A O 1
ATOM 5628 N N . GLY A 1 698 ? 32.254 21.854 -17.962 1.00 64.19 698 GLY A N 1
ATOM 5629 C CA . GLY A 1 698 ? 32.497 22.311 -19.338 1.00 64.19 698 GLY A CA 1
ATOM 5630 C C . GLY A 1 698 ? 33.986 22.452 -19.653 1.00 64.19 698 GLY A C 1
ATOM 5631 O O . GLY A 1 698 ? 34.735 22.800 -18.744 1.00 64.19 698 GLY A O 1
ATOM 5632 N N . ASP A 1 699 ? 34.383 22.190 -20.906 1.00 75.94 699 ASP A N 1
ATOM 5633 C CA . ASP A 1 699 ? 35.742 22.247 -21.494 1.00 75.94 699 ASP A CA 1
ATOM 5634 C C . ASP A 1 699 ? 36.871 22.550 -20.509 1.00 75.94 699 ASP A C 1
ATOM 5636 O O . ASP A 1 699 ? 37.469 23.629 -20.498 1.00 75.94 699 ASP A O 1
ATOM 5640 N N . SER A 1 700 ? 37.144 21.576 -19.644 1.00 83.75 700 SER A N 1
ATOM 5641 C CA . SER A 1 700 ? 38.117 21.724 -18.569 1.00 83.75 700 SER A CA 1
ATOM 5642 C C . SER A 1 700 ? 39.269 20.766 -18.766 1.00 83.75 700 SER A C 1
ATOM 5644 O O . SER A 1 700 ? 39.089 19.557 -18.927 1.00 83.75 700 SER A O 1
ATOM 5646 N N . GLN A 1 701 ? 40.477 21.318 -18.713 1.00 85.94 701 GLN A N 1
ATOM 5647 C CA . GLN A 1 701 ? 41.686 20.521 -18.610 1.00 85.94 701 GLN A CA 1
ATOM 5648 C C . GLN A 1 701 ? 41.822 20.019 -17.175 1.00 85.94 701 GLN A C 1
ATOM 5650 O O . GLN A 1 701 ? 41.862 20.807 -16.228 1.00 85.94 701 GLN A O 1
ATOM 5655 N N . MET A 1 702 ? 41.887 18.703 -17.013 1.00 89.19 702 MET A N 1
ATOM 5656 C CA . MET A 1 702 ? 41.988 18.084 -15.699 1.00 89.19 702 MET A CA 1
ATOM 5657 C C . MET A 1 702 ? 43.443 17.801 -15.357 1.00 89.19 702 MET A C 1
ATOM 5659 O O . MET A 1 702 ? 44.192 17.224 -16.156 1.00 89.19 702 MET A O 1
ATOM 5663 N N . GLU A 1 703 ? 43.828 18.194 -14.141 1.00 88.38 703 GLU A N 1
ATOM 5664 C CA . GLU A 1 703 ? 45.201 18.061 -13.678 1.00 88.38 703 GLU A CA 1
ATOM 5665 C C . GLU A 1 703 ? 45.450 16.723 -12.968 1.00 88.38 703 GLU A C 1
ATOM 5667 O O . GLU A 1 703 ? 44.846 16.440 -11.934 1.00 88.38 703 GLU A O 1
ATOM 5672 N N . THR A 1 704 ? 46.378 15.903 -13.473 1.00 87.62 704 THR A N 1
ATOM 5673 C CA . THR A 1 704 ? 46.861 14.711 -12.752 1.00 87.62 704 THR A CA 1
ATOM 5674 C C . THR A 1 704 ? 48.234 14.245 -13.239 1.00 87.62 704 THR A C 1
ATOM 5676 O O . THR A 1 704 ? 48.567 14.373 -14.414 1.00 87.62 704 THR A O 1
ATOM 5679 N N . ASN A 1 705 ? 49.029 13.672 -12.330 1.00 86.56 705 ASN A N 1
ATOM 5680 C CA . ASN A 1 705 ? 50.306 13.014 -12.644 1.00 86.56 705 ASN A CA 1
ATOM 5681 C C . ASN A 1 705 ? 50.181 11.487 -12.767 1.00 86.56 705 ASN A C 1
ATOM 5683 O O . ASN A 1 705 ? 51.149 10.815 -13.125 1.00 86.56 705 ASN A O 1
ATOM 5687 N N . ASP A 1 706 ? 49.017 10.934 -12.424 1.00 88.44 706 ASP A N 1
ATOM 5688 C CA . ASP A 1 706 ? 48.808 9.488 -12.317 1.00 88.44 706 ASP A CA 1
ATOM 5689 C C . ASP A 1 706 ? 48.115 8.886 -13.545 1.00 88.44 706 ASP A C 1
ATOM 5691 O O . ASP A 1 706 ? 48.080 7.663 -13.682 1.00 88.44 706 ASP A O 1
ATOM 5695 N N . SER A 1 707 ? 47.628 9.730 -14.462 1.00 93.06 707 SER A N 1
ATOM 5696 C CA . SER A 1 707 ? 47.127 9.290 -15.766 1.00 93.06 707 SER A CA 1
ATOM 5697 C C . SER A 1 707 ? 48.263 8.760 -16.647 1.00 93.06 707 SER A C 1
ATOM 5699 O O . SER A 1 707 ? 49.428 9.164 -16.546 1.00 93.06 707 SER A O 1
ATOM 5701 N N . PHE A 1 708 ? 47.925 7.829 -17.529 1.00 94.06 708 PHE A N 1
ATOM 5702 C CA . PHE A 1 708 ? 48.815 7.327 -18.569 1.00 94.06 708 PHE A CA 1
ATOM 5703 C C . PHE A 1 708 ? 47.991 6.792 -19.740 1.00 94.06 708 PHE A C 1
ATOM 5705 O O . PHE A 1 708 ? 46.867 6.329 -19.558 1.00 94.06 708 PHE A O 1
ATOM 5712 N N . ILE A 1 709 ? 48.578 6.816 -20.931 1.00 94.75 709 ILE A N 1
ATOM 5713 C CA . ILE A 1 709 ? 48.037 6.170 -22.129 1.00 94.75 709 ILE A CA 1
ATOM 5714 C C . ILE A 1 709 ? 48.951 5.026 -22.550 1.00 94.75 709 ILE A C 1
ATOM 5716 O O . ILE A 1 709 ? 50.137 4.989 -22.197 1.00 94.75 709 ILE A O 1
ATOM 5720 N N . PHE A 1 710 ? 48.405 4.073 -23.293 1.00 94.31 710 PHE A N 1
ATOM 5721 C CA . PHE A 1 710 ? 49.152 2.887 -23.679 1.00 94.31 710 PHE A CA 1
ATOM 5722 C C . PHE A 1 710 ? 48.720 2.297 -25.020 1.00 94.31 710 PHE A C 1
ATOM 5724 O O . PHE A 1 710 ? 47.604 2.502 -25.492 1.00 94.31 710 PHE A O 1
ATOM 5731 N N . SER A 1 711 ? 49.625 1.506 -25.593 1.00 92.81 711 SER A N 1
ATOM 5732 C CA . SER A 1 711 ? 49.334 0.526 -26.640 1.00 92.81 711 SER A CA 1
ATOM 5733 C C . SER A 1 711 ? 49.804 -0.839 -26.155 1.00 92.81 711 SER A C 1
ATOM 5735 O O . SER A 1 711 ? 50.953 -0.981 -25.735 1.00 92.81 711 SER A O 1
ATOM 5737 N N . LEU A 1 712 ? 48.941 -1.849 -26.194 1.00 91.50 712 LEU A N 1
ATOM 5738 C CA . LEU A 1 712 ? 49.269 -3.185 -25.692 1.00 91.50 712 LEU A CA 1
ATOM 5739 C C . LEU A 1 712 ? 49.928 -4.042 -26.774 1.00 91.50 712 LEU A C 1
ATOM 5741 O O . LEU A 1 712 ? 49.550 -3.989 -27.945 1.00 91.50 712 LEU A O 1
ATOM 5745 N N . LYS A 1 713 ? 50.888 -4.882 -26.373 1.00 84.56 713 LYS A N 1
ATOM 5746 C CA . LYS A 1 713 ? 51.430 -5.931 -27.244 1.00 84.56 713 LYS A CA 1
ATOM 5747 C C . LYS A 1 713 ? 50.314 -6.896 -27.645 1.00 84.56 713 LYS A C 1
ATOM 5749 O O . LYS A 1 713 ? 49.615 -7.441 -26.791 1.00 84.56 713 LYS A O 1
ATOM 5754 N N . ASN A 1 714 ? 50.141 -7.117 -28.938 1.00 78.62 714 ASN A N 1
ATOM 5755 C CA . ASN A 1 714 ? 49.150 -8.041 -29.471 1.00 78.62 714 ASN A CA 1
ATOM 5756 C C . ASN A 1 714 ? 49.510 -8.392 -30.917 1.00 78.62 714 ASN A C 1
ATOM 5758 O O . ASN A 1 714 ? 49.897 -7.504 -31.677 1.00 78.62 714 ASN A O 1
ATOM 5762 N N . GLY A 1 715 ? 49.392 -9.667 -31.300 1.00 69.88 715 GLY A N 1
ATOM 5763 C CA . GLY A 1 715 ? 49.700 -10.134 -32.657 1.00 69.88 715 GLY A CA 1
ATOM 5764 C C . GLY A 1 715 ? 51.062 -9.643 -33.173 1.00 69.88 715 GLY A C 1
ATOM 5765 O O . GLY A 1 715 ? 52.109 -10.110 -32.727 1.00 69.88 715 GLY A O 1
ATOM 5766 N N . ASN A 1 716 ? 51.029 -8.684 -34.104 1.00 61.47 716 ASN A N 1
ATOM 5767 C CA . ASN A 1 716 ? 52.197 -8.096 -34.773 1.00 61.47 716 ASN A CA 1
ATOM 5768 C C . ASN A 1 716 ? 52.961 -7.038 -33.945 1.00 61.47 716 ASN A C 1
ATOM 5770 O O . ASN A 1 716 ? 54.067 -6.648 -34.323 1.00 61.47 716 ASN A O 1
ATOM 5774 N N . ILE A 1 717 ? 52.410 -6.569 -32.821 1.00 70.12 717 ILE A N 1
ATOM 5775 C CA . ILE A 1 717 ? 53.062 -5.598 -31.928 1.00 70.12 717 ILE A CA 1
ATOM 5776 C C . ILE A 1 717 ? 53.871 -6.359 -30.877 1.00 70.12 717 ILE A C 1
ATOM 5778 O O . ILE A 1 717 ? 53.307 -6.964 -29.967 1.00 70.12 717 ILE A O 1
ATOM 5782 N N . GLN A 1 718 ? 55.202 -6.315 -30.988 1.00 71.69 718 GLN A N 1
ATOM 5783 C CA . GLN A 1 718 ? 56.086 -7.117 -30.132 1.00 71.69 718 GLN A CA 1
ATOM 5784 C C . GLN A 1 718 ? 56.215 -6.600 -28.690 1.00 71.69 718 GLN A C 1
ATOM 5786 O O . GLN A 1 718 ? 56.464 -7.399 -27.791 1.00 71.69 718 GLN A O 1
ATOM 5791 N N . ASN A 1 719 ? 56.040 -5.294 -28.451 1.00 82.69 719 ASN A N 1
ATOM 5792 C CA . ASN A 1 719 ? 56.212 -4.678 -27.131 1.00 82.69 719 ASN A CA 1
ATOM 5793 C C . ASN A 1 719 ? 55.086 -3.686 -26.826 1.00 82.69 719 ASN A C 1
ATOM 5795 O O . ASN A 1 719 ? 54.721 -2.889 -27.690 1.00 82.69 719 ASN A O 1
ATOM 5799 N N . SER A 1 720 ? 54.587 -3.706 -25.588 1.00 90.19 720 SER A N 1
ATOM 5800 C CA . SER A 1 720 ? 53.631 -2.716 -25.094 1.00 90.19 720 SER A CA 1
ATOM 5801 C C . SER A 1 720 ? 54.321 -1.359 -24.920 1.00 90.19 720 SER A C 1
ATOM 5803 O O . SER A 1 720 ? 55.482 -1.280 -24.511 1.00 90.19 720 SER A O 1
ATOM 5805 N N . ILE A 1 721 ? 53.601 -0.281 -25.210 1.00 91.56 721 ILE A N 1
ATOM 5806 C CA . ILE A 1 721 ? 54.046 1.096 -25.016 1.00 91.56 721 ILE A CA 1
ATOM 5807 C C . ILE A 1 721 ? 53.258 1.670 -23.845 1.00 91.56 721 ILE A C 1
ATOM 5809 O O . ILE A 1 721 ? 52.035 1.726 -23.899 1.00 91.56 721 ILE A O 1
ATOM 5813 N N . LEU A 1 722 ? 53.966 2.128 -22.814 1.00 93.19 722 LEU A N 1
ATOM 5814 C CA . LEU A 1 722 ? 53.419 2.952 -21.739 1.00 93.19 722 LEU A CA 1
ATOM 5815 C C . LEU A 1 722 ? 53.918 4.384 -21.926 1.00 93.19 722 LEU A C 1
ATOM 5817 O O . LEU A 1 722 ? 55.126 4.608 -22.052 1.00 93.19 722 LEU A O 1
ATOM 5821 N N . SER A 1 723 ? 52.998 5.341 -21.897 1.00 93.06 723 SER A N 1
ATOM 5822 C CA . SER A 1 723 ? 53.295 6.764 -22.003 1.00 93.06 723 SER A CA 1
ATOM 5823 C C . SER A 1 723 ? 52.619 7.508 -20.858 1.00 93.06 723 SER A C 1
ATOM 5825 O O . SER A 1 723 ? 51.396 7.488 -20.732 1.00 93.06 723 SER A O 1
ATOM 5827 N N . ARG A 1 724 ? 53.412 8.115 -19.970 1.00 93.38 724 ARG A N 1
ATOM 5828 C CA . ARG A 1 724 ? 52.899 8.846 -18.801 1.00 93.38 724 ARG A CA 1
ATOM 5829 C C . ARG A 1 724 ? 52.733 10.329 -19.105 1.00 93.38 724 ARG A C 1
ATOM 5831 O O . ARG A 1 724 ? 53.260 10.831 -20.096 1.00 93.38 724 ARG A O 1
ATOM 5838 N N . VAL A 1 725 ? 51.994 11.022 -18.248 1.00 90.19 725 VAL A N 1
ATOM 5839 C CA . VAL A 1 725 ? 51.814 12.471 -18.348 1.00 90.19 725 VAL A CA 1
ATOM 5840 C C . VAL A 1 725 ? 53.155 13.186 -18.156 1.00 90.19 725 VAL A C 1
ATOM 5842 O O . VAL A 1 725 ? 53.834 12.998 -17.149 1.00 90.19 725 VAL A O 1
ATOM 5845 N N . LYS A 1 726 ? 53.519 14.041 -19.116 1.00 87.25 726 LYS A N 1
ATOM 5846 C CA . LYS A 1 726 ? 54.670 14.954 -19.042 1.00 87.25 726 LYS A CA 1
ATOM 5847 C C . LYS A 1 726 ? 54.258 16.328 -18.512 1.00 87.25 726 LYS A C 1
ATOM 5849 O O . LYS A 1 726 ? 55.024 16.963 -17.790 1.00 87.25 726 LYS A O 1
ATOM 5854 N N . ASN A 1 727 ? 53.063 16.791 -18.883 1.00 82.94 727 ASN A N 1
ATOM 5855 C CA . ASN A 1 727 ? 52.481 18.047 -18.419 1.00 82.94 727 ASN A CA 1
ATOM 5856 C C . ASN A 1 727 ? 51.160 17.781 -17.691 1.00 82.94 727 ASN A C 1
ATOM 5858 O O . ASN A 1 727 ? 50.144 17.509 -18.326 1.00 82.94 727 ASN A O 1
ATOM 5862 N N . GLN A 1 728 ? 51.173 17.905 -16.363 1.00 83.88 728 GLN A N 1
ATOM 5863 C CA . GLN A 1 728 ? 50.004 17.607 -15.534 1.00 83.88 728 GLN A CA 1
ATOM 5864 C C . GLN A 1 728 ? 48.782 18.459 -15.879 1.00 83.88 728 GLN A C 1
ATOM 5866 O O . GLN A 1 728 ? 47.676 17.977 -15.704 1.00 83.88 728 GLN A O 1
ATOM 5871 N N . LYS A 1 729 ? 48.965 19.690 -16.385 1.00 79.81 729 LYS A N 1
ATOM 5872 C CA . LYS A 1 729 ? 47.879 20.664 -16.591 1.00 79.81 729 LYS A CA 1
ATOM 5873 C C . LYS A 1 729 ? 46.944 20.362 -17.758 1.00 79.81 729 LYS A C 1
ATOM 5875 O O . LYS A 1 729 ? 45.938 21.034 -17.902 1.00 79.81 729 LYS A O 1
ATOM 5880 N N . GLY A 1 730 ? 47.275 19.368 -18.572 1.00 75.06 730 GLY A N 1
ATOM 5881 C CA . GLY A 1 730 ? 46.454 18.901 -19.682 1.00 75.06 730 GLY A CA 1
ATOM 5882 C C . GLY A 1 730 ? 46.576 17.395 -19.782 1.00 75.06 730 GLY A C 1
ATOM 5883 O O . GLY A 1 730 ? 46.977 16.891 -20.821 1.00 75.06 730 GLY A O 1
ATOM 5884 N N . ALA A 1 731 ? 46.350 16.687 -18.673 1.00 86.69 731 ALA A N 1
ATOM 5885 C CA . ALA A 1 731 ? 46.407 15.231 -18.646 1.00 86.69 731 ALA A CA 1
ATOM 5886 C C . ALA A 1 731 ? 45.137 14.612 -19.247 1.00 86.69 731 ALA A C 1
ATOM 5888 O O . ALA A 1 731 ? 45.211 13.581 -19.915 1.00 86.69 731 ALA A O 1
ATOM 5889 N N . LEU A 1 732 ? 43.980 15.238 -19.029 1.00 90.75 732 LEU A N 1
ATOM 5890 C CA . LEU A 1 732 ? 42.682 14.836 -19.578 1.00 90.75 732 LEU A CA 1
ATOM 5891 C C . LEU A 1 732 ? 41.900 16.090 -19.973 1.00 90.75 732 LEU A C 1
ATOM 5893 O O . LEU A 1 732 ? 42.127 17.156 -19.393 1.00 90.75 732 LEU A O 1
ATOM 5897 N N . LEU A 1 733 ? 40.959 15.950 -20.901 1.00 89.38 733 LEU A N 1
ATOM 5898 C CA . LEU A 1 733 ? 40.040 17.020 -21.277 1.00 89.38 733 LEU A CA 1
ATOM 5899 C C . LEU A 1 733 ? 38.599 16.561 -21.059 1.00 89.38 733 LEU A C 1
ATOM 5901 O O . LEU A 1 733 ? 38.187 15.520 -21.566 1.00 89.38 733 LEU A O 1
ATOM 5905 N N . TYR A 1 734 ? 37.834 17.315 -20.272 1.00 91.19 734 TYR A N 1
ATOM 5906 C CA . TYR A 1 734 ? 36.411 17.053 -20.070 1.00 91.19 734 TYR A CA 1
ATOM 5907 C C . TYR A 1 734 ? 35.626 18.019 -20.941 1.00 91.19 734 TYR A C 1
ATOM 5909 O O . TYR A 1 734 ? 35.589 19.215 -20.655 1.00 91.19 734 TYR A O 1
ATOM 5917 N N . CYS A 1 735 ? 35.064 17.493 -22.030 1.00 83.31 735 CYS A N 1
ATOM 5918 C CA . CYS A 1 735 ? 34.292 18.278 -22.983 1.00 83.31 735 CYS A CA 1
ATOM 5919 C C . CYS A 1 735 ? 32.930 18.683 -22.404 1.00 83.31 735 CYS A C 1
ATOM 5921 O O . CYS A 1 735 ? 32.312 17.952 -21.619 1.00 83.31 735 CYS A O 1
ATOM 5923 N N . ASN A 1 736 ? 32.463 19.861 -22.806 1.00 84.94 736 ASN A N 1
ATOM 5924 C CA . ASN A 1 736 ? 31.169 20.394 -22.411 1.00 84.94 736 ASN A CA 1
ATOM 5925 C C . ASN A 1 736 ? 30.001 19.503 -22.877 1.00 84.94 736 ASN A C 1
ATOM 5927 O O . ASN A 1 736 ? 30.130 18.645 -23.748 1.00 84.94 736 ASN A O 1
ATOM 5931 N N . SER A 1 737 ? 28.820 19.712 -22.294 1.00 82.00 737 SER A N 1
ATOM 5932 C CA . SER A 1 737 ? 27.651 18.858 -22.525 1.00 82.00 737 SER A CA 1
ATOM 5933 C C . SER A 1 737 ? 27.211 18.740 -23.985 1.00 82.00 737 SER A C 1
ATOM 5935 O O . SER A 1 737 ? 26.602 17.717 -24.329 1.00 82.00 737 SER A O 1
ATOM 5937 N N . ASP A 1 738 ? 27.479 19.764 -24.796 1.00 82.50 738 ASP A N 1
ATOM 5938 C CA . ASP A 1 738 ? 27.072 19.842 -26.199 1.00 82.50 738 ASP A CA 1
ATOM 5939 C C . ASP A 1 738 ? 28.016 19.002 -27.070 1.00 82.50 738 ASP A C 1
ATOM 5941 O O . ASP A 1 738 ? 27.555 18.207 -27.897 1.00 82.50 738 ASP A O 1
ATOM 5945 N N . ASP A 1 739 ? 29.313 19.073 -26.772 1.00 84.94 739 ASP A N 1
ATOM 5946 C CA . ASP A 1 739 ? 30.384 18.330 -27.437 1.00 84.94 739 ASP A CA 1
ATOM 5947 C C . ASP A 1 739 ? 30.420 16.848 -27.032 1.00 84.94 739 ASP A C 1
ATOM 5949 O O . ASP A 1 739 ? 30.815 15.994 -27.820 1.00 84.94 739 ASP A O 1
ATOM 5953 N N . GLN A 1 740 ? 29.879 16.477 -25.868 1.00 87.94 740 GLN A N 1
ATOM 5954 C CA . GLN A 1 740 ? 29.754 15.073 -25.433 1.00 87.94 740 GLN A CA 1
ATOM 5955 C C . GLN A 1 740 ? 28.892 14.189 -26.357 1.00 87.94 740 GLN A C 1
ATOM 5957 O O . GLN A 1 740 ? 28.817 12.975 -26.154 1.00 87.94 740 GLN A O 1
ATOM 5962 N N . ASN A 1 741 ? 28.181 14.766 -27.333 1.00 87.25 741 ASN A N 1
ATOM 5963 C CA . ASN A 1 741 ? 27.530 13.972 -28.374 1.00 87.25 741 ASN A CA 1
ATOM 5964 C C . ASN A 1 741 ? 28.527 13.457 -29.408 1.00 87.25 741 ASN A C 1
ATOM 5966 O O . ASN A 1 741 ? 28.302 12.360 -29.906 1.00 87.25 741 ASN A O 1
ATOM 5970 N N . ALA A 1 742 ? 29.607 14.197 -29.668 1.00 88.31 742 ALA A N 1
ATOM 5971 C CA . ALA A 1 742 ? 30.655 13.854 -30.623 1.00 88.31 742 ALA A CA 1
ATOM 5972 C C . ALA A 1 742 ? 31.912 13.276 -29.951 1.00 88.31 742 ALA A C 1
ATOM 5974 O O . ALA A 1 742 ? 32.536 12.372 -30.496 1.00 88.31 742 ALA A O 1
ATOM 5975 N N . TYR A 1 743 ? 32.253 13.717 -28.739 1.00 90.50 743 TYR A N 1
ATOM 5976 C CA . TYR A 1 743 ? 33.484 13.335 -28.042 1.00 90.50 743 TYR A CA 1
ATOM 5977 C C . TYR A 1 743 ? 33.237 12.366 -26.883 1.00 90.50 743 TYR A C 1
ATOM 5979 O O . TYR A 1 743 ? 32.327 12.548 -26.075 1.00 90.50 743 TYR A O 1
ATOM 5987 N N . GLY A 1 744 ? 34.069 11.329 -26.787 1.00 91.44 744 GLY A N 1
ATOM 5988 C CA . GLY A 1 744 ? 34.117 10.360 -25.689 1.00 91.44 744 GLY A CA 1
ATOM 5989 C C . GLY A 1 744 ? 35.330 10.579 -24.779 1.00 91.44 744 GLY A C 1
ATOM 5990 O O . GLY A 1 744 ? 35.604 11.717 -24.398 1.00 91.44 744 GLY A O 1
ATOM 5991 N N . PRO A 1 745 ? 36.069 9.514 -24.409 1.00 92.50 745 PRO A N 1
ATOM 5992 C CA . PRO A 1 745 ? 37.317 9.653 -23.665 1.00 92.50 745 PRO A CA 1
ATOM 5993 C C . PRO A 1 745 ? 38.342 10.523 -24.401 1.00 92.50 745 PRO A C 1
ATOM 5995 O O . PRO A 1 745 ? 38.656 10.269 -25.567 1.00 92.50 745 PRO A O 1
ATOM 5998 N N . TRP A 1 746 ? 38.903 11.500 -23.686 1.00 92.31 746 TRP A N 1
ATOM 5999 C CA . TRP A 1 746 ? 39.904 12.425 -24.212 1.00 92.31 746 TRP A CA 1
ATOM 6000 C C . TRP A 1 746 ? 41.099 12.525 -23.262 1.00 92.31 746 TRP A C 1
ATOM 6002 O O . TRP A 1 746 ? 41.051 13.163 -22.205 1.00 92.31 746 TRP A O 1
ATOM 6012 N N . PHE A 1 747 ? 42.197 11.885 -23.655 1.00 92.94 747 PHE A N 1
ATOM 6013 C CA . PHE A 1 747 ? 43.460 11.920 -22.931 1.00 92.94 747 PHE A CA 1
ATOM 6014 C C . PHE A 1 747 ? 44.396 12.938 -23.569 1.00 92.94 747 PHE A C 1
ATOM 6016 O O . PHE A 1 747 ? 44.711 12.877 -24.758 1.00 92.94 747 PHE A O 1
ATOM 6023 N N . GLY A 1 748 ? 44.834 13.864 -22.726 1.00 87.06 748 GLY A N 1
ATOM 6024 C CA . GLY A 1 748 ? 45.692 14.981 -23.066 1.00 87.06 748 GLY A CA 1
ATOM 6025 C C . GLY A 1 748 ? 45.080 16.000 -24.025 1.00 87.06 748 GLY A C 1
ATOM 6026 O O . GLY A 1 748 ? 43.881 16.246 -23.986 1.00 87.06 748 GLY A O 1
ATOM 6027 N N . ASP A 1 749 ? 45.908 16.607 -24.868 1.00 83.56 749 ASP A N 1
ATOM 6028 C CA . ASP A 1 749 ? 45.522 17.552 -25.924 1.00 83.56 749 ASP A CA 1
ATOM 6029 C C . ASP A 1 749 ? 45.409 16.831 -27.279 1.00 83.56 749 ASP A C 1
ATOM 6031 O O . ASP A 1 749 ? 45.899 17.287 -28.310 1.00 83.56 749 ASP A O 1
ATOM 6035 N N . GLY A 1 750 ? 44.820 15.632 -27.262 1.00 81.44 750 GLY A N 1
ATOM 6036 C CA . GLY A 1 750 ? 44.620 14.824 -28.462 1.00 81.44 750 GLY A CA 1
ATOM 6037 C C . GLY A 1 750 ? 45.460 13.550 -28.539 1.00 81.44 750 GLY A C 1
ATOM 6038 O O . GLY A 1 750 ? 45.479 12.907 -29.587 1.00 81.44 750 GLY A O 1
ATOM 6039 N N . GLU A 1 751 ? 46.191 13.168 -27.489 1.00 89.62 751 GLU A N 1
ATOM 6040 C CA . GLU A 1 751 ? 47.076 11.997 -27.528 1.00 89.62 751 GLU A CA 1
ATOM 6041 C C . GLU A 1 751 ? 46.334 10.666 -27.626 1.00 89.62 751 GLU A C 1
ATOM 6043 O O . GLU A 1 751 ? 46.846 9.715 -28.222 1.00 89.62 751 GLU A O 1
ATOM 6048 N N . PHE A 1 752 ? 45.118 10.609 -27.092 1.00 93.00 752 PHE A N 1
ATOM 6049 C CA . PHE A 1 752 ? 44.155 9.561 -27.399 1.00 93.00 752 PHE A CA 1
ATOM 6050 C C . PHE A 1 752 ? 42.741 10.117 -27.247 1.00 93.00 752 PHE A C 1
ATOM 6052 O O . PHE A 1 752 ? 42.330 10.469 -26.139 1.00 93.00 752 PHE A O 1
ATOM 6059 N N . VAL A 1 753 ? 42.017 10.208 -28.364 1.00 92.75 753 VAL A N 1
ATOM 6060 C CA . VAL A 1 753 ? 40.650 10.738 -28.412 1.00 92.75 753 VAL A CA 1
ATOM 6061 C C . VAL A 1 753 ? 39.756 9.790 -29.184 1.00 92.75 753 VAL A C 1
ATOM 6063 O O . VAL A 1 753 ? 40.108 9.324 -30.272 1.00 92.75 753 VAL A O 1
ATOM 6066 N N . MET A 1 754 ? 38.583 9.535 -28.614 1.00 93.00 754 MET A N 1
ATOM 6067 C CA . MET A 1 754 ? 37.475 8.926 -29.332 1.00 93.00 754 MET A CA 1
ATOM 6068 C C . MET A 1 754 ? 36.477 10.020 -29.712 1.00 93.00 754 MET A C 1
ATOM 6070 O O . MET A 1 754 ? 35.861 10.619 -28.831 1.00 93.00 754 MET A O 1
ATOM 6074 N N . GLU A 1 755 ? 36.327 10.271 -31.009 1.00 92.94 755 GLU A N 1
ATOM 6075 C CA . GLU A 1 755 ? 35.389 11.241 -31.588 1.00 92.94 755 GLU A CA 1
ATOM 6076 C C . GLU A 1 755 ? 34.539 10.535 -32.649 1.00 92.94 755 GLU A C 1
ATOM 6078 O O . GLU A 1 755 ? 35.012 9.609 -33.314 1.00 92.94 755 GLU A O 1
ATOM 6083 N N . SER A 1 756 ? 33.289 10.967 -32.793 1.00 89.88 756 SER A N 1
ATOM 6084 C CA . SER A 1 756 ? 32.430 10.615 -33.914 1.00 89.88 756 SER A CA 1
ATOM 6085 C C . SER A 1 756 ? 31.482 11.759 -34.277 1.00 89.88 756 SER A C 1
ATOM 6087 O O . SER A 1 756 ? 30.666 12.188 -33.460 1.00 89.88 756 SER A O 1
ATOM 6089 N N . ASP A 1 757 ? 31.517 12.177 -35.540 1.00 85.12 757 ASP A N 1
ATOM 6090 C CA . ASP A 1 757 ? 30.622 13.189 -36.115 1.00 85.12 757 ASP A CA 1
ATOM 6091 C C . ASP A 1 757 ? 29.225 12.625 -36.420 1.00 85.12 757 ASP A C 1
ATOM 6093 O O . ASP A 1 757 ? 28.251 13.373 -36.537 1.00 85.12 757 ASP A O 1
ATOM 6097 N N . ILE A 1 758 ? 29.110 11.298 -36.547 1.00 86.69 758 ILE A N 1
ATOM 6098 C CA . ILE A 1 758 ? 27.828 10.595 -36.742 1.00 86.69 758 ILE A CA 1
ATOM 6099 C C . ILE A 1 758 ? 27.300 9.941 -35.462 1.00 86.69 758 ILE A C 1
ATOM 6101 O O . ILE A 1 758 ? 26.319 9.196 -35.509 1.00 86.69 758 ILE A O 1
ATOM 6105 N N . TYR A 1 759 ? 27.933 10.243 -34.327 1.00 87.44 759 TYR A N 1
ATOM 6106 C CA . TYR A 1 759 ? 27.561 9.760 -33.001 1.00 87.44 759 TYR A CA 1
ATOM 6107 C C . TYR A 1 759 ? 27.652 8.233 -32.833 1.00 87.44 759 TYR A C 1
ATOM 6109 O O . TYR A 1 759 ? 26.868 7.629 -32.098 1.00 87.44 759 TYR A O 1
ATOM 6117 N N . ASP A 1 760 ? 28.618 7.602 -33.502 1.00 87.69 760 ASP A N 1
ATOM 6118 C CA . ASP A 1 760 ? 28.948 6.181 -33.393 1.00 87.69 760 ASP A CA 1
ATOM 6119 C C . ASP A 1 760 ? 30.432 5.930 -33.738 1.00 87.69 760 ASP A C 1
ATOM 6121 O O . ASP A 1 760 ? 30.819 5.904 -34.909 1.00 87.69 760 ASP A O 1
ATOM 6125 N N . PHE A 1 761 ? 31.252 5.663 -32.711 1.00 86.62 761 PHE A N 1
ATOM 6126 C CA . PHE A 1 761 ? 32.703 5.432 -32.844 1.00 86.62 761 PHE A CA 1
ATOM 6127 C C . PHE A 1 761 ? 33.102 4.262 -33.766 1.00 86.62 761 PHE A C 1
ATOM 6129 O O . PHE A 1 761 ? 34.270 4.138 -34.152 1.00 86.62 761 PHE A O 1
ATOM 6136 N N . ALA A 1 762 ? 32.180 3.343 -34.069 1.00 87.06 762 ALA A N 1
ATOM 6137 C CA . ALA A 1 762 ? 32.456 2.192 -34.924 1.00 87.06 762 ALA A CA 1
ATOM 6138 C C . ALA A 1 762 ? 32.188 2.481 -36.410 1.00 87.06 762 ALA A C 1
ATOM 6140 O O . ALA A 1 762 ? 32.667 1.742 -37.277 1.00 87.06 762 ALA A O 1
ATOM 6141 N N . GLN A 1 763 ? 31.423 3.532 -36.720 1.00 82.31 763 GLN A N 1
ATOM 6142 C CA . GLN A 1 763 ? 30.916 3.784 -38.069 1.00 82.31 763 GLN A CA 1
ATOM 6143 C C . GLN A 1 763 ? 31.675 4.878 -38.827 1.00 82.31 763 GLN A C 1
ATOM 6145 O O . GLN A 1 763 ? 31.628 4.888 -40.060 1.00 82.31 763 GLN A O 1
ATOM 6150 N N . ASP A 1 764 ? 32.420 5.748 -38.141 1.00 78.69 764 ASP A N 1
ATOM 6151 C CA . ASP A 1 764 ? 33.249 6.774 -38.769 1.00 78.69 764 ASP A CA 1
ATOM 6152 C C . ASP A 1 764 ? 34.724 6.710 -38.339 1.00 78.69 764 ASP A C 1
ATOM 6154 O O . ASP A 1 764 ? 35.099 6.113 -37.334 1.00 78.69 764 ASP A O 1
ATOM 6158 N N . LYS A 1 765 ? 35.614 7.250 -39.181 1.00 86.06 765 LYS A N 1
ATOM 6159 C CA . LYS A 1 765 ? 37.066 7.240 -38.938 1.00 86.06 765 LYS A CA 1
ATOM 6160 C C . LYS A 1 765 ? 37.500 8.557 -38.310 1.00 86.06 765 LYS A C 1
ATOM 6162 O O . LYS A 1 765 ? 38.317 9.266 -38.896 1.00 86.06 765 LYS A O 1
ATOM 6167 N N . HIS A 1 766 ? 36.920 8.879 -37.159 1.00 88.38 766 HIS A N 1
ATOM 6168 C CA . HIS A 1 766 ? 37.170 10.133 -36.456 1.00 88.38 766 HIS A CA 1
ATOM 6169 C C . HIS A 1 766 ? 37.921 9.971 -35.135 1.00 88.38 766 HIS A C 1
ATOM 6171 O O . HIS A 1 766 ? 38.317 10.974 -34.586 1.00 88.38 766 HIS A O 1
ATOM 6177 N N . CYS A 1 767 ? 38.271 8.778 -34.648 1.00 90.44 767 CYS A N 1
ATOM 6178 C CA . CYS A 1 767 ? 39.196 8.672 -33.507 1.00 90.44 767 CYS A CA 1
ATOM 6179 C C . CYS A 1 767 ? 40.648 8.979 -33.935 1.00 90.44 767 CYS A C 1
ATOM 6181 O O . CYS A 1 767 ? 41.058 8.595 -35.034 1.00 90.44 767 CYS A O 1
ATOM 6183 N N . TRP A 1 768 ? 41.467 9.603 -33.075 1.00 89.50 768 TRP A N 1
ATOM 6184 C CA . TRP A 1 768 ? 42.890 9.871 -33.366 1.00 89.50 768 TRP A CA 1
ATOM 6185 C C . TRP A 1 768 ? 43.811 9.763 -32.148 1.00 89.50 768 TRP A C 1
ATOM 6187 O O . TRP A 1 768 ? 43.396 9.748 -30.989 1.00 89.50 768 TRP A O 1
ATOM 6197 N N . CYS A 1 769 ? 45.109 9.706 -32.454 1.00 87.50 769 CYS A N 1
ATOM 6198 C CA . CYS A 1 769 ? 46.198 9.836 -31.496 1.00 87.50 769 CYS A CA 1
ATOM 6199 C C . CYS A 1 769 ? 47.221 10.842 -32.038 1.00 87.50 769 CYS A C 1
ATOM 6201 O O . CYS A 1 769 ? 47.793 10.626 -33.108 1.00 87.50 769 CYS A O 1
ATOM 6203 N N . TYR A 1 770 ? 47.472 11.912 -31.292 1.00 80.31 770 TYR A N 1
ATOM 6204 C CA . TYR A 1 770 ? 48.537 12.885 -31.538 1.00 80.31 770 TYR A CA 1
ATOM 6205 C C . TYR A 1 770 ? 49.619 12.801 -30.442 1.00 80.31 770 TYR A C 1
ATOM 6207 O O . TYR A 1 770 ? 49.600 11.905 -29.602 1.00 80.31 770 TYR A O 1
ATOM 6215 N N . TYR A 1 771 ? 50.623 13.676 -30.456 1.00 74.12 771 TYR A N 1
ATOM 6216 C CA . TYR A 1 771 ? 51.698 13.679 -29.464 1.00 74.12 771 TYR A CA 1
ATOM 6217 C C . TYR A 1 771 ? 52.049 15.100 -29.001 1.00 74.12 771 TYR A C 1
ATOM 6219 O O . TYR A 1 771 ? 52.632 15.867 -29.769 1.00 74.12 771 TYR A O 1
ATOM 6227 N N . ALA A 1 772 ? 51.759 15.432 -27.735 1.00 73.75 772 ALA A N 1
ATOM 6228 C CA . ALA A 1 772 ? 52.187 16.678 -27.088 1.00 73.75 772 ALA A CA 1
ATOM 6229 C C . ALA A 1 772 ? 52.501 16.539 -25.570 1.00 73.75 772 ALA A C 1
ATOM 6231 O O . ALA A 1 772 ? 53.655 16.688 -25.157 1.00 73.75 772 ALA A O 1
ATOM 6232 N N . ASN A 1 773 ? 51.496 16.274 -24.731 1.00 78.56 773 ASN A N 1
ATOM 6233 C CA . ASN A 1 773 ? 51.498 16.326 -23.263 1.00 78.56 773 ASN A CA 1
ATOM 6234 C C . ASN A 1 773 ? 51.854 15.007 -22.559 1.00 78.56 773 ASN A C 1
ATOM 6236 O O . ASN A 1 773 ? 52.064 15.006 -21.342 1.00 78.56 773 ASN A O 1
ATOM 6240 N N . TYR A 1 774 ? 51.962 13.904 -23.297 1.00 88.31 774 TYR A N 1
ATOM 6241 C CA . TYR A 1 774 ? 52.423 12.606 -22.793 1.00 88.31 774 TYR A CA 1
ATOM 6242 C C . TYR A 1 774 ? 53.861 12.313 -23.249 1.00 88.31 774 TYR A C 1
ATOM 6244 O O . TYR A 1 774 ? 54.366 12.928 -24.182 1.00 88.31 774 TYR A O 1
ATOM 6252 N N . GLU A 1 775 ? 54.566 11.413 -22.562 1.00 88.75 775 GLU A N 1
ATOM 6253 C CA . GLU A 1 775 ? 56.006 11.171 -22.755 1.00 88.75 775 GLU A CA 1
ATOM 6254 C C . GLU A 1 775 ? 56.386 10.635 -24.144 1.00 88.75 775 GLU A C 1
ATOM 6256 O O . GLU A 1 775 ? 57.491 10.902 -24.620 1.00 88.75 775 GLU A O 1
ATOM 6261 N N . LYS A 1 776 ? 55.519 9.820 -24.762 1.00 88.44 776 LYS A N 1
ATOM 6262 C CA . LYS A 1 776 ? 55.764 9.098 -26.028 1.00 88.44 776 LYS A CA 1
ATOM 6263 C C . LYS A 1 776 ? 54.460 8.882 -26.825 1.00 88.44 776 LYS A C 1
ATOM 6265 O O . LYS A 1 776 ? 53.411 8.714 -26.199 1.00 88.44 776 LYS A O 1
ATOM 6270 N N . PRO A 1 777 ? 54.491 8.824 -28.169 1.00 88.19 777 PRO A N 1
ATOM 6271 C CA . PRO A 1 777 ? 53.326 8.424 -28.961 1.00 88.19 777 PRO A CA 1
ATOM 6272 C C . PRO A 1 777 ? 52.999 6.938 -28.750 1.00 88.19 777 PRO A C 1
ATOM 6274 O O . PRO A 1 777 ? 53.906 6.119 -28.592 1.00 88.19 777 PRO A O 1
ATOM 6277 N N . ILE A 1 778 ? 51.709 6.587 -28.774 1.00 90.06 778 ILE A N 1
ATOM 6278 C CA . ILE A 1 778 ? 51.238 5.195 -28.635 1.00 90.06 778 ILE A CA 1
ATOM 6279 C C . ILE A 1 778 ? 50.955 4.505 -29.976 1.00 90.06 778 ILE A C 1
ATOM 6281 O O . ILE A 1 778 ? 50.773 3.293 -30.001 1.00 90.06 778 ILE A O 1
ATOM 6285 N N . ARG A 1 779 ? 50.968 5.251 -31.090 1.00 88.00 779 ARG A N 1
ATOM 6286 C CA . ARG A 1 779 ? 50.811 4.734 -32.458 1.00 88.00 779 ARG A CA 1
ATOM 6287 C C . ARG A 1 779 ? 51.917 5.255 -33.370 1.00 88.00 779 ARG A C 1
ATOM 6289 O O . ARG A 1 779 ? 52.437 6.350 -33.168 1.00 88.00 779 ARG A O 1
ATOM 6296 N N . THR A 1 780 ? 52.271 4.473 -34.387 1.00 78.38 780 THR A N 1
ATOM 6297 C CA . THR A 1 780 ? 53.278 4.849 -35.397 1.00 78.38 780 THR A CA 1
ATOM 6298 C C . THR A 1 780 ? 52.691 5.630 -36.575 1.00 78.38 780 THR A C 1
ATOM 6300 O O . THR A 1 780 ? 53.440 6.229 -37.345 1.00 78.38 780 THR A O 1
ATOM 6303 N N . THR A 1 781 ? 51.365 5.623 -36.732 1.00 77.75 781 THR A N 1
ATOM 6304 C CA . THR A 1 781 ? 50.623 6.323 -37.792 1.00 77.75 781 THR A CA 1
ATOM 6305 C C . THR A 1 781 ? 49.811 7.478 -37.212 1.00 77.75 781 THR A C 1
ATOM 6307 O O . THR A 1 781 ? 49.243 7.333 -36.134 1.00 77.75 781 THR A O 1
ATOM 6310 N N . HIS A 1 782 ? 49.673 8.569 -37.967 1.00 75.12 782 HIS A N 1
ATOM 6311 C CA . HIS A 1 782 ? 48.849 9.733 -37.599 1.00 75.12 782 HIS A CA 1
ATOM 6312 C C . HIS A 1 782 ? 47.475 9.723 -38.295 1.00 75.12 782 HIS A C 1
ATOM 6314 O O . HIS A 1 782 ? 46.815 10.751 -38.383 1.00 75.12 782 HIS A O 1
ATOM 6320 N N . GLU A 1 783 ? 47.073 8.581 -38.858 1.00 83.38 783 GLU A N 1
ATOM 6321 C CA . GLU A 1 783 ? 45.779 8.436 -39.524 1.00 83.38 783 GLU A CA 1
ATOM 6322 C C . GLU A 1 783 ? 44.660 8.231 -38.499 1.00 83.38 783 GLU A C 1
ATOM 6324 O O . GLU A 1 783 ? 44.803 7.430 -37.561 1.00 83.38 783 GLU A O 1
ATOM 6329 N N . ASN A 1 784 ? 43.537 8.919 -38.723 1.00 88.81 784 ASN A N 1
ATOM 6330 C CA . ASN A 1 784 ? 42.313 8.715 -37.961 1.00 88.81 784 ASN A CA 1
ATOM 6331 C C . ASN A 1 784 ? 41.753 7.306 -38.197 1.00 88.81 784 ASN A C 1
ATOM 6333 O O . ASN A 1 784 ? 41.959 6.690 -39.249 1.00 88.81 784 ASN A O 1
ATOM 6337 N N . PHE A 1 785 ? 41.027 6.787 -37.215 1.00 89.88 785 PHE A N 1
ATOM 6338 C CA . PHE A 1 785 ? 40.587 5.401 -37.186 1.00 89.88 785 PHE A CA 1
ATOM 6339 C C . PHE A 1 785 ? 39.174 5.251 -36.619 1.00 89.88 785 PHE A C 1
ATOM 6341 O O . PHE A 1 785 ? 38.699 6.099 -35.874 1.00 89.88 785 PHE A O 1
ATOM 6348 N N . SER A 1 786 ? 38.508 4.155 -36.982 1.00 88.00 786 SER A N 1
ATOM 6349 C CA . SER A 1 786 ? 37.319 3.645 -36.290 1.00 88.00 786 SER A CA 1
ATOM 6350 C C . SER A 1 786 ? 37.718 2.537 -35.318 1.00 88.00 786 SER A C 1
ATOM 6352 O O . SER A 1 786 ? 38.825 1.987 -35.398 1.00 88.00 786 SER A O 1
ATOM 6354 N N . ILE A 1 787 ? 36.812 2.172 -34.415 1.00 89.06 787 ILE A N 1
ATOM 6355 C CA . ILE A 1 787 ? 37.003 1.048 -33.491 1.00 89.06 787 ILE A CA 1
ATOM 6356 C C . ILE A 1 787 ? 36.116 -0.150 -33.854 1.00 89.06 787 ILE A C 1
ATOM 6358 O O . ILE A 1 787 ? 35.080 -0.009 -34.494 1.00 89.06 787 ILE A O 1
ATOM 6362 N N . ILE A 1 788 ? 36.527 -1.347 -33.434 1.00 80.25 788 ILE A N 1
ATOM 6363 C CA . ILE A 1 788 ? 35.695 -2.563 -33.479 1.00 80.25 788 ILE A CA 1
ATOM 6364 C C . ILE A 1 788 ? 34.868 -2.681 -32.200 1.00 80.25 788 ILE A C 1
ATOM 6366 O O . ILE A 1 788 ? 33.701 -3.058 -32.243 1.00 80.25 788 ILE A O 1
ATOM 6370 N N . ASP A 1 789 ? 35.498 -2.407 -31.058 1.00 81.31 789 ASP A N 1
ATOM 6371 C CA . ASP A 1 789 ? 34.850 -2.375 -29.753 1.00 81.31 789 ASP A CA 1
ATOM 6372 C C . ASP A 1 789 ? 35.664 -1.494 -28.793 1.00 81.31 789 ASP A C 1
ATOM 6374 O O . ASP A 1 789 ? 36.861 -1.265 -29.022 1.00 81.31 789 ASP A O 1
ATOM 6378 N N . TYR A 1 790 ? 35.031 -1.027 -27.717 1.00 84.25 790 TYR A N 1
ATOM 6379 C CA . TYR A 1 790 ? 35.715 -0.380 -26.597 1.00 84.25 790 TYR A CA 1
ATOM 6380 C C . TYR A 1 790 ? 35.091 -0.779 -25.261 1.00 84.25 790 TYR A C 1
ATOM 6382 O O . TYR A 1 790 ? 33.901 -1.087 -25.177 1.00 84.25 790 TYR A O 1
ATOM 6390 N N . GLU A 1 791 ? 35.898 -0.790 -24.210 1.00 85.69 791 GLU A N 1
ATOM 6391 C CA . GLU A 1 791 ? 35.495 -1.177 -22.863 1.00 85.69 791 GLU A CA 1
ATOM 6392 C C . GLU A 1 791 ? 36.028 -0.167 -21.846 1.00 85.69 791 GLU A C 1
ATOM 6394 O O . GLU A 1 791 ? 37.197 0.212 -21.911 1.00 85.69 791 GLU A O 1
ATOM 6399 N N . GLU A 1 792 ? 35.177 0.226 -20.894 1.00 75.69 792 GLU A N 1
ATOM 6400 C CA . GLU A 1 792 ? 35.592 0.966 -19.697 1.00 75.69 792 GLU A CA 1
ATOM 6401 C C . GLU A 1 792 ? 35.457 0.055 -18.490 1.00 75.69 792 GLU A C 1
ATOM 6403 O O . GLU A 1 792 ? 34.394 -0.529 -18.254 1.00 75.69 792 GLU A O 1
ATOM 6408 N N . SER A 1 793 ? 36.517 -0.050 -17.697 1.00 77.62 793 SER A N 1
ATOM 6409 C CA . SER A 1 793 ? 36.501 -0.809 -16.448 1.00 77.62 793 SER A CA 1
ATOM 6410 C C . SER A 1 793 ? 37.078 -0.000 -15.296 1.00 77.62 793 SER A C 1
ATOM 6412 O O . SER A 1 793 ? 37.945 0.838 -15.502 1.00 77.62 793 SER A O 1
ATOM 6414 N N . ARG A 1 794 ? 36.637 -0.263 -14.068 1.00 73.88 794 ARG A N 1
ATOM 6415 C CA . ARG A 1 794 ? 37.186 0.364 -12.859 1.00 73.88 794 ARG A CA 1
ATOM 6416 C C . ARG A 1 794 ? 38.076 -0.603 -12.100 1.00 73.88 794 ARG A C 1
ATOM 6418 O O . ARG A 1 794 ? 37.715 -1.772 -11.971 1.00 73.88 794 ARG A O 1
ATOM 6425 N N . GLN A 1 795 ? 39.188 -0.093 -11.570 1.00 55.47 795 GLN A N 1
ATOM 6426 C CA . GLN A 1 795 ? 39.986 -0.808 -10.582 1.00 55.47 795 GLN A CA 1
ATOM 6427 C C . GLN A 1 795 ? 39.421 -0.582 -9.170 1.00 55.47 795 GLN A C 1
ATOM 6429 O O . GLN A 1 795 ? 39.349 0.554 -8.696 1.00 55.47 795 GLN A O 1
ATOM 6434 N N . ASP A 1 796 ? 39.047 -1.659 -8.483 1.00 50.25 796 ASP A N 1
ATOM 6435 C CA . ASP A 1 796 ? 38.626 -1.619 -7.080 1.00 50.25 796 ASP A CA 1
ATOM 6436 C C . ASP A 1 796 ? 39.871 -1.701 -6.181 1.00 50.25 796 ASP A C 1
ATOM 6438 O O . ASP A 1 796 ? 40.380 -2.779 -5.914 1.00 50.25 796 ASP A O 1
ATOM 6442 N N . ASN A 1 797 ? 40.415 -0.577 -5.713 1.00 38.84 797 ASN A N 1
ATOM 6443 C CA . ASN A 1 797 ? 41.566 -0.615 -4.804 1.00 38.84 797 ASN A CA 1
ATOM 6444 C C . ASN A 1 797 ? 41.188 -1.228 -3.438 1.00 38.84 797 ASN A C 1
ATOM 6446 O O . ASN A 1 797 ? 40.350 -0.672 -2.729 1.00 38.84 797 ASN A O 1
ATOM 6450 N N . ILE A 1 798 ? 41.941 -2.238 -2.965 1.00 37.88 798 ILE A N 1
ATOM 6451 C CA . ILE A 1 798 ? 41.973 -2.649 -1.532 1.00 37.88 798 ILE A CA 1
ATOM 6452 C C . ILE A 1 798 ? 42.332 -1.471 -0.595 1.00 37.88 798 ILE A C 1
ATOM 6454 O O . ILE A 1 798 ? 42.151 -1.553 0.619 1.00 37.88 798 ILE A O 1
ATOM 6458 N N . CYS A 1 799 ? 42.822 -0.352 -1.131 1.00 28.12 799 CYS A N 1
ATOM 6459 C CA . CYS A 1 799 ? 43.257 0.806 -0.355 1.00 28.12 799 CYS A CA 1
ATOM 6460 C C . CYS A 1 799 ? 42.292 1.999 -0.298 1.00 28.12 799 CYS A C 1
ATOM 6462 O O . CYS A 1 799 ? 42.594 2.905 0.468 1.00 28.12 799 CYS A O 1
ATOM 6464 N N . ASP A 1 800 ? 41.131 1.981 -0.960 1.00 26.05 800 ASP A N 1
ATOM 6465 C CA . ASP A 1 800 ? 40.167 3.098 -0.900 1.00 26.05 800 ASP A CA 1
ATOM 6466 C C . ASP A 1 800 ? 38.757 2.634 -0.506 1.00 26.05 800 ASP A C 1
ATOM 6468 O O . ASP A 1 800 ? 37.756 2.987 -1.125 1.00 26.05 800 ASP A O 1
ATOM 6472 N N . ASN A 1 801 ? 38.652 1.878 0.591 1.00 27.77 801 ASN A N 1
ATOM 6473 C CA . ASN A 1 801 ? 37.399 1.812 1.350 1.00 27.77 801 ASN A CA 1
ATOM 6474 C C . ASN A 1 801 ? 37.269 3.052 2.253 1.00 27.77 801 ASN A C 1
ATOM 6476 O O . ASN A 1 801 ? 37.184 2.953 3.475 1.00 27.77 801 ASN A O 1
ATOM 6480 N N . GLU A 1 802 ? 37.216 4.229 1.632 1.00 30.20 802 GLU A N 1
ATOM 6481 C CA . GLU A 1 802 ? 36.558 5.410 2.198 1.00 30.20 802 GLU A CA 1
ATOM 6482 C C . GLU A 1 802 ? 35.198 5.630 1.518 1.00 30.20 802 GLU A C 1
ATOM 6484 O O . GLU A 1 802 ? 34.802 6.737 1.176 1.00 30.20 802 GLU A O 1
ATOM 6489 N N . THR A 1 803 ? 34.404 4.568 1.373 1.00 30.00 803 THR A N 1
ATOM 6490 C CA . THR A 1 803 ? 32.948 4.724 1.457 1.00 30.00 803 THR A CA 1
ATOM 6491 C C . THR A 1 803 ? 32.581 4.762 2.933 1.00 30.00 803 THR A C 1
ATOM 6493 O O . THR A 1 803 ? 32.375 3.718 3.548 1.00 30.00 803 THR A O 1
ATOM 6496 N N . SER A 1 804 ? 32.619 5.969 3.501 1.00 32.75 804 SER A N 1
ATOM 6497 C CA . SER A 1 804 ? 31.805 6.471 4.622 1.00 32.75 804 SER A CA 1
ATOM 6498 C C . SER A 1 804 ? 30.949 5.428 5.366 1.00 32.75 804 SER A C 1
ATOM 6500 O O . SER A 1 804 ? 29.719 5.447 5.344 1.00 32.75 804 SER A O 1
ATOM 6502 N N . GLY A 1 805 ? 31.623 4.534 6.091 1.00 34.44 805 GLY A N 1
ATOM 6503 C CA . GLY A 1 805 ? 31.027 3.725 7.144 1.00 34.44 805 GLY A CA 1
ATOM 6504 C C . GLY A 1 805 ? 30.845 4.588 8.389 1.00 34.44 805 GLY A C 1
ATOM 6505 O O . GLY A 1 805 ? 31.798 5.185 8.885 1.00 34.44 805 GLY A O 1
ATOM 6506 N N . LEU A 1 806 ? 29.617 4.689 8.891 1.00 40.03 806 LEU A N 1
ATOM 6507 C CA . LEU A 1 806 ? 29.310 5.345 10.163 1.00 40.03 806 LEU A CA 1
ATOM 6508 C C . LEU A 1 806 ? 29.937 4.539 11.321 1.00 40.03 806 LEU A C 1
ATOM 6510 O O . LEU A 1 806 ? 29.489 3.429 11.606 1.00 40.03 806 LEU A O 1
ATOM 6514 N N . TYR A 1 807 ? 30.950 5.092 11.999 1.00 42.09 807 TYR A N 1
ATOM 6515 C CA . TYR A 1 807 ? 31.581 4.485 13.182 1.00 42.09 807 TYR A CA 1
ATOM 6516 C C . TYR A 1 807 ? 31.071 5.152 14.472 1.00 42.09 807 TYR A C 1
ATOM 6518 O O . TYR A 1 807 ? 31.090 6.376 14.596 1.00 42.09 807 TYR A O 1
ATOM 6526 N N . LEU A 1 808 ? 30.622 4.360 15.450 1.00 42.00 808 LEU A N 1
ATOM 6527 C CA . LEU A 1 808 ? 30.165 4.856 16.755 1.00 42.00 808 LEU A CA 1
ATOM 6528 C C . LEU A 1 808 ? 31.370 5.104 17.672 1.00 42.00 808 LEU A C 1
ATOM 6530 O O . LEU A 1 808 ? 32.099 4.175 18.005 1.00 42.00 808 LEU A O 1
ATOM 6534 N N . ILE A 1 809 ? 31.573 6.351 18.103 1.00 48.72 809 ILE A N 1
ATOM 6535 C CA . ILE A 1 809 ? 32.705 6.758 18.950 1.00 48.72 809 ILE A CA 1
ATOM 6536 C C . ILE A 1 809 ? 32.171 7.253 20.301 1.00 48.72 809 ILE A C 1
ATOM 6538 O O . ILE A 1 809 ? 31.357 8.175 20.339 1.00 48.72 809 ILE A O 1
ATOM 6542 N N . CYS A 1 810 ? 32.641 6.684 21.419 1.00 50.06 810 CYS A N 1
ATOM 6543 C CA . CYS A 1 810 ? 32.328 7.192 22.762 1.00 50.06 810 CYS A CA 1
ATOM 6544 C C . CYS A 1 810 ? 33.528 7.925 23.379 1.00 50.06 810 CYS A C 1
ATOM 6546 O O . CYS A 1 810 ? 34.673 7.471 23.303 1.00 50.06 810 CYS A O 1
ATOM 6548 N N . ILE A 1 811 ? 33.253 9.051 24.037 1.00 53.28 811 ILE A N 1
ATOM 6549 C CA . ILE A 1 811 ? 34.252 9.836 24.773 1.00 53.28 811 ILE A CA 1
ATOM 6550 C C . ILE A 1 811 ? 34.727 9.026 25.997 1.00 53.28 811 ILE A C 1
ATOM 6552 O O . ILE A 1 811 ? 33.934 8.347 26.644 1.00 53.28 811 ILE A O 1
ATOM 6556 N N . ASN A 1 812 ? 36.023 9.103 26.308 1.00 54.69 812 ASN A N 1
ATOM 6557 C CA . ASN A 1 812 ? 36.757 8.371 27.351 1.00 54.69 812 ASN A CA 1
ATOM 6558 C C . ASN A 1 812 ? 36.989 6.867 27.119 1.00 54.69 812 ASN A C 1
ATOM 6560 O O . ASN A 1 812 ? 37.508 6.194 28.016 1.00 54.69 812 ASN A O 1
ATOM 6564 N N . ILE A 1 813 ? 36.700 6.330 25.927 1.00 62.53 813 ILE A N 1
ATOM 6565 C CA . ILE A 1 813 ? 37.160 4.979 25.565 1.00 62.53 813 ILE A CA 1
ATOM 6566 C C . ILE A 1 813 ? 38.689 4.956 25.517 1.00 62.53 813 ILE A C 1
ATOM 6568 O O . ILE A 1 813 ? 39.309 5.826 24.906 1.00 62.53 813 ILE A O 1
ATOM 6572 N N . LYS A 1 814 ? 39.282 3.929 26.136 1.00 68.31 814 LYS A N 1
ATOM 6573 C CA . LYS A 1 814 ? 40.717 3.635 26.086 1.00 68.31 814 LYS A CA 1
ATOM 6574 C C . LYS A 1 814 ? 40.953 2.368 25.277 1.00 68.31 814 LYS A C 1
ATOM 6576 O O . LYS A 1 814 ? 40.551 1.286 25.694 1.00 68.31 814 LYS A O 1
ATOM 6581 N N . THR A 1 815 ? 41.633 2.511 24.151 1.00 72.19 815 THR A N 1
ATOM 6582 C CA . THR A 1 815 ? 42.076 1.397 23.315 1.00 72.19 815 THR A CA 1
ATOM 6583 C C . THR A 1 815 ? 43.526 1.087 23.637 1.00 72.19 815 THR A C 1
ATOM 6585 O O . THR A 1 815 ? 44.399 1.940 23.476 1.00 72.19 815 THR A O 1
ATOM 6588 N N . LEU A 1 816 ? 43.771 -0.138 24.083 1.00 70.19 816 LEU A N 1
ATOM 6589 C CA . LEU A 1 816 ? 45.100 -0.661 24.354 1.00 70.19 816 LEU A CA 1
ATOM 6590 C C . LEU A 1 816 ? 45.644 -1.376 23.115 1.00 70.19 816 LEU A C 1
ATOM 6592 O O . LEU A 1 816 ? 45.006 -2.297 22.608 1.00 70.19 816 LEU A O 1
ATOM 6596 N N . VAL A 1 817 ? 46.839 -1.003 22.664 1.00 75.00 817 VAL A N 1
ATOM 6597 C CA . VAL A 1 817 ? 47.541 -1.694 21.578 1.00 75.00 817 VAL A CA 1
ATOM 6598 C C . VAL A 1 817 ? 49.013 -1.883 21.918 1.00 75.00 817 VAL A C 1
ATOM 6600 O O . VAL A 1 817 ? 49.657 -1.011 22.498 1.00 75.00 817 VAL A O 1
ATOM 6603 N N . PHE A 1 818 ? 49.566 -3.027 21.527 1.00 73.38 818 PHE A N 1
ATOM 6604 C CA . PHE A 1 818 ? 50.994 -3.293 21.635 1.00 73.38 818 PHE A CA 1
ATOM 6605 C C . PHE A 1 818 ? 51.653 -3.103 20.270 1.00 73.38 818 PHE A C 1
ATOM 6607 O O . PHE A 1 818 ? 51.377 -3.852 19.333 1.00 73.38 818 PHE A O 1
ATOM 6614 N N . LEU A 1 819 ? 52.539 -2.113 20.157 1.00 75.81 819 LEU A N 1
ATOM 6615 C CA . LEU A 1 819 ? 53.360 -1.888 18.967 1.00 75.81 819 LEU A CA 1
ATOM 6616 C C . LEU A 1 819 ? 54.832 -2.076 19.340 1.00 75.81 819 LEU A C 1
ATOM 6618 O O . LEU A 1 819 ? 55.310 -1.467 20.294 1.00 75.81 819 LEU A O 1
ATOM 6622 N N . GLN A 1 820 ? 55.543 -2.948 18.615 1.00 77.44 820 GLN A N 1
ATOM 6623 C CA . GLN A 1 820 ? 56.925 -3.354 18.930 1.00 77.44 820 GLN A CA 1
ATOM 6624 C C . GLN A 1 820 ? 57.123 -3.739 20.414 1.00 77.44 820 GLN A C 1
ATOM 6626 O O . GLN A 1 820 ? 58.040 -3.263 21.080 1.00 77.44 820 GLN A O 1
ATOM 6631 N N . ASN A 1 821 ? 56.220 -4.565 20.958 1.00 75.81 821 ASN A N 1
ATOM 6632 C CA . ASN A 1 821 ? 56.190 -4.965 22.376 1.00 75.81 821 ASN A CA 1
ATOM 6633 C C . ASN A 1 821 ? 56.120 -3.800 23.385 1.00 75.81 821 ASN A C 1
ATOM 6635 O O . ASN A 1 821 ? 56.399 -3.986 24.567 1.00 75.81 821 ASN A O 1
ATOM 6639 N N . THR A 1 822 ? 55.732 -2.605 22.941 1.00 74.88 822 THR A N 1
ATOM 6640 C CA . THR A 1 822 ? 55.512 -1.437 23.795 1.00 74.88 822 THR A CA 1
ATOM 6641 C C . THR A 1 822 ? 54.026 -1.108 23.834 1.00 74.88 822 THR A C 1
ATOM 6643 O O . THR A 1 822 ? 53.334 -1.196 22.822 1.00 74.88 822 THR A O 1
ATOM 6646 N N . GLU A 1 823 ? 53.537 -0.748 25.015 1.00 83.38 823 GLU A N 1
ATOM 6647 C CA . GLU A 1 823 ? 52.133 -0.445 25.270 1.00 83.38 823 GLU A CA 1
ATOM 6648 C C . GLU A 1 823 ? 51.774 0.986 24.851 1.00 83.38 823 GLU A C 1
ATOM 6650 O O . GLU A 1 823 ? 52.356 1.953 25.350 1.00 83.38 823 GLU A O 1
ATOM 6655 N N . PHE A 1 824 ? 50.790 1.113 23.964 1.00 83.06 824 PHE A N 1
ATOM 6656 C CA . PHE A 1 824 ? 50.184 2.371 23.547 1.00 83.06 824 PHE A CA 1
ATOM 6657 C C . PHE A 1 824 ? 48.712 2.365 23.960 1.00 83.06 824 PHE A C 1
ATOM 6659 O O . PHE A 1 824 ? 47.973 1.429 23.659 1.00 83.06 824 PHE A O 1
ATOM 6666 N N . ILE A 1 825 ? 48.275 3.429 24.628 1.00 80.38 825 ILE A N 1
ATOM 6667 C CA . ILE A 1 825 ? 46.878 3.630 25.012 1.00 80.38 825 ILE A CA 1
ATOM 6668 C C . ILE A 1 825 ? 46.348 4.842 24.259 1.00 80.38 825 ILE A C 1
ATOM 6670 O O . ILE A 1 825 ? 46.776 5.964 24.529 1.00 80.38 825 ILE A O 1
ATOM 6674 N N . ILE A 1 826 ? 45.392 4.636 23.357 1.00 78.12 826 ILE A N 1
ATOM 6675 C CA . ILE A 1 826 ? 44.664 5.728 22.702 1.00 78.12 826 ILE A CA 1
ATOM 6676 C C . ILE A 1 826 ? 43.387 5.998 23.495 1.00 78.12 826 ILE A C 1
ATOM 6678 O O . ILE A 1 826 ? 42.597 5.089 23.727 1.00 78.12 826 ILE A O 1
ATOM 6682 N N . THR A 1 827 ? 43.194 7.238 23.930 1.00 76.00 827 THR A N 1
ATOM 6683 C CA . THR A 1 827 ? 42.011 7.709 24.650 1.00 76.00 827 THR A CA 1
ATOM 6684 C C . THR A 1 827 ? 41.253 8.710 23.791 1.00 76.00 827 THR A C 1
ATOM 6686 O O . THR A 1 827 ? 41.832 9.707 23.355 1.00 76.00 827 THR A O 1
ATOM 6689 N N . THR A 1 828 ? 39.963 8.467 23.581 1.00 70.62 828 THR A N 1
ATOM 6690 C CA . THR A 1 828 ? 39.061 9.439 22.952 1.00 70.62 828 THR A CA 1
ATOM 6691 C C . THR A 1 828 ? 38.676 10.504 23.977 1.00 70.62 828 THR A C 1
ATOM 6693 O O . THR A 1 828 ? 38.250 10.167 25.079 1.00 70.62 828 THR A O 1
ATOM 6696 N N . VAL A 1 829 ? 38.787 11.782 23.635 1.00 67.00 829 VAL A N 1
ATOM 6697 C CA . VAL A 1 829 ? 38.460 12.928 24.497 1.00 67.00 829 VAL A CA 1
ATOM 6698 C C . VAL A 1 829 ? 37.494 13.883 23.796 1.00 67.00 829 VAL A C 1
ATOM 6700 O O . VAL A 1 829 ? 37.253 13.778 22.595 1.00 67.00 829 VAL A O 1
ATOM 6703 N N . GLN A 1 830 ? 36.899 14.803 24.552 1.00 58.28 830 GLN A N 1
ATOM 6704 C CA . GLN A 1 830 ? 35.996 15.807 23.997 1.00 58.28 830 GLN A CA 1
ATOM 6705 C C . GLN A 1 830 ? 36.785 16.982 23.408 1.00 58.28 830 GLN A C 1
ATOM 6707 O O . GLN A 1 830 ? 37.549 17.618 24.133 1.00 58.28 830 GLN A O 1
ATOM 6712 N N . GLY A 1 831 ? 36.543 17.301 22.133 1.00 55.31 831 GLY A N 1
ATOM 6713 C CA . GLY A 1 831 ? 37.155 18.435 21.443 1.00 55.31 831 GLY A CA 1
ATOM 6714 C C . GLY A 1 831 ? 38.572 18.153 20.938 1.00 55.31 831 GLY A C 1
ATOM 6715 O O . GLY A 1 831 ? 39.347 17.443 21.579 1.00 55.31 831 GLY A O 1
ATOM 6716 N N . CYS A 1 832 ? 38.931 18.757 19.807 1.00 55.75 832 CYS A N 1
ATOM 6717 C CA . CYS A 1 832 ? 40.324 18.978 19.408 1.00 55.75 832 CYS A CA 1
ATOM 6718 C C . CYS A 1 832 ? 40.606 20.491 19.393 1.00 55.75 832 CYS A C 1
ATOM 6720 O O . CYS A 1 832 ? 39.657 21.274 19.364 1.00 55.75 832 CYS A O 1
ATOM 6722 N N . ASN A 1 833 ? 41.885 20.886 19.433 1.00 51.53 833 ASN A N 1
ATOM 6723 C CA . ASN A 1 833 ? 42.392 22.246 19.693 1.00 51.53 833 ASN A CA 1
ATOM 6724 C C . ASN A 1 833 ? 41.662 23.428 19.001 1.00 51.53 833 ASN A C 1
ATOM 6726 O O . ASN A 1 833 ? 41.737 24.524 19.545 1.00 51.53 833 ASN A O 1
ATOM 6730 N N . ASP A 1 834 ? 40.917 23.216 17.904 1.00 46.91 834 ASP A N 1
ATOM 6731 C CA . ASP A 1 834 ? 40.151 24.256 17.189 1.00 46.91 834 ASP A CA 1
ATOM 6732 C C . ASP A 1 834 ? 38.649 23.936 16.964 1.00 46.91 834 ASP A C 1
ATOM 6734 O O . ASP A 1 834 ? 37.882 24.802 16.541 1.00 46.91 834 ASP A O 1
ATOM 6738 N N . PHE A 1 835 ? 38.178 22.723 17.294 1.00 47.44 835 PHE A N 1
ATOM 6739 C CA . PHE A 1 835 ? 36.786 22.293 17.089 1.00 47.44 835 PHE A CA 1
ATOM 6740 C C . PHE A 1 835 ? 36.240 21.559 18.323 1.00 47.44 835 PHE A C 1
ATOM 6742 O O . PHE A 1 835 ? 36.322 20.337 18.448 1.00 47.44 835 PHE A O 1
ATOM 6749 N N . LEU A 1 836 ? 35.603 22.313 19.229 1.00 48.97 836 LEU A N 1
ATOM 6750 C CA . LEU A 1 836 ? 35.006 21.817 20.487 1.00 48.97 836 LEU A CA 1
ATOM 6751 C C . LEU A 1 836 ? 33.931 20.729 20.310 1.00 48.97 836 LEU A C 1
ATOM 6753 O O . LEU A 1 836 ? 33.541 20.075 21.276 1.00 48.97 836 LEU A O 1
ATOM 6757 N N . GLN A 1 837 ? 33.424 20.566 19.093 1.00 45.44 837 GLN A N 1
ATOM 6758 C CA . GLN A 1 837 ? 32.309 19.682 18.773 1.00 45.44 837 GLN A CA 1
ATOM 6759 C C . GLN A 1 837 ? 32.732 18.376 18.074 1.00 45.44 837 GLN A C 1
ATOM 6761 O O . GLN A 1 837 ? 31.881 17.521 17.831 1.00 45.44 837 GLN A O 1
ATOM 6766 N N . GLN A 1 838 ? 34.029 18.195 17.793 1.00 47.38 838 GLN A N 1
ATOM 6767 C CA . GLN A 1 838 ? 34.590 16.961 17.234 1.00 47.38 838 GLN A CA 1
ATOM 6768 C C . GLN A 1 838 ? 35.352 16.163 18.308 1.00 47.38 838 GLN A C 1
ATOM 6770 O O . GLN A 1 838 ? 35.908 16.761 19.232 1.00 47.38 838 GLN A O 1
ATOM 6775 N N . PRO A 1 839 ? 35.382 14.819 18.240 1.00 53.22 839 PRO A N 1
ATOM 6776 C CA . PRO A 1 839 ? 36.163 14.017 19.176 1.00 53.22 839 PRO A CA 1
ATOM 6777 C C . PRO A 1 839 ? 37.665 14.246 18.961 1.00 53.22 839 PRO A C 1
ATOM 6779 O O . PRO A 1 839 ? 38.154 14.217 17.834 1.00 53.22 839 PRO A O 1
ATOM 6782 N N . GLY A 1 840 ? 38.395 14.450 20.054 1.00 70.38 840 GLY A N 1
ATOM 6783 C CA . GLY A 1 840 ? 39.852 14.484 20.061 1.00 70.38 840 GLY A CA 1
ATOM 6784 C C . GLY A 1 840 ? 40.445 13.132 20.451 1.00 70.38 840 GLY A C 1
ATOM 6785 O O . GLY A 1 840 ? 39.798 12.314 21.105 1.00 70.38 840 GLY A O 1
ATOM 6786 N N . TYR A 1 841 ? 41.705 12.901 20.102 1.00 80.00 841 TYR A N 1
ATOM 6787 C CA . TYR A 1 841 ? 42.419 11.660 20.387 1.00 80.00 841 TYR A CA 1
ATOM 6788 C C . TYR A 1 841 ? 43.758 11.957 21.040 1.00 80.00 841 TYR A C 1
ATOM 6790 O O . TYR A 1 841 ? 44.565 12.734 20.528 1.00 80.00 841 TYR A O 1
ATOM 6798 N N . ILE A 1 842 ? 43.998 11.297 22.169 1.00 84.94 842 ILE A N 1
ATOM 6799 C CA . ILE A 1 842 ? 45.258 11.356 22.901 1.00 84.94 842 ILE A CA 1
ATOM 6800 C C . ILE A 1 842 ? 45.854 9.961 22.915 1.00 84.94 842 ILE A C 1
ATOM 6802 O O . ILE A 1 842 ? 45.196 9.009 23.322 1.00 84.94 842 ILE A O 1
ATOM 6806 N N . CYS A 1 843 ? 47.115 9.828 22.534 1.00 87.19 843 CYS A N 1
ATOM 6807 C CA . CYS A 1 843 ? 47.857 8.594 22.711 1.00 87.19 843 CYS A CA 1
ATOM 6808 C C . CYS A 1 843 ? 48.798 8.732 23.916 1.00 87.19 843 CYS A C 1
ATOM 6810 O O . CYS A 1 843 ? 49.358 9.798 24.166 1.00 87.19 843 CYS A O 1
ATOM 6812 N N . LYS A 1 844 ? 48.969 7.660 24.687 1.00 88.69 844 LYS A N 1
ATOM 6813 C CA . LYS A 1 844 ? 49.875 7.587 25.836 1.00 88.69 844 LYS A CA 1
ATOM 6814 C C . LYS A 1 844 ? 50.767 6.361 25.717 1.00 88.69 844 LYS A C 1
ATOM 6816 O O . LYS A 1 844 ? 50.281 5.271 25.436 1.00 88.69 844 LYS A O 1
ATOM 6821 N N . VAL A 1 845 ? 52.053 6.542 26.001 1.00 86.06 845 VAL A N 1
ATOM 6822 C CA . VAL A 1 845 ? 53.043 5.466 26.122 1.00 86.06 845 VAL A CA 1
ATOM 6823 C C . VAL A 1 845 ? 53.870 5.716 27.371 1.00 86.06 845 VAL A C 1
ATOM 6825 O O . VAL A 1 845 ? 54.537 6.745 27.477 1.00 86.06 845 VAL A O 1
ATOM 6828 N N . LYS A 1 846 ? 53.855 4.782 28.328 1.00 81.56 846 LYS A N 1
ATOM 6829 C CA . LYS A 1 846 ? 54.536 4.939 29.629 1.00 81.56 846 LYS A CA 1
ATOM 6830 C C . LYS A 1 846 ? 54.174 6.288 30.296 1.00 81.56 846 LYS A C 1
ATOM 6832 O O . LYS A 1 846 ? 53.005 6.507 30.615 1.00 81.56 846 LYS A O 1
ATOM 6837 N N . ASN A 1 847 ? 55.146 7.188 30.482 1.00 77.56 847 ASN A N 1
ATOM 6838 C CA . ASN A 1 847 ? 54.967 8.516 31.091 1.00 77.56 847 ASN A CA 1
ATOM 6839 C C . ASN A 1 847 ? 54.798 9.654 30.069 1.00 77.56 847 ASN A C 1
ATOM 6841 O O . ASN A 1 847 ? 54.698 10.810 30.470 1.00 77.56 847 ASN A O 1
ATOM 6845 N N . THR A 1 848 ? 54.750 9.348 28.771 1.00 79.38 848 THR A N 1
ATOM 6846 C CA . THR A 1 848 ? 54.653 10.348 27.701 1.00 79.38 848 THR A CA 1
ATOM 6847 C C . THR A 1 848 ? 53.262 10.315 27.074 1.00 79.38 848 THR A C 1
ATOM 6849 O O . THR A 1 848 ? 52.699 9.246 26.833 1.00 79.38 848 THR A O 1
ATOM 6852 N N . ILE A 1 849 ? 52.694 11.493 26.828 1.00 86.19 849 ILE A N 1
ATOM 6853 C CA . ILE A 1 849 ? 51.342 11.689 26.299 1.00 86.19 849 ILE A CA 1
ATOM 6854 C C . ILE A 1 849 ? 51.444 12.599 25.072 1.00 86.19 849 ILE A C 1
ATOM 6856 O O . ILE A 1 849 ? 52.240 13.537 25.070 1.00 86.19 849 ILE A O 1
ATOM 6860 N N . SER A 1 850 ? 50.680 12.306 24.022 1.00 85.19 850 SER A N 1
ATOM 6861 C CA . SER A 1 850 ? 50.616 13.145 22.828 1.00 85.19 850 SER A CA 1
ATOM 6862 C C . SER A 1 850 ? 49.766 14.391 23.073 1.00 85.19 850 SER A C 1
ATOM 6864 O O . SER A 1 850 ? 48.934 14.428 23.977 1.00 85.19 850 SER A O 1
ATOM 6866 N N . ASN A 1 851 ? 49.889 15.384 22.194 1.00 84.25 851 ASN A N 1
ATOM 6867 C CA . ASN A 1 851 ? 48.857 16.413 22.074 1.00 84.25 851 ASN A CA 1
ATOM 6868 C C . ASN A 1 851 ? 47.509 15.783 21.671 1.00 84.25 851 ASN A C 1
ATOM 6870 O O . ASN A 1 851 ? 47.456 14.618 21.260 1.00 84.25 851 ASN A O 1
ATOM 6874 N N . ILE A 1 852 ? 46.428 16.554 21.790 1.00 81.31 852 ILE A N 1
ATOM 6875 C CA . ILE A 1 852 ? 45.109 16.163 21.287 1.00 81.31 852 ILE A CA 1
ATOM 6876 C C . ILE A 1 852 ? 45.098 16.344 19.768 1.00 81.31 852 ILE A C 1
ATOM 6878 O O . ILE A 1 852 ? 45.374 17.439 19.279 1.00 81.31 852 ILE A O 1
ATOM 6882 N N . PHE A 1 853 ? 44.763 15.283 19.039 1.00 76.69 853 PHE A N 1
ATOM 6883 C CA . PHE A 1 853 ? 44.605 15.302 17.584 1.00 76.69 853 PHE A CA 1
ATOM 6884 C C . PHE A 1 853 ? 43.145 15.081 17.189 1.00 76.69 853 PHE A C 1
ATOM 6886 O O . PHE A 1 853 ? 42.386 14.482 17.941 1.00 76.69 853 PHE A O 1
ATOM 6893 N N . ASP A 1 854 ? 42.759 15.543 16.007 1.00 67.62 854 ASP A N 1
ATOM 6894 C CA . ASP A 1 854 ? 41.434 15.331 15.402 1.00 67.62 854 ASP A CA 1
ATOM 6895 C C . ASP A 1 854 ? 41.239 13.916 14.828 1.00 67.62 854 ASP A C 1
ATOM 6897 O O . ASP A 1 854 ? 40.122 13.516 14.508 1.00 67.62 854 ASP A O 1
ATOM 6901 N N . ASN A 1 855 ? 42.313 13.127 14.732 1.00 71.62 855 ASN A N 1
ATOM 6902 C CA . ASN A 1 855 ? 42.267 11.746 14.274 1.00 71.62 855 ASN A CA 1
ATOM 6903 C C . ASN A 1 855 ? 43.227 10.833 15.072 1.00 71.62 855 ASN A C 1
ATOM 6905 O O . ASN A 1 855 ? 44.328 11.250 15.458 1.00 71.62 855 ASN A O 1
ATOM 6909 N N . PRO A 1 856 ? 42.854 9.559 15.303 1.00 70.38 856 PRO A N 1
ATOM 6910 C CA . PRO A 1 856 ? 43.638 8.641 16.130 1.00 70.38 856 PRO A CA 1
ATOM 6911 C C . PRO A 1 856 ? 44.966 8.242 15.478 1.00 70.38 856 PRO A C 1
ATOM 6913 O O . PRO A 1 856 ? 45.933 7.951 16.185 1.00 70.38 856 PRO A O 1
ATOM 6916 N N . SER A 1 857 ? 45.040 8.256 14.141 1.00 77.56 857 SER A N 1
ATOM 6917 C CA . SER A 1 857 ? 46.260 7.945 13.389 1.00 77.56 857 SER A CA 1
ATOM 6918 C C . SER A 1 857 ? 47.367 8.953 13.691 1.00 77.56 857 SER A C 1
ATOM 6920 O O . SER A 1 857 ? 48.503 8.551 13.939 1.00 77.56 857 SER A O 1
ATOM 6922 N N . ALA A 1 858 ? 47.052 10.246 13.743 1.00 79.00 858 ALA A N 1
ATOM 6923 C CA . ALA A 1 858 ? 48.003 11.300 14.078 1.00 79.00 858 ALA A CA 1
ATOM 6924 C C . ALA A 1 858 ? 48.480 11.201 15.533 1.00 79.00 858 ALA A C 1
ATOM 6926 O O . ALA A 1 858 ? 49.684 11.307 15.787 1.00 79.00 858 ALA A O 1
ATOM 6927 N N . ALA A 1 859 ? 47.572 10.910 16.472 1.00 81.25 859 ALA A N 1
ATOM 6928 C CA . ALA A 1 859 ? 47.910 10.743 17.885 1.00 81.25 859 ALA A CA 1
ATOM 6929 C C . ALA A 1 859 ? 48.933 9.619 18.108 1.00 81.25 859 ALA A C 1
ATOM 6931 O O . ALA A 1 859 ? 49.960 9.829 18.761 1.00 81.25 859 ALA A O 1
ATOM 6932 N N . ILE A 1 860 ? 48.696 8.439 17.523 1.00 81.19 860 ILE A N 1
ATOM 6933 C CA . ILE A 1 860 ? 49.609 7.303 17.683 1.00 81.19 860 ILE A CA 1
ATOM 6934 C C . ILE A 1 860 ? 50.881 7.450 16.847 1.00 81.19 860 ILE A C 1
ATOM 6936 O O . ILE A 1 860 ? 51.966 7.146 17.339 1.00 81.19 860 ILE A O 1
ATOM 6940 N N . THR A 1 861 ? 50.786 7.972 15.619 1.00 80.56 861 THR A N 1
ATOM 6941 C CA . THR A 1 861 ? 51.948 8.131 14.730 1.00 80.56 861 THR A CA 1
ATOM 6942 C C . THR A 1 861 ? 52.950 9.123 15.293 1.00 80.56 861 THR A C 1
ATOM 6944 O O . THR A 1 861 ? 54.148 8.869 15.210 1.00 80.56 861 THR A O 1
ATOM 6947 N N . THR A 1 862 ? 52.486 10.207 15.919 1.00 81.81 862 THR A N 1
ATOM 6948 C CA . THR A 1 862 ? 53.369 11.219 16.512 1.00 81.81 862 THR A CA 1
ATOM 6949 C C . THR A 1 862 ? 54.217 10.626 17.638 1.00 81.81 862 THR A C 1
ATOM 6951 O O . THR A 1 862 ? 55.442 10.743 17.618 1.00 81.81 862 THR A O 1
ATOM 6954 N N . LEU A 1 863 ? 53.589 9.929 18.592 1.00 82.31 863 LEU A N 1
ATOM 6955 C CA . LEU A 1 863 ? 54.301 9.287 19.704 1.00 82.31 863 LEU A CA 1
ATOM 6956 C C . LEU A 1 863 ? 55.175 8.118 19.243 1.00 82.31 863 LEU A C 1
ATOM 6958 O O . LEU A 1 863 ? 56.294 7.950 19.722 1.00 82.31 863 LEU A O 1
ATOM 6962 N N . TYR A 1 864 ? 54.682 7.319 18.298 1.00 81.94 864 TYR A N 1
ATOM 6963 C CA . TYR A 1 864 ? 55.432 6.199 17.742 1.00 81.94 864 TYR A CA 1
ATOM 6964 C C . TYR A 1 864 ? 56.690 6.684 17.003 1.00 81.94 864 TYR A C 1
ATOM 6966 O O . TYR A 1 864 ? 57.775 6.143 17.214 1.00 81.94 864 TYR A O 1
ATOM 6974 N N . GLN A 1 865 ? 56.577 7.755 16.209 1.00 83.44 865 GLN A N 1
ATOM 6975 C CA . GLN A 1 865 ? 57.709 8.364 15.512 1.00 83.44 865 GLN A CA 1
ATOM 6976 C C . GLN A 1 865 ? 58.722 8.982 16.483 1.00 83.44 865 GLN A C 1
ATOM 6978 O O . GLN A 1 865 ? 59.923 8.844 16.260 1.00 83.44 865 GLN A O 1
ATOM 6983 N N . GLN A 1 866 ? 58.268 9.604 17.576 1.00 82.38 866 GLN A N 1
ATOM 6984 C CA . GLN A 1 866 ? 59.158 10.114 18.626 1.00 82.38 866 GLN A CA 1
ATOM 6985 C C . GLN A 1 866 ? 59.950 9.002 19.330 1.00 82.38 866 GLN A C 1
ATOM 6987 O O . GLN A 1 866 ? 61.101 9.220 19.699 1.00 82.38 866 GLN A O 1
ATOM 6992 N N . LEU A 1 867 ? 59.357 7.819 19.512 1.00 80.88 867 LEU A N 1
ATOM 6993 C CA . LEU A 1 867 ? 59.990 6.698 20.215 1.00 80.88 867 LEU A CA 1
ATOM 6994 C C . LEU A 1 867 ? 60.905 5.851 19.322 1.00 80.88 867 LEU A C 1
ATOM 6996 O O . LEU A 1 867 ? 61.938 5.381 19.791 1.00 80.88 867 LEU A O 1
ATOM 7000 N N . PHE A 1 868 ? 60.534 5.645 18.056 1.00 80.19 868 PHE A N 1
ATOM 7001 C CA . PHE A 1 868 ? 61.186 4.667 17.175 1.00 80.19 868 PHE A CA 1
ATOM 7002 C C . PHE A 1 868 ? 61.779 5.269 15.892 1.00 80.19 868 PHE A C 1
ATOM 7004 O O . PHE A 1 868 ? 62.230 4.529 15.018 1.00 80.19 868 PHE A O 1
ATOM 7011 N N . GLY A 1 869 ? 61.750 6.597 15.732 1.00 71.94 869 GLY A N 1
ATOM 7012 C CA . GLY A 1 869 ? 62.349 7.313 14.595 1.00 71.94 869 GLY A CA 1
ATOM 7013 C C . GLY A 1 869 ? 61.675 7.072 13.236 1.00 71.94 869 GLY A C 1
ATOM 7014 O O . GLY A 1 869 ? 62.114 7.617 12.228 1.00 71.94 869 GLY A O 1
ATOM 7015 N N . SER A 1 870 ? 60.603 6.280 13.192 1.00 70.50 870 SER A N 1
ATOM 7016 C CA . SER A 1 870 ? 59.853 5.916 11.986 1.00 70.50 870 SER A CA 1
ATOM 7017 C C . SER A 1 870 ? 58.352 6.037 12.236 1.00 70.50 870 SER A C 1
ATOM 7019 O O . SER A 1 870 ? 57.891 5.860 13.361 1.00 70.50 870 SER A O 1
ATOM 7021 N N . LYS A 1 871 ? 57.569 6.362 11.202 1.00 68.44 871 LYS A N 1
ATOM 7022 C CA . LYS A 1 871 ? 56.102 6.402 11.310 1.00 68.44 871 LYS A CA 1
ATOM 7023 C C . LYS A 1 871 ? 55.542 4.981 11.410 1.00 68.44 871 LYS A C 1
ATOM 7025 O O . LYS A 1 871 ? 56.078 4.053 10.806 1.00 68.44 871 LYS A O 1
ATOM 7030 N N . THR A 1 872 ? 54.453 4.809 12.155 1.00 64.62 872 THR A N 1
ATOM 7031 C CA . THR A 1 872 ? 53.732 3.529 12.175 1.00 64.62 872 THR A CA 1
ATOM 7032 C C . THR A 1 872 ? 53.054 3.284 10.825 1.00 64.62 872 THR A C 1
ATOM 7034 O O . THR A 1 872 ? 52.544 4.210 10.201 1.00 64.62 872 THR A O 1
ATOM 7037 N N . ARG A 1 873 ? 53.044 2.024 10.377 1.00 61.75 873 ARG A N 1
ATOM 7038 C CA . ARG A 1 873 ? 52.334 1.570 9.166 1.00 61.75 873 ARG A CA 1
ATOM 7039 C C . ARG A 1 873 ? 50.857 1.237 9.412 1.00 61.75 873 ARG A C 1
ATOM 7041 O O . ARG A 1 873 ? 50.168 0.814 8.494 1.00 61.75 873 ARG A O 1
ATOM 7048 N N . PHE A 1 874 ? 50.403 1.334 10.661 1.00 53.69 874 PHE A N 1
ATOM 7049 C CA . PHE A 1 874 ? 49.060 0.944 11.083 1.00 53.69 874 PHE A CA 1
ATOM 7050 C C . PHE A 1 874 ? 48.175 2.181 11.270 1.00 53.69 874 PHE A C 1
ATOM 7052 O O . PHE A 1 874 ? 48.569 3.119 11.963 1.00 53.69 874 PHE A O 1
ATOM 7059 N N . SER A 1 875 ? 46.972 2.158 10.687 1.00 64.44 875 SER A N 1
ATOM 7060 C CA . SER A 1 875 ? 45.960 3.206 10.874 1.00 64.44 875 SER A CA 1
ATOM 7061 C C . SER A 1 875 ? 45.444 3.217 12.315 1.00 64.44 875 SER A C 1
ATOM 7063 O O . SER A 1 875 ? 45.141 2.165 12.879 1.00 64.44 875 SER A O 1
ATOM 7065 N N . GLY A 1 876 ? 45.299 4.404 12.906 1.00 57.06 876 GLY A N 1
ATOM 7066 C CA . GLY A 1 876 ? 44.734 4.576 14.244 1.00 57.06 876 GLY A CA 1
ATOM 7067 C C . GLY A 1 876 ? 43.294 4.069 14.342 1.00 57.06 876 GLY A C 1
ATOM 7068 O O . GLY A 1 876 ? 42.945 3.440 15.334 1.00 57.06 876 GLY A O 1
ATOM 7069 N N . SER A 1 877 ? 42.487 4.241 13.292 1.00 55.44 877 SER A N 1
ATOM 7070 C CA . SER A 1 877 ? 41.104 3.739 13.243 1.00 55.44 877 SER A CA 1
ATOM 7071 C C . SER A 1 877 ? 41.038 2.206 13.227 1.00 55.44 877 SER A C 1
ATOM 7073 O O . SER A 1 877 ? 40.187 1.612 13.883 1.00 55.44 877 SER A O 1
ATOM 7075 N N . PHE A 1 878 ? 41.982 1.560 12.534 1.00 57.94 878 PHE A N 1
ATOM 7076 C CA . PHE A 1 878 ? 42.119 0.098 12.506 1.00 57.94 878 PHE A CA 1
ATOM 7077 C C . PHE A 1 878 ? 42.620 -0.451 13.848 1.00 57.94 878 PHE A C 1
ATOM 7079 O O . PHE A 1 878 ? 42.145 -1.468 14.346 1.00 57.94 878 PHE A O 1
ATOM 7086 N N . ILE A 1 879 ? 43.551 0.263 14.487 1.00 61.09 879 ILE A N 1
ATOM 7087 C CA . ILE A 1 879 ? 44.030 -0.053 15.838 1.00 61.09 879 ILE A CA 1
ATOM 7088 C C . ILE A 1 879 ? 42.889 0.007 16.863 1.00 61.09 879 ILE A C 1
ATOM 7090 O O . ILE A 1 879 ? 42.838 -0.821 17.770 1.00 61.09 879 ILE A O 1
ATOM 7094 N N . MET A 1 880 ? 41.964 0.953 16.698 1.00 59.19 880 MET A N 1
ATOM 7095 C CA . MET A 1 880 ? 40.754 1.076 17.518 1.00 59.19 880 MET A CA 1
ATOM 7096 C C . MET A 1 880 ? 39.660 0.058 17.161 1.00 59.19 880 MET A C 1
ATOM 7098 O O . MET A 1 880 ? 38.653 -0.023 17.860 1.00 59.19 880 MET A O 1
ATOM 7102 N N . GLY A 1 881 ? 39.863 -0.761 16.121 1.00 54.16 881 GLY A N 1
ATOM 7103 C CA . GLY A 1 881 ? 38.954 -1.837 15.732 1.00 54.16 881 GLY A CA 1
ATOM 7104 C C . GLY A 1 881 ? 37.633 -1.357 15.131 1.00 54.16 881 GLY A C 1
ATOM 7105 O O . GLY A 1 881 ? 36.643 -2.085 15.193 1.00 54.16 881 GLY A O 1
ATOM 7106 N N . HIS A 1 882 ? 37.600 -0.145 14.567 1.00 55.81 882 HIS A N 1
ATOM 7107 C CA . HIS A 1 882 ? 36.394 0.447 13.972 1.00 55.81 882 HIS A CA 1
ATOM 7108 C C . HIS A 1 882 ? 35.872 -0.345 12.757 1.00 55.81 882 HIS A C 1
ATOM 7110 O O . HIS A 1 882 ? 34.678 -0.332 12.465 1.00 55.81 882 HIS A O 1
ATOM 7116 N N . ASP A 1 883 ? 36.748 -1.101 12.102 1.00 48.16 883 ASP A N 1
ATOM 7117 C CA . ASP A 1 883 ? 36.468 -2.029 11.006 1.00 48.16 883 ASP A CA 1
ATOM 7118 C C . ASP A 1 883 ? 35.818 -3.352 11.463 1.00 48.16 883 ASP A C 1
ATOM 7120 O O . ASP A 1 883 ? 35.309 -4.118 10.644 1.00 48.16 883 ASP A O 1
ATOM 7124 N N . LYS A 1 884 ? 35.793 -3.640 12.773 1.00 48.06 884 LYS A N 1
ATOM 7125 C CA . LYS A 1 884 ? 35.271 -4.902 13.313 1.00 48.06 884 LYS A CA 1
ATOM 7126 C C . LYS A 1 884 ? 33.812 -4.770 13.734 1.00 48.06 884 LYS A C 1
ATOM 7128 O O . LYS A 1 884 ? 33.481 -4.170 14.757 1.00 48.06 884 LYS A O 1
ATOM 7133 N N . THR A 1 885 ? 32.926 -5.439 12.997 1.00 45.75 885 THR A N 1
ATOM 7134 C CA . THR A 1 885 ? 31.472 -5.460 13.246 1.00 45.75 885 THR A CA 1
ATOM 7135 C C . THR A 1 885 ? 31.102 -5.912 14.668 1.00 45.75 885 THR A C 1
ATOM 7137 O O . THR A 1 885 ? 30.125 -5.424 15.231 1.00 45.75 885 THR A O 1
ATOM 7140 N N . GLU A 1 886 ? 31.891 -6.801 15.277 1.00 47.38 886 GLU A N 1
ATOM 7141 C CA . GLU A 1 886 ? 31.691 -7.300 16.648 1.00 47.38 886 GLU A CA 1
ATOM 7142 C C . GLU A 1 886 ? 31.866 -6.197 17.713 1.00 47.38 886 GLU A C 1
ATOM 7144 O O . GLU A 1 886 ? 31.098 -6.124 18.672 1.00 47.38 886 GLU A O 1
ATOM 7149 N N . ILE A 1 887 ? 32.845 -5.302 17.515 1.00 51.41 887 ILE A N 1
ATOM 7150 C CA . ILE A 1 887 ? 33.141 -4.181 18.422 1.00 51.41 887 ILE A CA 1
ATOM 7151 C C . ILE A 1 887 ? 32.037 -3.124 18.308 1.00 51.41 887 ILE A C 1
ATOM 7153 O O . ILE A 1 887 ? 31.499 -2.683 19.323 1.00 51.41 887 ILE A O 1
ATOM 7157 N N . ASN A 1 888 ? 31.609 -2.806 17.080 1.00 49.47 888 ASN A N 1
ATOM 7158 C CA . ASN A 1 888 ? 30.481 -1.900 16.830 1.00 49.47 888 ASN A CA 1
ATOM 7159 C C . ASN A 1 888 ? 29.166 -2.419 17.447 1.00 49.47 888 ASN A C 1
ATOM 7161 O O . ASN A 1 888 ? 28.409 -1.643 18.027 1.00 49.47 888 ASN A O 1
ATOM 7165 N N . LYS A 1 889 ? 28.909 -3.736 17.402 1.00 49.50 889 LYS A N 1
ATOM 7166 C CA . LYS A 1 889 ? 27.753 -4.355 18.076 1.00 49.50 889 LYS A CA 1
ATOM 7167 C C . LYS A 1 889 ? 27.835 -4.258 19.601 1.00 49.50 889 LYS A C 1
ATOM 7169 O O . LYS A 1 889 ? 26.817 -3.995 20.231 1.00 49.50 889 LYS A O 1
ATOM 7174 N N . GLN A 1 890 ? 29.012 -4.429 20.206 1.00 50.78 890 GLN A N 1
ATOM 7175 C CA . GLN A 1 890 ? 29.171 -4.286 21.660 1.00 50.78 890 GLN A CA 1
ATOM 7176 C C . GLN A 1 890 ? 28.955 -2.843 22.136 1.00 50.78 890 GLN A C 1
ATOM 7178 O O . GLN A 1 890 ? 28.278 -2.639 23.145 1.00 50.78 890 GLN A O 1
ATOM 7183 N N . LEU A 1 891 ? 29.436 -1.846 21.387 1.00 48.78 891 LEU A N 1
ATOM 7184 C CA . LEU A 1 891 ? 29.194 -0.425 21.680 1.00 48.78 891 LEU A CA 1
ATOM 7185 C C . LEU A 1 891 ? 27.697 -0.053 21.644 1.00 48.78 891 LEU A C 1
ATOM 7187 O O . LEU A 1 891 ? 27.275 0.859 22.350 1.00 48.78 891 LEU A O 1
ATOM 7191 N N . LEU A 1 892 ? 26.884 -0.789 20.876 1.00 47.41 892 LEU A N 1
ATOM 7192 C CA . LEU A 1 892 ? 25.428 -0.619 20.785 1.00 47.41 892 LEU A CA 1
ATOM 7193 C C . LEU A 1 892 ? 24.640 -1.278 21.931 1.00 47.41 892 LEU A C 1
ATOM 7195 O O . LEU A 1 892 ? 23.493 -0.913 22.169 1.00 47.41 892 LEU A O 1
ATOM 7199 N N . THR A 1 893 ? 25.218 -2.253 22.640 1.00 44.28 893 THR A N 1
ATOM 7200 C CA . THR A 1 893 ? 24.488 -3.044 23.657 1.00 44.28 893 THR A CA 1
ATOM 7201 C C . THR A 1 893 ? 24.357 -2.375 25.027 1.00 44.28 893 THR A C 1
ATOM 7203 O O . THR A 1 893 ? 23.573 -2.834 25.854 1.00 44.28 893 THR A O 1
ATOM 7206 N N . SER A 1 894 ? 25.100 -1.298 25.286 1.00 40.66 894 SER A N 1
ATOM 7207 C CA . SER A 1 894 ? 25.216 -0.665 26.609 1.00 40.66 894 SER A CA 1
ATOM 7208 C C . SER A 1 894 ? 24.601 0.739 26.702 1.00 40.66 894 SER A C 1
ATOM 7210 O O . SER A 1 894 ? 24.765 1.401 27.727 1.00 40.66 894 SER A O 1
ATOM 7212 N N . VAL A 1 895 ? 23.863 1.186 25.678 1.00 42.94 895 VAL A N 1
ATOM 7213 C CA . VAL A 1 895 ? 23.216 2.507 25.644 1.00 42.94 895 VAL A CA 1
ATOM 7214 C C . VAL A 1 895 ? 21.751 2.390 25.223 1.00 42.94 895 VAL A C 1
ATOM 7216 O O . VAL A 1 895 ? 21.436 1.899 24.143 1.00 42.94 895 VAL A O 1
ATOM 7219 N N . THR A 1 896 ? 20.843 2.891 26.058 1.00 35.47 896 THR A N 1
ATOM 7220 C CA . THR A 1 896 ? 19.433 3.081 25.689 1.00 35.47 896 THR A CA 1
ATOM 7221 C C . THR A 1 896 ? 19.315 4.358 24.857 1.00 35.47 896 THR A C 1
ATOM 7223 O O . THR A 1 896 ? 19.774 5.403 25.301 1.00 35.47 896 THR A O 1
ATOM 7226 N N . PHE A 1 897 ? 18.708 4.323 23.672 1.00 41.28 897 PHE A N 1
ATOM 7227 C CA . PHE A 1 897 ? 18.501 5.524 22.847 1.00 41.28 897 PHE A CA 1
ATOM 7228 C C . PHE A 1 897 ? 17.140 6.164 23.136 1.00 41.28 897 PHE A C 1
ATOM 7230 O O . PHE A 1 897 ? 16.157 5.453 23.343 1.00 41.28 897 PHE A O 1
ATOM 7237 N N . CYS A 1 898 ? 17.064 7.499 23.113 1.00 31.23 898 CYS A N 1
ATOM 7238 C CA . CYS A 1 898 ? 15.792 8.218 23.190 1.00 31.23 898 CYS A CA 1
ATOM 7239 C C . CYS A 1 898 ? 15.683 9.229 22.041 1.00 31.23 898 CYS A C 1
ATOM 7241 O O . CYS A 1 898 ? 16.590 10.027 21.809 1.00 31.23 898 CYS A O 1
ATOM 7243 N N . LEU A 1 899 ? 14.568 9.182 21.311 1.00 32.59 899 LEU A N 1
ATOM 7244 C CA . LEU A 1 899 ? 14.321 10.032 20.150 1.00 32.59 899 LEU A CA 1
ATOM 7245 C C . LEU A 1 899 ? 13.838 11.416 20.602 1.00 32.59 899 LEU A C 1
ATOM 7247 O O . LEU A 1 899 ? 12.809 11.518 21.272 1.00 32.59 899 LEU A O 1
ATOM 7251 N N . PHE A 1 900 ? 14.509 12.487 20.178 1.00 33.97 900 PHE A N 1
ATOM 7252 C CA . PHE A 1 900 ? 13.919 13.824 20.239 1.00 33.97 900 PHE A CA 1
ATOM 7253 C C . PHE A 1 900 ? 14.323 14.696 19.049 1.00 33.97 900 PHE A C 1
ATOM 7255 O O . PHE A 1 900 ? 15.312 14.454 18.363 1.00 33.97 900 PHE A O 1
ATOM 7262 N N . HIS A 1 901 ? 13.488 15.698 18.789 1.00 33.03 901 HIS A N 1
ATOM 7263 C CA . HIS A 1 901 ? 13.590 16.605 17.654 1.00 33.03 901 HIS A CA 1
ATOM 7264 C C . HIS A 1 901 ? 14.010 17.993 18.131 1.00 33.03 901 HIS A C 1
ATOM 7266 O O . HIS A 1 901 ? 13.517 18.477 19.153 1.00 33.03 901 HIS A O 1
ATOM 7272 N N . CYS A 1 902 ? 14.867 18.664 17.366 1.00 32.38 902 CYS A N 1
ATOM 7273 C CA . CYS A 1 902 ? 15.043 20.105 17.493 1.00 32.38 902 CYS A CA 1
ATOM 7274 C C . CYS A 1 902 ? 14.984 20.780 16.120 1.00 32.38 902 CYS A C 1
ATOM 7276 O O . CYS A 1 902 ? 15.205 20.156 15.080 1.00 32.38 902 CYS A O 1
ATOM 7278 N N . LEU A 1 903 ? 14.618 22.058 16.132 1.00 30.73 903 LEU A N 1
ATOM 7279 C CA . LEU A 1 903 ? 14.401 22.857 14.935 1.00 30.73 903 LEU A CA 1
ATOM 7280 C C . LEU A 1 903 ? 15.523 23.891 14.815 1.00 30.73 903 LEU A C 1
ATOM 7282 O O . LEU A 1 903 ? 15.774 24.625 15.771 1.00 30.73 903 LEU A O 1
ATOM 7286 N N . ASN A 1 904 ? 16.153 23.987 13.643 1.00 30.36 904 ASN A N 1
ATOM 7287 C CA . ASN A 1 904 ? 17.008 25.122 13.301 1.00 30.36 904 ASN A CA 1
ATOM 7288 C C . ASN A 1 904 ? 16.677 25.609 11.882 1.00 30.36 904 ASN A C 1
ATOM 7290 O O . ASN A 1 904 ? 17.086 25.011 10.887 1.00 30.36 904 ASN A O 1
ATOM 7294 N N . GLY A 1 905 ? 15.880 26.675 11.788 1.00 44.34 905 GLY A N 1
ATOM 7295 C CA . GLY A 1 905 ? 15.338 27.163 10.516 1.00 44.34 905 GLY A CA 1
ATOM 7296 C C . GLY A 1 905 ? 14.337 26.185 9.883 1.00 44.34 905 GLY A C 1
ATOM 7297 O O . GLY A 1 905 ? 13.461 25.664 10.567 1.00 44.34 905 GLY A O 1
ATOM 7298 N N . ASN A 1 906 ? 14.473 25.932 8.576 1.00 27.64 906 ASN A N 1
ATOM 7299 C CA . ASN A 1 906 ? 13.544 25.107 7.783 1.00 27.64 906 ASN A CA 1
ATOM 7300 C C . ASN A 1 906 ? 13.933 23.614 7.710 1.00 27.64 906 ASN A C 1
ATOM 7302 O O . ASN A 1 906 ? 13.455 22.905 6.828 1.00 27.6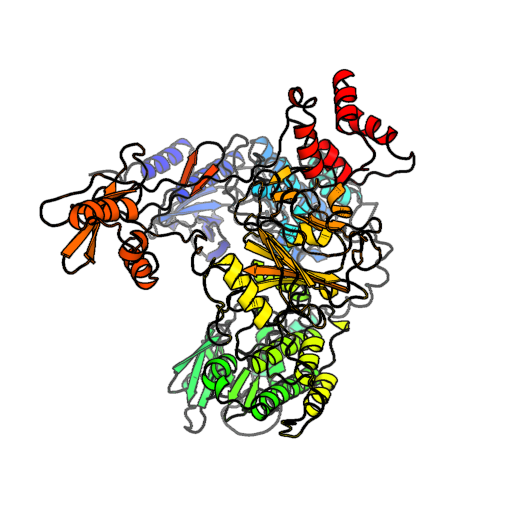4 906 ASN A O 1
ATOM 7306 N N . LEU A 1 907 ? 14.811 23.132 8.596 1.00 27.34 907 LEU A N 1
ATOM 7307 C CA . LEU A 1 907 ? 15.234 21.729 8.643 1.00 27.34 907 LEU A CA 1
ATOM 7308 C C . LEU A 1 907 ? 14.767 21.072 9.950 1.00 27.34 907 LEU A C 1
ATOM 7310 O O . LEU A 1 907 ? 15.029 21.591 11.038 1.00 27.34 907 LEU A O 1
ATOM 7314 N N . TRP A 1 908 ? 14.115 19.911 9.843 1.00 32.44 908 TRP A N 1
ATOM 7315 C CA . TRP A 1 908 ? 13.909 19.014 10.981 1.00 32.44 908 TRP A CA 1
ATOM 7316 C C . TRP A 1 908 ? 15.193 18.226 11.218 1.00 32.44 908 TRP A C 1
ATOM 7318 O O . TRP A 1 908 ? 15.603 17.431 10.374 1.00 32.44 908 TRP A O 1
ATOM 7328 N N . LEU A 1 909 ? 15.834 18.453 12.364 1.00 30.72 909 LEU A N 1
ATOM 7329 C CA . LEU A 1 909 ? 16.989 17.670 12.786 1.00 30.72 909 LEU A CA 1
ATOM 7330 C C . LEU A 1 909 ? 16.508 16.481 13.620 1.00 30.72 909 LEU A C 1
ATOM 7332 O O . LEU A 1 909 ? 15.961 16.645 14.714 1.00 30.72 909 LEU A O 1
ATOM 7336 N N . PHE A 1 910 ? 16.740 15.280 13.095 1.00 31.20 910 PHE A N 1
ATOM 7337 C CA . PHE A 1 910 ? 16.669 14.043 13.862 1.00 31.20 910 PHE A CA 1
ATOM 7338 C C . PHE A 1 910 ? 18.017 13.852 14.546 1.00 31.20 910 PHE A C 1
ATOM 7340 O O . PHE A 1 910 ? 19.010 13.525 13.900 1.00 31.20 910 PHE A O 1
ATOM 7347 N N . VAL A 1 911 ? 18.064 14.110 15.849 1.00 34.50 911 VAL A N 1
ATOM 7348 C CA . VAL A 1 911 ? 19.277 13.924 16.642 1.00 34.50 911 VAL A CA 1
ATOM 7349 C C . VAL A 1 911 ? 19.102 12.662 17.476 1.00 34.50 911 VAL A C 1
ATOM 7351 O O . VAL A 1 911 ? 18.168 12.550 18.269 1.00 34.50 911 VAL A O 1
ATOM 7354 N N . PHE A 1 912 ? 20.005 11.700 17.297 1.00 30.53 912 PHE A N 1
ATOM 7355 C CA . PHE A 1 912 ? 20.089 10.524 18.156 1.00 30.53 912 PHE A CA 1
ATOM 7356 C C . PHE A 1 912 ? 20.706 10.941 19.496 1.00 30.53 912 PHE A C 1
ATOM 7358 O O . PHE A 1 912 ? 21.922 11.058 19.629 1.00 30.53 912 PHE A O 1
ATOM 7365 N N . GLY A 1 913 ? 19.859 11.221 20.486 1.00 32.16 913 GLY A N 1
ATOM 7366 C CA . GLY A 1 913 ? 20.288 11.450 21.860 1.00 32.16 913 GLY A CA 1
ATOM 7367 C C . GLY A 1 913 ? 20.551 10.134 22.595 1.00 32.16 913 GLY A C 1
ATOM 7368 O O . GLY A 1 913 ? 19.713 9.228 22.596 1.00 32.16 913 GLY A O 1
ATOM 7369 N N . ILE A 1 914 ? 21.716 10.044 23.237 1.00 34.09 914 ILE A N 1
ATOM 7370 C CA . ILE A 1 914 ? 22.099 8.967 24.159 1.00 34.09 914 ILE A CA 1
ATOM 7371 C C . ILE A 1 914 ? 21.227 9.063 25.423 1.00 34.09 914 ILE A C 1
ATOM 7373 O O . ILE A 1 914 ? 21.045 10.145 25.981 1.00 34.09 914 ILE A O 1
ATOM 7377 N N . GLY A 1 915 ? 20.660 7.940 25.863 1.00 35.19 915 GLY A N 1
ATOM 7378 C CA . GLY A 1 915 ? 19.915 7.831 27.113 1.00 35.19 915 GLY A CA 1
ATOM 7379 C C . GLY A 1 915 ? 20.785 8.059 28.347 1.00 35.19 915 GLY A C 1
ATOM 7380 O O . GLY A 1 915 ? 22.006 7.918 28.331 1.00 35.19 915 GLY A O 1
ATOM 7381 N N . ILE A 1 916 ? 20.119 8.438 29.435 1.00 38.22 916 ILE A N 1
ATOM 7382 C CA . ILE A 1 916 ? 20.738 8.759 30.720 1.00 38.22 916 ILE A CA 1
ATOM 7383 C C . ILE A 1 916 ? 21.159 7.454 31.406 1.00 38.22 916 ILE A C 1
ATOM 7385 O O . ILE A 1 916 ? 20.329 6.569 31.608 1.00 38.22 916 ILE A O 1
ATOM 7389 N N . SER A 1 917 ? 22.436 7.354 31.779 1.00 38.44 917 SER A N 1
ATOM 7390 C CA . SER A 1 917 ? 22.928 6.329 32.703 1.00 38.44 917 SER A CA 1
ATOM 7391 C C . SER A 1 917 ? 22.550 6.712 34.134 1.00 38.44 917 SER A C 1
ATOM 7393 O O . SER A 1 917 ? 22.760 7.841 34.570 1.00 38.44 917 SER A O 1
ATOM 7395 N N . ASP A 1 918 ? 22.010 5.759 34.877 1.00 40.34 918 ASP A N 1
ATOM 7396 C CA . ASP A 1 918 ? 21.654 5.831 36.295 1.00 40.34 918 ASP A CA 1
ATOM 7397 C C . ASP A 1 918 ? 22.873 5.726 37.235 1.00 40.34 918 ASP A C 1
ATOM 7399 O O . ASP A 1 918 ? 22.746 5.857 38.454 1.00 40.34 918 ASP A O 1
ATOM 7403 N N . LYS A 1 919 ? 24.081 5.545 36.683 1.00 36.12 919 LYS A N 1
ATOM 7404 C CA . LYS A 1 919 ? 25.342 5.560 37.434 1.00 36.12 919 LYS A CA 1
ATOM 7405 C C . LYS A 1 919 ? 25.945 6.966 37.460 1.00 36.12 919 LYS A C 1
ATOM 7407 O O . LYS A 1 919 ? 26.352 7.500 36.433 1.00 36.12 919 LYS A O 1
ATOM 7412 N N . GLU A 1 920 ? 26.103 7.506 38.668 1.00 37.94 920 GLU A N 1
ATOM 7413 C CA . GLU A 1 920 ? 26.563 8.876 38.976 1.00 37.94 920 GLU A CA 1
ATOM 7414 C C . GLU A 1 920 ? 27.906 9.272 38.316 1.00 37.94 920 GLU A C 1
ATOM 7416 O O . GLU A 1 920 ? 28.180 10.446 38.098 1.00 37.94 920 GLU A O 1
ATOM 7421 N N . GLN A 1 921 ? 28.715 8.287 37.909 1.00 37.78 921 GLN A N 1
ATOM 7422 C CA . GLN A 1 921 ? 30.029 8.456 37.270 1.00 37.78 921 GLN A CA 1
ATOM 7423 C C . GLN A 1 921 ? 29.963 8.735 35.751 1.00 37.78 921 GLN A C 1
ATOM 7425 O O . GLN A 1 921 ? 31.000 8.961 35.132 1.00 37.78 921 GLN A O 1
ATOM 7430 N N . PHE A 1 922 ? 28.768 8.697 35.145 1.00 36.16 922 PHE A N 1
ATOM 7431 C CA . PHE A 1 922 ? 28.542 8.858 33.698 1.00 36.16 922 PHE A CA 1
ATOM 7432 C C . PHE A 1 922 ? 27.565 9.987 33.341 1.00 36.16 922 PHE A C 1
ATOM 7434 O O . PHE A 1 922 ? 27.122 10.084 32.193 1.00 36.16 922 PHE A O 1
ATOM 7441 N N . TYR A 1 923 ? 27.240 10.870 34.288 1.00 34.31 923 TYR A N 1
ATOM 7442 C CA . TYR A 1 923 ? 26.619 12.146 33.937 1.00 34.31 923 TYR A CA 1
ATOM 7443 C C . TYR A 1 923 ? 27.580 12.886 32.982 1.00 34.31 923 TYR A C 1
ATOM 7445 O O . TYR A 1 923 ? 28.757 13.018 33.299 1.00 34.31 923 TYR A O 1
ATOM 7453 N N . TYR A 1 924 ? 27.086 13.331 31.817 1.00 33.59 924 TYR A N 1
ATOM 7454 C CA . TYR A 1 924 ? 27.787 14.121 30.774 1.00 33.59 924 TYR A CA 1
ATOM 7455 C C . TYR A 1 924 ? 28.473 13.404 29.587 1.00 33.59 924 TYR A C 1
ATOM 7457 O O . TYR A 1 924 ? 29.265 14.029 28.883 1.00 33.59 924 TYR A O 1
ATOM 7465 N N . ALA A 1 925 ? 28.135 12.158 29.249 1.00 30.98 925 ALA A N 1
ATOM 7466 C CA . ALA A 1 925 ? 28.551 11.605 27.952 1.00 30.98 925 ALA A CA 1
ATOM 7467 C C . ALA A 1 925 ? 27.718 12.189 26.784 1.00 30.98 925 ALA A C 1
ATOM 7469 O O . ALA A 1 925 ? 26.627 11.698 26.499 1.00 30.98 925 ALA A O 1
ATOM 7470 N N . GLY A 1 926 ? 28.223 13.214 26.082 1.00 27.50 926 GLY A N 1
ATOM 7471 C CA . GLY A 1 926 ? 27.652 13.617 24.790 1.00 27.50 926 GLY A CA 1
ATOM 7472 C C . GLY A 1 926 ? 28.184 14.917 24.181 1.00 27.50 926 GLY A C 1
ATOM 7473 O O . GLY A 1 926 ? 27.900 15.984 24.705 1.00 27.50 926 GLY A O 1
ATOM 7474 N N . VAL A 1 927 ? 28.848 14.809 23.021 1.00 23.64 927 VAL A N 1
ATOM 7475 C CA . VAL A 1 927 ? 28.615 15.643 21.821 1.00 23.64 927 VAL A CA 1
ATOM 7476 C C . VAL A 1 927 ? 28.969 14.784 20.597 1.00 23.64 927 VAL A C 1
ATOM 7478 O O . VAL A 1 927 ? 30.101 14.324 20.483 1.00 23.64 927 VAL A O 1
ATOM 7481 N N . VAL A 1 928 ? 28.021 14.585 19.677 1.00 29.19 928 VAL A N 1
ATOM 7482 C CA . VAL A 1 928 ? 28.319 14.300 18.265 1.00 29.19 928 VAL A CA 1
ATOM 7483 C C . VAL A 1 928 ? 27.597 15.363 17.453 1.00 29.19 928 VAL A C 1
ATOM 7485 O O . VAL A 1 928 ? 26.370 15.451 17.464 1.00 29.19 928 VAL A O 1
ATOM 7488 N N . GLN A 1 929 ? 28.383 16.197 16.787 1.00 29.64 929 GLN A N 1
ATOM 7489 C CA . GLN A 1 929 ? 27.944 17.150 15.784 1.00 29.64 929 GLN A CA 1
ATOM 7490 C C . GLN A 1 929 ? 28.106 16.488 14.410 1.00 29.64 929 GLN A C 1
ATOM 7492 O O . GLN A 1 929 ? 29.227 16.141 14.058 1.00 29.64 929 GLN A O 1
ATOM 7497 N N . ALA A 1 930 ? 27.013 16.313 13.656 1.00 27.75 930 ALA A N 1
ATOM 7498 C CA . ALA A 1 930 ? 26.972 16.428 12.188 1.00 27.75 930 ALA A CA 1
ATOM 7499 C C . ALA A 1 930 ? 25.591 16.035 11.621 1.00 27.75 930 ALA A C 1
ATOM 7501 O O . ALA A 1 930 ? 25.222 14.867 11.618 1.00 27.75 930 ALA A O 1
ATOM 7502 N N . ILE A 1 931 ? 24.881 17.010 11.045 1.00 28.34 931 ILE A N 1
ATOM 7503 C CA . ILE A 1 931 ? 24.110 16.831 9.805 1.00 28.34 931 ILE A CA 1
ATOM 7504 C C . ILE A 1 931 ? 24.413 18.059 8.950 1.00 28.34 931 ILE A C 1
ATOM 7506 O O . ILE A 1 931 ? 23.959 19.144 9.296 1.00 28.34 931 ILE A O 1
ATOM 7510 N N . PHE A 1 932 ? 25.145 17.891 7.845 1.00 28.70 932 PHE A N 1
ATOM 7511 C CA . PHE A 1 932 ? 25.073 18.790 6.689 1.00 28.70 932 PHE A CA 1
ATOM 7512 C C . PHE A 1 932 ? 25.517 18.069 5.410 1.00 28.70 932 PHE A C 1
ATOM 7514 O O . PHE A 1 932 ? 26.705 17.862 5.201 1.00 28.70 932 PHE A O 1
ATOM 7521 N N . GLN A 1 933 ? 24.559 17.786 4.524 1.00 30.38 933 GLN A N 1
ATOM 7522 C CA . GLN A 1 933 ? 24.655 18.107 3.096 1.00 30.38 933 GLN A CA 1
ATOM 7523 C C . GLN A 1 933 ? 23.237 18.171 2.496 1.00 30.38 933 GLN A C 1
ATOM 7525 O O . GLN A 1 933 ? 22.394 17.315 2.748 1.00 30.38 933 GLN A O 1
ATOM 7530 N N . LYS A 1 934 ? 22.965 19.277 1.791 1.00 31.56 934 LYS A N 1
ATOM 7531 C CA . LYS A 1 934 ? 21.684 19.683 1.187 1.00 31.56 934 LYS A CA 1
ATOM 7532 C C . LYS A 1 934 ? 21.421 18.939 -0.130 1.00 31.56 934 LYS A C 1
ATOM 7534 O O . LYS A 1 934 ? 22.315 18.879 -0.962 1.00 31.56 934 LYS A O 1
ATOM 7539 N N . LEU A 1 935 ? 20.155 18.628 -0.406 1.00 29.16 935 LEU A N 1
ATOM 7540 C CA . LEU A 1 935 ? 19.556 18.865 -1.726 1.00 29.16 935 LEU A CA 1
ATOM 7541 C C . LEU A 1 935 ? 18.599 20.055 -1.559 1.00 29.16 935 LEU A C 1
ATOM 7543 O O . LEU A 1 935 ? 17.600 19.947 -0.853 1.00 29.16 935 LEU A O 1
ATOM 7547 N N . GLN A 1 936 ? 18.937 21.218 -2.119 1.00 40.50 936 GLN A N 1
ATOM 7548 C CA . GLN A 1 936 ? 17.994 22.335 -2.254 1.00 40.50 936 GLN A CA 1
ATOM 7549 C C . GLN A 1 936 ? 17.577 22.452 -3.719 1.00 40.50 936 GLN A C 1
ATOM 7551 O O . GLN A 1 936 ? 18.434 22.439 -4.597 1.00 40.50 936 GLN A O 1
ATOM 7556 N N . GLU A 1 937 ? 16.274 22.595 -3.963 1.00 45.66 937 GLU A N 1
ATOM 7557 C CA . GLU A 1 937 ? 15.729 22.972 -5.271 1.00 45.66 937 GLU A CA 1
ATOM 7558 C C . GLU A 1 937 ? 16.253 24.367 -5.677 1.00 45.66 937 GLU A C 1
ATOM 7560 O O . GLU A 1 937 ? 16.303 25.266 -4.822 1.00 45.66 937 GLU A O 1
ATOM 7565 N N . PRO A 1 938 ? 16.655 24.581 -6.945 1.00 50.78 938 PRO A N 1
ATOM 7566 C CA . PRO A 1 938 ? 17.118 25.887 -7.410 1.00 50.78 938 PRO A CA 1
ATOM 7567 C C . PRO A 1 938 ? 15.982 26.929 -7.362 1.00 50.78 938 PRO A C 1
ATOM 7569 O O . PRO A 1 938 ? 14.845 26.638 -7.715 1.00 50.78 938 PRO A O 1
ATOM 7572 N N . LYS A 1 939 ? 16.279 28.158 -6.910 1.00 56.16 939 LYS A N 1
ATOM 7573 C CA . LYS A 1 939 ? 15.338 29.302 -6.843 1.00 56.16 939 LYS A CA 1
ATOM 7574 C C . LYS A 1 939 ? 16.029 30.594 -7.294 1.00 56.16 939 LYS A C 1
ATOM 7576 O O . LYS A 1 939 ? 17.229 30.746 -7.062 1.00 56.16 939 LYS A O 1
ATOM 7581 N N . CYS A 1 940 ? 15.288 31.530 -7.891 1.00 57.00 940 CYS A N 1
ATOM 7582 C CA . CYS A 1 940 ? 15.804 32.814 -8.394 1.00 57.00 940 CYS A CA 1
ATOM 7583 C C . CYS A 1 940 ? 14.778 33.931 -8.167 1.00 57.00 940 CYS A C 1
ATOM 7585 O O . CYS A 1 940 ? 13.596 33.725 -8.436 1.00 57.00 940 CYS A O 1
ATOM 7587 N N . LYS A 1 941 ? 15.226 35.085 -7.664 1.00 64.88 941 LYS A N 1
ATOM 7588 C CA . LYS A 1 941 ? 14.388 36.279 -7.460 1.00 64.88 941 LYS A CA 1
ATOM 7589 C C . LYS A 1 941 ? 14.324 37.140 -8.730 1.00 64.88 941 LYS A C 1
ATOM 7591 O O . LYS A 1 941 ? 15.247 37.045 -9.538 1.00 64.88 941 LYS A O 1
ATOM 7596 N N . PRO A 1 942 ? 13.316 38.017 -8.909 1.00 57.75 942 PRO A N 1
ATOM 7597 C CA . PRO A 1 942 ? 13.203 38.891 -10.083 1.00 57.75 942 PRO A CA 1
ATOM 7598 C C . PRO A 1 942 ? 14.451 39.735 -10.367 1.00 57.75 942 PRO A C 1
ATOM 7600 O O . PRO A 1 942 ? 14.838 39.909 -11.520 1.00 57.75 942 PRO A O 1
ATOM 7603 N N . GLU A 1 943 ? 15.145 40.198 -9.324 1.00 64.94 943 GLU A N 1
ATOM 7604 C CA . GLU A 1 943 ? 16.380 40.977 -9.471 1.00 64.94 943 GLU A CA 1
ATOM 7605 C C . GLU A 1 943 ? 17.581 40.121 -9.888 1.00 64.94 943 GLU A C 1
ATOM 7607 O O . GLU A 1 943 ? 18.656 40.650 -10.108 1.00 64.94 943 GLU A O 1
ATOM 7612 N N . GLU A 1 944 ? 17.439 38.803 -9.978 1.00 67.25 944 GLU A N 1
ATOM 7613 C CA . GLU A 1 944 ? 18.498 37.871 -10.365 1.00 67.25 944 GLU A CA 1
ATOM 7614 C C . GLU A 1 944 ? 18.253 37.288 -11.769 1.00 67.25 944 GLU A C 1
ATOM 7616 O O . GLU A 1 944 ? 19.047 36.482 -12.252 1.00 67.25 944 GLU A O 1
ATOM 7621 N N . TRP A 1 945 ? 17.181 37.705 -12.458 1.00 66.62 945 TRP A N 1
ATOM 7622 C CA . TRP A 1 945 ? 16.796 37.169 -13.772 1.00 66.62 945 TRP A CA 1
ATOM 7623 C C . TRP A 1 945 ? 17.774 37.520 -14.892 1.00 66.62 945 TRP A C 1
ATOM 7625 O O . TRP A 1 945 ? 17.848 36.802 -15.882 1.00 66.62 945 TRP A O 1
ATOM 7635 N N . TYR A 1 946 ? 18.576 38.573 -14.731 1.00 64.50 946 TYR A N 1
ATOM 7636 C CA . TYR A 1 946 ? 19.656 38.887 -15.669 1.00 64.50 946 TYR A CA 1
ATOM 7637 C C . TYR A 1 946 ? 20.871 37.952 -15.529 1.00 64.50 946 TYR A C 1
ATOM 7639 O O . TYR A 1 946 ? 21.780 38.002 -16.359 1.00 64.50 946 TYR A O 1
ATOM 7647 N N . ILE A 1 947 ? 20.919 37.109 -14.488 1.00 71.12 947 ILE A N 1
ATOM 7648 C CA . ILE A 1 947 ? 22.016 36.169 -14.240 1.00 71.12 947 ILE A CA 1
ATOM 7649 C C . ILE A 1 947 ? 21.762 34.892 -15.048 1.00 71.12 947 ILE A C 1
ATOM 7651 O O . ILE A 1 947 ? 21.081 33.965 -14.602 1.00 71.12 947 ILE A O 1
ATOM 7655 N N . THR A 1 948 ? 22.337 34.847 -16.249 1.00 61.69 948 THR A N 1
ATOM 7656 C CA . THR A 1 948 ? 22.124 33.784 -17.243 1.00 61.69 948 THR A CA 1
ATOM 7657 C C . THR A 1 948 ? 22.354 32.377 -16.696 1.00 61.69 948 THR A C 1
ATOM 7659 O O . THR A 1 948 ? 21.519 31.506 -16.916 1.00 61.69 948 THR A O 1
ATOM 7662 N N . GLU A 1 949 ? 23.420 32.151 -15.925 1.00 64.19 949 GLU A N 1
ATOM 7663 C CA . GLU A 1 949 ? 23.730 30.836 -15.339 1.00 64.19 949 GLU A CA 1
ATOM 7664 C C . GLU A 1 949 ? 22.637 30.351 -14.379 1.00 64.19 949 GLU A C 1
ATOM 7666 O O . GLU A 1 949 ? 22.254 29.182 -14.391 1.00 64.19 949 GLU A O 1
ATOM 7671 N N . LYS A 1 950 ? 22.062 31.258 -13.582 1.00 66.62 950 LYS A N 1
ATOM 7672 C CA . LYS A 1 950 ? 21.019 30.923 -12.605 1.00 66.62 950 LYS A CA 1
ATOM 7673 C C . LYS A 1 950 ? 19.690 30.604 -13.291 1.00 66.62 950 LYS A C 1
ATOM 7675 O O . LYS A 1 950 ? 19.000 29.659 -12.903 1.00 66.62 950 LYS A O 1
ATOM 7680 N N . MET A 1 951 ? 19.367 31.347 -14.350 1.00 64.94 951 MET A N 1
ATOM 7681 C CA . MET A 1 951 ? 18.208 31.079 -15.206 1.00 64.94 951 MET A CA 1
ATOM 7682 C C . MET A 1 951 ? 18.369 29.773 -15.987 1.00 64.94 951 MET A C 1
ATOM 7684 O O . MET A 1 951 ? 17.393 29.043 -16.143 1.00 64.94 951 MET A O 1
ATOM 7688 N N . GLN A 1 952 ? 19.589 29.436 -16.413 1.00 63.78 952 GLN A N 1
ATOM 7689 C CA . GLN A 1 952 ? 19.889 28.185 -17.108 1.00 63.78 952 GLN A CA 1
ATOM 7690 C C . GLN A 1 952 ? 19.737 26.968 -16.186 1.00 63.78 952 GLN A C 1
ATOM 7692 O O . GLN A 1 952 ? 19.164 25.958 -16.589 1.00 63.78 952 GLN A O 1
ATOM 7697 N N . ILE A 1 953 ? 20.176 27.072 -14.927 1.00 62.06 953 ILE A N 1
ATOM 7698 C CA . ILE A 1 953 ? 19.978 26.024 -13.913 1.00 62.06 953 ILE A CA 1
ATOM 7699 C C . ILE A 1 953 ? 18.483 25.802 -13.650 1.00 62.06 953 ILE A C 1
ATOM 7701 O O . ILE A 1 953 ? 18.022 24.661 -13.634 1.00 62.06 953 ILE A O 1
ATOM 7705 N N . LEU A 1 954 ? 17.703 26.877 -13.496 1.00 62.78 954 LEU A N 1
ATOM 7706 C CA . LEU A 1 954 ? 16.247 26.784 -13.348 1.00 62.78 954 LEU A CA 1
ATOM 7707 C C . LEU A 1 954 ? 15.566 26.210 -14.592 1.00 62.78 954 LEU A C 1
ATOM 7709 O O . LEU A 1 954 ? 14.647 25.403 -14.468 1.00 62.78 954 LEU A O 1
ATOM 7713 N N . TRP A 1 955 ? 16.021 26.597 -15.783 1.00 62.56 955 TRP A N 1
ATOM 7714 C CA . TRP A 1 955 ? 15.536 26.072 -17.053 1.00 62.56 955 TRP A CA 1
ATOM 7715 C C . TRP A 1 955 ? 15.767 24.563 -17.156 1.00 62.56 955 TRP A C 1
ATOM 7717 O O . TRP A 1 955 ? 14.807 23.816 -17.340 1.00 62.56 955 TRP A O 1
ATOM 7727 N N . ASN A 1 956 ? 17.005 24.109 -16.958 1.00 59.88 956 ASN A N 1
ATOM 7728 C CA . ASN A 1 956 ? 17.382 22.696 -17.021 1.00 59.88 956 ASN A CA 1
ATOM 7729 C C . ASN A 1 956 ? 16.624 21.860 -15.980 1.00 59.88 956 ASN A C 1
ATOM 7731 O O . ASN A 1 956 ? 16.193 20.741 -16.257 1.00 59.88 956 ASN A O 1
ATOM 7735 N N . TYR A 1 957 ? 16.423 22.417 -14.784 1.00 56.88 957 TYR A N 1
ATOM 7736 C CA . TYR A 1 957 ? 15.762 21.709 -13.694 1.00 56.88 957 TYR A CA 1
ATOM 7737 C C . TYR A 1 957 ? 14.226 21.684 -13.833 1.00 56.88 957 TYR A C 1
ATOM 7739 O O . TYR A 1 957 ? 13.613 20.646 -13.580 1.00 56.88 957 TYR A O 1
ATOM 7747 N N . HIS A 1 958 ? 13.585 22.784 -14.258 1.00 56.72 958 HIS A N 1
ATOM 7748 C CA . HIS A 1 958 ? 12.118 22.924 -14.230 1.00 56.72 958 HIS A CA 1
ATOM 7749 C C . HIS A 1 958 ? 11.424 23.003 -15.599 1.00 56.72 958 HIS A C 1
ATOM 7751 O O . HIS A 1 958 ? 10.280 22.561 -15.704 1.00 56.72 958 HIS A O 1
ATOM 7757 N N . LEU A 1 959 ? 12.048 23.573 -16.635 1.00 53.69 959 LEU A N 1
ATOM 7758 C CA . LEU A 1 959 ? 11.352 23.985 -17.868 1.00 53.69 959 LEU A CA 1
ATOM 7759 C C . LEU A 1 959 ? 11.761 23.189 -19.121 1.00 53.69 959 LEU A C 1
ATOM 7761 O O . LEU A 1 959 ? 10.915 22.956 -19.986 1.00 53.69 959 LEU A O 1
ATOM 7765 N N . GLN A 1 960 ? 13.002 22.696 -19.192 1.00 61.62 960 GLN A N 1
ATOM 7766 C CA . GLN A 1 960 ? 13.596 22.037 -20.367 1.00 61.62 960 GLN A CA 1
ATOM 7767 C C . GLN A 1 960 ? 12.800 20.818 -20.858 1.00 61.62 960 GLN A C 1
ATOM 7769 O O . GLN A 1 960 ? 12.768 20.532 -22.051 1.00 61.62 960 GLN A O 1
ATOM 7774 N N . LYS A 1 961 ? 12.111 20.111 -19.955 1.00 55.09 961 LYS A N 1
ATOM 7775 C CA . LYS A 1 961 ? 11.285 18.938 -20.294 1.00 55.09 961 LYS A CA 1
ATOM 7776 C C . LYS A 1 961 ? 9.909 19.283 -20.876 1.00 55.09 961 LYS A C 1
ATOM 7778 O O . LYS A 1 961 ? 9.205 18.376 -21.310 1.00 55.09 961 LYS A O 1
ATOM 7783 N N . PHE A 1 962 ? 9.499 20.552 -20.838 1.00 52.22 962 PHE A N 1
ATOM 7784 C CA . PHE A 1 962 ? 8.101 20.960 -21.042 1.00 52.22 962 PHE A CA 1
ATOM 7785 C C . PHE A 1 962 ? 7.918 22.111 -22.039 1.00 52.22 962 PHE A C 1
ATOM 7787 O O . PHE A 1 962 ? 6.806 22.605 -22.197 1.00 52.22 962 PHE A O 1
ATOM 7794 N N . THR A 1 963 ? 8.987 22.572 -22.690 1.00 56.66 963 THR A N 1
ATOM 7795 C CA . THR A 1 963 ? 8.952 23.753 -23.565 1.00 56.66 963 THR A CA 1
ATOM 7796 C C . THR A 1 963 ? 9.956 23.638 -24.720 1.00 56.66 963 THR A C 1
ATOM 7798 O O . THR A 1 963 ? 10.910 22.866 -24.645 1.00 56.66 963 THR A O 1
ATOM 7801 N N . LEU A 1 964 ? 9.735 24.369 -25.823 1.00 57.69 964 LEU A N 1
ATOM 7802 C CA . LEU A 1 964 ? 10.607 24.311 -27.006 1.00 57.69 964 LEU A CA 1
ATOM 7803 C C . LEU A 1 964 ? 12.013 24.843 -26.684 1.00 57.69 964 LEU A C 1
ATOM 7805 O O . LEU A 1 964 ? 12.167 25.984 -26.240 1.00 57.69 964 LEU A O 1
ATOM 7809 N N . ALA A 1 965 ? 13.037 24.038 -26.983 1.00 57.59 965 ALA A N 1
ATOM 7810 C CA . ALA A 1 965 ? 14.446 24.378 -26.758 1.00 57.59 965 ALA A CA 1
ATOM 7811 C C . ALA A 1 965 ? 14.920 25.609 -27.556 1.00 57.59 965 ALA A C 1
ATOM 7813 O O . ALA A 1 965 ? 15.906 26.238 -27.193 1.00 57.59 965 ALA A O 1
ATOM 7814 N N . SER A 1 966 ? 14.205 25.973 -28.626 1.00 61.59 966 SER A N 1
ATOM 7815 C CA . SER A 1 966 ? 14.533 27.104 -29.502 1.00 61.59 966 SER A CA 1
ATOM 7816 C C . SER A 1 966 ? 14.155 28.476 -28.935 1.00 61.59 966 SER A C 1
ATOM 7818 O O . SER A 1 966 ? 14.519 29.496 -29.518 1.00 61.59 966 SER A O 1
ATOM 7820 N N . ILE A 1 967 ? 13.389 28.536 -27.844 1.00 64.44 967 ILE A N 1
ATOM 7821 C CA . ILE A 1 967 ? 12.988 29.802 -27.224 1.00 64.44 967 ILE A CA 1
ATOM 7822 C C . ILE A 1 967 ? 14.098 30.252 -26.267 1.00 64.44 967 ILE A C 1
ATOM 7824 O O . ILE A 1 967 ? 14.512 29.505 -25.387 1.00 64.44 967 ILE A O 1
ATOM 7828 N N . GLN A 1 968 ? 14.577 31.490 -26.408 1.00 69.81 968 GLN A N 1
ATOM 7829 C CA . GLN A 1 968 ? 15.556 32.064 -25.479 1.00 69.81 968 GLN A CA 1
ATOM 7830 C C . GLN A 1 968 ? 14.860 32.606 -24.227 1.00 69.81 968 GLN A C 1
ATOM 7832 O O . GLN A 1 968 ? 14.572 33.798 -24.108 1.00 69.81 968 GLN A O 1
ATOM 7837 N N . TRP A 1 969 ? 14.574 31.706 -23.286 1.00 69.94 969 TRP A N 1
ATOM 7838 C CA . TRP A 1 969 ? 13.755 31.979 -22.100 1.00 69.94 969 TRP A CA 1
ATOM 7839 C C . TRP A 1 969 ? 14.268 33.132 -21.245 1.00 69.94 969 TRP A C 1
ATOM 7841 O O . TRP A 1 969 ? 13.475 33.962 -20.813 1.00 69.94 969 TRP A O 1
ATOM 7851 N N . ASN A 1 970 ? 15.585 33.245 -21.074 1.00 68.81 970 ASN A N 1
ATOM 7852 C CA . ASN A 1 970 ? 16.198 34.357 -20.352 1.00 68.81 970 ASN A CA 1
ATOM 7853 C C . ASN A 1 970 ? 15.812 35.724 -20.967 1.00 68.81 970 ASN A C 1
ATOM 7855 O O . ASN A 1 970 ? 15.264 36.589 -20.287 1.00 68.81 970 ASN A O 1
ATOM 7859 N N . GLN A 1 971 ? 15.984 35.891 -22.283 1.00 72.06 971 GLN A N 1
ATOM 7860 C CA . GLN A 1 971 ? 15.636 37.141 -22.971 1.00 72.06 971 GLN A CA 1
ATOM 7861 C C . GLN A 1 971 ? 14.132 37.426 -22.952 1.00 72.06 971 GLN A C 1
ATOM 7863 O O . GLN A 1 971 ? 13.723 38.574 -22.776 1.00 72.06 971 GLN A O 1
ATOM 7868 N N . PHE A 1 972 ? 13.309 36.386 -23.099 1.00 76.56 972 PHE A N 1
ATOM 7869 C CA . PHE A 1 972 ? 11.858 36.507 -23.026 1.00 76.56 972 PHE A CA 1
ATOM 7870 C C . PHE A 1 972 ? 11.393 37.044 -21.664 1.00 76.56 972 PHE A C 1
ATOM 7872 O O . PHE A 1 972 ? 10.614 37.994 -21.621 1.00 76.56 972 PHE A O 1
ATOM 7879 N N . PHE A 1 973 ? 11.898 36.488 -20.558 1.00 68.50 973 PHE A N 1
ATOM 7880 C CA . PHE A 1 973 ? 11.516 36.930 -19.214 1.00 68.50 973 PHE A CA 1
ATOM 7881 C C . PHE A 1 973 ? 12.061 38.320 -18.872 1.00 68.50 973 PHE A C 1
ATOM 7883 O O . PHE A 1 973 ? 11.344 39.104 -18.254 1.00 68.50 973 PHE A O 1
ATOM 7890 N N . ILE A 1 974 ? 13.269 38.669 -19.332 1.00 71.06 974 ILE A N 1
ATOM 7891 C CA . ILE A 1 974 ? 13.817 40.028 -19.185 1.00 71.06 974 ILE A CA 1
ATOM 7892 C C . ILE A 1 974 ? 12.956 41.052 -19.943 1.00 71.06 974 ILE A C 1
ATOM 7894 O O . ILE A 1 974 ? 12.618 42.095 -19.387 1.00 71.06 974 ILE A O 1
ATOM 7898 N N . SER A 1 975 ? 12.570 40.766 -21.192 1.00 73.19 975 SER A N 1
ATOM 7899 C CA . SER A 1 975 ? 11.677 41.635 -21.979 1.00 73.19 975 SER A CA 1
ATOM 7900 C C . SER A 1 975 ? 10.305 41.765 -21.318 1.00 73.19 975 SER A C 1
ATOM 7902 O O . SER A 1 975 ? 9.812 42.877 -21.144 1.00 73.19 975 SER A O 1
ATOM 7904 N N . TRP A 1 976 ? 9.724 40.653 -20.868 1.00 72.25 976 TRP A N 1
ATOM 7905 C CA . TRP A 1 976 ? 8.433 40.640 -20.186 1.00 72.25 976 TRP A CA 1
ATOM 7906 C C . TRP A 1 976 ? 8.447 41.435 -18.866 1.00 72.25 976 TRP A C 1
ATOM 7908 O O . TRP A 1 976 ? 7.515 42.199 -18.610 1.00 72.25 976 TRP A O 1
ATOM 7918 N N . TYR A 1 977 ? 9.523 41.324 -18.075 1.00 66.69 977 TYR A N 1
ATOM 7919 C CA . TYR A 1 977 ? 9.724 42.090 -16.840 1.00 66.69 977 TYR A CA 1
ATOM 7920 C C . TYR A 1 977 ? 9.912 43.591 -17.109 1.00 66.69 977 TYR A C 1
ATOM 7922 O O . TYR A 1 977 ? 9.259 44.423 -16.480 1.00 66.69 977 TYR A O 1
ATOM 7930 N N . ASN A 1 978 ? 10.753 43.949 -18.085 1.00 72.44 978 ASN A N 1
ATOM 7931 C CA . ASN A 1 978 ? 11.022 45.347 -18.442 1.00 72.44 978 ASN A CA 1
ATOM 7932 C C . ASN A 1 978 ? 9.795 46.061 -19.031 1.00 72.44 978 ASN A C 1
ATOM 7934 O O . ASN A 1 978 ? 9.656 47.273 -18.882 1.00 72.44 978 ASN A O 1
ATOM 7938 N N . GLU A 1 979 ? 8.890 45.319 -19.670 1.00 77.12 979 GLU A N 1
ATOM 7939 C CA . GLU A 1 979 ? 7.616 45.832 -20.185 1.00 77.12 979 GLU A CA 1
ATOM 7940 C C . GLU A 1 979 ? 6.524 45.957 -19.102 1.00 77.12 979 GLU A C 1
ATOM 7942 O O . GLU A 1 979 ? 5.420 46.398 -19.413 1.00 77.12 979 GLU A O 1
ATOM 7947 N N . GLN A 1 980 ? 6.815 45.586 -17.845 1.00 69.31 980 GLN A N 1
ATOM 7948 C CA . GLN A 1 980 ? 5.887 45.594 -16.701 1.00 69.31 980 GLN A CA 1
ATOM 7949 C C . GLN A 1 980 ? 4.561 44.852 -16.952 1.00 69.31 980 GLN A C 1
ATOM 7951 O O . GLN A 1 980 ? 3.508 45.228 -16.433 1.00 69.31 980 GLN A O 1
ATOM 7956 N N . LYS A 1 981 ? 4.600 43.782 -17.750 1.00 63.25 981 LYS A N 1
ATOM 7957 C CA . LYS A 1 981 ? 3.416 42.968 -18.047 1.00 63.25 981 LYS A CA 1
ATOM 7958 C C . LYS A 1 981 ? 3.014 42.116 -16.844 1.00 63.25 981 LYS A C 1
ATOM 7960 O O . LYS A 1 981 ? 3.851 41.623 -16.093 1.00 63.25 981 LYS A O 1
ATOM 7965 N N . SER A 1 982 ? 1.714 41.911 -16.668 1.00 59.53 982 SER A N 1
ATOM 7966 C CA . SER A 1 982 ? 1.164 41.096 -15.582 1.00 59.53 982 SER A CA 1
ATOM 7967 C C . SER A 1 982 ? 1.349 39.592 -15.830 1.00 59.53 982 SER A C 1
ATOM 7969 O O . SER A 1 982 ? 1.457 39.137 -16.972 1.00 59.53 982 SER A O 1
ATOM 7971 N N . ILE A 1 983 ? 1.316 38.783 -14.761 1.00 54.50 983 ILE A N 1
ATOM 7972 C CA . ILE A 1 983 ? 1.362 37.302 -14.825 1.00 54.50 983 ILE A CA 1
ATOM 7973 C C . ILE A 1 983 ? 0.282 36.720 -15.750 1.00 54.50 983 ILE A C 1
ATOM 7975 O O . ILE A 1 983 ? 0.516 35.719 -16.423 1.00 54.50 983 ILE A O 1
ATOM 7979 N N . ILE A 1 984 ? -0.875 37.377 -15.854 1.00 53.38 984 ILE A N 1
ATOM 7980 C CA . ILE A 1 984 ? -1.969 36.966 -16.746 1.00 53.38 984 ILE A CA 1
ATOM 7981 C C . ILE A 1 984 ? -1.573 37.151 -18.226 1.00 53.38 984 ILE A C 1
ATOM 7983 O O . ILE A 1 984 ? -1.955 36.360 -19.088 1.00 53.38 984 ILE A O 1
ATOM 7987 N N . GLU A 1 985 ? -0.741 38.146 -18.536 1.00 59.38 985 GLU A N 1
ATOM 7988 C CA . GLU A 1 985 ? -0.262 38.445 -19.893 1.00 59.38 985 GLU A CA 1
ATOM 7989 C C . GLU A 1 985 ? 0.952 37.598 -20.314 1.00 59.38 985 GLU A C 1
ATOM 7991 O O . GLU A 1 985 ? 1.321 37.587 -21.496 1.00 59.38 985 GLU A O 1
ATOM 7996 N N . LEU A 1 986 ? 1.549 36.845 -19.381 1.00 66.31 986 LEU A N 1
ATOM 7997 C CA . LEU A 1 986 ? 2.646 35.912 -19.649 1.00 66.31 986 LEU A CA 1
ATOM 7998 C C . LEU A 1 986 ? 2.206 34.800 -20.611 1.00 66.31 986 LEU A C 1
ATOM 8000 O O . LEU A 1 986 ? 2.886 34.537 -21.600 1.00 66.31 986 LEU A O 1
ATOM 8004 N N . ILE A 1 987 ? 1.023 34.211 -20.394 1.00 60.22 987 ILE A N 1
ATOM 8005 C CA . ILE A 1 987 ? 0.474 33.145 -21.254 1.00 60.22 987 ILE A CA 1
ATOM 8006 C C . ILE A 1 987 ? 0.200 33.672 -22.667 1.00 60.22 987 ILE A C 1
ATOM 8008 O O . ILE A 1 987 ? 0.504 33.008 -23.657 1.00 60.22 987 ILE A O 1
ATOM 8012 N N . THR A 1 988 ? -0.343 34.885 -22.782 1.00 67.00 988 THR A N 1
ATOM 8013 C CA . THR A 1 988 ? -0.598 35.533 -24.078 1.00 67.00 988 THR A CA 1
ATOM 8014 C C . THR A 1 988 ? 0.702 35.833 -24.824 1.00 67.00 988 THR A C 1
ATOM 8016 O O . THR A 1 988 ? 0.746 35.737 -26.049 1.00 67.00 988 THR A O 1
ATOM 8019 N N . SER A 1 989 ? 1.772 36.159 -24.099 1.00 70.44 989 SER A N 1
ATOM 8020 C CA . SER A 1 989 ? 3.103 36.393 -24.669 1.00 70.44 989 SER A CA 1
ATOM 8021 C C . SER A 1 989 ? 3.779 35.081 -25.090 1.00 70.44 989 SER A C 1
ATOM 8023 O O . SER A 1 989 ? 4.361 35.023 -26.168 1.00 70.44 989 SER A O 1
ATOM 8025 N N . LEU A 1 990 ? 3.605 34.003 -24.317 1.00 69.12 990 LEU A N 1
ATOM 8026 C CA . LEU A 1 990 ? 4.076 32.657 -24.658 1.00 69.12 990 LEU A CA 1
ATOM 8027 C C . LEU A 1 990 ? 3.361 32.080 -25.881 1.00 69.12 990 LEU A C 1
ATOM 8029 O O . LEU A 1 990 ? 4.014 31.538 -26.765 1.00 69.12 990 LEU A O 1
ATOM 8033 N N . LYS A 1 991 ? 2.040 32.260 -26.000 1.00 69.19 991 LYS A N 1
ATOM 8034 C CA . LYS A 1 991 ? 1.262 31.802 -27.166 1.00 69.19 991 LYS A CA 1
ATOM 8035 C C . LYS A 1 991 ? 1.735 32.401 -28.495 1.00 69.19 991 LYS A C 1
ATOM 8037 O O . LYS A 1 991 ? 1.525 31.780 -29.527 1.00 69.19 991 LYS A O 1
ATOM 8042 N N . LYS A 1 992 ? 2.386 33.572 -28.484 1.00 71.75 992 LYS A N 1
ATOM 8043 C CA . LYS A 1 992 ? 2.966 34.199 -29.689 1.00 71.75 992 LYS A CA 1
ATOM 8044 C C . LYS A 1 992 ? 4.283 33.556 -30.137 1.00 71.75 992 LYS A C 1
ATOM 8046 O O . LYS A 1 992 ? 4.674 33.751 -31.282 1.00 71.75 992 LYS A O 1
ATOM 8051 N N . LEU A 1 993 ? 4.961 32.828 -29.247 1.00 70.38 993 LEU A N 1
ATOM 8052 C CA . LEU A 1 993 ? 6.242 32.160 -29.512 1.00 70.38 993 LEU A CA 1
ATOM 8053 C C . LEU A 1 993 ? 6.081 30.718 -30.013 1.00 70.38 993 LEU A C 1
ATOM 8055 O O . LEU A 1 993 ? 7.055 30.107 -30.445 1.00 70.38 993 LEU A O 1
ATOM 8059 N N . TYR A 1 994 ? 4.864 30.179 -29.954 1.00 70.44 994 TYR A N 1
ATOM 8060 C CA . TYR A 1 994 ? 4.515 28.839 -30.418 1.00 70.44 994 TYR A CA 1
ATOM 8061 C C . TYR A 1 994 ? 3.614 28.938 -31.663 1.00 70.44 994 TYR A C 1
ATOM 8063 O O . TYR A 1 994 ? 2.970 29.971 -31.869 1.00 70.44 994 TYR A O 1
ATOM 8071 N N . PRO A 1 995 ? 3.543 27.895 -32.513 1.00 72.00 995 PRO A N 1
ATOM 8072 C CA . PRO A 1 995 ? 2.658 27.892 -33.677 1.00 72.00 995 PRO A CA 1
ATOM 8073 C C . PRO A 1 995 ? 1.196 28.200 -33.290 1.00 72.00 995 PRO A C 1
ATOM 8075 O O . PRO A 1 995 ? 0.741 27.740 -32.243 1.00 72.00 995 PRO A O 1
ATOM 8078 N N . PRO A 1 996 ? 0.419 28.929 -34.116 1.00 68.19 996 PRO A N 1
ATOM 8079 C CA . PRO A 1 996 ? -0.909 29.439 -33.739 1.00 68.19 996 PRO A CA 1
ATOM 8080 C C . PRO A 1 996 ? -1.964 28.355 -33.442 1.00 68.19 996 PRO A C 1
ATOM 8082 O O . PRO A 1 996 ? -2.997 28.645 -32.847 1.00 68.19 996 PRO A O 1
ATOM 8085 N N . ASN A 1 997 ? -1.707 27.109 -33.837 1.00 64.94 997 ASN A N 1
ATOM 8086 C CA . ASN A 1 997 ? -2.524 25.925 -33.572 1.00 64.94 997 ASN A CA 1
ATOM 8087 C C . ASN A 1 997 ? -2.001 25.058 -32.404 1.00 64.94 997 ASN A C 1
ATOM 8089 O O . ASN A 1 997 ? -2.557 23.991 -32.148 1.00 64.94 997 ASN A O 1
ATOM 8093 N N . TYR A 1 998 ? -0.943 25.481 -31.704 1.00 66.19 998 TYR A N 1
ATOM 8094 C CA . TYR A 1 998 ? -0.375 24.752 -30.571 1.00 66.19 998 TYR A CA 1
ATOM 8095 C C . TYR A 1 998 ? -1.255 24.898 -29.320 1.00 66.19 998 TYR A C 1
ATOM 8097 O O . TYR A 1 998 ? -1.483 26.002 -28.817 1.00 66.19 998 TYR A O 1
ATOM 8105 N N . ILE A 1 999 ? -1.743 23.768 -28.802 1.00 67.31 999 ILE A N 1
ATOM 8106 C CA . ILE A 1 999 ? -2.572 23.703 -27.593 1.00 67.31 999 ILE A CA 1
ATOM 8107 C C . ILE A 1 999 ? -1.675 23.305 -26.419 1.00 67.31 999 ILE A C 1
ATOM 8109 O O . ILE A 1 999 ? -1.249 22.156 -26.320 1.00 67.31 999 ILE A O 1
ATOM 8113 N N . PHE A 1 1000 ? -1.395 24.255 -25.526 1.00 62.09 1000 PHE A N 1
ATOM 8114 C CA . PHE A 1 1000 ? -0.604 24.005 -24.319 1.00 62.09 1000 PHE A CA 1
ATOM 8115 C C . PHE A 1 1000 ? -1.308 23.009 -23.393 1.00 62.09 1000 PHE A C 1
ATOM 8117 O O . PHE A 1 1000 ? -2.487 23.182 -23.072 1.00 62.09 1000 PHE A O 1
ATOM 8124 N N . LYS A 1 1001 ? -0.577 22.000 -22.911 1.00 57.50 1001 LYS A N 1
ATOM 8125 C CA . LYS A 1 1001 ? -1.090 21.075 -21.890 1.00 57.50 1001 LYS A CA 1
ATOM 8126 C C . LYS A 1 1001 ? -1.100 21.761 -20.523 1.00 57.50 1001 LYS A C 1
ATOM 8128 O O . LYS A 1 1001 ? -0.220 22.560 -20.209 1.00 57.50 1001 LYS A O 1
ATOM 8133 N N . GLU A 1 1002 ? -2.049 21.407 -19.660 1.00 48.62 1002 GLU A N 1
ATOM 8134 C CA . GLU A 1 1002 ? -2.212 22.045 -18.343 1.00 48.62 1002 GLU A CA 1
ATOM 8135 C C . GLU A 1 1002 ? -0.948 21.941 -17.463 1.00 48.62 1002 GLU A C 1
ATOM 8137 O O . GLU A 1 1002 ? -0.577 22.883 -16.764 1.00 48.62 1002 GLU A O 1
ATOM 8142 N N . ARG A 1 1003 ? -0.214 20.825 -17.568 1.00 50.25 1003 ARG A N 1
ATOM 8143 C CA . ARG A 1 1003 ? 1.069 20.604 -16.881 1.00 50.25 1003 ARG A CA 1
ATOM 8144 C C . ARG A 1 1003 ? 2.197 21.512 -17.390 1.00 50.25 1003 ARG A C 1
ATOM 8146 O O . ARG A 1 1003 ? 3.015 21.946 -16.584 1.00 50.25 1003 ARG A O 1
ATOM 8153 N N . GLU A 1 1004 ? 2.224 21.818 -18.688 1.00 56.81 1004 GLU A N 1
ATOM 8154 C CA . GLU A 1 1004 ? 3.182 22.763 -19.287 1.00 56.81 1004 GLU A CA 1
ATOM 8155 C C . GLU A 1 1004 ? 2.873 24.188 -18.813 1.00 56.81 1004 GLU A C 1
ATOM 8157 O O . GLU A 1 1004 ? 3.771 24.902 -18.372 1.00 56.81 1004 GLU A O 1
ATOM 8162 N N . MET A 1 1005 ? 1.587 24.566 -18.777 1.00 55.31 1005 MET A N 1
ATOM 8163 C CA . MET A 1 1005 ? 1.164 25.867 -18.246 1.00 55.31 1005 MET A CA 1
ATOM 8164 C C . MET A 1 1005 ? 1.497 26.024 -16.757 1.00 55.31 1005 MET A C 1
ATOM 8166 O O . MET A 1 1005 ? 2.019 27.064 -16.359 1.00 55.31 1005 MET A O 1
ATOM 8170 N N . ARG A 1 1006 ? 1.278 24.992 -15.930 1.00 55.88 1006 ARG A N 1
ATOM 8171 C CA . ARG A 1 1006 ? 1.659 25.029 -14.506 1.00 55.88 1006 ARG A CA 1
ATOM 8172 C C . ARG A 1 1006 ? 3.172 25.129 -14.317 1.00 55.88 1006 ARG A C 1
ATOM 8174 O O . ARG A 1 1006 ? 3.594 25.928 -13.493 1.00 55.88 1006 ARG A O 1
ATOM 8181 N N . ALA A 1 1007 ? 3.985 24.400 -15.089 1.00 56.94 1007 ALA A N 1
ATOM 8182 C CA . ALA A 1 1007 ? 5.447 24.500 -15.012 1.00 56.94 1007 ALA A CA 1
ATOM 8183 C C . ALA A 1 1007 ? 5.947 25.925 -15.317 1.00 56.94 1007 ALA A C 1
ATOM 8185 O O . ALA A 1 1007 ? 6.825 26.420 -14.608 1.00 56.94 1007 ALA A O 1
ATOM 8186 N N . CYS A 1 1008 ? 5.332 26.600 -16.297 1.00 54.75 1008 CYS A N 1
ATOM 8187 C CA . CYS A 1 1008 ? 5.621 27.996 -16.632 1.00 54.75 1008 CYS A CA 1
ATOM 8188 C C . CYS A 1 1008 ? 5.173 29.001 -15.553 1.00 54.75 1008 CYS A C 1
ATOM 8190 O O . CYS A 1 1008 ? 5.809 30.041 -15.418 1.00 54.75 1008 CYS A O 1
ATOM 8192 N N . ILE A 1 1009 ? 4.105 28.721 -14.793 1.00 51.47 1009 ILE A N 1
ATOM 8193 C CA . ILE A 1 1009 ? 3.506 29.669 -13.829 1.00 51.47 1009 ILE A CA 1
ATOM 8194 C C . ILE A 1 1009 ? 4.005 29.447 -12.389 1.00 51.47 1009 ILE A C 1
ATOM 8196 O O . ILE A 1 1009 ? 4.211 30.412 -11.659 1.00 51.47 1009 ILE A O 1
ATOM 8200 N N . SER A 1 1010 ? 4.225 28.203 -11.948 1.00 46.50 1010 SER A N 1
ATOM 8201 C CA . SER A 1 1010 ? 4.417 27.878 -10.523 1.00 46.50 1010 SER A CA 1
ATOM 8202 C C . SER A 1 1010 ? 5.818 28.142 -9.965 1.00 46.50 1010 SER A C 1
ATOM 8204 O O . SER A 1 1010 ? 5.988 28.117 -8.752 1.00 46.50 1010 SER A O 1
ATOM 8206 N N . HIS A 1 1011 ? 6.825 28.369 -10.813 1.00 54.28 1011 HIS A N 1
ATOM 8207 C CA . HIS A 1 1011 ? 8.231 28.454 -10.378 1.00 54.28 1011 HIS A CA 1
ATOM 8208 C C . HIS A 1 1011 ? 8.822 29.872 -10.425 1.00 54.28 1011 HIS A C 1
ATOM 8210 O O . HIS A 1 1011 ? 9.982 30.052 -10.070 1.00 54.28 1011 HIS A O 1
ATOM 8216 N N . TRP A 1 1012 ? 8.023 30.872 -10.818 1.00 52.12 1012 TRP A N 1
ATOM 8217 C CA . TRP A 1 1012 ? 8.472 32.262 -11.007 1.00 52.12 1012 TRP A CA 1
ATOM 8218 C C . TRP A 1 1012 ? 7.699 33.287 -10.161 1.00 52.12 1012 TRP A C 1
ATOM 8220 O O . TRP A 1 1012 ? 7.902 34.488 -10.312 1.00 52.12 1012 TRP A O 1
ATOM 8230 N N . ILE A 1 1013 ? 6.829 32.823 -9.255 1.00 41.16 1013 ILE A N 1
ATOM 8231 C CA . ILE A 1 1013 ? 6.124 33.661 -8.276 1.00 41.16 1013 ILE A CA 1
ATOM 8232 C C . ILE A 1 1013 ? 6.831 33.517 -6.923 1.00 41.16 1013 ILE A C 1
ATOM 8234 O O . ILE A 1 1013 ? 6.370 32.754 -6.077 1.00 41.16 1013 ILE A O 1
ATOM 8238 N N . TYR A 1 1014 ? 7.964 34.199 -6.737 1.00 36.62 1014 TYR A N 1
ATOM 8239 C CA . TYR A 1 1014 ? 8.519 34.520 -5.415 1.00 36.62 1014 TYR A CA 1
ATOM 8240 C C . TYR A 1 1014 ? 9.397 35.763 -5.444 1.00 36.62 1014 TYR A C 1
ATOM 8242 O O . TYR A 1 1014 ? 10.295 35.825 -6.312 1.00 36.62 1014 TYR A O 1
#